Protein AF-G7ELU7-F1 (afdb_monomer_lite)

Radius of gyration: 49.46 Å; chains: 1; bounding box: 75×57×146 Å

Secondary structure (DSSP, 8-state):
-TT---SEEEEESTT----TT--TT--EEEEES------GGGGG-TT--EEEEES---S--GGGGG-TT--EEE-TTS----GGGS--TT--EEE-TT------GGGGG-TT-SEEE-TTS----GGGTTTS--SEEE-TT------GGGGG-TT--EEE-TTS----GGGS---SSEEEEE-TTS-----GGGGG--SSEEEEE-TT---S-THHHHHHHHTT-EEES--GGG--SS-SSS-GGG-SSTT-SSS-HHHHHHHT--TT-TTSTT--SSSSS--HHHHHHHT--TT-SSSS-SSS-GGG-SSTT-TT----SS-SSS-TTT-SSTT-SSS-HHHHHHHT--TT-TTSGGG-PPEEEE---SS-SSS--EEEEEEETTEEEEEEE-TTT--EEEEEEEE--SSSEEEEEE--SSSSSS-EEEEEEEETTTTEEEEEEE-TTT--EEEEEEEES-EEEEEEEEE--SSSSSS-EEEEEEEETTT--EEEEEE-TTT--EEEEEEE-S-EEEEEEEEEP-SSSSSS-EEEEEEEETTTTEEEEEEE-SS-TT-EEEEEE--TTEEEEEEEE---SSSSSS--EEEEEEETTT--EEEEEE-SS--SS-SEEEE--S-EEEEEEEEE--SSSSS-PEEEEEEEETTS-EEEEEEPSSSTT-EEEEEEE-S-EEEEEEEE---SSSSSS--EEEEEEETTTTEEEEEEE-TTT-SEEEEEEE-S-BSS-EEEEE-SSSSSSPEEEEEEEETTTTEEEEEEE-TTT--EEEEEE-

Sequence (778 aa):
MNDLSIGALWVQGGNFTDLSLLSESVRYVYLFDTNVSDFSSLSLLPQLRGFGLWGTDSNDWSFLSSLPQLASLYLNGTNFTDLSLINDANLRRLDLSNSQVTDWLNITEFTLLEDIRLSDTNFSDLTLINNLPLYRLDLSNTLVTNWEPISDFEGLRYAYLRGTSFSDLSLLKLSDSYSGYDIAYTQVSDLSPLFEFAGRSLWVDIDGIPLLDLEQLTTLTELGIQYYGQPASLIDSDGDGIADAIDEDDDNDGMSDEFELLYGFDPLNPNDANSDFDSDGLTNLEEMLLETNPLLDDTDNDGVTDNLDTFPLDATESVDTDNDGIGNNADLDDDNDGISDEDELKLGLDPLDPTDANLAPASVMPFSDTNGDGTADWLKYSLINGNALFSIIDGRDFTELAAYELSDGFDSTSIQLLGDRNNDGVKEIGLFGFNSAVGRYQLAVYNGYTGQGMGTWNWANTLGDVTFEVVGDLTNDSVEEYAITGIHLTNGTKQLFVKNGATKQTYKTFKWPNQWVDAQIVIMSDITNDAVPEVALYGRHERLDKGQLFVYDGANSNNKLDVYNWNKLWNNISLYKMDDIDGDGTIDWGQFGQRKDDGRYQWVVKKGHDKRGVIRTFSWPNDLTDAQPLLLSDRTGDDVKEVALYGKNSSGKLFLRVNDGRLANTRIANYSWPAVWTNEQVMELGDLNNDGTNEVALLGINVNSGKYQLVIKDGRAATEYGRLTLEGDWADLTISSYDVNSDGQADVIVNGVDANTLTRTITVYSGSDLGLLSTSVH

pLDDT: mean 90.66, std 7.24, range [44.81, 98.44]

Structure (mmCIF, N/CA/C/O backbone):
data_AF-G7ELU7-F1
#
_entry.id   AF-G7ELU7-F1
#
loop_
_atom_site.group_PDB
_atom_site.id
_atom_site.type_symbol
_atom_site.label_atom_id
_atom_site.label_alt_id
_atom_site.label_comp_id
_atom_site.label_asym_id
_atom_site.label_entity_id
_atom_site.label_seq_id
_atom_site.pdbx_PDB_ins_code
_atom_site.Cartn_x
_atom_site.Cartn_y
_atom_site.Cartn_z
_atom_site.occupancy
_atom_site.B_iso_or_equiv
_atom_site.auth_seq_id
_atom_site.auth_comp_id
_atom_site.auth_asym_id
_atom_site.auth_atom_id
_atom_site.pdbx_PDB_model_num
ATOM 1 N N . MET A 1 1 ? 12.135 19.455 -95.653 1.00 49.50 1 MET A N 1
ATOM 2 C CA . MET A 1 1 ? 13.088 18.345 -95.875 1.00 49.50 1 MET A CA 1
ATOM 3 C C . MET A 1 1 ? 12.555 17.393 -96.955 1.00 49.50 1 MET A C 1
ATOM 5 O O . MET A 1 1 ? 12.652 16.187 -96.806 1.00 49.50 1 MET A O 1
ATOM 9 N N . ASN A 1 2 ? 12.010 17.902 -98.069 1.00 44.81 2 ASN A N 1
ATOM 10 C CA . ASN A 1 2 ? 11.201 17.064 -98.973 1.00 44.81 2 ASN A CA 1
ATOM 11 C C . ASN A 1 2 ? 12.015 16.310 -100.047 1.00 44.81 2 ASN A C 1
ATOM 13 O O . ASN A 1 2 ? 11.415 15.616 -100.854 1.00 44.81 2 ASN A O 1
ATOM 17 N N . ASP A 1 3 ? 13.352 16.414 -100.031 1.00 51.31 3 ASP A N 1
ATOM 18 C CA . ASP A 1 3 ? 14.257 15.801 -101.026 1.00 51.31 3 ASP A CA 1
ATOM 19 C C . ASP A 1 3 ? 15.359 14.902 -100.410 1.00 51.31 3 ASP A C 1
ATOM 21 O O . ASP A 1 3 ? 16.290 14.495 -101.103 1.00 51.31 3 ASP A O 1
ATOM 25 N N . LEU A 1 4 ? 15.294 14.572 -99.111 1.00 53.66 4 LEU A N 1
ATOM 26 C CA . LEU A 1 4 ? 16.259 13.673 -98.456 1.00 53.66 4 LEU A CA 1
ATOM 27 C C . LEU A 1 4 ? 15.636 12.294 -98.204 1.00 53.66 4 LEU A C 1
ATOM 29 O O . LEU A 1 4 ? 14.727 12.155 -97.388 1.00 53.66 4 LEU A O 1
ATOM 33 N N . SER A 1 5 ? 16.154 11.260 -98.877 1.00 65.06 5 SER A N 1
ATOM 34 C CA . SER A 1 5 ? 15.803 9.864 -98.600 1.00 65.06 5 SER A CA 1
ATOM 35 C C . SER A 1 5 ? 16.524 9.383 -97.335 1.00 65.06 5 SER A C 1
ATOM 37 O O . SER A 1 5 ? 17.613 8.807 -97.403 1.00 65.06 5 SER A O 1
ATOM 39 N N . ILE A 1 6 ? 15.960 9.662 -96.165 1.00 73.19 6 ILE A N 1
ATOM 40 C CA . ILE A 1 6 ? 16.495 9.185 -94.885 1.00 73.19 6 ILE A CA 1
ATOM 41 C C . ILE A 1 6 ? 16.012 7.747 -94.677 1.00 73.19 6 ILE A C 1
ATOM 43 O O . ILE A 1 6 ? 14.815 7.489 -94.772 1.00 73.19 6 ILE A O 1
ATOM 47 N N . GLY A 1 7 ? 16.936 6.813 -94.431 1.00 81.00 7 GLY A N 1
ATOM 48 C CA . GLY A 1 7 ? 16.623 5.404 -94.150 1.00 81.00 7 GLY A CA 1
ATOM 49 C C . GLY A 1 7 ? 16.459 5.089 -92.658 1.00 81.00 7 GLY A C 1
ATOM 50 O O . GLY A 1 7 ? 15.728 4.166 -92.305 1.00 81.00 7 GLY A O 1
ATOM 51 N N . ALA A 1 8 ? 17.099 5.866 -91.782 1.00 88.12 8 ALA A N 1
ATOM 52 C CA . ALA A 1 8 ? 17.012 5.742 -90.331 1.00 88.12 8 ALA A CA 1
ATOM 53 C C . ALA A 1 8 ? 17.084 7.130 -89.681 1.00 88.12 8 ALA A C 1
ATOM 55 O O . ALA A 1 8 ? 17.885 7.960 -90.112 1.00 88.12 8 ALA A O 1
ATOM 56 N N . LEU A 1 9 ? 16.268 7.365 -88.658 1.00 88.44 9 LEU A N 1
ATOM 57 C CA . LEU A 1 9 ? 16.244 8.592 -87.871 1.00 88.44 9 LEU A CA 1
ATOM 58 C C . LEU A 1 9 ? 16.527 8.263 -86.407 1.00 88.44 9 LEU A C 1
ATOM 60 O O . LEU A 1 9 ? 15.750 7.533 -85.798 1.00 88.44 9 LEU A O 1
ATOM 64 N N . TRP A 1 10 ? 17.617 8.805 -85.865 1.00 89.50 10 TRP A N 1
ATOM 65 C CA . TRP A 1 10 ? 17.981 8.704 -84.449 1.00 89.50 10 TRP A CA 1
ATOM 66 C C . TRP A 1 10 ? 17.990 10.110 -83.854 1.00 89.50 10 TRP A C 1
ATOM 68 O O . TRP A 1 10 ? 18.690 10.983 -84.376 1.00 89.50 10 TRP A O 1
ATOM 78 N N . VAL A 1 11 ? 17.204 10.340 -82.804 1.00 87.31 11 VAL A N 1
ATOM 79 C CA . VAL A 1 11 ? 17.092 11.651 -82.150 1.00 87.31 11 VAL A CA 1
ATOM 80 C C . VAL A 1 11 ? 17.184 11.483 -80.644 1.00 87.31 11 VAL A C 1
ATOM 82 O O . VAL A 1 11 ? 16.519 10.620 -80.084 1.00 87.31 11 VAL A O 1
ATOM 85 N N . GLN A 1 12 ? 17.976 12.337 -80.002 1.00 87.06 12 GLN A N 1
ATOM 86 C CA . GLN A 1 12 ? 18.092 12.400 -78.551 1.00 87.06 12 GLN A CA 1
ATOM 87 C C . GLN A 1 12 ? 17.820 13.828 -78.062 1.00 87.06 12 GLN A C 1
ATOM 89 O O . GLN A 1 12 ? 18.360 14.784 -78.630 1.00 87.06 12 GLN A O 1
ATOM 94 N N . GLY A 1 13 ? 17.011 13.967 -77.011 1.00 78.69 13 GLY A N 1
ATOM 95 C CA . GLY A 1 13 ? 16.760 15.222 -76.300 1.00 78.69 13 GLY A CA 1
ATOM 96 C C . GLY A 1 13 ? 15.453 15.950 -76.658 1.00 78.69 13 GLY A C 1
ATOM 97 O O . GLY A 1 13 ? 14.930 15.879 -77.773 1.00 78.69 13 GLY A O 1
ATOM 98 N N . GLY A 1 14 ? 14.950 16.734 -75.699 1.00 73.69 14 GLY A N 1
ATOM 99 C CA . GLY A 1 14 ? 13.585 17.286 -75.677 1.00 73.69 14 GLY A CA 1
ATOM 100 C C . GLY A 1 14 ? 13.223 18.386 -76.690 1.00 73.69 14 GLY A C 1
ATOM 101 O O . GLY A 1 14 ? 12.093 18.864 -76.693 1.00 73.69 14 GLY A O 1
ATOM 102 N N . ASN A 1 15 ? 14.126 18.822 -77.571 1.00 79.50 15 ASN A N 1
ATOM 103 C CA . ASN A 1 15 ? 13.796 19.867 -78.560 1.00 79.50 15 ASN A CA 1
ATOM 104 C C . ASN A 1 15 ? 13.044 19.335 -79.792 1.00 79.50 15 ASN A C 1
ATOM 106 O O . ASN A 1 15 ? 12.584 20.123 -80.620 1.00 79.50 15 ASN A O 1
ATOM 110 N N . PHE A 1 16 ? 12.948 18.016 -79.946 1.00 81.44 16 PHE A N 1
ATOM 111 C CA . PHE A 1 16 ? 12.239 17.376 -81.046 1.00 81.44 16 PHE A CA 1
ATOM 112 C C . PHE A 1 16 ? 10.812 17.013 -80.616 1.00 81.44 16 PHE A C 1
ATOM 114 O O . PHE A 1 16 ? 10.635 16.341 -79.602 1.00 81.44 16 PHE A O 1
ATOM 121 N N . THR A 1 17 ? 9.807 17.486 -81.363 1.00 81.19 17 THR A N 1
ATOM 122 C CA . THR A 1 17 ? 8.388 17.429 -80.954 1.00 81.19 17 THR A CA 1
ATOM 123 C C . THR A 1 17 ? 7.415 16.979 -82.049 1.00 81.19 17 THR A C 1
ATOM 125 O O . THR A 1 17 ? 6.241 16.793 -81.751 1.00 81.19 17 THR A O 1
ATOM 128 N N . ASP A 1 18 ? 7.857 16.806 -83.304 1.00 81.31 18 ASP A N 1
ATOM 129 C CA . ASP A 1 18 ? 6.957 16.532 -84.436 1.00 81.31 18 ASP A CA 1
ATOM 130 C C . ASP A 1 18 ? 7.548 15.531 -85.447 1.00 81.31 18 ASP A C 1
ATOM 132 O O . ASP A 1 18 ? 8.664 15.701 -85.947 1.00 81.31 18 ASP A O 1
ATOM 136 N N . LEU A 1 19 ? 6.759 14.504 -85.775 1.00 83.94 19 LEU A N 1
ATOM 137 C CA . LEU A 1 19 ? 7.066 13.431 -86.727 1.00 83.94 19 LEU A CA 1
ATOM 138 C C . LEU A 1 19 ? 6.340 13.585 -88.080 1.00 83.94 19 LEU A C 1
ATOM 140 O O . LEU A 1 19 ? 6.570 12.794 -88.996 1.00 83.94 19 LEU A O 1
ATOM 144 N N . SER A 1 20 ? 5.509 14.615 -88.259 1.00 80.56 20 SER A N 1
ATOM 145 C CA . SER A 1 20 ? 4.652 14.808 -89.442 1.00 80.56 20 SER A CA 1
ATOM 146 C C . SER A 1 20 ? 5.405 14.944 -90.775 1.00 80.56 20 SER A C 1
ATOM 148 O O . SER A 1 20 ? 4.831 14.743 -91.845 1.00 80.56 20 SER A O 1
ATOM 150 N N . LEU A 1 21 ? 6.699 15.275 -90.727 1.00 80.31 21 LEU A N 1
ATOM 151 C CA . LEU A 1 21 ? 7.556 15.482 -91.898 1.00 80.31 21 LEU A CA 1
ATOM 152 C C . LEU A 1 21 ? 8.321 14.224 -92.344 1.00 80.31 21 LEU A C 1
ATOM 154 O O . LEU A 1 21 ? 9.132 14.310 -93.273 1.00 80.31 21 LEU A O 1
ATOM 158 N N . LEU A 1 22 ? 8.108 13.073 -91.695 1.00 83.06 22 LEU A N 1
ATOM 159 C CA . LEU A 1 22 ? 8.709 11.806 -92.111 1.00 83.06 22 LEU A CA 1
ATOM 160 C C . LEU A 1 22 ? 8.156 11.337 -93.466 1.00 83.06 22 LEU A C 1
ATOM 162 O O . LEU A 1 22 ? 6.980 11.504 -93.776 1.00 83.06 22 LEU A O 1
ATOM 166 N N . SER A 1 23 ? 9.022 10.738 -94.286 1.00 80.38 23 SER A N 1
ATOM 167 C CA . SER A 1 23 ? 8.693 10.273 -95.638 1.00 80.38 23 SER A CA 1
ATOM 168 C C . SER A 1 23 ? 8.734 8.744 -95.756 1.00 80.38 23 SER A C 1
ATOM 170 O O . SER A 1 23 ? 9.327 8.049 -94.928 1.00 80.38 23 SER A O 1
ATOM 172 N N . GLU A 1 24 ? 8.179 8.204 -96.847 1.00 80.69 24 GLU A N 1
ATOM 173 C CA . GLU A 1 24 ? 8.149 6.760 -97.142 1.00 80.69 24 GLU A CA 1
ATOM 174 C C . GLU A 1 24 ? 9.541 6.095 -97.271 1.00 80.69 24 GLU A C 1
ATOM 176 O O . GLU A 1 24 ? 9.644 4.866 -97.355 1.00 80.69 24 GLU A O 1
ATOM 181 N N . SER A 1 25 ? 10.645 6.856 -97.296 1.00 85.94 25 SER A N 1
ATOM 182 C CA . SER A 1 25 ? 12.001 6.287 -97.345 1.00 85.94 25 SER A CA 1
ATOM 183 C C . SER A 1 25 ? 12.495 5.765 -95.994 1.00 85.94 25 SER A C 1
ATOM 185 O O . SER A 1 25 ? 13.408 4.937 -95.967 1.00 85.94 25 SER A O 1
ATOM 187 N N . VAL A 1 26 ? 11.899 6.214 -94.885 1.00 90.44 26 VAL A N 1
ATOM 188 C CA . VAL A 1 26 ? 12.339 5.859 -93.529 1.00 90.44 26 VAL A CA 1
ATOM 189 C C . VAL A 1 26 ? 11.997 4.400 -93.233 1.00 90.44 26 VAL A C 1
ATOM 191 O O . VAL A 1 26 ? 10.931 3.903 -93.606 1.00 90.44 26 VAL A O 1
ATOM 194 N N . ARG A 1 27 ? 12.940 3.682 -92.619 1.00 93.38 27 ARG A N 1
ATOM 195 C CA . ARG A 1 27 ? 12.796 2.285 -92.177 1.00 93.38 27 ARG A CA 1
ATOM 196 C C . ARG A 1 27 ? 13.015 2.117 -90.678 1.00 93.38 27 ARG A C 1
ATOM 198 O O . ARG A 1 27 ? 12.528 1.137 -90.130 1.00 93.38 27 ARG A O 1
ATOM 205 N N . TYR A 1 28 ? 13.722 3.042 -90.037 1.00 94.06 28 TYR A N 1
ATOM 206 C CA . TYR A 1 28 ? 14.021 2.979 -88.612 1.00 94.06 28 TYR A CA 1
ATOM 207 C C . TYR A 1 28 ? 13.815 4.338 -87.957 1.00 94.06 28 TYR A C 1
ATOM 209 O O . TYR A 1 28 ? 14.290 5.342 -88.492 1.00 94.06 28 TYR A O 1
ATOM 217 N N . VAL A 1 29 ? 13.153 4.367 -86.807 1.00 93.38 29 VAL A N 1
ATOM 218 C CA . VAL A 1 29 ? 12.963 5.579 -86.002 1.00 93.38 29 VAL A CA 1
ATOM 219 C C . VAL A 1 29 ? 13.275 5.237 -84.553 1.00 93.38 29 VAL A C 1
ATOM 221 O O . VAL A 1 29 ? 12.642 4.348 -83.999 1.00 93.38 29 VAL A O 1
ATOM 224 N N . TYR A 1 30 ? 14.246 5.921 -83.957 1.00 92.94 30 TYR A N 1
ATOM 225 C CA . TYR A 1 30 ? 14.613 5.748 -82.554 1.00 92.94 30 TYR A CA 1
ATOM 226 C C . TYR A 1 30 ? 14.712 7.112 -81.880 1.00 92.94 30 TYR A C 1
ATOM 228 O O . TYR A 1 30 ? 15.454 7.982 -82.348 1.00 92.94 30 TYR A O 1
ATOM 236 N N . LEU A 1 31 ? 13.942 7.296 -80.814 1.00 91.50 31 LEU A N 1
ATOM 237 C CA . LEU A 1 31 ? 13.831 8.545 -80.074 1.00 91.50 31 LEU A CA 1
ATOM 238 C C . LEU A 1 31 ? 14.190 8.290 -78.609 1.00 91.50 31 LEU A C 1
ATOM 240 O O . LEU A 1 31 ? 13.668 7.366 -77.992 1.00 91.50 31 LEU A O 1
ATOM 244 N N . PHE A 1 32 ? 15.080 9.115 -78.073 1.00 89.50 32 PHE A N 1
ATOM 245 C CA . PHE A 1 32 ? 15.606 8.992 -76.716 1.00 89.50 32 PHE A CA 1
ATOM 246 C C . PHE A 1 32 ? 15.381 10.316 -75.979 1.00 89.50 32 PHE A C 1
ATOM 248 O O . PHE A 1 32 ? 15.848 11.357 -76.450 1.00 89.50 32 PHE A O 1
ATOM 255 N N . ASP A 1 33 ? 14.656 10.298 -74.861 1.00 86.56 33 ASP A N 1
ATOM 256 C CA . ASP A 1 33 ? 14.369 11.479 -74.029 1.00 86.56 33 ASP A CA 1
ATOM 257 C C . ASP A 1 33 ? 13.853 12.689 -74.840 1.00 86.56 33 ASP A C 1
ATOM 259 O O . ASP A 1 33 ? 14.362 13.813 -74.738 1.00 86.56 33 ASP A O 1
ATOM 263 N N . THR A 1 34 ? 12.888 12.453 -75.734 1.00 88.31 34 THR A N 1
ATOM 264 C CA . THR A 1 34 ? 12.293 13.502 -76.582 1.00 88.31 34 THR A CA 1
ATOM 265 C C . THR A 1 34 ? 10.958 13.992 -76.018 1.00 88.31 34 THR A C 1
ATOM 267 O O . THR A 1 34 ? 10.370 13.352 -75.159 1.00 88.31 34 THR A O 1
ATOM 270 N N . ASN A 1 35 ? 10.441 15.114 -76.532 1.00 86.19 35 ASN A N 1
ATOM 271 C CA . ASN A 1 35 ? 9.129 15.654 -76.142 1.00 86.19 35 ASN A CA 1
ATOM 272 C C . ASN A 1 35 ? 8.016 15.277 -77.141 1.00 86.19 35 ASN A C 1
ATOM 274 O O . ASN A 1 35 ? 6.984 15.948 -77.217 1.00 86.19 35 ASN A O 1
ATOM 278 N N . VAL A 1 36 ? 8.235 14.247 -77.963 1.00 88.69 36 VAL A N 1
ATOM 279 C CA . VAL A 1 36 ? 7.213 13.728 -78.878 1.00 88.69 36 VAL A CA 1
ATOM 280 C C . VAL A 1 36 ? 6.242 12.863 -78.081 1.00 88.69 36 VAL A C 1
ATOM 282 O O . VAL A 1 36 ? 6.669 11.899 -77.465 1.00 88.69 36 VAL A O 1
ATOM 285 N N . SER A 1 37 ? 4.947 13.178 -78.131 1.00 85.50 37 SER A N 1
ATOM 286 C CA . SER A 1 37 ? 3.891 12.380 -77.482 1.00 85.50 37 SER A CA 1
ATOM 287 C C . SER A 1 37 ? 2.733 11.994 -78.412 1.00 85.50 37 SER A C 1
ATOM 289 O O . SER A 1 37 ? 1.872 11.200 -78.030 1.00 85.50 37 SER A O 1
ATOM 291 N N . ASP A 1 38 ? 2.709 12.534 -79.639 1.00 88.75 38 ASP A N 1
ATOM 292 C CA . ASP A 1 38 ? 1.774 12.164 -80.707 1.00 88.75 38 ASP A CA 1
ATOM 293 C C . ASP A 1 38 ? 2.516 11.414 -81.820 1.00 88.75 38 ASP A C 1
ATOM 295 O O . ASP A 1 38 ? 3.315 11.979 -82.573 1.00 88.75 38 ASP A O 1
ATOM 299 N N . PHE A 1 39 ? 2.216 10.122 -81.929 1.00 91.81 39 PHE A N 1
ATOM 300 C CA . PHE A 1 39 ? 2.812 9.200 -82.892 1.00 91.81 39 PHE A CA 1
ATOM 301 C C . PHE A 1 39 ? 1.843 8.793 -84.009 1.00 91.81 39 PHE A C 1
ATOM 303 O O . PHE A 1 39 ? 2.169 7.936 -84.831 1.00 91.81 39 PHE A O 1
ATOM 310 N N . SER A 1 40 ? 0.669 9.425 -84.103 1.00 87.56 40 SER A N 1
ATOM 311 C CA . SER A 1 40 ? -0.375 9.078 -85.079 1.00 87.56 40 SER A CA 1
ATOM 312 C C . SER A 1 40 ? 0.114 9.120 -86.533 1.00 87.56 40 SER A C 1
ATOM 314 O O . SER A 1 40 ? -0.289 8.294 -87.355 1.00 87.56 40 SER A O 1
ATOM 316 N N . SER A 1 41 ? 1.050 10.022 -86.851 1.00 88.00 41 SER A N 1
ATOM 317 C CA . SER A 1 41 ? 1.682 10.132 -88.176 1.00 88.00 41 SER A CA 1
ATOM 318 C C . SER A 1 41 ? 2.457 8.878 -88.606 1.00 88.00 41 SER A C 1
ATOM 320 O O . SER A 1 41 ? 2.589 8.632 -89.807 1.00 88.00 41 SER A O 1
ATOM 322 N N . LEU A 1 42 ? 2.906 8.038 -87.664 1.00 90.31 42 LEU A N 1
ATOM 323 C CA . LEU A 1 42 ? 3.599 6.784 -87.971 1.00 90.31 42 LEU A CA 1
ATOM 324 C C . LEU A 1 42 ? 2.688 5.757 -88.651 1.00 90.31 42 LEU A C 1
ATOM 326 O O . LEU A 1 42 ? 3.188 4.914 -89.391 1.00 90.31 42 LEU A O 1
ATOM 330 N N . SER A 1 43 ? 1.365 5.874 -88.501 1.00 88.25 43 SER A N 1
ATOM 331 C CA . SER A 1 43 ? 0.403 5.022 -89.218 1.00 88.25 43 SER A CA 1
ATOM 332 C C . SER A 1 43 ? 0.458 5.169 -90.743 1.00 88.25 43 SER A C 1
ATOM 334 O O . SER A 1 43 ? 0.022 4.285 -91.482 1.00 88.25 43 SER A O 1
ATOM 336 N N . LEU A 1 44 ? 1.051 6.261 -91.237 1.00 89.25 44 LEU A N 1
ATOM 337 C CA . LEU A 1 44 ? 1.298 6.499 -92.658 1.00 89.25 44 LEU A CA 1
ATOM 338 C C . LEU A 1 44 ? 2.607 5.857 -93.153 1.00 89.25 44 LEU A C 1
ATOM 340 O O . LEU A 1 44 ? 2.941 5.992 -94.329 1.00 89.25 44 LEU A O 1
ATOM 344 N N . LEU A 1 45 ? 3.349 5.160 -92.282 1.00 91.75 45 LEU A N 1
ATOM 345 C CA . LEU A 1 45 ? 4.656 4.563 -92.567 1.00 91.75 45 LEU A CA 1
ATOM 346 C C . LEU A 1 45 ? 4.666 3.028 -92.364 1.00 91.75 45 LEU A C 1
ATOM 348 O O . LEU A 1 45 ? 5.506 2.509 -91.622 1.00 91.75 45 LEU A O 1
ATOM 352 N N . PRO A 1 46 ? 3.809 2.252 -93.061 1.00 91.88 46 PRO A N 1
ATOM 353 C CA . PRO A 1 46 ? 3.700 0.796 -92.880 1.00 91.88 46 PRO A CA 1
ATOM 354 C C . PRO A 1 46 ? 4.972 0.007 -93.260 1.00 91.88 46 PRO A C 1
ATOM 356 O O . PRO A 1 46 ? 5.055 -1.200 -93.041 1.00 91.88 46 PRO A O 1
ATOM 359 N N . GLN A 1 47 ? 5.965 0.668 -93.861 1.00 92.06 47 GLN A N 1
ATOM 360 C CA . GLN A 1 47 ? 7.265 0.114 -94.242 1.00 92.06 47 GLN A CA 1
ATOM 361 C C . GLN A 1 47 ? 8.336 0.161 -93.136 1.00 92.06 47 GLN A C 1
ATOM 363 O O . GLN A 1 47 ? 9.481 -0.232 -93.396 1.00 92.06 47 GLN A O 1
ATOM 368 N N . LEU A 1 48 ? 8.021 0.688 -91.945 1.00 94.88 48 LEU A N 1
ATOM 369 C CA . LEU A 1 48 ? 8.952 0.705 -90.814 1.00 94.88 48 LEU A CA 1
ATOM 370 C C . LEU A 1 48 ? 9.346 -0.717 -90.403 1.00 94.88 48 LEU A C 1
ATOM 372 O O . LEU A 1 48 ? 8.516 -1.614 -90.314 1.00 94.88 48 LEU A O 1
ATOM 376 N N . ARG A 1 49 ? 10.645 -0.897 -90.163 1.00 95.31 49 ARG A N 1
ATOM 377 C CA . ARG A 1 49 ? 11.275 -2.155 -89.746 1.00 95.31 49 ARG A CA 1
ATOM 378 C C . ARG A 1 49 ? 11.789 -2.110 -88.321 1.00 95.31 49 ARG A C 1
ATOM 380 O O . ARG A 1 49 ? 11.891 -3.159 -87.698 1.00 95.31 49 ARG A O 1
ATOM 387 N N . GLY A 1 50 ? 12.104 -0.927 -87.806 1.00 95.88 50 GLY A N 1
ATOM 388 C CA . GLY A 1 50 ? 12.406 -0.770 -86.394 1.00 95.88 50 GLY A CA 1
ATOM 389 C C . GLY A 1 50 ? 11.889 0.541 -85.839 1.00 95.88 50 GLY A C 1
ATOM 390 O O . GLY A 1 50 ? 11.914 1.573 -86.514 1.00 95.88 50 GLY A O 1
ATOM 391 N N . PHE A 1 51 ? 11.418 0.472 -84.608 1.00 95.62 51 PHE A N 1
ATOM 392 C CA . PHE A 1 51 ? 10.900 1.600 -83.864 1.00 95.62 51 PHE A CA 1
ATOM 393 C C . PHE A 1 51 ? 11.410 1.501 -82.433 1.00 95.62 51 PHE A C 1
ATOM 395 O O . PHE A 1 51 ? 11.436 0.405 -81.870 1.00 95.62 51 PHE A O 1
ATOM 402 N N . GLY A 1 52 ? 11.822 2.617 -81.846 1.00 94.19 52 GLY A N 1
ATOM 403 C CA . GLY A 1 52 ? 12.107 2.624 -80.427 1.00 94.19 52 GLY A CA 1
ATOM 404 C C . GLY A 1 52 ? 11.934 3.970 -79.753 1.00 94.19 52 GLY A C 1
ATOM 405 O O . GLY A 1 52 ? 12.243 5.013 -80.332 1.00 94.19 52 GLY A O 1
ATOM 406 N N . LEU A 1 53 ? 11.447 3.899 -78.524 1.00 92.69 53 LEU A N 1
ATOM 407 C CA . LEU A 1 53 ? 11.307 4.970 -77.562 1.00 92.69 53 LEU A CA 1
ATOM 408 C C . LEU A 1 53 ? 12.069 4.558 -76.305 1.00 92.69 53 LEU A C 1
ATOM 410 O O . LEU A 1 53 ? 11.879 3.455 -75.801 1.00 92.69 53 LEU A O 1
ATOM 414 N N . TRP A 1 54 ? 12.915 5.455 -75.818 1.00 87.88 54 TRP A N 1
ATOM 415 C CA . TRP A 1 54 ? 13.576 5.337 -74.524 1.00 87.88 54 TRP A CA 1
ATOM 416 C C . TRP A 1 54 ? 13.192 6.564 -73.705 1.00 87.88 54 TRP A C 1
ATOM 418 O O . TRP A 1 54 ? 13.443 7.689 -74.156 1.00 87.88 54 TRP A O 1
ATOM 428 N N . GLY A 1 55 ? 12.559 6.370 -72.544 1.00 78.44 55 GLY A N 1
ATOM 429 C CA . GLY A 1 55 ? 12.200 7.483 -71.650 1.00 78.44 55 GLY A CA 1
ATOM 430 C C . GLY A 1 55 ? 11.255 8.516 -72.281 1.00 78.44 55 GLY A C 1
ATOM 431 O O . GLY A 1 55 ? 11.254 9.679 -71.889 1.00 78.44 55 GLY A O 1
ATOM 432 N N . THR A 1 56 ? 10.511 8.132 -73.326 1.00 86.38 56 THR A N 1
ATOM 433 C CA . THR A 1 56 ? 9.583 8.999 -74.070 1.00 86.38 56 THR A CA 1
ATOM 434 C C . THR A 1 56 ? 8.197 8.361 -74.074 1.00 86.38 56 THR A C 1
ATOM 436 O O . THR A 1 56 ? 8.011 7.302 -74.673 1.00 86.38 56 THR A O 1
ATOM 439 N N . ASP A 1 57 ? 7.226 9.020 -73.446 1.00 88.12 57 ASP A N 1
ATOM 440 C CA . ASP A 1 57 ? 5.854 8.520 -73.330 1.00 88.12 57 ASP A CA 1
ATOM 441 C C . ASP A 1 57 ? 4.997 8.806 -74.568 1.00 88.12 57 ASP A C 1
ATOM 443 O O . ASP A 1 57 ? 5.160 9.820 -75.254 1.00 88.12 57 ASP A O 1
ATOM 447 N N . SER A 1 58 ? 4.015 7.936 -74.817 1.00 90.06 58 SER A N 1
ATOM 448 C CA . SER A 1 58 ? 2.963 8.172 -75.809 1.00 90.06 58 SER A CA 1
ATOM 449 C C . SER A 1 58 ? 1.621 8.437 -75.131 1.00 90.06 58 SER A C 1
ATOM 451 O O . SER A 1 58 ? 1.283 7.823 -74.120 1.00 90.06 58 SER A O 1
ATOM 453 N N . ASN A 1 59 ? 0.810 9.314 -75.727 1.00 89.25 59 ASN A N 1
ATOM 454 C CA . ASN A 1 59 ? -0.598 9.471 -75.343 1.00 89.25 59 ASN A CA 1
ATOM 455 C C . ASN A 1 59 ? -1.512 8.417 -75.995 1.00 89.25 59 ASN A C 1
ATOM 457 O O . ASN A 1 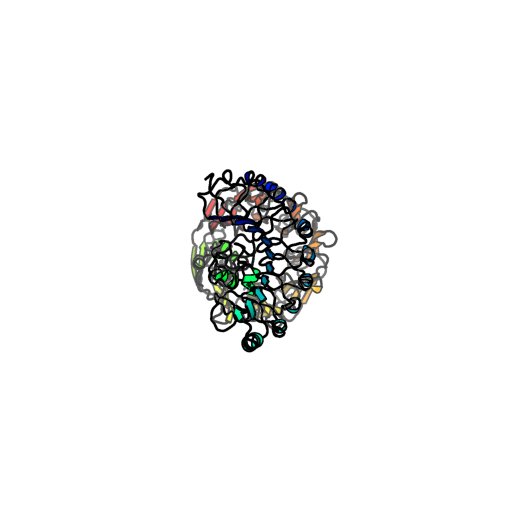59 ? -2.642 8.225 -75.549 1.00 89.25 59 ASN A O 1
ATOM 461 N N . ASP A 1 60 ? -1.055 7.776 -77.075 1.00 92.56 60 ASP A N 1
ATOM 462 C CA . ASP A 1 60 ? -1.822 6.797 -77.847 1.00 92.56 60 ASP A CA 1
ATOM 463 C C . ASP A 1 60 ? -0.883 5.772 -78.499 1.00 92.56 60 ASP A C 1
ATOM 465 O O . ASP A 1 60 ? -0.050 6.105 -79.344 1.00 92.56 60 ASP A O 1
ATOM 469 N N . TRP A 1 61 ? -1.015 4.507 -78.107 1.00 94.69 61 TRP A N 1
ATOM 470 C CA . TRP A 1 61 ? -0.200 3.395 -78.602 1.00 94.69 61 TRP A CA 1
ATOM 471 C C . TRP A 1 61 ? -0.827 2.657 -79.796 1.00 94.69 61 TRP A C 1
ATOM 473 O O . TRP A 1 61 ? -0.196 1.775 -80.381 1.00 94.69 61 TRP A O 1
ATOM 483 N N . SER A 1 62 ? -2.041 3.029 -80.218 1.00 93.75 62 SER A N 1
ATOM 484 C CA . SER A 1 62 ? -2.800 2.320 -81.259 1.00 93.75 62 SER A CA 1
ATOM 485 C C . SER A 1 62 ? -2.113 2.293 -82.629 1.00 93.75 62 SER A C 1
ATOM 487 O O . SER A 1 62 ? -2.360 1.383 -83.427 1.00 93.75 62 SER A O 1
ATOM 489 N N . PHE A 1 63 ? -1.203 3.236 -82.901 1.00 92.81 63 PHE A N 1
ATOM 490 C CA . PHE A 1 63 ? -0.427 3.278 -84.143 1.00 92.81 63 PHE A CA 1
ATOM 491 C C . PHE A 1 63 ? 0.436 2.022 -84.351 1.00 92.81 63 PHE A C 1
ATOM 493 O O . PHE A 1 63 ? 0.688 1.660 -85.502 1.00 92.81 63 PHE A O 1
ATOM 500 N N . LEU A 1 64 ? 0.854 1.328 -83.285 1.00 94.88 64 LEU A N 1
ATOM 501 C CA . LEU A 1 64 ? 1.683 0.118 -83.378 1.00 94.88 64 LEU A CA 1
ATOM 502 C C . LEU A 1 64 ? 0.996 -0.992 -84.192 1.00 94.88 64 LEU A C 1
ATOM 504 O O . LEU A 1 64 ? 1.657 -1.698 -84.957 1.00 94.88 64 LEU A O 1
ATOM 508 N N . SER A 1 65 ? -0.337 -1.062 -84.143 1.00 93.12 65 SER A N 1
ATOM 509 C CA . SER A 1 65 ? -1.130 -2.049 -84.888 1.00 93.12 65 SER A CA 1
ATOM 510 C C . SER A 1 65 ? -1.027 -1.868 -86.410 1.00 93.12 65 SER A C 1
ATOM 512 O O . SER A 1 65 ? -1.200 -2.817 -87.182 1.00 93.12 65 SER A O 1
ATOM 514 N N . SER A 1 66 ? -0.681 -0.654 -86.854 1.00 92.88 66 SER A N 1
ATOM 515 C CA . SER A 1 66 ? -0.582 -0.259 -88.262 1.00 92.88 66 SER A CA 1
ATOM 516 C C . SER A 1 66 ? 0.815 -0.436 -88.880 1.00 92.88 66 SER A C 1
ATOM 518 O O . SER A 1 66 ? 1.026 -0.050 -90.032 1.00 92.88 66 SER A O 1
ATOM 520 N N . LEU A 1 67 ? 1.761 -1.057 -88.159 1.00 94.88 67 LEU A N 1
ATOM 521 C CA . LEU A 1 67 ? 3.155 -1.253 -88.585 1.00 94.88 67 LEU A CA 1
ATOM 522 C C . LEU A 1 67 ? 3.484 -2.736 -88.881 1.00 94.88 67 LEU A C 1
ATOM 524 O O . LEU A 1 67 ? 4.199 -3.381 -88.117 1.00 94.88 67 LEU A O 1
ATOM 528 N N . PRO A 1 68 ? 3.031 -3.307 -90.015 1.00 94.25 68 PRO A N 1
ATOM 529 C CA . PRO A 1 68 ? 3.120 -4.749 -90.278 1.00 94.25 68 PRO A CA 1
ATOM 530 C C . PRO A 1 68 ? 4.530 -5.270 -90.603 1.00 94.25 68 PRO A C 1
ATOM 532 O O . PRO A 1 68 ? 4.731 -6.481 -90.669 1.00 94.25 68 PRO A O 1
ATOM 535 N N . GLN A 1 69 ? 5.503 -4.395 -90.883 1.00 95.19 69 GLN A N 1
ATOM 536 C CA . GLN A 1 69 ? 6.882 -4.782 -91.233 1.00 95.19 69 GLN A CA 1
ATOM 537 C C . GLN A 1 69 ? 7.867 -4.673 -90.063 1.00 95.19 69 GLN A C 1
ATOM 539 O O . GLN A 1 69 ? 9.074 -4.844 -90.270 1.00 95.19 69 GLN A O 1
ATOM 544 N N . LEU A 1 70 ? 7.375 -4.375 -88.859 1.00 96.62 70 LEU A N 1
ATOM 545 C CA . LEU A 1 70 ? 8.217 -4.138 -87.700 1.00 96.62 70 LEU A CA 1
ATOM 546 C C . LEU A 1 70 ? 8.930 -5.430 -87.280 1.00 96.62 70 LEU A C 1
ATOM 548 O O . LEU A 1 70 ? 8.302 -6.453 -87.033 1.00 96.62 70 LEU A O 1
ATOM 552 N N . ALA A 1 71 ? 10.259 -5.374 -87.230 1.00 97.25 71 ALA A N 1
ATOM 553 C CA . ALA A 1 71 ? 11.127 -6.480 -86.837 1.00 97.25 71 ALA A CA 1
ATOM 554 C C . ALA A 1 71 ? 11.802 -6.241 -85.479 1.00 97.25 71 ALA A C 1
ATOM 556 O O . ALA A 1 71 ? 12.196 -7.201 -84.818 1.00 97.25 71 ALA A O 1
ATOM 557 N N . SER A 1 72 ? 11.935 -4.981 -85.059 1.00 97.56 72 SER A N 1
ATOM 558 C CA . SER A 1 72 ? 12.504 -4.609 -83.763 1.00 97.56 72 SER A CA 1
ATOM 559 C C . SER A 1 72 ? 11.731 -3.461 -83.119 1.00 97.56 72 SER A C 1
ATOM 561 O O . SER A 1 72 ? 11.596 -2.398 -83.733 1.00 97.56 72 SER A O 1
ATOM 563 N N . LEU A 1 73 ? 11.277 -3.667 -81.888 1.00 97.31 73 LEU A N 1
ATOM 564 C CA . LEU A 1 73 ? 10.528 -2.699 -81.098 1.00 97.31 73 LEU A CA 1
ATOM 565 C C . LEU A 1 73 ? 11.199 -2.519 -79.733 1.00 97.31 73 LEU A C 1
ATOM 567 O O . LEU A 1 73 ? 11.423 -3.503 -79.037 1.00 97.31 73 LEU A O 1
ATOM 571 N N . TYR A 1 74 ? 11.516 -1.279 -79.366 1.00 96.81 74 TYR A N 1
ATOM 572 C CA . TYR A 1 74 ? 12.126 -0.950 -78.074 1.00 96.81 74 TYR A CA 1
ATOM 573 C C . TYR A 1 74 ? 11.299 0.126 -77.380 1.00 96.81 74 TYR A C 1
ATOM 575 O O . TYR A 1 74 ? 11.200 1.222 -77.908 1.00 96.81 74 TYR A O 1
ATOM 583 N N . LEU A 1 75 ? 10.672 -0.171 -76.250 1.00 95.62 75 LEU A N 1
ATOM 584 C CA . LEU A 1 75 ? 9.778 0.740 -75.525 1.00 95.62 75 LEU A CA 1
ATOM 585 C C . LEU A 1 75 ? 10.205 0.875 -74.058 1.00 95.62 75 LEU A C 1
ATOM 587 O O . LEU A 1 75 ? 9.365 0.977 -73.163 1.00 95.62 75 LEU A O 1
ATOM 591 N N . ASN A 1 76 ? 11.510 0.826 -73.802 1.00 94.06 76 ASN A N 1
ATOM 592 C CA . ASN A 1 76 ? 12.032 0.775 -72.450 1.00 94.06 76 ASN A CA 1
ATOM 593 C C . ASN A 1 76 ? 11.838 2.117 -71.712 1.00 94.06 76 ASN A C 1
ATOM 595 O O . ASN A 1 76 ? 12.076 3.194 -72.270 1.00 94.06 76 ASN A O 1
ATOM 599 N N . GLY A 1 77 ? 11.419 2.065 -70.445 1.00 93.19 77 GLY A N 1
ATOM 600 C CA . GLY A 1 77 ? 11.155 3.262 -69.639 1.00 93.19 77 GLY A CA 1
ATOM 601 C C . GLY A 1 77 ? 9.992 4.111 -70.164 1.00 93.19 77 GLY A C 1
ATOM 602 O O . GLY A 1 77 ? 10.106 5.333 -70.184 1.00 93.19 77 GLY A O 1
ATOM 603 N N . THR A 1 78 ? 8.920 3.487 -70.664 1.00 94.38 78 THR A N 1
ATOM 604 C CA . THR A 1 78 ? 7.740 4.183 -71.216 1.00 94.38 78 THR A CA 1
ATOM 605 C C . THR A 1 78 ? 6.449 3.783 -70.501 1.00 94.38 78 THR A C 1
ATOM 607 O O . THR A 1 78 ? 6.352 2.710 -69.907 1.00 94.38 78 THR A O 1
ATOM 610 N N . ASN A 1 79 ? 5.404 4.600 -70.631 1.00 94.25 79 ASN A N 1
ATOM 611 C CA . ASN A 1 79 ? 4.048 4.322 -70.141 1.00 94.25 79 ASN A CA 1
ATOM 612 C C . ASN A 1 79 ? 3.258 3.254 -70.942 1.00 94.25 79 ASN A C 1
ATOM 614 O O . ASN A 1 79 ? 2.024 3.264 -70.943 1.00 94.25 79 ASN A O 1
ATOM 618 N N . PHE A 1 80 ? 3.928 2.358 -71.675 1.00 96.38 80 PHE A N 1
ATOM 619 C CA . PHE A 1 80 ? 3.269 1.307 -72.456 1.00 96.38 80 PHE A CA 1
ATOM 620 C C . PHE A 1 80 ? 2.662 0.218 -71.555 1.00 96.38 80 PHE A C 1
ATOM 622 O O . PHE A 1 80 ? 3.307 -0.226 -70.609 1.00 96.38 80 PHE A O 1
ATOM 629 N N . THR A 1 81 ? 1.435 -0.226 -71.865 1.00 95.00 81 THR A N 1
ATOM 630 C CA . THR A 1 81 ? 0.653 -1.149 -71.012 1.00 95.00 81 THR A CA 1
ATOM 631 C C . THR A 1 81 ? 0.012 -2.338 -71.740 1.00 95.00 81 THR A C 1
ATOM 633 O O . THR A 1 81 ? -0.208 -3.368 -71.107 1.00 95.00 81 THR A O 1
ATOM 636 N N . ASP A 1 82 ? -0.298 -2.230 -73.039 1.00 95.56 82 ASP A N 1
ATOM 637 C CA . ASP A 1 82 ? -1.173 -3.176 -73.753 1.00 95.56 82 ASP A CA 1
ATOM 638 C C . ASP A 1 82 ? -0.479 -3.827 -74.960 1.00 95.56 82 ASP A C 1
ATOM 640 O O . ASP A 1 82 ? -0.421 -3.265 -76.059 1.00 95.56 82 ASP A O 1
ATOM 644 N N . LEU A 1 83 ? 0.002 -5.058 -74.761 1.00 96.44 83 LEU A N 1
ATOM 645 C CA . LEU A 1 83 ? 0.663 -5.879 -75.782 1.00 96.44 83 LEU A CA 1
ATOM 646 C C . LEU A 1 83 ? -0.208 -6.146 -77.021 1.00 96.44 83 LEU A C 1
ATOM 648 O O . LEU A 1 83 ? 0.341 -6.360 -78.102 1.00 96.44 83 LEU A O 1
ATOM 652 N N . SER A 1 84 ? -1.543 -6.114 -76.904 1.00 95.06 84 SER A N 1
ATOM 653 C CA . SER A 1 84 ? -2.456 -6.404 -78.021 1.00 95.06 84 SER A CA 1
ATOM 654 C C . SER A 1 84 ? -2.408 -5.356 -79.140 1.00 95.06 84 SER A C 1
ATOM 656 O O . SER A 1 84 ? -2.871 -5.603 -80.255 1.00 95.06 84 SER A O 1
ATOM 658 N N . LEU A 1 85 ? -1.816 -4.190 -78.864 1.00 95.19 85 LEU A N 1
ATOM 659 C CA . LEU A 1 85 ? -1.635 -3.112 -79.832 1.00 95.19 85 LEU A CA 1
ATOM 660 C C . LEU A 1 85 ? -0.433 -3.329 -80.756 1.00 95.19 85 LEU A C 1
ATOM 662 O O . LEU A 1 85 ? -0.309 -2.620 -81.755 1.00 95.19 85 LEU A O 1
ATOM 666 N N . ILE A 1 86 ? 0.460 -4.273 -80.451 1.00 95.69 86 ILE A N 1
ATOM 667 C CA . ILE A 1 86 ? 1.664 -4.522 -81.247 1.00 95.69 86 ILE A CA 1
ATOM 668 C C . ILE A 1 86 ? 1.340 -5.485 -82.389 1.00 95.69 86 ILE A C 1
ATOM 670 O O . ILE A 1 86 ? 0.718 -6.523 -82.197 1.00 95.69 86 ILE A O 1
ATOM 674 N N . ASN A 1 87 ? 1.815 -5.163 -83.592 1.00 93.00 87 ASN A N 1
ATOM 675 C CA . ASN A 1 87 ? 1.795 -6.102 -84.707 1.00 93.00 87 ASN A CA 1
ATOM 676 C C . ASN A 1 87 ? 2.957 -7.108 -84.580 1.00 93.00 87 ASN A C 1
ATOM 678 O O . ASN A 1 87 ? 4.121 -6.742 -84.754 1.00 93.00 87 ASN A O 1
ATOM 682 N N . ASP A 1 88 ? 2.648 -8.369 -84.289 1.00 92.75 88 ASP A N 1
ATOM 683 C CA . ASP A 1 88 ? 3.616 -9.444 -84.028 1.00 92.75 88 ASP A CA 1
ATOM 684 C C . ASP A 1 88 ? 4.172 -10.120 -85.300 1.00 92.75 88 ASP A C 1
ATOM 686 O O . ASP A 1 88 ? 5.193 -10.807 -85.240 1.00 92.75 88 ASP A O 1
ATOM 690 N N . ALA A 1 89 ? 3.566 -9.883 -86.471 1.00 93.06 89 ALA A N 1
ATOM 691 C CA . ALA A 1 89 ? 3.725 -10.725 -87.665 1.00 93.06 89 ALA A CA 1
ATOM 692 C C . ALA A 1 89 ? 5.168 -10.885 -88.188 1.00 93.06 89 ALA A C 1
ATOM 694 O O . ALA A 1 89 ? 5.459 -11.823 -88.934 1.00 93.06 89 ALA A O 1
ATOM 695 N N . ASN A 1 90 ? 6.068 -9.953 -87.858 1.00 95.69 90 ASN A N 1
ATOM 696 C CA . ASN A 1 90 ? 7.483 -9.986 -88.243 1.00 95.69 90 ASN A CA 1
ATOM 697 C C . ASN A 1 90 ? 8.441 -9.692 -87.077 1.00 95.69 90 ASN A C 1
ATOM 699 O O . ASN A 1 90 ? 9.650 -9.559 -87.310 1.00 95.69 90 ASN A O 1
ATOM 703 N N . LEU A 1 91 ? 7.927 -9.575 -85.850 1.00 97.56 91 LEU A N 1
ATOM 704 C CA . LEU A 1 91 ? 8.691 -9.059 -84.723 1.00 97.56 91 LEU A CA 1
ATOM 705 C C . LEU A 1 91 ? 9.685 -10.111 -84.217 1.00 97.56 91 LEU A C 1
ATOM 707 O O . LEU A 1 91 ? 9.308 -11.231 -83.890 1.00 97.56 91 LEU A O 1
ATOM 711 N N . ARG A 1 92 ? 10.971 -9.745 -84.165 1.00 97.88 92 ARG A N 1
ATOM 712 C CA . ARG A 1 92 ? 12.062 -10.615 -83.685 1.00 97.88 92 ARG A CA 1
ATOM 713 C C . ARG A 1 92 ? 12.733 -10.097 -82.423 1.00 97.88 92 ARG A C 1
ATOM 715 O O . ARG A 1 92 ? 13.388 -10.868 -81.730 1.00 97.88 92 ARG A O 1
ATOM 722 N N . ARG A 1 93 ? 12.627 -8.794 -82.157 1.00 98.38 93 ARG A N 1
ATOM 723 C CA . ARG A 1 93 ? 13.234 -8.149 -80.991 1.00 98.38 93 ARG A CA 1
ATOM 724 C C . ARG A 1 93 ? 12.222 -7.262 -80.301 1.00 98.38 93 ARG A C 1
ATOM 726 O O . ARG A 1 93 ? 11.627 -6.412 -80.971 1.00 98.38 93 ARG A O 1
ATOM 733 N N . LEU A 1 94 ? 12.076 -7.457 -79.001 1.00 97.88 94 LEU A N 1
ATOM 734 C CA . LEU A 1 94 ? 11.146 -6.716 -78.167 1.00 97.88 94 LEU A CA 1
ATOM 735 C C . LEU A 1 94 ? 11.820 -6.346 -76.847 1.00 97.88 94 LEU A C 1
ATOM 737 O O . LEU A 1 94 ? 12.296 -7.216 -76.124 1.00 97.88 94 LEU A O 1
ATOM 741 N N . ASP A 1 95 ? 11.855 -5.056 -76.550 1.00 97.88 95 ASP A N 1
ATOM 742 C CA . ASP A 1 95 ? 12.352 -4.523 -75.285 1.00 97.88 95 ASP A CA 1
ATOM 743 C C . ASP A 1 95 ? 11.230 -3.722 -74.623 1.00 97.88 95 ASP A C 1
ATOM 745 O O . ASP A 1 95 ? 10.726 -2.756 -75.200 1.00 97.88 95 ASP A O 1
ATOM 749 N N . LEU A 1 96 ? 10.804 -4.186 -73.453 1.00 97.25 96 LEU A N 1
ATOM 750 C CA . LEU A 1 96 ? 9.748 -3.617 -72.618 1.00 97.25 96 LEU A CA 1
ATOM 751 C C . LEU A 1 96 ? 10.265 -3.341 -71.200 1.00 97.25 96 LEU A C 1
ATOM 753 O O . LEU A 1 96 ? 9.463 -3.218 -70.274 1.00 97.25 96 LEU A O 1
ATOM 757 N N . SER A 1 97 ? 11.586 -3.272 -71.018 1.00 97.62 97 SER A N 1
ATOM 758 C CA . SER A 1 97 ? 12.196 -3.031 -69.714 1.00 97.62 97 SER A CA 1
ATOM 759 C C . SER A 1 97 ? 11.673 -1.739 -69.079 1.00 97.62 97 SER A C 1
ATOM 761 O O . SER A 1 97 ? 11.583 -0.711 -69.756 1.00 97.62 97 SER A O 1
ATOM 763 N N . ASN A 1 98 ? 11.333 -1.762 -67.789 1.00 95.94 98 ASN A N 1
ATOM 764 C CA . ASN A 1 98 ? 10.767 -0.621 -67.059 1.00 95.94 98 ASN A CA 1
ATOM 765 C C . ASN A 1 98 ? 9.538 0.002 -67.767 1.00 95.94 98 ASN A C 1
ATOM 767 O O . ASN A 1 98 ? 9.405 1.222 -67.878 1.00 95.94 98 ASN A O 1
ATOM 771 N N . SER A 1 99 ? 8.673 -0.837 -68.345 1.00 95.56 99 SER A N 1
ATOM 772 C CA . SER A 1 99 ? 7.363 -0.424 -68.869 1.00 95.56 99 SER A CA 1
ATOM 773 C C . SER A 1 99 ? 6.249 -0.682 -67.849 1.00 95.56 99 SER A C 1
ATOM 775 O O . SER A 1 99 ? 6.463 -1.316 -66.819 1.00 95.56 99 SER A O 1
ATOM 777 N N . GLN A 1 100 ? 5.034 -0.206 -68.131 1.00 94.69 100 GLN A N 1
ATOM 778 C CA . GLN A 1 100 ? 3.869 -0.343 -67.244 1.00 94.69 100 GLN A CA 1
ATOM 779 C C . GLN A 1 100 ? 2.962 -1.535 -67.609 1.00 94.69 100 GLN A C 1
ATOM 781 O O . GLN A 1 100 ? 1.791 -1.577 -67.222 1.00 94.69 100 GLN A O 1
ATOM 786 N N . VAL A 1 101 ? 3.472 -2.506 -68.373 1.00 96.19 101 VAL A N 1
ATOM 787 C CA . VAL A 1 101 ? 2.731 -3.727 -68.719 1.00 96.19 101 VAL A CA 1
ATOM 788 C C . VAL A 1 101 ? 2.431 -4.513 -67.446 1.00 96.19 101 VAL A C 1
ATOM 790 O O . VAL A 1 101 ? 3.312 -4.728 -66.621 1.00 96.19 101 VAL A O 1
ATOM 793 N N . THR A 1 102 ? 1.174 -4.933 -67.289 1.00 93.25 102 THR A N 1
ATOM 794 C CA . THR A 1 102 ? 0.727 -5.731 -66.133 1.00 93.25 102 THR A CA 1
ATOM 795 C C . THR A 1 102 ? 0.073 -7.057 -66.518 1.00 93.25 102 THR A C 1
ATOM 797 O O . THR A 1 102 ? 0.102 -7.985 -65.712 1.00 93.25 102 THR A O 1
ATOM 800 N N . ASP A 1 103 ? -0.476 -7.164 -67.734 1.00 94.75 103 ASP A N 1
ATOM 801 C CA . ASP A 1 103 ? -1.013 -8.399 -68.312 1.00 94.75 103 ASP A CA 1
ATOM 802 C C . ASP A 1 103 ? -0.077 -8.914 -69.412 1.00 94.75 103 ASP A C 1
ATOM 804 O O . ASP A 1 103 ? 0.134 -8.263 -70.438 1.00 94.75 103 ASP A O 1
ATOM 808 N N . TRP A 1 104 ? 0.483 -10.099 -69.184 1.00 96.75 104 TRP A N 1
ATOM 809 C CA . TRP A 1 104 ? 1.491 -10.710 -70.044 1.00 96.75 104 TRP A CA 1
ATOM 810 C C . TRP A 1 104 ? 0.935 -11.787 -70.972 1.00 96.75 104 TRP A C 1
ATOM 812 O O . TRP A 1 104 ? 1.682 -12.301 -71.800 1.00 96.75 104 TRP A O 1
ATOM 822 N N . LEU A 1 105 ? -0.353 -12.142 -70.889 1.00 95.69 105 LEU A N 1
ATOM 823 C CA . LEU A 1 105 ? -0.902 -13.296 -71.616 1.00 95.69 105 LEU A CA 1
ATOM 824 C C . LEU A 1 105 ? -0.701 -13.189 -73.137 1.00 95.69 105 LEU A C 1
ATOM 826 O O . LEU A 1 105 ? -0.365 -14.169 -73.806 1.00 95.69 105 LEU A O 1
ATOM 830 N N . ASN A 1 106 ? -0.849 -11.979 -73.676 1.00 94.94 106 ASN A N 1
ATOM 831 C CA . ASN A 1 106 ? -0.674 -11.676 -75.095 1.00 94.94 106 ASN A CA 1
ATOM 832 C C . ASN A 1 106 ? 0.752 -11.910 -75.613 1.00 94.94 106 ASN A C 1
ATOM 834 O O . ASN A 1 106 ? 0.933 -11.979 -76.828 1.00 94.94 106 ASN A O 1
ATOM 838 N N . ILE A 1 107 ? 1.757 -12.075 -74.744 1.00 95.94 107 ILE A N 1
ATOM 839 C CA . ILE A 1 107 ? 3.127 -12.357 -75.187 1.00 95.94 107 ILE A CA 1
ATOM 840 C C . ILE A 1 107 ? 3.244 -13.701 -75.927 1.00 95.94 107 ILE A C 1
ATOM 842 O O . ILE A 1 107 ? 4.140 -13.889 -76.749 1.00 95.94 107 ILE A O 1
ATOM 846 N N . THR A 1 108 ? 2.290 -14.607 -75.696 1.00 94.88 108 THR A N 1
ATOM 847 C CA . THR A 1 108 ? 2.206 -15.925 -76.344 1.00 94.88 108 THR A CA 1
ATOM 848 C C . THR A 1 108 ? 1.958 -15.858 -77.857 1.00 94.88 108 THR A C 1
ATOM 850 O O . THR A 1 108 ? 2.291 -16.803 -78.572 1.00 94.88 108 THR A O 1
ATOM 853 N N . GLU A 1 109 ? 1.440 -14.739 -78.376 1.00 94.75 109 GLU A N 1
ATOM 854 C CA . GLU A 1 109 ? 1.208 -14.542 -79.816 1.00 94.75 109 GLU A CA 1
ATOM 855 C C . GLU A 1 109 ? 2.513 -14.233 -80.583 1.00 94.75 109 GLU A C 1
ATOM 857 O O . GLU A 1 109 ? 2.618 -14.471 -81.788 1.00 94.75 109 GLU A O 1
ATOM 862 N N . PHE A 1 110 ? 3.566 -13.774 -79.893 1.00 96.00 110 PHE A N 1
ATOM 863 C CA . PHE A 1 110 ? 4.825 -13.320 -80.496 1.00 96.00 110 PHE A CA 1
ATOM 864 C C . PHE A 1 110 ? 5.794 -14.472 -80.808 1.00 96.00 110 PHE A C 1
ATOM 866 O O . PHE A 1 110 ? 6.933 -14.520 -80.347 1.00 96.00 110 PHE A O 1
ATOM 873 N N . THR A 1 111 ? 5.358 -15.402 -81.652 1.00 95.00 111 THR A N 1
ATOM 874 C CA . THR A 1 111 ? 6.046 -16.682 -81.929 1.00 95.00 111 THR A CA 1
ATOM 875 C C . THR A 1 111 ? 7.407 -16.586 -82.640 1.00 95.00 111 THR A C 1
ATOM 877 O O . THR A 1 111 ? 8.099 -17.595 -82.780 1.00 95.00 111 THR A O 1
ATOM 880 N N . LEU A 1 112 ? 7.806 -15.402 -83.119 1.00 96.19 112 LEU A N 1
ATOM 881 C CA . LEU A 1 112 ? 9.041 -15.179 -83.889 1.00 96.19 112 LEU A CA 1
ATOM 882 C C . LEU A 1 112 ? 10.153 -14.466 -83.104 1.00 96.19 112 LEU A C 1
ATOM 884 O O . LEU A 1 112 ? 11.199 -14.166 -83.690 1.00 96.19 112 LEU A O 1
ATOM 888 N N . LEU A 1 113 ? 9.942 -14.175 -81.817 1.00 97.50 113 LEU A N 1
ATOM 889 C CA . LEU A 1 113 ? 10.921 -13.467 -80.995 1.00 97.50 113 LEU A CA 1
ATOM 890 C C . LEU A 1 113 ? 12.202 -14.283 -80.786 1.00 97.50 113 LEU A C 1
ATOM 892 O O . LEU A 1 113 ? 12.176 -15.483 -80.534 1.00 97.50 113 LEU A O 1
ATOM 896 N N . GLU A 1 114 ? 13.329 -13.582 -80.872 1.00 97.00 114 GLU A N 1
ATOM 897 C CA . GLU A 1 114 ? 14.687 -14.107 -80.702 1.00 97.00 114 GLU A CA 1
ATOM 898 C C . GLU A 1 114 ? 15.470 -13.348 -79.606 1.00 97.00 114 GLU A C 1
ATOM 900 O O . GLU A 1 114 ? 16.443 -13.871 -79.064 1.00 97.00 114 GLU A O 1
ATOM 905 N N . ASP A 1 115 ? 15.070 -12.109 -79.295 1.00 98.06 115 ASP A N 1
ATOM 906 C CA . ASP A 1 115 ? 15.661 -11.222 -78.279 1.00 98.06 115 ASP A CA 1
ATOM 907 C C . ASP A 1 115 ? 14.513 -10.554 -77.519 1.00 98.06 115 ASP A C 1
ATOM 909 O O . ASP A 1 115 ? 13.735 -9.803 -78.121 1.00 98.06 115 ASP A O 1
ATOM 913 N N . ILE A 1 116 ? 14.390 -10.858 -76.231 1.00 97.81 116 ILE A N 1
ATOM 914 C CA . ILE A 1 116 ? 13.357 -10.288 -75.370 1.00 97.81 116 ILE A CA 1
ATOM 915 C C . ILE A 1 116 ? 13.980 -9.708 -74.102 1.00 97.81 116 ILE A C 1
ATOM 917 O O . ILE A 1 116 ? 14.846 -10.337 -73.488 1.00 97.81 116 ILE A O 1
ATOM 921 N N . ARG A 1 117 ? 13.542 -8.504 -73.721 1.00 98.44 117 ARG A N 1
ATOM 922 C CA . ARG A 1 117 ? 13.984 -7.828 -72.497 1.00 98.44 117 ARG A CA 1
ATOM 923 C C . ARG A 1 117 ? 12.810 -7.251 -71.740 1.00 98.44 117 ARG A C 1
ATOM 925 O O . ARG A 1 117 ? 12.044 -6.474 -72.307 1.00 98.44 117 ARG A O 1
ATOM 932 N N . LEU A 1 118 ? 12.675 -7.679 -70.494 1.00 98.06 118 LEU A N 1
ATOM 933 C CA . LEU A 1 118 ? 11.555 -7.389 -69.606 1.00 98.06 118 LEU A CA 1
ATOM 934 C C . LEU A 1 118 ? 12.056 -6.931 -68.227 1.00 98.06 118 LEU A C 1
ATOM 936 O O . LEU A 1 118 ? 11.345 -7.109 -67.241 1.00 98.06 118 LEU A O 1
ATOM 940 N N . SER A 1 119 ? 13.282 -6.404 -68.138 1.00 98.00 119 SER A N 1
ATOM 941 C CA . SER A 1 119 ? 13.873 -6.031 -66.850 1.00 98.00 119 SER A CA 1
ATOM 942 C C . SER A 1 119 ? 13.025 -4.987 -66.123 1.00 98.00 119 SER A C 1
ATOM 944 O O . SER A 1 119 ? 12.397 -4.149 -66.771 1.00 98.00 119 SER A O 1
ATOM 946 N N . ASP A 1 120 ? 13.009 -5.017 -64.793 1.00 97.44 120 ASP A N 1
ATOM 947 C CA . ASP A 1 120 ? 12.283 -4.044 -63.963 1.00 97.44 120 ASP A CA 1
ATOM 948 C C . ASP A 1 120 ? 10.777 -3.992 -64.294 1.00 97.44 120 ASP A C 1
ATOM 950 O O . ASP A 1 120 ? 10.168 -2.927 -64.405 1.00 97.44 120 ASP A O 1
ATOM 954 N N . THR A 1 121 ? 10.169 -5.162 -64.509 1.00 97.19 121 THR A N 1
ATOM 955 C CA . THR A 1 121 ? 8.725 -5.310 -64.738 1.00 97.19 121 THR A CA 1
ATOM 956 C C . THR A 1 121 ? 8.114 -6.342 -63.793 1.00 97.19 121 THR A C 1
ATOM 958 O O . THR A 1 121 ? 8.813 -7.115 -63.141 1.00 97.19 121 THR A O 1
ATOM 961 N N . ASN A 1 122 ? 6.781 -6.412 -63.741 1.00 95.75 122 ASN A N 1
ATOM 962 C CA . ASN A 1 122 ? 6.068 -7.393 -62.919 1.00 95.75 122 ASN A CA 1
ATOM 963 C C . ASN A 1 122 ? 5.934 -8.789 -63.577 1.00 95.75 122 ASN A C 1
ATOM 965 O O . ASN A 1 122 ? 5.089 -9.581 -63.152 1.00 95.75 122 ASN A O 1
ATOM 969 N N . PHE A 1 123 ? 6.711 -9.091 -64.625 1.00 97.62 123 PHE A N 1
ATOM 970 C CA . PHE A 1 123 ? 6.692 -10.397 -65.291 1.00 97.62 123 PHE A CA 1
ATOM 971 C C . PHE A 1 123 ? 7.071 -11.521 -64.312 1.00 97.62 123 PHE A C 1
ATOM 973 O O . PHE A 1 123 ? 8.022 -11.385 -63.546 1.00 97.62 123 PHE A O 1
ATOM 980 N N . SER A 1 124 ? 6.332 -12.634 -64.326 1.00 96.56 124 SER A N 1
ATOM 981 C CA . SER A 1 124 ? 6.516 -13.722 -63.349 1.00 96.56 124 SER A CA 1
ATOM 982 C C . SER A 1 124 ? 6.380 -15.143 -63.905 1.00 96.56 124 SER A C 1
ATOM 984 O O . SER A 1 124 ? 6.819 -16.092 -63.253 1.00 96.56 124 SER A O 1
ATOM 986 N N . ASP A 1 125 ? 5.817 -15.318 -65.106 1.00 96.94 125 ASP A N 1
ATOM 987 C CA . ASP A 1 125 ? 5.490 -16.635 -65.664 1.00 96.94 125 ASP A CA 1
ATOM 988 C C . ASP A 1 125 ? 6.279 -16.939 -66.945 1.00 96.94 125 ASP A C 1
ATOM 990 O O . ASP A 1 125 ? 5.883 -16.592 -68.061 1.00 96.94 125 ASP A O 1
ATOM 994 N N . LEU A 1 126 ? 7.393 -17.658 -66.787 1.00 96.81 126 LEU A N 1
ATOM 995 C CA . LEU A 1 126 ? 8.232 -18.115 -67.897 1.00 96.81 126 LEU A CA 1
ATOM 996 C C . LEU A 1 126 ? 7.514 -19.058 -68.876 1.00 96.81 126 LEU A C 1
ATOM 998 O O . LEU A 1 126 ? 7.938 -19.160 -70.031 1.00 96.81 126 LEU A O 1
ATOM 1002 N N . THR A 1 127 ? 6.431 -19.734 -68.472 1.00 96.62 127 THR A N 1
ATOM 1003 C CA . THR A 1 127 ? 5.710 -20.670 -69.358 1.00 96.62 127 THR A CA 1
ATOM 1004 C C . THR A 1 127 ? 5.037 -19.970 -70.539 1.00 96.62 127 THR A C 1
ATOM 1006 O O . THR A 1 127 ? 4.714 -20.610 -71.539 1.00 96.62 127 THR A O 1
ATOM 1009 N N . LEU A 1 128 ? 4.881 -18.644 -70.472 1.00 96.94 128 LEU A N 1
ATOM 1010 C CA . LEU A 1 128 ? 4.349 -17.831 -71.562 1.00 96.94 128 LEU A CA 1
ATOM 1011 C C . LEU A 1 128 ? 5.337 -17.667 -72.728 1.00 96.94 128 LEU A C 1
ATOM 1013 O O . LEU A 1 128 ? 4.915 -17.384 -73.849 1.00 96.94 128 LEU A O 1
ATOM 1017 N N . ILE A 1 129 ? 6.640 -17.838 -72.478 1.00 95.88 129 ILE A N 1
ATOM 1018 C CA . ILE A 1 129 ? 7.704 -17.569 -73.457 1.00 95.88 129 ILE A CA 1
ATOM 1019 C C . ILE A 1 129 ? 8.658 -18.746 -73.694 1.00 95.88 129 ILE A C 1
ATOM 1021 O O . ILE A 1 129 ? 9.444 -18.683 -74.633 1.00 95.88 129 ILE A O 1
ATOM 1025 N N . ASN A 1 130 ? 8.582 -19.831 -72.918 1.00 93.12 130 ASN A N 1
ATOM 1026 C CA . ASN A 1 130 ? 9.527 -20.962 -72.957 1.00 93.12 130 ASN A CA 1
ATOM 1027 C C . ASN A 1 130 ? 9.660 -21.679 -74.320 1.00 93.12 130 ASN A C 1
ATOM 1029 O O . ASN A 1 130 ? 10.664 -22.332 -74.579 1.00 93.12 130 ASN A O 1
ATOM 1033 N N . ASN A 1 131 ? 8.682 -21.535 -75.219 1.00 90.75 131 ASN A N 1
ATOM 1034 C CA . ASN A 1 131 ? 8.720 -22.122 -76.566 1.00 90.75 131 ASN A CA 1
ATOM 1035 C C . ASN A 1 131 ? 9.377 -21.220 -77.632 1.00 90.75 131 ASN A C 1
ATOM 1037 O O . ASN A 1 131 ? 9.428 -21.593 -78.808 1.00 90.75 131 ASN A O 1
ATOM 1041 N N . LEU A 1 132 ? 9.832 -20.018 -77.265 1.00 94.50 132 LEU A N 1
ATOM 1042 C CA . LEU A 1 132 ? 10.407 -19.058 -78.207 1.00 94.50 132 LEU A CA 1
ATOM 1043 C C . LEU A 1 132 ? 11.867 -19.404 -78.561 1.00 94.50 132 LEU A C 1
ATOM 1045 O O . LEU A 1 132 ? 12.632 -19.840 -77.699 1.00 94.50 132 LEU A O 1
ATOM 1049 N N . PRO A 1 133 ? 12.311 -19.165 -79.811 1.00 93.19 133 PRO A N 1
ATOM 1050 C CA . PRO A 1 133 ? 13.678 -19.443 -80.258 1.00 93.19 133 PRO A CA 1
ATOM 1051 C C . PRO A 1 133 ? 14.681 -18.358 -79.805 1.00 93.19 133 PRO A C 1
ATOM 1053 O O . PRO A 1 133 ? 15.415 -17.792 -80.621 1.00 93.19 133 PRO A O 1
ATOM 1056 N N . LEU A 1 134 ? 14.715 -18.047 -78.507 1.00 95.38 134 LEU A N 1
ATOM 1057 C CA . LEU A 1 134 ? 15.515 -16.954 -77.952 1.00 95.38 134 LEU A CA 1
ATOM 1058 C C . LEU A 1 134 ? 17.021 -17.248 -77.997 1.00 95.38 134 LEU A C 1
ATOM 1060 O O . LEU A 1 134 ? 17.474 -18.312 -77.580 1.00 95.38 134 LEU A O 1
ATOM 1064 N N . TYR A 1 135 ? 17.812 -16.262 -78.436 1.00 94.56 135 TYR A N 1
ATOM 1065 C CA . TYR A 1 135 ? 19.256 -16.205 -78.173 1.00 94.56 135 TYR A CA 1
ATOM 1066 C C . TYR A 1 135 ? 19.606 -15.234 -77.037 1.00 94.56 135 TYR A C 1
ATOM 1068 O O . TYR A 1 135 ? 20.712 -15.323 -76.494 1.00 94.56 135 TYR A O 1
ATOM 1076 N N . ARG A 1 136 ? 18.703 -14.307 -76.686 1.00 96.88 136 ARG A N 1
ATOM 1077 C CA . ARG A 1 136 ? 18.857 -13.354 -75.580 1.00 96.88 136 ARG A CA 1
ATOM 1078 C C . ARG A 1 136 ? 17.551 -13.205 -74.798 1.00 96.88 136 ARG A C 1
ATOM 1080 O O . ARG A 1 136 ? 16.502 -12.989 -75.401 1.00 96.88 136 ARG A O 1
ATOM 1087 N N . LEU A 1 137 ? 17.671 -13.272 -73.477 1.00 97.75 137 LEU A N 1
ATOM 1088 C CA . LEU A 1 137 ? 16.604 -13.096 -72.500 1.00 97.75 137 LEU A CA 1
ATOM 1089 C C . LEU A 1 137 ? 17.113 -12.190 -71.374 1.00 97.75 137 LEU A C 1
ATOM 1091 O O . LEU A 1 137 ? 18.175 -12.454 -70.814 1.00 97.75 137 LEU A O 1
ATOM 1095 N N . ASP A 1 138 ? 16.373 -11.135 -71.059 1.00 98.44 138 ASP A N 1
ATOM 1096 C CA . ASP A 1 138 ? 16.637 -10.275 -69.904 1.00 98.44 138 ASP A CA 1
ATOM 1097 C C . ASP A 1 138 ? 15.390 -10.197 -69.024 1.00 98.44 138 ASP A C 1
ATOM 1099 O O . ASP A 1 138 ? 14.329 -9.757 -69.473 1.00 98.44 138 ASP A O 1
ATOM 1103 N N . LEU A 1 139 ? 15.537 -10.688 -67.798 1.00 98.25 139 LEU A N 1
ATOM 1104 C CA . LEU A 1 139 ? 14.523 -10.796 -66.753 1.00 98.25 139 LEU A CA 1
ATOM 1105 C C . LEU A 1 139 ? 15.018 -10.175 -65.443 1.00 98.25 139 LEU A C 1
ATOM 1107 O O . LEU A 1 139 ? 14.514 -10.515 -64.373 1.00 98.25 139 LEU A O 1
ATOM 1111 N N . SER A 1 140 ? 16.015 -9.295 -65.513 1.00 98.31 140 SER A N 1
ATOM 1112 C CA . SER A 1 140 ? 16.600 -8.666 -64.330 1.00 98.31 140 SER A CA 1
ATOM 1113 C C . SER A 1 140 ? 15.524 -7.927 -63.521 1.00 98.31 140 SER A C 1
ATOM 1115 O O . SER A 1 140 ? 14.685 -7.241 -64.103 1.00 98.31 140 SER A O 1
ATOM 1117 N N . ASN A 1 141 ? 15.516 -8.069 -62.195 1.00 97.06 141 ASN A N 1
ATOM 1118 C CA . ASN A 1 141 ? 14.544 -7.457 -61.277 1.00 97.06 141 ASN A CA 1
ATOM 1119 C C . ASN A 1 141 ? 13.069 -7.752 -61.633 1.00 97.06 141 ASN A C 1
ATOM 1121 O O . ASN A 1 141 ? 12.202 -6.885 -61.516 1.00 97.06 141 ASN A O 1
ATOM 1125 N N . THR A 1 142 ? 12.778 -8.967 -62.108 1.00 97.69 142 THR A N 1
ATOM 1126 C CA . THR A 1 142 ? 11.403 -9.450 -62.334 1.00 97.69 142 THR A CA 1
ATOM 1127 C C . THR A 1 142 ? 10.917 -10.342 -61.189 1.00 97.69 142 THR A C 1
ATOM 1129 O O . THR A 1 142 ? 11.687 -10.766 -60.329 1.00 97.69 142 THR A O 1
ATOM 1132 N N . LEU A 1 143 ? 9.622 -10.671 -61.182 1.00 94.00 143 LEU A N 1
ATOM 1133 C CA . LEU A 1 143 ? 8.956 -11.449 -60.128 1.00 94.00 143 LEU A CA 1
ATOM 1134 C C . LEU A 1 143 ? 8.878 -12.955 -60.445 1.00 94.00 143 LEU A C 1
ATOM 1136 O O . LEU A 1 143 ? 7.995 -13.661 -59.949 1.00 94.00 143 LEU A O 1
ATOM 1140 N N . VAL A 1 144 ? 9.760 -13.462 -61.310 1.00 96.31 144 VAL A N 1
ATOM 1141 C CA . VAL A 1 144 ? 9.802 -14.886 -61.663 1.00 96.31 144 VAL A CA 1
ATOM 1142 C C . VAL A 1 144 ? 10.246 -15.707 -60.453 1.00 96.31 144 VAL A C 1
ATOM 1144 O O . VAL A 1 144 ? 11.238 -15.395 -59.796 1.00 96.31 144 VAL A O 1
ATOM 1147 N N . THR A 1 145 ? 9.501 -16.778 -60.174 1.00 92.56 145 THR A N 1
ATOM 1148 C CA . THR A 1 145 ? 9.772 -17.726 -59.075 1.00 92.56 145 THR A CA 1
ATOM 1149 C C . THR A 1 145 ? 9.901 -19.172 -59.549 1.00 92.56 145 THR A C 1
ATOM 1151 O O . THR A 1 145 ? 10.638 -19.953 -58.954 1.00 92.56 145 THR A O 1
ATOM 1154 N N . ASN A 1 146 ? 9.222 -19.545 -60.640 1.00 96.19 146 ASN A N 1
ATOM 1155 C CA . ASN A 1 146 ? 9.353 -20.861 -61.261 1.00 96.19 146 ASN A CA 1
ATOM 1156 C C . ASN A 1 146 ? 10.323 -20.805 -62.447 1.00 96.19 146 ASN A C 1
ATOM 1158 O O . ASN A 1 146 ? 9.945 -20.380 -63.540 1.00 96.19 146 ASN A O 1
ATOM 1162 N N . TRP A 1 147 ? 11.552 -21.265 -62.225 1.00 97.25 147 TRP A N 1
ATOM 1163 C CA . TRP A 1 147 ? 12.644 -21.174 -63.195 1.00 97.25 147 TRP A CA 1
ATOM 1164 C C . TRP A 1 147 ? 12.794 -22.387 -64.111 1.00 97.25 147 TRP A C 1
ATOM 1166 O O . TRP A 1 147 ? 13.430 -22.259 -65.149 1.00 97.25 147 TRP A O 1
ATOM 1176 N N . GLU A 1 148 ? 12.158 -23.522 -63.806 1.00 96.69 148 GLU A N 1
ATOM 1177 C CA . GLU A 1 148 ? 12.211 -24.756 -64.616 1.00 96.69 148 GLU A CA 1
ATOM 1178 C C . GLU A 1 148 ? 12.056 -24.535 -66.138 1.00 96.69 148 GLU A C 1
ATOM 1180 O O . GLU A 1 148 ? 12.851 -25.093 -66.905 1.00 96.69 148 GLU A O 1
ATOM 1185 N N . PRO A 1 149 ? 11.119 -23.686 -66.627 1.00 97.25 149 PRO A N 1
ATOM 1186 C CA . PRO A 1 149 ? 10.925 -23.498 -68.065 1.00 97.25 149 PRO A CA 1
ATOM 1187 C C . PRO A 1 149 ? 12.103 -22.821 -68.779 1.00 97.25 149 PRO A C 1
ATOM 1189 O O . PRO A 1 149 ? 12.171 -22.866 -70.006 1.00 97.25 149 PRO A O 1
ATOM 1192 N N . ILE A 1 150 ? 13.052 -22.207 -68.058 1.00 95.75 150 ILE A N 1
ATOM 1193 C CA . ILE A 1 150 ? 14.254 -21.625 -68.677 1.00 95.75 150 ILE A CA 1
ATOM 1194 C C . ILE A 1 150 ? 15.103 -22.691 -69.388 1.00 95.75 150 ILE A C 1
ATOM 1196 O O . ILE A 1 150 ? 15.811 -22.392 -70.351 1.00 95.75 150 ILE A O 1
ATOM 1200 N N . SER A 1 151 ? 14.984 -23.952 -68.964 1.00 94.50 151 SER A N 1
ATOM 1201 C CA . SER A 1 151 ? 15.673 -25.088 -69.573 1.00 94.50 151 SER A CA 1
ATOM 1202 C C . SER A 1 151 ? 15.161 -25.441 -70.975 1.00 94.50 151 SER A C 1
ATOM 1204 O O . SER A 1 151 ? 15.862 -26.118 -71.736 1.00 94.50 151 SER A O 1
ATOM 1206 N N . ASP A 1 152 ? 13.987 -24.951 -71.382 1.00 94.62 152 ASP A N 1
ATOM 1207 C CA . ASP A 1 152 ? 13.419 -25.207 -72.710 1.00 94.62 152 ASP A CA 1
ATOM 1208 C C . ASP A 1 152 ? 14.106 -24.384 -73.819 1.00 94.62 152 ASP A C 1
ATOM 1210 O O . ASP A 1 152 ? 14.084 -24.776 -74.989 1.00 94.62 152 ASP A O 1
ATOM 1214 N N . PHE A 1 153 ? 14.805 -23.295 -73.475 1.00 92.69 153 PHE A N 1
ATOM 1215 C CA . PHE A 1 153 ? 15.472 -22.424 -74.445 1.00 92.69 153 PHE A CA 1
ATOM 1216 C C . PHE A 1 153 ? 16.761 -23.042 -75.021 1.00 92.69 153 PHE A C 1
ATOM 1218 O O . PHE A 1 153 ? 17.870 -22.788 -74.555 1.00 92.69 153 PHE A O 1
ATOM 1225 N N . GLU A 1 154 ? 16.650 -23.820 -76.103 1.00 85.19 154 GLU A N 1
ATOM 1226 C CA . GLU A 1 154 ? 17.795 -24.510 -76.735 1.00 85.19 154 GLU A CA 1
ATOM 1227 C C . GLU A 1 154 ? 18.847 -23.578 -77.373 1.00 85.19 154 GLU A C 1
ATOM 1229 O O . GLU A 1 154 ? 19.970 -24.001 -77.649 1.00 85.19 154 GLU A O 1
ATOM 1234 N N . GLY A 1 155 ? 18.486 -22.322 -77.656 1.00 85.69 155 GLY A N 1
ATOM 1235 C CA . GLY A 1 155 ? 19.325 -21.355 -78.372 1.00 85.69 155 GLY A CA 1
ATOM 1236 C C . GLY A 1 155 ? 19.932 -20.248 -77.510 1.00 85.69 155 GLY A C 1
ATOM 1237 O O . GLY A 1 155 ? 20.627 -19.388 -78.066 1.00 85.69 155 GLY A O 1
ATOM 1238 N N . LEU A 1 156 ? 19.669 -20.245 -76.198 1.00 92.50 156 LEU A N 1
ATOM 1239 C CA . LEU A 1 156 ? 19.960 -19.114 -75.321 1.00 92.50 156 LEU A CA 1
ATOM 1240 C C . LEU A 1 156 ? 21.471 -18.915 -75.150 1.00 92.50 156 LEU A C 1
ATOM 1242 O O . LEU A 1 156 ? 22.209 -19.825 -74.784 1.00 92.50 156 LEU A O 1
ATOM 1246 N N . ARG A 1 157 ? 21.948 -17.704 -75.444 1.00 92.88 157 ARG A N 1
ATOM 1247 C CA . ARG A 1 157 ? 23.366 -17.320 -75.312 1.00 92.88 157 ARG A CA 1
ATOM 1248 C C . ARG A 1 157 ? 23.576 -16.262 -74.248 1.00 92.88 157 ARG A C 1
ATOM 1250 O O . ARG A 1 157 ? 24.649 -16.206 -73.662 1.00 92.88 157 ARG A O 1
ATOM 1257 N N . TYR A 1 158 ? 22.577 -15.409 -74.052 1.00 95.62 158 TYR A N 1
ATOM 1258 C CA . TYR A 1 158 ? 22.612 -14.338 -73.072 1.00 95.62 158 TYR A CA 1
ATOM 1259 C C . TYR A 1 158 ? 21.394 -14.450 -72.166 1.00 95.62 158 TYR A C 1
ATOM 1261 O O . TYR A 1 158 ? 20.275 -14.337 -72.670 1.00 95.62 158 TYR A O 1
ATOM 1269 N N . ALA A 1 159 ? 21.623 -14.660 -70.873 1.00 96.81 159 ALA A N 1
ATOM 1270 C CA . ALA A 1 159 ? 20.583 -14.584 -69.853 1.00 96.81 159 ALA A CA 1
ATOM 1271 C C . ALA A 1 159 ? 20.986 -13.528 -68.823 1.00 96.81 159 ALA A C 1
ATOM 1273 O O . ALA A 1 159 ? 22.060 -13.629 -68.233 1.00 96.81 159 ALA A O 1
ATOM 1274 N N . TYR A 1 160 ? 20.145 -12.517 -68.644 1.00 98.25 160 TYR A N 1
ATOM 1275 C CA . TYR A 1 160 ? 20.313 -11.501 -67.611 1.00 98.25 160 TYR A CA 1
ATOM 1276 C C . TYR A 1 160 ? 19.228 -11.726 -66.563 1.00 98.25 160 TYR A C 1
ATOM 1278 O O . TYR A 1 160 ? 18.043 -11.590 -66.864 1.00 98.25 160 TYR A O 1
ATOM 1286 N N . LEU A 1 161 ? 19.636 -12.185 -65.383 1.00 98.00 161 LEU A N 1
ATOM 1287 C CA . LEU A 1 161 ? 18.777 -12.694 -64.312 1.00 98.00 161 LEU A CA 1
ATOM 1288 C C . LEU A 1 161 ? 19.008 -11.939 -62.996 1.00 98.00 161 LEU A C 1
ATOM 1290 O O . LEU A 1 161 ? 18.592 -12.411 -61.940 1.00 98.00 161 LEU A O 1
ATOM 1294 N N . ARG A 1 162 ? 19.685 -10.789 -63.054 1.00 97.50 162 ARG A N 1
ATOM 1295 C CA . ARG A 1 162 ? 20.111 -10.018 -61.887 1.00 97.50 162 ARG A CA 1
ATOM 1296 C C . ARG A 1 162 ? 18.944 -9.693 -60.955 1.00 97.50 162 ARG A C 1
ATOM 1298 O O . ARG A 1 162 ? 17.884 -9.310 -61.440 1.00 97.50 162 ARG A O 1
ATOM 1305 N N . GLY A 1 163 ? 19.146 -9.788 -59.641 1.00 95.06 163 GLY A N 1
ATOM 1306 C CA . GLY A 1 163 ? 18.147 -9.369 -58.647 1.00 95.06 163 GLY A CA 1
ATOM 1307 C C . GLY A 1 163 ? 16.862 -10.201 -58.680 1.00 95.06 163 GLY A C 1
ATOM 1308 O O . GLY A 1 163 ? 15.778 -9.688 -58.414 1.00 95.06 163 GLY A O 1
ATOM 1309 N N . THR A 1 164 ? 16.962 -11.475 -59.068 1.00 97.25 164 THR A N 1
ATOM 1310 C CA . THR A 1 164 ? 15.825 -12.403 -59.118 1.00 97.25 164 THR A CA 1
ATOM 1311 C C . THR A 1 164 ? 16.011 -13.593 -58.176 1.00 97.25 164 THR A C 1
ATOM 1313 O O . THR A 1 164 ? 17.089 -13.826 -57.636 1.00 97.25 164 THR A O 1
ATOM 1316 N N . SER A 1 165 ? 14.963 -14.406 -58.012 1.00 95.06 165 SER A N 1
ATOM 1317 C CA . SER A 1 165 ? 14.996 -15.618 -57.176 1.00 95.06 165 SER A CA 1
ATOM 1318 C C . SER A 1 165 ? 15.714 -16.827 -57.808 1.00 95.06 165 SER A C 1
ATOM 1320 O O . SER A 1 165 ? 15.623 -17.936 -57.282 1.00 95.06 165 SER A O 1
ATOM 1322 N N . PHE A 1 166 ? 16.383 -16.654 -58.953 1.00 96.88 166 PHE A N 1
ATOM 1323 C CA . PHE A 1 166 ? 17.060 -17.744 -59.659 1.00 96.88 166 PHE A CA 1
ATOM 1324 C C . PHE A 1 166 ? 18.158 -18.380 -58.790 1.00 96.88 166 PHE A C 1
ATOM 1326 O O . PHE A 1 166 ? 18.932 -17.670 -58.159 1.00 96.88 166 PHE A O 1
ATOM 1333 N N . SER A 1 167 ? 18.235 -19.712 -58.749 1.00 95.06 167 SER A N 1
ATOM 1334 C CA . SER A 1 167 ? 19.168 -20.433 -57.865 1.00 95.06 167 SER A CA 1
ATOM 1335 C C . SER A 1 167 ? 19.895 -21.604 -58.524 1.00 95.06 167 SER A C 1
ATOM 1337 O O . SER A 1 167 ? 21.007 -21.937 -58.122 1.00 95.06 167 SER A O 1
ATOM 1339 N N . ASP A 1 168 ? 19.300 -22.223 -59.545 1.00 95.56 168 ASP A N 1
ATOM 1340 C CA . ASP A 1 168 ? 19.821 -23.449 -60.147 1.00 95.56 168 ASP A CA 1
ATOM 1341 C C . ASP A 1 168 ? 20.403 -23.196 -61.543 1.00 95.56 168 ASP A C 1
ATOM 1343 O O . ASP A 1 168 ? 19.705 -23.213 -62.562 1.00 95.56 168 ASP A O 1
ATOM 1347 N N . LEU A 1 169 ? 21.724 -23.004 -61.594 1.00 94.25 169 LEU A N 1
ATOM 1348 C CA . LEU A 1 169 ? 22.467 -22.839 -62.843 1.00 94.25 169 LEU A CA 1
ATOM 1349 C C . LEU A 1 169 ? 22.385 -24.055 -63.776 1.00 94.25 169 LEU A C 1
ATOM 1351 O O . LEU A 1 169 ? 22.588 -23.889 -64.980 1.00 94.25 169 LEU A O 1
ATOM 1355 N N . SER A 1 170 ? 22.069 -25.255 -63.275 1.00 93.81 170 SER A N 1
ATOM 1356 C CA . SER A 1 170 ? 21.981 -26.460 -64.109 1.00 93.81 170 SER A CA 1
ATOM 1357 C C . SER A 1 170 ? 20.825 -26.410 -65.117 1.00 93.81 170 SER A C 1
ATOM 1359 O O . SER A 1 170 ? 20.851 -27.116 -66.128 1.00 93.81 170 SER A O 1
ATOM 1361 N N . LEU A 1 171 ? 19.847 -25.523 -64.900 1.00 94.56 171 LEU A N 1
ATOM 1362 C CA . LEU A 1 171 ? 18.745 -25.279 -65.829 1.00 94.56 171 LEU A CA 1
ATOM 1363 C C . LEU A 1 171 ? 19.195 -24.553 -67.107 1.00 94.56 171 LEU A C 1
ATOM 1365 O O . LEU A 1 171 ? 18.526 -24.649 -68.138 1.00 94.56 171 LEU A O 1
ATOM 1369 N N . LEU A 1 172 ? 20.318 -23.829 -67.077 1.00 91.31 172 LEU A N 1
ATOM 1370 C CA . LEU A 1 172 ? 20.826 -23.109 -68.243 1.00 91.31 172 LEU A CA 1
ATOM 1371 C C . LEU A 1 172 ? 21.593 -24.050 -69.176 1.00 91.31 172 LEU A C 1
ATOM 1373 O O . LEU A 1 172 ? 22.668 -24.557 -68.863 1.00 91.31 172 LEU A O 1
ATOM 1377 N N . LYS A 1 173 ? 21.078 -24.220 -70.397 1.00 87.06 173 LYS A N 1
ATOM 1378 C CA . LYS A 1 173 ? 21.780 -24.951 -71.458 1.00 87.06 173 LYS A CA 1
ATOM 1379 C C . LYS A 1 173 ? 22.949 -24.121 -71.988 1.00 87.06 173 LYS A C 1
ATOM 1381 O O . LYS A 1 173 ? 22.764 -23.173 -72.752 1.00 87.06 173 LYS A O 1
ATOM 1386 N N . LEU A 1 174 ? 24.164 -24.502 -71.604 1.00 83.75 174 LEU A N 1
ATOM 1387 C CA . LEU A 1 174 ? 25.388 -23.841 -72.048 1.00 83.75 174 LEU A CA 1
ATOM 1388 C C . LEU A 1 174 ? 25.593 -24.018 -73.562 1.00 83.75 174 LEU A C 1
ATOM 1390 O O . LEU A 1 174 ? 25.637 -25.129 -74.086 1.00 83.75 174 LEU A O 1
ATOM 1394 N N . SER A 1 175 ? 25.733 -22.902 -74.277 1.00 78.38 175 SER A N 1
ATOM 1395 C CA . SER A 1 175 ? 25.956 -22.878 -75.728 1.00 78.38 175 SER A CA 1
ATOM 1396 C C . SER A 1 175 ? 27.449 -22.900 -76.073 1.00 78.38 175 SER A C 1
ATOM 1398 O O . SER A 1 175 ? 28.225 -22.142 -75.498 1.00 78.38 175 SER A O 1
ATOM 1400 N N . ASP A 1 176 ? 27.847 -23.656 -77.107 1.00 78.56 176 ASP A N 1
ATOM 1401 C CA . ASP A 1 176 ? 29.234 -23.715 -77.622 1.00 78.56 176 ASP A CA 1
ATOM 1402 C C . ASP A 1 176 ? 29.746 -22.384 -78.234 1.00 78.56 176 ASP A C 1
ATOM 1404 O O . ASP A 1 176 ? 30.895 -22.261 -78.682 1.00 78.56 176 ASP A O 1
ATOM 1408 N N . SER A 1 177 ? 28.879 -21.373 -78.327 1.00 81.31 177 SER A N 1
ATOM 1409 C CA . SER A 1 177 ? 29.190 -20.050 -78.878 1.00 81.31 177 SER A CA 1
ATOM 1410 C C . SER A 1 177 ? 29.706 -19.081 -77.802 1.00 81.31 177 SER A C 1
ATOM 1412 O O . SER A 1 177 ? 30.051 -19.479 -76.698 1.00 81.31 177 SER A O 1
ATOM 1414 N N . TYR A 1 178 ? 29.827 -17.795 -78.147 1.00 84.94 178 TYR A N 1
ATOM 1415 C CA . TYR A 1 178 ? 30.003 -16.747 -77.141 1.00 84.94 178 TYR A CA 1
ATOM 1416 C C . TYR A 1 178 ? 28.726 -16.647 -76.304 1.00 84.94 178 TYR A C 1
ATOM 1418 O O . TYR A 1 178 ? 27.662 -16.395 -76.884 1.00 84.94 178 TYR A O 1
ATOM 1426 N N . SER A 1 179 ? 28.860 -16.825 -74.992 1.00 90.44 179 SER A N 1
ATOM 1427 C CA . SER A 1 179 ? 27.750 -16.848 -74.035 1.00 90.44 179 SER A CA 1
ATOM 1428 C C . SER A 1 179 ? 28.045 -15.927 -72.847 1.00 90.44 179 SER A C 1
ATOM 1430 O O . SER A 1 179 ? 29.208 -15.615 -72.576 1.00 90.44 179 SER A O 1
ATOM 1432 N N . GLY A 1 180 ? 27.001 -15.442 -72.184 1.00 93.75 180 GLY A N 1
ATOM 1433 C CA . GLY A 1 180 ? 27.108 -14.497 -71.079 1.00 93.75 180 GLY A CA 1
ATOM 1434 C C . GLY A 1 180 ? 25.926 -14.586 -70.129 1.00 93.75 180 GLY A C 1
ATOM 1435 O O . GLY A 1 180 ? 24.786 -14.543 -70.596 1.00 93.75 180 GLY A O 1
ATOM 1436 N N . TYR A 1 181 ? 26.195 -14.694 -68.832 1.00 95.56 181 TYR A N 1
ATOM 1437 C CA . TYR A 1 181 ? 25.160 -14.816 -67.807 1.00 95.56 181 TYR A CA 1
ATOM 1438 C C . TYR A 1 181 ? 25.356 -13.756 -66.727 1.00 95.56 181 TYR A C 1
ATOM 1440 O O . TYR A 1 181 ? 26.389 -13.727 -66.069 1.00 95.56 181 TYR A O 1
ATOM 1448 N N . ASP A 1 182 ? 24.377 -12.880 -66.549 1.00 97.56 182 ASP A N 1
ATOM 1449 C CA . ASP A 1 182 ? 24.342 -11.971 -65.404 1.00 97.56 182 ASP A CA 1
ATOM 1450 C C . ASP A 1 182 ? 23.450 -12.606 -64.337 1.00 97.56 182 ASP A C 1
ATOM 1452 O O . ASP A 1 182 ? 22.237 -12.708 -64.528 1.00 97.56 182 ASP A O 1
ATOM 1456 N N . ILE A 1 183 ? 24.072 -13.116 -63.274 1.00 97.00 183 ILE A N 1
ATOM 1457 C CA . ILE A 1 183 ? 23.400 -13.765 -62.143 1.00 97.00 183 ILE A CA 1
ATOM 1458 C C . ILE A 1 183 ? 23.641 -12.989 -60.846 1.00 97.00 183 ILE A C 1
ATOM 1460 O O . ILE A 1 183 ? 23.482 -13.545 -59.760 1.00 97.00 183 ILE A O 1
ATOM 1464 N N . ALA A 1 184 ? 24.023 -11.716 -60.941 1.00 96.06 184 ALA A N 1
ATOM 1465 C CA . ALA A 1 184 ? 24.301 -10.906 -59.769 1.00 96.06 184 ALA A CA 1
ATOM 1466 C C . ALA A 1 184 ? 23.049 -10.759 -58.883 1.00 96.06 184 ALA A C 1
ATOM 1468 O O . ALA A 1 184 ? 21.935 -10.605 -59.388 1.00 96.06 184 ALA A O 1
ATOM 1469 N N . TYR A 1 185 ? 23.207 -10.785 -57.561 1.00 93.62 185 TYR A N 1
ATOM 1470 C CA . TYR A 1 185 ? 22.118 -10.679 -56.580 1.00 93.62 185 TYR A CA 1
ATOM 1471 C C . TYR A 1 185 ? 21.011 -11.725 -56.797 1.00 93.62 185 TYR A C 1
ATOM 1473 O O . TYR A 1 185 ? 19.824 -11.448 -56.628 1.00 93.62 185 TYR A O 1
ATOM 1481 N N . THR A 1 186 ? 21.399 -12.924 -57.235 1.00 95.88 186 THR A N 1
ATOM 1482 C CA . THR A 1 186 ? 20.522 -14.099 -57.300 1.00 95.88 186 THR A CA 1
ATOM 1483 C C . THR A 1 186 ? 20.813 -15.056 -56.145 1.00 95.88 186 THR A C 1
ATOM 1485 O O . THR A 1 186 ? 21.731 -14.845 -55.358 1.00 95.88 186 THR A O 1
ATOM 1488 N N . GLN A 1 187 ? 20.048 -16.141 -56.045 1.00 93.25 187 GLN A N 1
ATOM 1489 C CA . GLN A 1 187 ? 20.189 -17.169 -55.008 1.00 93.25 187 GLN A CA 1
ATOM 1490 C C . GLN A 1 187 ? 21.112 -18.324 -55.439 1.00 93.25 187 GLN A C 1
ATOM 1492 O O . GLN A 1 187 ? 21.034 -19.431 -54.903 1.00 93.25 187 GLN A O 1
ATOM 1497 N N . VAL A 1 188 ? 21.959 -18.104 -56.449 1.00 94.44 188 VAL A N 1
ATOM 1498 C CA . VAL A 1 188 ? 22.902 -19.110 -56.946 1.00 94.44 188 VAL A CA 1
ATOM 1499 C C . VAL A 1 188 ? 24.033 -19.304 -55.939 1.00 94.44 188 VAL A C 1
ATOM 1501 O O . VAL A 1 188 ? 24.830 -18.405 -55.706 1.00 94.44 188 VAL A O 1
ATOM 1504 N N . SER A 1 189 ? 24.143 -20.506 -55.382 1.00 91.88 189 SER A N 1
ATOM 1505 C CA . SER A 1 189 ? 25.190 -20.866 -54.414 1.00 91.88 189 SER A CA 1
ATOM 1506 C C . SER A 1 189 ? 26.196 -21.895 -54.937 1.00 91.88 189 SER A C 1
ATOM 1508 O O . SER A 1 189 ? 27.182 -22.186 -54.259 1.00 91.88 189 SER A O 1
ATOM 1510 N N . ASP A 1 190 ? 25.967 -22.429 -56.141 1.00 92.88 190 ASP A N 1
ATOM 1511 C CA . ASP A 1 190 ? 26.827 -23.412 -56.799 1.00 92.88 190 ASP A CA 1
ATOM 1512 C C . ASP A 1 190 ? 27.076 -23.037 -58.268 1.00 92.88 190 ASP A C 1
ATOM 1514 O O . ASP A 1 190 ? 26.169 -23.038 -59.100 1.00 92.88 190 ASP A O 1
ATOM 1518 N N . LEU A 1 191 ? 28.332 -22.732 -58.588 1.00 94.81 191 LEU A N 1
ATOM 1519 C CA . LEU A 1 191 ? 28.837 -22.401 -59.921 1.00 94.81 191 LEU A CA 1
ATOM 1520 C C . LEU A 1 191 ? 29.342 -23.636 -60.677 1.00 94.81 191 LEU A C 1
ATOM 1522 O O . LEU A 1 191 ? 29.723 -23.513 -61.847 1.00 94.81 191 LEU A O 1
ATOM 1526 N N . SER A 1 192 ? 29.323 -24.824 -60.060 1.00 93.88 192 SER A N 1
ATOM 1527 C CA . SER A 1 192 ? 29.807 -26.059 -60.678 1.00 93.88 192 SER A CA 1
ATOM 1528 C C . SER A 1 192 ? 29.201 -26.393 -62.050 1.00 93.88 192 SER A C 1
ATOM 1530 O O . SER A 1 192 ? 29.952 -26.881 -62.903 1.00 93.88 192 SER A O 1
ATOM 1532 N N . PRO A 1 193 ? 27.929 -26.055 -62.367 1.00 93.81 193 PRO A N 1
ATOM 1533 C CA . PRO A 1 193 ? 27.389 -26.271 -63.710 1.00 9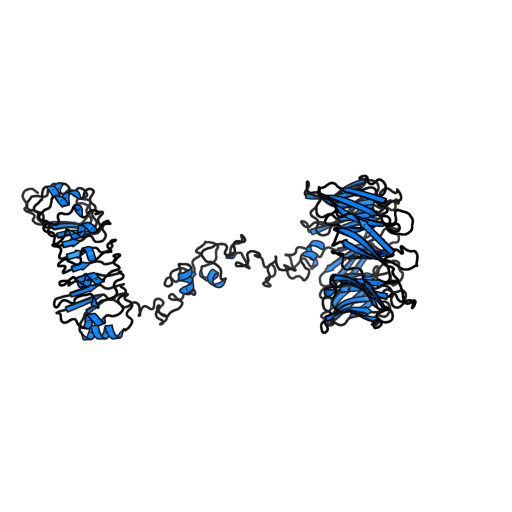3.81 193 PRO A CA 1
ATOM 1534 C C . PRO A 1 193 ? 28.155 -25.526 -64.813 1.00 93.81 193 PRO A C 1
ATOM 1536 O O . PRO A 1 193 ? 28.237 -26.007 -65.943 1.00 93.81 193 PRO A O 1
ATOM 1539 N N . LEU A 1 194 ? 28.780 -24.381 -64.508 1.00 92.81 194 LEU A N 1
ATOM 1540 C CA . LEU A 1 194 ? 29.570 -23.617 -65.483 1.00 92.81 194 LEU A CA 1
ATOM 1541 C C . LEU A 1 194 ? 30.868 -24.334 -65.875 1.00 92.81 194 LEU A C 1
ATOM 1543 O O . LEU A 1 194 ? 31.433 -24.044 -66.932 1.00 92.81 194 LEU A O 1
ATOM 1547 N N . PHE A 1 195 ? 31.343 -25.281 -65.061 1.00 92.00 195 PHE A N 1
ATOM 1548 C CA . PHE A 1 195 ? 32.592 -26.004 -65.314 1.00 92.00 195 PHE A CA 1
ATOM 1549 C C . PHE A 1 195 ? 32.492 -26.943 -66.521 1.00 92.00 195 PHE A C 1
ATOM 1551 O O . PHE A 1 195 ? 33.511 -27.332 -67.093 1.00 92.00 195 PHE A O 1
ATOM 1558 N N . GLU A 1 196 ? 31.272 -27.280 -66.947 1.00 85.25 196 GLU A N 1
ATOM 1559 C CA . GLU A 1 196 ? 31.012 -28.091 -68.137 1.00 85.25 196 GLU A CA 1
ATOM 1560 C C . GLU A 1 196 ? 31.088 -27.286 -69.451 1.00 85.25 196 GLU A C 1
ATOM 1562 O O . GLU A 1 196 ? 30.935 -27.851 -70.538 1.00 85.25 196 GLU A O 1
ATOM 1567 N N . PHE A 1 197 ? 31.351 -25.973 -69.394 1.00 85.81 197 PHE A N 1
ATOM 1568 C CA . PHE A 1 197 ? 31.409 -25.119 -70.579 1.00 85.81 197 PHE A CA 1
ATOM 1569 C C . PHE A 1 197 ? 32.537 -25.525 -71.545 1.00 85.81 197 PHE A C 1
ATOM 1571 O O . PHE A 1 197 ? 33.724 -25.362 -71.266 1.00 85.81 197 PHE A O 1
ATOM 1578 N N . ALA A 1 198 ? 32.159 -25.982 -72.743 1.00 81.81 198 ALA A N 1
ATOM 1579 C CA . ALA A 1 198 ? 33.081 -26.355 -73.824 1.00 81.81 198 ALA A CA 1
ATOM 1580 C C . ALA A 1 198 ? 33.132 -25.332 -74.983 1.00 81.81 198 ALA A C 1
ATOM 1582 O O . ALA A 1 198 ? 33.740 -25.594 -76.027 1.00 81.81 198 ALA A O 1
ATOM 1583 N N . GLY A 1 199 ? 32.474 -24.179 -74.824 1.00 78.69 199 GLY A N 1
ATOM 1584 C CA . GLY A 1 199 ? 32.337 -23.158 -75.861 1.00 78.69 199 GLY A CA 1
ATOM 1585 C C . GLY A 1 199 ? 33.554 -22.241 -76.024 1.00 78.69 199 GLY A C 1
ATOM 1586 O O . GLY A 1 199 ? 34.618 -22.431 -75.439 1.00 78.69 199 GLY A O 1
ATOM 1587 N N . ARG A 1 200 ? 33.418 -21.214 -76.874 1.00 82.31 200 ARG A N 1
ATOM 1588 C CA . ARG A 1 200 ? 34.546 -20.322 -77.224 1.00 82.31 200 ARG A CA 1
ATOM 1589 C C . ARG A 1 200 ? 34.940 -19.333 -76.130 1.00 82.31 200 ARG A C 1
ATOM 1591 O O . ARG A 1 200 ? 36.115 -18.994 -76.037 1.00 82.31 200 ARG A O 1
ATOM 1598 N N . SER A 1 201 ? 33.964 -18.781 -75.415 1.00 89.38 201 SER A N 1
ATOM 1599 C CA . SER A 1 201 ? 34.169 -17.792 -74.353 1.00 89.38 201 SER A CA 1
ATOM 1600 C C . SER A 1 201 ? 32.868 -17.607 -73.581 1.00 89.38 201 SER A C 1
ATOM 1602 O O . SER A 1 201 ? 31.804 -17.471 -74.193 1.00 89.38 201 SER A O 1
ATOM 1604 N N . LEU A 1 202 ? 32.995 -17.595 -72.258 1.00 92.62 202 LEU A N 1
ATOM 1605 C CA . LEU A 1 202 ? 31.917 -17.390 -71.306 1.00 92.62 202 LEU A CA 1
ATOM 1606 C C . LEU A 1 202 ? 32.306 -16.260 -70.353 1.00 92.62 202 LEU A C 1
ATOM 1608 O O . LEU A 1 202 ? 33.440 -16.241 -69.863 1.00 92.62 202 LEU A O 1
ATOM 1612 N N . TRP A 1 203 ? 31.370 -15.344 -70.112 1.00 94.31 203 TRP A N 1
ATOM 1613 C CA . TRP A 1 203 ? 31.444 -14.419 -68.988 1.00 94.31 203 TRP A CA 1
ATOM 1614 C C . TRP A 1 203 ? 30.268 -14.630 -68.030 1.00 94.31 203 TRP A C 1
ATOM 1616 O O . TRP A 1 203 ? 29.169 -14.968 -68.479 1.00 94.31 203 TRP A O 1
ATOM 1626 N N . VAL A 1 204 ? 30.504 -14.440 -66.734 1.00 96.06 204 VAL A N 1
ATOM 1627 C CA . VAL A 1 204 ? 29.477 -14.512 -65.689 1.00 96.06 204 VAL A CA 1
ATOM 1628 C C . VAL A 1 204 ? 29.619 -13.348 -64.706 1.00 96.06 204 VAL A C 1
ATOM 1630 O O . VAL A 1 204 ? 30.726 -13.034 -64.285 1.00 96.06 204 VAL A O 1
ATOM 1633 N N . ASP A 1 205 ? 28.529 -12.675 -64.365 1.00 96.75 205 ASP A N 1
ATOM 1634 C CA . ASP A 1 205 ? 28.513 -11.700 -63.266 1.00 96.75 205 ASP A CA 1
ATOM 1635 C C . ASP A 1 205 ? 27.983 -12.389 -62.005 1.00 96.75 205 ASP A C 1
ATOM 1637 O O . ASP A 1 205 ? 26.859 -12.888 -62.022 1.00 96.75 205 ASP A O 1
ATOM 1641 N N . ILE A 1 206 ? 28.820 -12.493 -60.971 1.00 94.81 206 ILE A N 1
ATOM 1642 C CA . ILE A 1 206 ? 28.570 -13.231 -59.722 1.00 94.81 206 ILE A CA 1
ATOM 1643 C C . ILE A 1 206 ? 28.413 -12.300 -58.514 1.00 94.81 206 ILE A C 1
ATOM 1645 O O . ILE A 1 206 ? 28.488 -12.758 -57.376 1.00 94.81 206 ILE A O 1
ATOM 1649 N N . ASP A 1 207 ? 28.259 -10.997 -58.740 1.00 93.38 207 ASP A N 1
ATOM 1650 C CA . ASP A 1 207 ? 28.178 -10.020 -57.656 1.00 93.38 207 ASP A CA 1
ATOM 1651 C C . ASP A 1 207 ? 27.018 -10.330 -56.698 1.00 93.38 207 ASP A C 1
ATOM 1653 O O . ASP A 1 207 ? 25.903 -10.588 -57.143 1.00 93.38 207 ASP A O 1
ATOM 1657 N N . GLY A 1 208 ? 27.259 -10.343 -55.389 1.00 88.25 208 GLY A N 1
ATOM 1658 C CA . GLY A 1 208 ? 26.226 -10.529 -54.365 1.00 88.25 208 GLY A CA 1
ATOM 1659 C C . GLY A 1 208 ? 25.563 -11.912 -54.313 1.00 88.25 208 GLY A C 1
ATOM 1660 O O . GLY A 1 208 ? 24.522 -12.046 -53.675 1.00 88.25 208 GLY A O 1
ATOM 1661 N N . ILE A 1 209 ? 26.108 -12.946 -54.967 1.00 92.00 209 ILE A N 1
ATOM 1662 C CA . ILE A 1 209 ? 25.556 -14.310 -54.851 1.00 92.00 209 ILE A CA 1
ATOM 1663 C C . ILE A 1 209 ? 25.998 -14.990 -53.537 1.00 92.00 209 ILE A C 1
ATOM 1665 O O . ILE A 1 209 ? 27.131 -14.768 -53.093 1.00 92.00 209 ILE A O 1
ATOM 1669 N N . PRO A 1 210 ? 25.180 -15.868 -52.929 1.00 88.62 210 PRO A N 1
ATOM 1670 C CA . PRO A 1 210 ? 25.523 -16.584 -51.697 1.00 88.62 210 PRO A CA 1
ATOM 1671 C C . PRO A 1 210 ? 26.412 -17.816 -51.972 1.00 88.62 210 PRO A C 1
ATOM 1673 O O . PRO A 1 210 ? 25.995 -18.963 -51.790 1.00 88.62 210 PRO A O 1
ATOM 1676 N N . LEU A 1 211 ? 27.642 -17.605 -52.456 1.00 86.88 211 LEU A N 1
ATOM 1677 C CA . LEU A 1 211 ? 28.567 -18.694 -52.799 1.00 86.88 211 LEU A CA 1
ATOM 1678 C C . LEU A 1 211 ? 29.099 -19.399 -51.541 1.00 86.88 211 LEU A C 1
ATOM 1680 O O . LEU A 1 211 ? 29.832 -18.812 -50.755 1.00 86.88 211 LEU A O 1
ATOM 1684 N N . LEU A 1 212 ? 28.789 -20.686 -51.378 1.00 77.00 212 LEU A N 1
ATOM 1685 C CA . LEU A 1 212 ? 29.188 -21.448 -50.183 1.00 77.00 212 LEU A CA 1
ATOM 1686 C C . LEU A 1 212 ? 30.625 -21.989 -50.245 1.00 77.00 212 LEU A C 1
ATOM 1688 O O . LEU A 1 212 ? 31.244 -22.230 -49.211 1.00 77.00 212 LEU A O 1
ATOM 1692 N N . ASP A 1 213 ? 31.150 -22.212 -51.452 1.00 85.06 213 ASP A N 1
ATOM 1693 C CA . ASP A 1 213 ? 32.481 -22.774 -51.683 1.00 85.06 213 ASP A CA 1
ATOM 1694 C C . ASP A 1 213 ? 33.314 -21.844 -52.573 1.00 85.06 213 ASP A C 1
ATOM 1696 O O . ASP A 1 213 ? 33.164 -21.792 -53.796 1.00 85.06 213 ASP A O 1
ATOM 1700 N N . LEU A 1 214 ? 34.229 -21.109 -51.944 1.00 83.56 214 LEU A N 1
ATOM 1701 C CA . LEU A 1 214 ? 35.094 -20.150 -52.626 1.00 83.56 214 LEU A CA 1
ATOM 1702 C C . LEU A 1 214 ? 36.164 -20.816 -53.515 1.00 83.56 214 LEU A C 1
ATOM 1704 O O . LEU A 1 214 ? 36.730 -20.141 -54.383 1.00 83.56 214 LEU A O 1
ATOM 1708 N N . GLU A 1 215 ? 36.431 -22.126 -53.388 1.00 87.94 215 GLU A N 1
ATOM 1709 C CA . GLU A 1 215 ? 37.337 -22.838 -54.310 1.00 87.94 215 GLU A CA 1
ATOM 1710 C C . GLU A 1 215 ? 36.786 -22.853 -55.748 1.00 87.94 215 GLU A C 1
ATOM 1712 O O . GLU A 1 215 ? 37.544 -22.927 -56.726 1.00 87.94 215 GLU A O 1
ATOM 1717 N N . GLN A 1 216 ? 35.473 -22.674 -55.909 1.00 91.44 216 GLN A N 1
ATOM 1718 C CA . GLN A 1 216 ? 34.822 -22.574 -57.211 1.00 91.44 216 GLN A CA 1
ATOM 1719 C C . GLN A 1 216 ? 35.309 -21.368 -58.031 1.00 91.44 216 GLN A C 1
ATOM 1721 O O . GLN A 1 216 ? 35.457 -21.481 -59.250 1.00 91.44 216 GLN A O 1
ATOM 1726 N N . LEU A 1 217 ? 35.667 -20.248 -57.389 1.00 90.06 217 LEU A N 1
ATOM 1727 C CA . LEU A 1 217 ? 36.235 -19.072 -58.070 1.00 90.06 217 LEU A CA 1
ATOM 1728 C C . LEU A 1 217 ? 37.620 -19.363 -58.667 1.00 90.06 217 LEU A C 1
ATOM 1730 O O . LEU A 1 217 ? 37.965 -18.907 -59.765 1.00 90.06 217 LEU A O 1
ATOM 1734 N N . THR A 1 218 ? 38.406 -20.179 -57.961 1.00 89.75 218 THR A N 1
ATOM 1735 C CA . THR A 1 218 ? 39.699 -20.664 -58.461 1.00 89.75 218 THR A CA 1
ATOM 1736 C C . THR A 1 218 ? 39.481 -21.541 -59.691 1.00 89.75 218 THR A C 1
ATOM 1738 O O . THR A 1 218 ? 40.130 -21.338 -60.717 1.00 89.75 218 THR A O 1
ATOM 1741 N N . THR A 1 219 ? 38.498 -22.443 -59.631 1.00 92.81 219 THR A N 1
ATOM 1742 C CA . THR A 1 219 ? 38.142 -23.337 -60.742 1.00 92.81 219 THR A CA 1
ATOM 1743 C C . THR A 1 219 ? 37.695 -22.564 -61.989 1.00 92.81 219 THR A C 1
ATOM 1745 O O . THR A 1 219 ? 38.157 -22.860 -63.093 1.00 92.81 219 THR A O 1
ATOM 1748 N N . LEU A 1 220 ? 36.874 -21.515 -61.844 1.00 91.62 220 LEU A N 1
ATOM 1749 C CA . LEU A 1 220 ? 36.493 -20.642 -62.967 1.00 91.62 220 LEU A CA 1
ATOM 1750 C C . LEU A 1 220 ? 37.713 -20.002 -63.643 1.00 91.62 220 LEU A C 1
ATOM 1752 O O . LEU A 1 220 ? 37.814 -19.993 -64.875 1.00 91.62 220 LEU A O 1
ATOM 1756 N N . THR A 1 221 ? 38.665 -19.519 -62.839 1.00 89.56 221 THR A N 1
ATOM 1757 C CA . THR A 1 221 ? 39.912 -18.914 -63.329 1.00 89.56 221 THR A CA 1
ATOM 1758 C C . THR A 1 221 ? 40.762 -19.926 -64.100 1.00 89.56 221 THR A C 1
ATOM 1760 O O . THR A 1 221 ? 41.275 -19.610 -65.177 1.00 89.56 221 THR A O 1
ATOM 1763 N N . GLU A 1 222 ? 40.893 -21.155 -63.591 1.00 92.06 222 GLU A N 1
ATOM 1764 C CA . GLU A 1 222 ? 41.641 -22.240 -64.242 1.00 92.06 222 GLU A CA 1
ATOM 1765 C C . GLU A 1 222 ? 41.033 -22.655 -65.589 1.00 92.06 222 GLU A C 1
ATOM 1767 O O . GLU A 1 222 ? 41.767 -22.952 -66.537 1.00 92.06 222 GLU A O 1
ATOM 1772 N N . LEU A 1 223 ? 39.703 -22.623 -65.699 1.00 89.81 223 LEU A N 1
ATOM 1773 C CA . LEU A 1 223 ? 38.970 -22.908 -66.935 1.00 89.81 223 LEU A CA 1
ATOM 1774 C C . LEU A 1 223 ? 38.952 -21.727 -67.922 1.00 89.81 223 LEU A C 1
ATOM 1776 O O . LEU A 1 223 ? 38.500 -21.878 -69.057 1.00 89.81 223 LEU A O 1
ATOM 1780 N N . GLY A 1 224 ? 39.472 -20.558 -67.531 1.00 89.19 224 GLY A N 1
ATOM 1781 C CA . GLY A 1 224 ? 39.492 -19.355 -68.366 1.00 89.19 224 GLY A CA 1
ATOM 1782 C C . GLY A 1 224 ? 38.115 -18.712 -68.565 1.00 89.19 224 GLY A C 1
ATOM 1783 O O . GLY A 1 224 ? 37.931 -17.965 -69.532 1.00 89.19 224 GLY A O 1
ATOM 1784 N N . ILE A 1 225 ? 37.159 -18.998 -67.677 1.00 93.19 225 ILE A N 1
ATOM 1785 C CA . ILE A 1 225 ? 35.850 -18.339 -67.630 1.00 93.19 225 ILE A CA 1
ATOM 1786 C C . ILE A 1 225 ? 36.045 -16.969 -66.974 1.00 93.19 225 ILE A C 1
ATOM 1788 O O . ILE A 1 225 ? 36.644 -16.861 -65.905 1.00 93.19 225 ILE A O 1
ATOM 1792 N N . GLN A 1 226 ? 35.577 -15.904 -67.628 1.00 92.62 226 GLN A N 1
ATOM 1793 C CA . GLN A 1 226 ? 35.678 -14.552 -67.073 1.00 92.62 226 GLN A CA 1
ATOM 1794 C C . GLN A 1 226 ? 34.533 -14.339 -66.088 1.00 92.62 226 GLN A C 1
ATOM 1796 O O . GLN A 1 226 ? 33.381 -14.487 -66.480 1.00 92.62 226 GLN A O 1
ATOM 1801 N N . TYR A 1 227 ? 34.829 -13.983 -64.840 1.00 93.06 227 TYR A N 1
ATOM 1802 C CA . TYR A 1 227 ? 33.798 -13.582 -63.887 1.00 93.06 227 TYR A CA 1
ATOM 1803 C C . TYR A 1 227 ? 33.998 -12.141 -63.404 1.00 93.06 227 TYR A C 1
ATOM 1805 O O . TYR A 1 227 ? 35.123 -11.631 -63.406 1.00 93.06 227 TYR A O 1
ATOM 1813 N N . TYR A 1 228 ? 32.899 -11.489 -63.031 1.00 91.12 228 TYR A N 1
ATOM 1814 C CA . TYR A 1 228 ? 32.838 -10.133 -62.475 1.00 91.12 228 TYR A CA 1
ATOM 1815 C C . TYR A 1 228 ? 32.073 -10.157 -61.142 1.00 91.12 228 TYR A C 1
ATOM 1817 O O . TYR A 1 228 ? 31.285 -11.071 -60.933 1.00 91.12 228 TYR A O 1
ATOM 1825 N N . GLY A 1 229 ? 32.313 -9.185 -60.257 1.00 85.62 229 GLY A N 1
ATOM 1826 C CA . GLY A 1 229 ? 31.646 -9.106 -58.947 1.00 85.62 229 GLY A CA 1
ATOM 1827 C C . GLY A 1 229 ? 32.282 -9.962 -57.842 1.00 85.62 229 GLY A C 1
ATOM 1828 O O . GLY A 1 229 ? 33.219 -10.730 -58.096 1.00 85.62 229 GLY A O 1
ATOM 1829 N N . GLN A 1 230 ? 31.795 -9.800 -56.608 1.00 86.00 230 GLN A N 1
ATOM 1830 C CA . GLN A 1 230 ? 32.199 -10.583 -55.430 1.00 86.00 230 GLN A CA 1
ATOM 1831 C C . GLN A 1 230 ? 30.987 -11.277 -54.780 1.00 86.00 230 GLN A C 1
ATOM 1833 O O . GLN A 1 230 ? 29.932 -10.657 -54.681 1.00 86.00 230 GLN A O 1
ATOM 1838 N N . PRO A 1 231 ? 31.105 -12.539 -54.323 1.00 84.56 231 PRO A N 1
ATOM 1839 C CA . PRO A 1 231 ? 30.040 -13.196 -53.564 1.00 84.56 231 PRO A CA 1
ATOM 1840 C C . PRO A 1 231 ? 29.720 -12.473 -52.251 1.00 84.56 231 PRO A C 1
ATOM 1842 O O . PRO A 1 231 ? 30.623 -11.923 -51.625 1.00 84.56 231 PRO A O 1
ATOM 1845 N N . ALA A 1 232 ? 28.469 -12.568 -51.796 1.00 71.56 232 ALA A N 1
ATOM 1846 C CA . ALA A 1 232 ? 28.015 -11.988 -50.528 1.00 71.56 232 ALA A CA 1
ATOM 1847 C C . ALA A 1 232 ? 28.744 -12.573 -49.302 1.00 71.56 232 ALA A C 1
ATOM 1849 O O . ALA A 1 232 ? 28.958 -11.890 -48.315 1.00 71.56 232 ALA A O 1
ATOM 1850 N N . SER A 1 233 ? 29.218 -13.818 -49.392 1.00 66.62 233 SER A N 1
ATOM 1851 C CA . SER A 1 233 ? 29.940 -14.535 -48.327 1.00 66.62 233 SER A CA 1
ATOM 1852 C C . SER A 1 233 ? 31.348 -13.993 -48.006 1.00 66.62 233 SER A C 1
ATOM 1854 O O . SER A 1 233 ? 32.143 -14.685 -47.371 1.00 66.62 233 SER A O 1
ATOM 1856 N N . LEU A 1 234 ? 31.718 -12.844 -48.566 1.00 67.50 234 LEU A N 1
ATOM 1857 C CA . LEU A 1 234 ? 33.006 -12.169 -48.397 1.00 67.50 234 LEU A CA 1
ATOM 1858 C C . LEU A 1 234 ? 32.830 -10.683 -48.049 1.00 67.50 234 LEU A C 1
ATOM 1860 O O . LEU A 1 234 ? 33.813 -9.943 -48.105 1.00 67.50 234 LEU A O 1
ATOM 1864 N N . ILE A 1 235 ? 31.595 -10.256 -47.776 1.00 68.25 235 ILE A N 1
ATOM 1865 C CA . ILE A 1 235 ? 31.297 -8.907 -47.307 1.00 68.25 235 ILE A CA 1
ATOM 1866 C C . ILE A 1 235 ? 31.610 -8.870 -45.803 1.00 68.25 235 ILE A C 1
ATOM 1868 O O . ILE A 1 235 ? 31.363 -9.845 -45.097 1.00 68.25 235 ILE A O 1
ATOM 1872 N N . ASP A 1 236 ? 32.302 -7.806 -45.423 1.00 72.31 236 ASP A N 1
ATOM 1873 C CA . ASP A 1 236 ? 32.807 -7.441 -44.097 1.00 72.31 236 ASP A CA 1
ATOM 1874 C C . ASP A 1 236 ? 32.582 -5.923 -44.072 1.00 72.31 236 ASP A C 1
ATOM 1876 O O . ASP A 1 236 ? 33.370 -5.154 -44.648 1.00 72.31 236 ASP A O 1
ATOM 1880 N N . SER A 1 237 ? 31.368 -5.542 -43.677 1.00 76.44 237 SER A N 1
ATOM 1881 C CA . SER A 1 237 ? 30.786 -4.217 -43.894 1.00 76.44 237 SER A CA 1
ATOM 1882 C C . SER A 1 237 ? 31.422 -3.152 -43.005 1.00 76.44 237 SER A C 1
ATOM 1884 O O . SER A 1 237 ? 31.637 -2.020 -43.460 1.00 76.44 237 SER A O 1
ATOM 1886 N N . ASP A 1 238 ? 31.840 -3.528 -41.804 1.00 73.19 238 ASP A N 1
ATOM 1887 C CA . ASP A 1 238 ? 32.489 -2.665 -40.822 1.00 73.19 238 ASP A CA 1
ATOM 1888 C C . ASP A 1 238 ? 34.035 -2.757 -40.839 1.00 73.19 238 ASP A C 1
ATOM 1890 O O . ASP A 1 238 ? 34.739 -1.851 -40.367 1.00 73.19 238 ASP A O 1
ATOM 1894 N N . GLY A 1 239 ? 34.595 -3.782 -41.487 1.00 76.69 239 GLY A N 1
ATOM 1895 C CA . GLY A 1 239 ? 36.029 -3.989 -41.646 1.00 76.69 239 GLY A CA 1
ATOM 1896 C C . GLY A 1 239 ? 36.726 -4.529 -40.397 1.00 76.69 239 GLY A C 1
ATOM 1897 O O . GLY A 1 239 ? 37.949 -4.327 -40.270 1.00 76.69 239 GLY A O 1
ATOM 1898 N N . ASP A 1 240 ? 36.004 -5.152 -39.465 1.00 76.75 240 ASP A N 1
ATOM 1899 C CA . ASP A 1 240 ? 36.556 -5.685 -38.216 1.00 76.75 240 ASP A CA 1
ATOM 1900 C C . ASP A 1 240 ? 37.301 -7.031 -38.417 1.00 76.75 240 ASP A C 1
ATOM 1902 O O . ASP A 1 240 ? 38.176 -7.420 -37.623 1.00 76.75 240 ASP A O 1
ATOM 1906 N N . GLY A 1 241 ? 37.074 -7.667 -39.572 1.00 74.50 241 GLY A N 1
ATOM 1907 C CA . GLY A 1 241 ? 37.689 -8.918 -40.001 1.00 74.50 241 GLY A CA 1
ATOM 1908 C C . GLY A 1 241 ? 36.855 -10.173 -39.729 1.00 74.50 241 GLY A C 1
ATOM 1909 O O . GLY A 1 241 ? 37.349 -11.283 -39.995 1.00 74.50 241 GLY A O 1
ATOM 1910 N N . ILE A 1 242 ? 35.643 -10.018 -39.210 1.00 72.12 242 ILE A N 1
ATOM 1911 C CA . ILE A 1 242 ? 34.527 -10.959 -39.250 1.00 72.12 242 ILE A CA 1
ATOM 1912 C C . ILE A 1 242 ? 33.707 -10.614 -40.508 1.00 72.12 242 ILE A C 1
ATOM 1914 O O . ILE A 1 242 ? 33.828 -9.543 -41.078 1.00 72.12 242 ILE A O 1
ATOM 1918 N N . ALA A 1 243 ? 33.034 -11.600 -41.091 1.00 73.56 243 ALA A N 1
ATOM 1919 C CA . ALA A 1 243 ? 32.214 -11.360 -42.277 1.00 73.56 243 ALA A CA 1
ATOM 1920 C C . ALA A 1 243 ? 30.761 -11.294 -41.829 1.00 73.56 243 ALA A C 1
ATOM 1922 O O . ALA A 1 243 ? 30.385 -12.166 -41.045 1.00 73.56 243 ALA A O 1
ATOM 1923 N N . ASP A 1 244 ? 29.964 -10.404 -42.418 1.00 73.69 244 ASP A N 1
ATOM 1924 C CA . ASP A 1 244 ? 28.580 -10.106 -42.016 1.00 73.69 244 ASP A CA 1
ATOM 1925 C C . ASP A 1 244 ? 27.742 -11.378 -41.775 1.00 73.69 244 ASP A C 1
ATOM 1927 O O . ASP A 1 244 ? 27.002 -11.561 -40.822 1.00 73.69 244 ASP A O 1
ATOM 1931 N N . ALA A 1 245 ? 27.948 -12.399 -42.614 1.00 68.44 245 ALA A N 1
ATOM 1932 C CA . ALA A 1 245 ? 27.246 -13.680 -42.502 1.00 68.44 245 ALA A CA 1
ATOM 1933 C C . ALA A 1 245 ? 27.461 -14.449 -41.172 1.00 68.44 245 ALA A C 1
ATOM 1935 O O . ALA A 1 245 ? 26.833 -15.499 -40.977 1.00 68.44 245 ALA A O 1
ATOM 1936 N N . ILE A 1 246 ? 28.407 -14.026 -40.333 1.00 74.81 246 ILE A N 1
ATOM 1937 C CA . ILE A 1 246 ? 28.735 -14.603 -39.027 1.00 74.81 246 ILE A CA 1
ATOM 1938 C C . ILE A 1 246 ? 29.033 -13.537 -37.954 1.00 74.81 246 ILE A C 1
ATOM 1940 O O . ILE A 1 246 ? 29.526 -13.934 -36.892 1.00 74.81 246 ILE A O 1
ATOM 1944 N N . ASP A 1 247 ? 28.800 -12.254 -38.233 1.00 78.75 247 ASP A N 1
ATOM 1945 C CA . ASP A 1 247 ? 28.850 -11.191 -37.225 1.00 78.75 247 ASP A CA 1
ATOM 1946 C C . ASP A 1 247 ? 27.511 -11.111 -36.467 1.00 78.75 247 ASP A C 1
ATOM 1948 O O . ASP A 1 247 ? 26.519 -11.694 -36.902 1.00 78.75 247 ASP A O 1
ATOM 1952 N N . GLU A 1 248 ? 27.508 -10.520 -35.272 1.00 87.00 248 GLU A N 1
ATOM 1953 C CA . GLU A 1 248 ? 26.286 -10.264 -34.484 1.00 87.00 248 GLU A CA 1
ATOM 1954 C C . GLU A 1 248 ? 25.933 -8.761 -34.416 1.00 87.00 248 GLU A C 1
ATOM 1956 O O . GLU A 1 248 ? 24.882 -8.427 -33.862 1.00 87.00 248 GLU A O 1
ATOM 1961 N N . ASP A 1 249 ? 26.812 -7.895 -34.934 1.00 89.56 249 ASP A N 1
ATOM 1962 C CA . ASP A 1 249 ? 26.712 -6.428 -34.996 1.00 89.56 249 ASP A CA 1
ATOM 1963 C C . ASP A 1 249 ? 27.450 -5.958 -36.271 1.00 89.56 249 ASP A C 1
ATOM 1965 O O . ASP A 1 249 ? 28.631 -5.603 -36.233 1.00 89.56 249 ASP A O 1
ATOM 1969 N N . ASP A 1 250 ? 26.773 -6.066 -37.418 1.00 88.00 250 ASP A N 1
ATOM 1970 C CA . ASP A 1 250 ? 27.337 -5.925 -38.774 1.00 88.00 250 ASP A CA 1
ATOM 1971 C C . ASP A 1 250 ? 27.907 -4.515 -39.090 1.00 88.00 250 ASP A C 1
ATOM 1973 O O . ASP A 1 250 ? 28.655 -4.340 -40.067 1.00 88.00 250 ASP A O 1
ATOM 1977 N N . ASP A 1 251 ? 27.574 -3.492 -38.294 1.00 89.31 251 ASP A N 1
ATOM 1978 C CA . ASP A 1 251 ? 28.070 -2.119 -38.444 1.00 89.31 251 ASP A CA 1
ATOM 1979 C C . ASP A 1 251 ? 28.798 -1.536 -37.218 1.00 89.31 251 ASP A C 1
ATOM 1981 O O . ASP A 1 251 ? 29.367 -0.430 -37.295 1.00 89.31 251 ASP A O 1
ATOM 1985 N N . ASN A 1 252 ? 28.890 -2.322 -36.142 1.00 90.56 252 ASN A N 1
ATOM 1986 C CA . ASN A 1 252 ? 29.626 -2.048 -34.913 1.00 90.56 252 ASN A CA 1
ATOM 1987 C C . ASN A 1 252 ? 29.159 -0.768 -34.189 1.00 90.56 252 ASN A C 1
ATOM 1989 O O . ASN A 1 252 ? 29.966 -0.048 -33.569 1.00 90.56 252 ASN A O 1
ATOM 1993 N N . ASP A 1 253 ? 27.868 -0.443 -34.282 1.00 91.62 253 ASP A N 1
ATOM 1994 C CA . ASP A 1 253 ? 27.257 0.699 -33.599 1.00 91.62 253 ASP A CA 1
ATOM 1995 C C . ASP A 1 253 ? 26.769 0.389 -32.174 1.00 91.62 253 ASP A C 1
ATOM 1997 O O . ASP A 1 253 ? 26.525 1.309 -31.377 1.00 91.62 253 ASP A O 1
ATOM 2001 N N . GLY A 1 254 ? 26.784 -0.894 -31.806 1.00 92.25 254 GLY A N 1
ATOM 2002 C CA . GLY A 1 254 ? 26.465 -1.402 -30.482 1.00 92.25 254 GLY A CA 1
ATOM 2003 C C . GLY A 1 254 ? 25.036 -1.911 -30.331 1.00 92.25 254 GLY A C 1
ATOM 2004 O O . GLY A 1 254 ? 24.726 -2.415 -29.245 1.00 92.25 254 GLY A O 1
ATOM 2005 N N . MET A 1 255 ? 24.186 -1.797 -31.354 1.00 93.56 255 MET A N 1
ATOM 2006 C CA . MET A 1 255 ? 22.980 -2.614 -31.486 1.00 93.56 255 MET A CA 1
ATOM 2007 C C . MET A 1 255 ? 23.331 -3.969 -32.114 1.00 93.56 255 MET A C 1
ATOM 2009 O O . MET A 1 255 ? 24.358 -4.131 -32.747 1.00 93.56 255 MET A O 1
ATOM 2013 N N . SER A 1 256 ? 22.511 -4.988 -31.863 1.00 92.94 256 SER A N 1
ATOM 2014 C CA . SER A 1 256 ? 22.704 -6.298 -32.503 1.00 92.94 256 SER A CA 1
ATOM 2015 C C . SER A 1 256 ? 21.789 -6.445 -33.709 1.00 92.94 256 SER A C 1
ATOM 2017 O O . SER A 1 256 ? 20.612 -6.075 -33.593 1.00 92.94 256 SER A O 1
ATOM 2019 N N . ASP A 1 257 ? 22.225 -7.182 -34.730 1.00 87.50 257 ASP A N 1
ATOM 2020 C CA . ASP A 1 257 ? 21.421 -7.455 -35.926 1.00 87.50 257 ASP A CA 1
ATOM 2021 C C . ASP A 1 257 ? 20.033 -8.030 -35.586 1.00 87.50 257 ASP A C 1
ATOM 2023 O O . ASP A 1 257 ? 19.037 -7.754 -36.256 1.00 87.50 257 ASP A O 1
ATOM 2027 N N . GLU A 1 258 ? 19.930 -8.862 -34.537 1.00 91.56 258 GLU A N 1
ATOM 2028 C CA . GLU A 1 258 ? 18.651 -9.440 -34.097 1.00 91.56 258 GLU A CA 1
ATOM 2029 C C . GLU A 1 258 ? 17.681 -8.364 -33.588 1.00 91.56 258 GLU A C 1
ATOM 2031 O O . GLU A 1 258 ? 16.492 -8.409 -33.915 1.00 91.56 258 GLU A O 1
ATOM 2036 N N . PHE A 1 259 ? 18.178 -7.402 -32.809 1.00 93.06 259 PHE A N 1
ATOM 2037 C CA . PHE A 1 259 ? 17.395 -6.276 -32.297 1.00 93.06 259 PHE A CA 1
ATOM 2038 C C . PHE A 1 259 ? 16.969 -5.349 -33.438 1.00 93.06 259 PHE A C 1
ATOM 2040 O O . PHE A 1 259 ? 15.794 -4.994 -33.555 1.00 93.06 259 PHE A O 1
ATOM 2047 N N . GLU A 1 260 ? 17.892 -5.030 -34.336 1.00 94.38 260 GLU A N 1
ATOM 2048 C CA . GLU A 1 260 ? 17.627 -4.161 -35.477 1.00 94.38 260 GLU A CA 1
ATOM 2049 C C . GLU A 1 260 ? 16.608 -4.771 -36.432 1.00 94.38 260 GLU A C 1
ATOM 2051 O O . GLU A 1 260 ? 15.620 -4.128 -36.790 1.00 94.38 260 GLU A O 1
ATOM 2056 N N . LEU A 1 261 ? 16.750 -6.057 -36.762 1.00 92.94 261 LEU A N 1
ATOM 2057 C CA . LEU A 1 261 ? 15.773 -6.781 -37.575 1.00 92.94 261 LEU A CA 1
ATOM 2058 C C . LEU A 1 261 ? 14.409 -6.905 -36.886 1.00 92.94 261 LEU A C 1
ATOM 2060 O O . LEU A 1 261 ? 13.382 -6.940 -37.574 1.00 92.94 261 LEU A O 1
ATOM 2064 N N . LEU A 1 262 ? 14.376 -6.994 -35.552 1.00 93.88 262 LEU A N 1
ATOM 2065 C CA . LEU A 1 262 ? 13.135 -7.063 -34.782 1.00 93.88 262 LEU A CA 1
ATOM 2066 C C . LEU A 1 262 ? 12.334 -5.759 -34.885 1.00 93.88 262 LEU A C 1
ATOM 2068 O O . LEU A 1 262 ? 11.114 -5.820 -35.077 1.00 93.88 262 LEU A O 1
ATOM 2072 N N . TYR A 1 263 ? 13.007 -4.609 -34.800 1.00 93.06 263 TYR A N 1
ATOM 2073 C CA . TYR A 1 263 ? 12.381 -3.281 -34.809 1.00 93.06 263 TYR A CA 1
ATOM 2074 C C . TYR A 1 263 ? 12.394 -2.584 -36.181 1.00 93.06 263 TYR A C 1
ATOM 2076 O O . TYR A 1 263 ? 11.709 -1.580 -36.375 1.00 93.06 263 TYR A O 1
ATOM 2084 N N . GLY A 1 264 ? 13.043 -3.182 -37.185 1.00 90.69 264 GLY A N 1
ATOM 2085 C CA . GLY A 1 264 ? 13.062 -2.707 -38.571 1.00 90.69 264 GLY A CA 1
ATOM 2086 C C . GLY A 1 264 ? 14.139 -1.659 -38.873 1.00 90.69 264 GLY A C 1
ATOM 2087 O O . GLY A 1 264 ? 13.962 -0.894 -39.827 1.00 90.69 264 GLY A O 1
ATOM 2088 N N . PHE A 1 265 ? 15.208 -1.630 -38.078 1.00 94.25 265 PHE A N 1
ATOM 2089 C CA . PHE A 1 265 ? 16.445 -0.886 -38.333 1.00 94.25 265 PHE A CA 1
ATOM 2090 C C . PHE A 1 265 ? 17.343 -1.641 -39.330 1.00 94.25 265 PHE A C 1
ATOM 2092 O O . PHE A 1 265 ? 16.984 -2.736 -39.782 1.00 94.25 265 PHE A O 1
ATOM 2099 N N . ASP A 1 266 ? 18.423 -1.007 -39.786 1.00 90.56 266 ASP A N 1
ATOM 2100 C CA . ASP A 1 266 ? 19.289 -1.525 -40.848 1.00 90.56 266 ASP A CA 1
ATOM 2101 C C . ASP A 1 266 ? 20.646 -1.938 -40.258 1.00 90.56 266 ASP A C 1
ATOM 2103 O O . ASP A 1 266 ? 21.448 -1.034 -40.059 1.00 90.56 266 ASP A O 1
ATOM 2107 N N . PRO A 1 267 ? 20.942 -3.253 -40.116 1.00 90.88 267 PRO A N 1
ATOM 2108 C CA . PRO A 1 267 ? 22.194 -3.773 -39.528 1.00 90.88 267 PRO A CA 1
ATOM 2109 C C . PRO A 1 267 ? 23.502 -3.287 -40.173 1.00 90.88 267 PRO A C 1
ATOM 2111 O O . PRO A 1 267 ? 24.595 -3.638 -39.756 1.00 90.88 267 PRO A O 1
ATOM 2114 N N . LEU A 1 268 ? 23.412 -2.546 -41.280 1.00 89.88 268 LEU A N 1
ATOM 2115 C CA . LEU A 1 268 ? 24.546 -2.003 -42.026 1.00 89.88 268 LEU A CA 1
ATOM 2116 C C . LEU A 1 268 ? 24.657 -0.472 -41.909 1.00 89.88 268 LEU A C 1
ATOM 2118 O O . LEU A 1 268 ? 25.451 0.154 -42.632 1.00 89.88 268 LEU A O 1
ATOM 2122 N N . ASN A 1 269 ? 23.810 0.168 -41.106 1.00 91.25 269 ASN A N 1
ATOM 2123 C CA . ASN A 1 269 ? 23.712 1.611 -40.970 1.00 91.25 269 ASN A CA 1
ATOM 2124 C C . ASN A 1 269 ? 24.002 2.081 -39.530 1.00 91.25 269 ASN A C 1
ATOM 2126 O O . ASN A 1 269 ? 23.071 2.383 -38.787 1.00 91.25 269 ASN A O 1
ATOM 2130 N N . PRO A 1 270 ? 25.252 2.479 -39.231 1.00 92.12 270 PRO A N 1
ATOM 2131 C CA . PRO A 1 270 ? 25.683 2.740 -37.851 1.00 92.12 270 PRO A CA 1
ATOM 2132 C C . PRO A 1 270 ? 25.148 4.058 -37.253 1.00 92.12 270 PRO A C 1
ATOM 2134 O O . PRO A 1 270 ? 25.671 4.613 -36.282 1.00 92.12 270 PRO A O 1
ATOM 2137 N N . ASN A 1 271 ? 24.200 4.705 -37.937 1.00 93.25 271 ASN A N 1
ATOM 2138 C CA . ASN A 1 271 ? 23.595 5.962 -37.512 1.00 93.25 271 ASN A CA 1
ATOM 2139 C C . ASN A 1 271 ? 22.197 5.770 -36.925 1.00 93.25 271 ASN A C 1
ATOM 2141 O O . ASN A 1 271 ? 21.685 6.727 -36.332 1.00 93.25 271 ASN A O 1
ATOM 2145 N N . ASP A 1 272 ? 21.545 4.625 -37.129 1.00 93.12 272 ASP A N 1
ATOM 2146 C CA . ASP A 1 272 ? 20.229 4.400 -36.537 1.00 93.12 272 ASP A CA 1
ATOM 2147 C C . ASP A 1 272 ? 20.311 4.061 -35.044 1.00 93.12 272 ASP A C 1
ATOM 2149 O O . ASP A 1 272 ? 19.416 4.523 -34.342 1.00 93.12 272 ASP A O 1
ATOM 2153 N N . ALA A 1 273 ? 21.407 3.506 -34.505 1.00 95.12 273 ALA A N 1
ATOM 2154 C CA . ALA A 1 273 ? 21.607 3.433 -33.044 1.00 95.12 273 ALA A CA 1
ATOM 2155 C C . ALA A 1 273 ? 21.460 4.781 -32.347 1.00 95.12 273 ALA A C 1
ATOM 2157 O O . ALA A 1 273 ? 20.927 4.862 -31.247 1.00 95.12 273 ALA A O 1
ATOM 2158 N N . ASN A 1 274 ? 21.942 5.851 -32.987 1.00 95.62 274 ASN A N 1
ATOM 2159 C CA . ASN A 1 274 ? 21.911 7.215 -32.451 1.00 95.62 274 ASN A CA 1
ATOM 2160 C C . ASN A 1 274 ? 20.651 7.997 -32.867 1.00 95.62 274 ASN A C 1
ATOM 2162 O O . ASN A 1 274 ? 20.576 9.210 -32.639 1.00 95.62 274 ASN A O 1
ATOM 2166 N N . SER A 1 275 ? 19.711 7.349 -33.554 1.00 95.38 275 SER A N 1
ATOM 2167 C CA . SER A 1 275 ? 18.432 7.946 -33.927 1.00 95.38 275 SER A CA 1
ATOM 2168 C C . SER A 1 275 ? 17.405 7.732 -32.820 1.00 95.38 275 SER A C 1
ATOM 2170 O O . SER A 1 275 ? 17.490 6.771 -32.073 1.00 95.38 275 SER A O 1
ATOM 2172 N N . ASP A 1 276 ? 16.457 8.655 -32.733 1.00 95.38 276 ASP A N 1
ATOM 2173 C CA . ASP A 1 276 ? 15.336 8.662 -31.789 1.00 95.38 276 ASP A CA 1
ATOM 2174 C C . ASP A 1 276 ? 14.067 8.483 -32.636 1.00 95.38 276 ASP A C 1
ATOM 2176 O O . ASP A 1 276 ? 13.659 9.404 -33.365 1.00 95.38 276 ASP A O 1
ATOM 2180 N N . PHE A 1 277 ? 13.573 7.245 -32.721 1.00 94.88 277 PHE A N 1
ATOM 2181 C CA . PHE A 1 277 ? 12.602 6.857 -33.744 1.00 94.88 277 PHE A CA 1
ATOM 2182 C C . PHE A 1 277 ? 11.172 7.284 -33.394 1.00 94.88 277 PHE A C 1
ATOM 2184 O O . PHE A 1 277 ? 10.438 7.743 -34.281 1.00 94.88 277 PHE A O 1
ATOM 2191 N N . ASP A 1 278 ? 10.776 7.184 -32.131 1.00 94.56 278 ASP A N 1
ATOM 2192 C CA . ASP A 1 278 ? 9.466 7.613 -31.631 1.00 94.56 278 ASP A CA 1
ATOM 2193 C C . ASP A 1 278 ? 9.445 9.054 -31.095 1.00 94.56 278 ASP A C 1
ATOM 2195 O O . ASP A 1 278 ? 8.363 9.633 -30.949 1.00 94.56 278 ASP A O 1
ATOM 2199 N N . SER A 1 279 ? 10.608 9.705 -30.997 1.00 96.12 279 SER A N 1
ATOM 2200 C CA . SER A 1 279 ? 10.771 11.102 -30.581 1.00 96.12 279 SER A CA 1
ATOM 2201 C C . SER A 1 279 ? 10.471 11.359 -29.104 1.00 96.12 279 SER A C 1
ATOM 2203 O O . SER A 1 279 ? 10.035 12.473 -28.768 1.00 96.12 279 SER A O 1
ATOM 2205 N N . ASP A 1 280 ? 10.692 10.371 -28.240 1.00 94.94 280 ASP A N 1
ATOM 2206 C CA . ASP A 1 280 ? 10.559 10.508 -26.789 1.00 94.94 280 ASP A CA 1
ATOM 2207 C C . ASP A 1 280 ? 11.798 11.185 -26.162 1.00 94.94 280 ASP A C 1
ATOM 2209 O O . ASP A 1 280 ? 11.681 11.956 -25.204 1.00 94.94 280 ASP A O 1
ATOM 2213 N N . GLY A 1 281 ? 12.965 11.049 -26.797 1.00 95.00 281 GLY A N 1
ATOM 2214 C CA . GLY A 1 281 ? 14.239 11.632 -26.394 1.00 95.00 281 GLY A CA 1
ATOM 2215 C C . GLY A 1 281 ? 15.322 10.626 -25.994 1.00 95.00 281 GLY A C 1
ATOM 2216 O O . GLY A 1 281 ? 16.416 11.088 -25.647 1.00 95.00 281 GLY A O 1
ATOM 2217 N N . LEU A 1 282 ? 15.053 9.321 -26.039 1.00 96.19 282 LEU A N 1
ATOM 2218 C CA . LEU A 1 282 ? 16.049 8.253 -26.028 1.00 96.19 282 LEU A CA 1
ATOM 2219 C C . LEU A 1 282 ? 16.471 7.907 -27.458 1.00 96.19 282 LEU A C 1
ATOM 2221 O O . LEU A 1 282 ? 15.757 8.110 -28.435 1.00 96.19 282 LEU A O 1
ATOM 2225 N N . THR A 1 283 ? 17.700 7.433 -27.599 1.00 97.12 283 THR A N 1
ATOM 2226 C CA . THR A 1 283 ? 18.154 6.815 -28.846 1.00 97.12 283 THR A CA 1
ATOM 2227 C C . THR A 1 283 ? 17.784 5.334 -28.872 1.00 97.12 283 THR A C 1
ATOM 2229 O O . THR A 1 283 ? 17.749 4.698 -27.822 1.00 97.12 283 THR A O 1
ATOM 2232 N N . ASN A 1 284 ? 17.626 4.750 -30.061 1.00 95.12 284 ASN A N 1
ATOM 2233 C CA . ASN A 1 284 ? 17.310 3.325 -30.228 1.00 95.12 284 ASN A CA 1
ATOM 2234 C C . ASN A 1 284 ? 18.268 2.407 -29.432 1.00 95.12 284 ASN A C 1
ATOM 2236 O O . ASN A 1 284 ? 17.861 1.379 -28.890 1.00 95.12 284 ASN A O 1
ATOM 2240 N N . LEU A 1 285 ? 19.547 2.793 -29.331 1.00 95.94 285 LEU A N 1
ATOM 2241 C CA . LEU A 1 285 ? 20.538 2.089 -28.517 1.00 95.94 285 LEU A CA 1
ATOM 2242 C C . LEU A 1 285 ? 20.288 2.238 -27.007 1.00 95.94 285 LEU A C 1
ATOM 2244 O O . LEU A 1 285 ? 20.464 1.278 -26.259 1.00 95.94 285 LEU A O 1
ATOM 2248 N N . GLU A 1 286 ? 19.917 3.428 -26.535 1.00 96.62 286 GLU A N 1
ATOM 2249 C CA . GLU A 1 286 ? 19.568 3.647 -25.124 1.00 96.62 286 GLU A CA 1
ATOM 2250 C C . GLU A 1 286 ? 18.331 2.836 -24.735 1.00 96.62 286 GLU A C 1
ATOM 2252 O O . GLU A 1 286 ? 18.327 2.210 -23.677 1.00 96.62 286 GLU A O 1
ATOM 2257 N N . GLU A 1 287 ? 17.347 2.751 -25.620 1.00 96.38 287 GLU A N 1
ATOM 2258 C CA . GLU A 1 287 ? 16.151 1.936 -25.418 1.00 96.38 287 GLU A CA 1
ATOM 2259 C C . GLU A 1 287 ? 16.462 0.442 -25.370 1.00 96.38 287 GLU A C 1
ATOM 2261 O O . GLU A 1 287 ? 16.010 -0.264 -24.468 1.00 96.38 287 GLU A O 1
ATOM 2266 N N . MET A 1 288 ? 17.342 -0.047 -26.253 1.00 95.31 288 MET A N 1
ATOM 2267 C CA . MET A 1 288 ? 17.840 -1.424 -26.173 1.00 95.31 288 MET A CA 1
ATOM 2268 C C . MET A 1 288 ? 18.467 -1.726 -24.803 1.00 95.31 288 MET A C 1
ATOM 2270 O O . MET A 1 288 ? 18.288 -2.820 -24.263 1.00 95.31 288 MET A O 1
ATOM 2274 N N . LEU A 1 289 ? 19.207 -0.771 -24.231 1.00 95.12 289 LEU A N 1
ATOM 2275 C CA . LEU A 1 289 ? 19.861 -0.924 -22.928 1.00 95.12 289 LEU A CA 1
ATOM 2276 C C . LEU A 1 289 ? 18.881 -0.855 -21.749 1.00 95.12 289 LEU A C 1
ATOM 2278 O O . LEU A 1 289 ? 19.160 -1.465 -20.714 1.00 95.12 289 LEU A O 1
ATOM 2282 N N . LEU A 1 290 ? 17.774 -0.126 -21.895 1.00 94.00 290 LEU A N 1
ATOM 2283 C CA . LEU A 1 290 ? 16.677 -0.062 -20.924 1.00 94.00 290 LEU A CA 1
ATOM 2284 C C . LEU A 1 290 ? 15.640 -1.182 -21.119 1.00 94.00 290 LEU A C 1
ATOM 2286 O O . LEU A 1 290 ? 14.733 -1.319 -20.305 1.00 94.00 290 LEU A O 1
ATOM 2290 N N . GLU A 1 291 ? 15.809 -2.010 -22.155 1.00 95.31 291 GLU A N 1
ATOM 2291 C CA . GLU A 1 291 ? 14.864 -3.048 -22.588 1.00 95.31 291 GLU A CA 1
ATOM 2292 C C . GLU A 1 291 ? 13.476 -2.490 -22.975 1.00 95.31 291 GLU A C 1
ATOM 2294 O O . GLU A 1 291 ? 12.484 -3.228 -22.975 1.00 95.31 291 GLU A O 1
ATOM 2299 N N . THR A 1 292 ? 13.417 -1.206 -23.341 1.00 95.81 292 THR A N 1
ATOM 2300 C CA . THR A 1 292 ? 12.212 -0.515 -23.814 1.00 95.81 292 THR A CA 1
ATOM 2301 C C . THR A 1 292 ? 11.998 -0.719 -25.317 1.00 95.81 292 THR A C 1
ATOM 2303 O O . THR A 1 292 ? 12.784 -1.389 -26.001 1.00 95.81 292 THR A O 1
ATOM 2306 N N . ASN A 1 293 ? 10.860 -0.260 -25.838 1.00 95.19 293 ASN A N 1
ATOM 2307 C CA . ASN A 1 293 ? 10.464 -0.472 -27.223 1.00 95.19 293 ASN A CA 1
ATOM 2308 C C . ASN A 1 293 ? 10.705 0.788 -28.073 1.00 95.19 293 ASN A C 1
ATOM 2310 O O . ASN A 1 293 ? 9.850 1.665 -28.026 1.00 95.19 293 ASN A O 1
ATOM 2314 N N . PRO A 1 294 ? 11.684 0.777 -29.004 1.00 96.00 294 PRO A N 1
ATOM 2315 C CA . PRO A 1 294 ? 12.089 1.941 -29.807 1.00 96.00 294 PRO A CA 1
ATOM 2316 C C . PRO A 1 294 ? 11.095 2.432 -30.852 1.00 96.00 294 PRO A C 1
ATOM 2318 O O . PRO A 1 294 ? 11.421 3.163 -31.784 1.00 96.00 294 PRO A O 1
ATOM 2321 N N . LEU A 1 295 ? 9.856 1.967 -30.768 1.00 95.81 295 LEU A N 1
ATOM 2322 C CA . LEU A 1 295 ? 8.753 2.390 -31.613 1.00 95.81 295 LEU A CA 1
ATOM 2323 C C . LEU A 1 295 ? 7.630 3.044 -30.794 1.00 95.81 295 LEU A C 1
ATOM 2325 O O . LEU A 1 295 ? 6.589 3.361 -31.388 1.00 95.81 295 LEU A O 1
ATOM 2329 N N . LEU A 1 296 ? 7.778 3.161 -29.471 1.00 96.44 296 LEU A N 1
ATOM 2330 C CA . LEU A 1 296 ? 6.768 3.619 -28.525 1.00 96.44 296 LEU A CA 1
ATOM 2331 C C . LEU A 1 296 ? 7.386 4.606 -27.536 1.00 96.44 296 LEU A C 1
ATOM 2333 O O . LEU A 1 296 ? 8.204 4.221 -26.721 1.00 96.44 296 LEU A O 1
ATOM 2337 N N . ASP A 1 297 ? 6.840 5.821 -27.506 1.00 96.44 297 ASP A N 1
ATOM 2338 C CA . ASP A 1 297 ? 7.276 6.870 -26.582 1.00 96.44 297 ASP A CA 1
ATOM 2339 C C . ASP A 1 297 ? 7.029 6.552 -25.096 1.00 96.44 297 ASP A C 1
ATOM 2341 O O . ASP A 1 297 ? 7.519 7.267 -24.228 1.00 96.44 297 ASP A O 1
ATOM 2345 N N . ASP A 1 298 ? 6.229 5.525 -24.821 1.00 96.62 298 ASP A N 1
ATOM 2346 C CA . ASP A 1 298 ? 5.832 5.026 -23.505 1.00 96.62 298 ASP A CA 1
ATOM 2347 C C . ASP A 1 298 ? 5.611 3.505 -23.635 1.00 96.62 298 ASP A C 1
ATOM 2349 O O . ASP A 1 298 ? 4.612 3.024 -24.208 1.00 96.62 298 ASP A O 1
ATOM 2353 N N . THR A 1 299 ? 6.594 2.728 -23.181 1.00 96.94 299 THR A N 1
ATOM 2354 C CA . THR A 1 299 ? 6.655 1.281 -23.399 1.00 96.94 299 THR A CA 1
ATOM 2355 C C . THR A 1 299 ? 5.583 0.530 -22.613 1.00 96.94 299 THR A C 1
ATOM 2357 O O . THR A 1 299 ? 4.972 -0.416 -23.138 1.00 96.94 299 THR A O 1
ATOM 2360 N N . ASP A 1 300 ? 5.296 0.933 -21.379 1.00 96.06 300 ASP A N 1
ATOM 2361 C CA . ASP A 1 300 ? 4.374 0.226 -20.486 1.00 96.06 300 ASP A CA 1
ATOM 2362 C C . ASP A 1 300 ? 2.959 0.838 -20.418 1.00 96.06 300 ASP A C 1
ATOM 2364 O O . ASP A 1 300 ? 2.006 0.164 -20.001 1.00 96.06 300 ASP A O 1
ATOM 2368 N N . ASN A 1 301 ? 2.777 2.006 -21.036 1.00 96.19 301 ASN A N 1
ATOM 2369 C CA . ASN A 1 301 ? 1.535 2.751 -21.227 1.00 96.19 301 ASN A CA 1
ATOM 2370 C C . ASN A 1 301 ? 0.930 3.325 -19.934 1.00 96.19 301 ASN A C 1
ATOM 2372 O O . ASN A 1 301 ? -0.307 3.342 -19.790 1.00 96.19 301 ASN A O 1
ATOM 2376 N N . ASP A 1 302 ? 1.758 3.787 -19.000 1.00 94.62 302 ASP A N 1
ATOM 2377 C CA . ASP A 1 302 ? 1.324 4.444 -17.762 1.00 94.62 302 ASP A CA 1
ATOM 2378 C C . ASP A 1 302 ? 1.083 5.964 -17.915 1.00 94.62 302 ASP A C 1
ATOM 2380 O O . ASP A 1 302 ? 0.325 6.570 -17.140 1.00 94.62 302 ASP A O 1
ATOM 2384 N N . GLY A 1 303 ? 1.590 6.557 -19.001 1.00 94.94 303 GLY A N 1
ATOM 2385 C CA . GLY A 1 303 ? 1.474 7.970 -19.341 1.00 94.94 303 GLY A CA 1
ATOM 2386 C C . GLY A 1 303 ? 2.721 8.818 -19.071 1.00 94.94 303 GLY A C 1
ATOM 2387 O O . GLY A 1 303 ? 2.641 10.039 -19.288 1.00 94.94 303 GLY A O 1
ATOM 2388 N N . VAL A 1 304 ? 3.825 8.227 -18.618 1.00 95.69 304 VAL A N 1
ATOM 2389 C CA . VAL A 1 304 ? 5.168 8.814 -18.543 1.00 95.69 304 VAL A CA 1
ATOM 2390 C C . VAL A 1 304 ? 6.005 8.255 -19.697 1.00 95.69 304 VAL A C 1
ATOM 2392 O O . VAL A 1 304 ? 5.866 7.105 -20.080 1.00 95.69 304 VAL A O 1
ATOM 2395 N N . THR A 1 305 ? 6.802 9.105 -20.346 1.00 96.69 305 THR A N 1
ATOM 2396 C CA . THR A 1 305 ? 7.637 8.664 -21.472 1.00 96.69 305 THR A CA 1
ATOM 2397 C C . THR A 1 305 ? 8.893 7.970 -20.967 1.00 96.69 305 THR A C 1
ATOM 2399 O O . THR A 1 305 ? 9.425 8.395 -19.940 1.00 96.69 305 THR A O 1
ATOM 2402 N N . ASP A 1 306 ? 9.410 6.986 -21.704 1.00 95.88 306 ASP A N 1
ATOM 2403 C CA . ASP A 1 306 ? 10.518 6.127 -21.254 1.00 95.88 306 ASP A CA 1
ATOM 2404 C C . ASP A 1 306 ? 11.748 6.941 -20.810 1.00 95.88 306 ASP A C 1
ATOM 2406 O O . ASP A 1 306 ? 12.401 6.632 -19.814 1.00 95.88 306 ASP A O 1
ATOM 2410 N N . ASN A 1 307 ? 12.036 8.060 -21.480 1.00 95.38 307 ASN A N 1
ATOM 2411 C CA . ASN A 1 307 ? 13.132 8.962 -21.109 1.00 95.38 307 ASN A CA 1
ATOM 2412 C C . ASN A 1 307 ? 12.973 9.725 -19.774 1.00 95.38 307 ASN A C 1
ATOM 2414 O O . ASN A 1 307 ? 13.940 10.322 -19.283 1.00 95.38 307 ASN A O 1
ATOM 2418 N N . LEU A 1 308 ? 11.754 9.810 -19.244 1.00 95.50 308 LEU A N 1
ATOM 2419 C CA . LEU A 1 308 ? 11.398 10.483 -17.992 1.00 95.50 308 LEU A CA 1
ATOM 2420 C C . LEU A 1 308 ? 10.969 9.495 -16.905 1.00 95.50 308 LEU A C 1
ATOM 2422 O O . LEU A 1 308 ? 10.735 9.934 -15.778 1.00 95.50 308 LEU A O 1
ATOM 2426 N N . ASP A 1 309 ? 10.877 8.216 -17.248 1.00 94.50 309 ASP A N 1
ATOM 2427 C CA . ASP A 1 309 ? 10.430 7.148 -16.377 1.00 94.50 309 ASP A CA 1
ATOM 2428 C C . ASP A 1 309 ? 11.631 6.411 -15.767 1.00 94.50 309 ASP A C 1
ATOM 2430 O O . ASP A 1 309 ? 12.528 5.941 -16.472 1.00 94.50 309 ASP A O 1
ATOM 2434 N N . THR A 1 310 ? 11.683 6.318 -14.437 1.00 94.62 310 THR A N 1
ATOM 2435 C CA . THR A 1 310 ? 12.723 5.523 -13.763 1.00 94.62 310 THR A CA 1
ATOM 2436 C C . THR A 1 310 ? 12.468 4.011 -13.892 1.00 94.62 310 THR A C 1
ATOM 2438 O O . THR A 1 310 ? 13.408 3.215 -13.801 1.00 94.62 310 THR A O 1
ATOM 2441 N N . PHE A 1 311 ? 11.221 3.609 -14.143 1.00 94.81 311 PHE A N 1
ATOM 2442 C CA . PHE A 1 311 ? 10.734 2.238 -14.281 1.00 94.81 311 PHE A CA 1
ATOM 2443 C C . PHE A 1 311 ? 9.909 2.039 -15.571 1.00 94.81 311 PHE A C 1
ATOM 2445 O O . PHE A 1 311 ? 8.786 1.551 -15.494 1.00 94.81 311 PHE A O 1
ATOM 2452 N N . PRO A 1 312 ? 10.490 2.241 -16.770 1.00 95.38 312 PRO A N 1
ATOM 2453 C CA . PRO A 1 312 ? 9.768 2.287 -18.059 1.00 95.38 312 PRO A CA 1
ATOM 2454 C C . PRO A 1 312 ? 9.119 0.957 -18.518 1.00 95.38 312 PRO A C 1
ATOM 2456 O O . PRO A 1 312 ? 8.656 0.813 -19.650 1.00 95.38 312 PRO A O 1
ATOM 2459 N N . LEU A 1 313 ? 9.153 -0.076 -17.673 1.00 95.06 313 LEU A N 1
ATOM 2460 C CA . LEU A 1 313 ? 8.585 -1.404 -17.920 1.00 95.06 313 LEU A CA 1
ATOM 2461 C C . LEU A 1 313 ? 7.537 -1.805 -16.865 1.00 95.06 313 LEU A C 1
ATOM 2463 O O . LEU A 1 313 ? 7.016 -2.930 -16.924 1.00 95.06 313 LEU A O 1
ATOM 2467 N N . ASP A 1 314 ? 7.257 -0.951 -15.880 1.00 95.06 314 ASP A N 1
ATOM 2468 C CA . ASP A 1 314 ? 6.284 -1.177 -14.817 1.00 95.06 314 ASP A CA 1
ATOM 2469 C C . ASP A 1 314 ? 5.245 -0.057 -14.767 1.00 95.06 314 ASP A C 1
ATOM 2471 O O . ASP A 1 314 ? 5.371 0.892 -14.010 1.00 95.06 314 ASP A O 1
ATOM 2475 N N . ALA A 1 315 ? 4.111 -0.279 -15.438 1.00 95.69 315 ALA A N 1
ATOM 2476 C CA . ALA A 1 315 ? 3.039 0.713 -15.525 1.00 95.69 315 ALA A CA 1
ATOM 2477 C C . ALA A 1 315 ? 2.334 1.071 -14.196 1.00 95.69 315 ALA A C 1
ATOM 2479 O O . ALA A 1 315 ? 1.244 1.659 -14.185 1.00 95.69 315 ALA A O 1
ATOM 2480 N N . THR A 1 316 ? 2.844 0.587 -13.064 1.00 95.00 316 THR A N 1
ATOM 2481 C CA . THR A 1 316 ? 2.414 0.989 -11.727 1.00 95.00 316 THR A CA 1
ATOM 2482 C C . THR A 1 316 ? 3.406 1.904 -11.028 1.00 95.00 316 THR A C 1
ATOM 2484 O O . THR A 1 316 ? 3.125 2.293 -9.896 1.00 95.00 316 THR A O 1
ATOM 2487 N N . GLU A 1 317 ? 4.505 2.276 -11.677 1.00 95.44 317 GLU A N 1
ATOM 2488 C CA . GLU A 1 317 ? 5.584 3.041 -11.082 1.00 95.44 317 GLU A CA 1
ATOM 2489 C C . GLU A 1 317 ? 6.303 3.919 -12.105 1.00 95.44 317 GLU A C 1
ATOM 2491 O O . GLU A 1 317 ? 6.541 3.478 -13.213 1.00 95.44 317 GLU A O 1
ATOM 2496 N N . SER A 1 318 ? 6.690 5.132 -11.708 1.00 94.25 318 SER A N 1
ATOM 2497 C CA . SER A 1 318 ? 7.454 6.029 -12.590 1.00 94.25 318 SER A CA 1
ATOM 2498 C C . SER A 1 318 ? 8.479 6.915 -11.888 1.00 94.25 318 SER A C 1
ATOM 2500 O O . SER A 1 318 ? 9.315 7.546 -12.543 1.00 94.25 318 SER A O 1
ATOM 2502 N N . VAL A 1 319 ? 8.454 6.988 -10.554 1.00 94.62 319 VAL A N 1
ATOM 2503 C CA . VAL A 1 319 ? 9.315 7.882 -9.772 1.00 94.62 319 VAL A CA 1
ATOM 2504 C C . VAL A 1 319 ? 10.064 7.072 -8.720 1.00 94.62 319 VAL A C 1
ATOM 2506 O O . VAL A 1 319 ? 9.511 6.174 -8.104 1.00 94.62 319 VAL A O 1
ATOM 2509 N N . ASP A 1 320 ? 11.341 7.402 -8.539 1.00 93.38 320 ASP A N 1
ATOM 2510 C CA . ASP A 1 320 ? 12.207 6.867 -7.484 1.00 93.38 320 ASP A CA 1
ATOM 2511 C C . ASP A 1 320 ? 12.869 8.068 -6.795 1.00 93.38 320 ASP A C 1
ATOM 2513 O O . ASP A 1 320 ? 13.879 8.608 -7.272 1.00 93.38 320 ASP A O 1
ATOM 2517 N N . THR A 1 321 ? 12.215 8.603 -5.764 1.00 94.25 321 THR A N 1
ATOM 2518 C CA . THR A 1 321 ? 12.637 9.861 -5.131 1.00 94.25 321 THR A CA 1
ATOM 2519 C C . THR A 1 321 ? 14.023 9.734 -4.491 1.00 94.25 321 THR A C 1
ATOM 2521 O O . THR A 1 321 ? 14.848 10.652 -4.617 1.00 94.25 321 THR A O 1
ATOM 2524 N N . ASP A 1 322 ? 14.334 8.600 -3.871 1.00 91.06 322 ASP A N 1
ATOM 2525 C CA . ASP A 1 322 ? 15.589 8.369 -3.154 1.00 91.06 322 ASP A CA 1
ATOM 2526 C C . ASP A 1 322 ? 16.647 7.576 -3.947 1.00 91.06 322 ASP A C 1
ATOM 2528 O O . ASP A 1 322 ? 17.835 7.591 -3.592 1.00 91.06 322 ASP A O 1
ATOM 2532 N N . ASN A 1 323 ? 16.267 7.024 -5.102 1.00 92.56 323 ASN A N 1
ATOM 2533 C CA . ASN A 1 323 ? 17.088 6.219 -6.005 1.00 92.56 323 ASN A CA 1
ATOM 2534 C C . ASN A 1 323 ? 17.564 4.893 -5.389 1.00 92.56 323 ASN A C 1
ATOM 2536 O O . ASN A 1 323 ? 18.702 4.462 -5.651 1.00 92.56 323 ASN A O 1
ATOM 2540 N N . ASP A 1 324 ? 16.750 4.256 -4.548 1.00 90.94 324 ASP A N 1
ATOM 2541 C CA . ASP A 1 324 ? 17.054 2.954 -3.953 1.00 90.94 324 ASP A CA 1
ATOM 2542 C C . ASP A 1 324 ? 16.682 1.757 -4.861 1.00 90.94 324 ASP A C 1
ATOM 2544 O O . ASP A 1 324 ? 17.181 0.635 -4.660 1.00 90.94 324 ASP A O 1
ATOM 2548 N N . GLY A 1 325 ? 15.927 2.021 -5.935 1.00 89.81 325 GLY A N 1
ATOM 2549 C CA . GLY A 1 325 ? 15.463 1.053 -6.925 1.00 89.81 325 GLY A CA 1
ATOM 2550 C C . GLY A 1 325 ? 14.085 0.452 -6.633 1.00 89.81 325 GLY A C 1
ATOM 2551 O O . GLY A 1 325 ? 13.681 -0.478 -7.342 1.00 89.81 325 GLY A O 1
ATOM 2552 N N . ILE A 1 326 ? 13.386 0.925 -5.605 1.00 91.75 326 ILE A N 1
ATOM 2553 C CA . ILE A 1 326 ? 11.963 0.712 -5.344 1.00 91.75 326 ILE A CA 1
ATOM 2554 C C . ILE A 1 326 ? 11.275 2.043 -5.643 1.00 91.75 326 ILE A C 1
ATOM 2556 O O . ILE A 1 326 ? 11.674 3.071 -5.126 1.00 91.75 326 ILE A O 1
ATOM 2560 N N . GLY A 1 327 ? 10.274 2.053 -6.520 1.00 92.88 327 GLY A N 1
ATOM 2561 C CA . GLY A 1 327 ? 9.602 3.313 -6.810 1.00 92.88 327 GLY A CA 1
ATOM 2562 C C . GLY A 1 327 ? 8.514 3.656 -5.801 1.00 92.88 327 GLY A C 1
ATOM 2563 O O . GLY A 1 327 ? 8.028 2.794 -5.060 1.00 92.88 327 GLY A O 1
ATOM 2564 N N . ASN A 1 328 ? 8.122 4.923 -5.811 1.00 93.50 328 ASN A N 1
ATOM 2565 C CA . ASN A 1 328 ? 7.342 5.561 -4.758 1.00 93.50 328 ASN A CA 1
ATOM 2566 C C . ASN A 1 328 ? 5.978 4.903 -4.458 1.00 93.50 328 ASN A C 1
ATOM 2568 O O . ASN A 1 328 ? 5.491 4.897 -3.333 1.00 93.50 328 ASN A O 1
ATOM 2572 N N . ASN A 1 329 ? 5.295 4.309 -5.441 1.00 91.38 329 ASN A N 1
ATOM 2573 C CA . ASN A 1 329 ? 4.022 3.623 -5.177 1.00 91.38 329 ASN A CA 1
ATOM 2574 C C . ASN A 1 329 ? 4.212 2.301 -4.412 1.00 91.38 329 ASN A C 1
ATOM 2576 O O . ASN A 1 329 ? 3.249 1.784 -3.825 1.00 91.38 329 ASN A O 1
ATOM 2580 N N . ALA A 1 330 ? 5.406 1.709 -4.486 1.00 92.44 330 ALA A N 1
ATOM 2581 C CA . ALA A 1 330 ? 5.773 0.472 -3.807 1.00 92.44 330 ALA A CA 1
ATOM 2582 C C . ALA A 1 330 ? 6.617 0.703 -2.545 1.00 92.44 330 ALA A C 1
ATOM 2584 O O . ALA A 1 330 ? 6.593 -0.167 -1.659 1.00 92.44 330 ALA A O 1
ATOM 2585 N N . ASP A 1 331 ? 7.338 1.820 -2.473 1.00 91.62 331 ASP A N 1
ATOM 2586 C CA . ASP A 1 331 ? 8.055 2.246 -1.281 1.00 91.62 331 ASP A CA 1
ATOM 2587 C C . ASP A 1 331 ? 7.078 2.694 -0.179 1.00 91.62 331 ASP A C 1
ATOM 2589 O O . ASP A 1 331 ? 5.897 2.947 -0.408 1.00 91.62 331 ASP A O 1
ATOM 2593 N N . LEU A 1 332 ? 7.531 2.619 1.067 1.00 89.62 332 LEU A N 1
ATOM 2594 C CA . LEU A 1 332 ? 6.818 3.111 2.240 1.00 89.62 332 LEU A CA 1
ATOM 2595 C C . LEU A 1 332 ? 7.532 4.308 2.882 1.00 89.62 332 LEU A C 1
ATOM 2597 O O . LEU A 1 332 ? 7.040 4.769 3.912 1.00 89.62 332 LEU A O 1
ATOM 2601 N N . ASP A 1 333 ? 8.706 4.692 2.381 1.00 87.44 333 ASP A N 1
ATOM 2602 C CA . ASP A 1 333 ? 9.583 5.773 2.851 1.00 87.44 333 ASP A CA 1
ATOM 2603 C C . ASP A 1 333 ? 10.265 6.381 1.611 1.00 87.44 333 ASP A C 1
ATOM 2605 O O . ASP A 1 333 ? 11.435 6.118 1.344 1.00 87.44 333 ASP A O 1
ATOM 2609 N N . ASP A 1 334 ? 9.482 7.117 0.815 1.00 93.25 334 ASP A N 1
ATOM 2610 C CA . ASP A 1 334 ? 9.808 7.598 -0.538 1.00 93.25 334 ASP A CA 1
ATOM 2611 C C . ASP A 1 334 ? 11.132 8.381 -0.618 1.00 93.25 334 ASP A C 1
ATOM 2613 O O . ASP A 1 334 ? 11.776 8.434 -1.670 1.00 93.25 334 ASP A O 1
ATOM 2617 N N . ASP A 1 335 ? 11.542 9.039 0.466 1.00 91.38 335 ASP A N 1
ATOM 2618 C CA . ASP A 1 335 ? 12.775 9.821 0.526 1.00 91.38 335 ASP A CA 1
ATOM 2619 C C . ASP A 1 335 ? 13.886 9.212 1.407 1.00 91.38 335 ASP A C 1
ATOM 2621 O O . ASP A 1 335 ? 15.002 9.758 1.489 1.00 91.38 335 ASP A O 1
ATOM 2625 N N . ASN A 1 336 ? 13.611 8.043 1.996 1.00 88.06 336 ASN A N 1
ATOM 2626 C CA . ASN A 1 336 ? 14.486 7.253 2.859 1.00 88.06 336 ASN A CA 1
ATOM 2627 C C . ASN A 1 336 ? 15.100 8.054 4.025 1.00 88.06 336 ASN A C 1
ATOM 2629 O O . ASN A 1 336 ? 16.245 7.804 4.454 1.00 88.06 336 ASN A O 1
ATOM 2633 N N . ASP A 1 337 ? 14.373 9.030 4.572 1.00 80.75 337 ASP A N 1
ATOM 2634 C CA . ASP A 1 337 ? 14.806 9.788 5.746 1.00 80.75 337 ASP A CA 1
ATOM 2635 C C . ASP A 1 337 ? 14.609 9.030 7.075 1.00 80.75 337 ASP A C 1
ATOM 2637 O O . ASP A 1 337 ? 15.199 9.388 8.113 1.00 80.75 337 ASP A O 1
ATOM 2641 N N . GLY A 1 338 ? 13.894 7.901 7.017 1.00 75.06 338 GLY A N 1
ATOM 2642 C CA . GLY A 1 338 ? 13.642 6.983 8.119 1.00 75.06 338 GLY A CA 1
ATOM 2643 C C . GLY A 1 338 ? 12.280 7.167 8.789 1.00 75.06 338 GLY A C 1
ATOM 2644 O O . GLY A 1 338 ? 12.046 6.548 9.844 1.00 75.06 338 GLY A O 1
ATOM 2645 N N . ILE A 1 339 ? 11.402 8.006 8.237 1.00 72.31 339 ILE A N 1
ATOM 2646 C CA . ILE A 1 339 ? 9.997 8.149 8.615 1.00 72.31 339 ILE A CA 1
ATOM 2647 C C . ILE A 1 339 ? 9.147 7.715 7.418 1.00 72.31 339 ILE A C 1
ATOM 2649 O O . ILE A 1 339 ? 9.225 8.304 6.365 1.00 72.31 339 ILE A O 1
ATOM 2653 N N . SER A 1 340 ? 8.278 6.715 7.588 1.00 81.06 340 SER A N 1
ATOM 2654 C CA . SER A 1 340 ? 7.412 6.281 6.480 1.00 81.06 340 SER A CA 1
ATOM 2655 C C . SER A 1 340 ? 6.433 7.373 6.034 1.00 81.06 340 SER A C 1
ATOM 2657 O O . SER A 1 340 ? 5.866 8.024 6.922 1.00 81.06 340 SER A O 1
ATOM 2659 N N . ASP A 1 341 ? 6.052 7.416 4.755 1.00 82.62 341 ASP A N 1
ATOM 2660 C CA . ASP A 1 341 ? 5.145 8.427 4.175 1.00 82.62 341 ASP A CA 1
ATOM 2661 C C . ASP A 1 341 ? 3.827 8.562 4.955 1.00 82.62 341 ASP A C 1
ATOM 2663 O O . ASP A 1 341 ? 3.267 9.646 5.151 1.00 82.62 341 ASP A O 1
ATOM 2667 N N . GLU A 1 342 ? 3.288 7.432 5.438 1.00 81.12 342 GLU A N 1
ATOM 2668 C CA . GLU A 1 342 ? 2.051 7.422 6.228 1.00 81.12 342 GLU A CA 1
ATOM 2669 C C . GLU A 1 342 ? 2.220 8.194 7.546 1.00 81.12 342 GLU A C 1
ATOM 2671 O O . GLU A 1 342 ? 1.301 8.882 8.006 1.00 81.12 342 GLU A O 1
ATOM 2676 N N . ASP A 1 343 ? 3.376 8.052 8.185 1.00 75.12 343 ASP A N 1
ATOM 2677 C CA . ASP A 1 343 ? 3.698 8.733 9.432 1.00 75.12 343 ASP A CA 1
ATOM 2678 C C . ASP A 1 343 ? 4.119 10.182 9.178 1.00 75.12 343 ASP A C 1
ATOM 2680 O O . ASP A 1 343 ? 3.710 11.058 9.944 1.00 75.12 343 ASP A O 1
ATOM 2684 N N . GLU A 1 344 ? 4.799 10.476 8.077 1.00 79.81 344 GLU A N 1
ATOM 2685 C CA . GLU A 1 344 ? 5.090 11.839 7.640 1.00 79.81 344 GLU A CA 1
ATOM 2686 C C . GLU A 1 344 ? 3.829 12.660 7.406 1.00 79.81 344 GLU A C 1
ATOM 2688 O O . GLU A 1 344 ? 3.679 13.730 7.995 1.00 79.81 344 GLU A O 1
ATOM 2693 N N . LEU A 1 345 ? 2.838 12.132 6.684 1.00 80.94 345 LEU A N 1
ATOM 2694 C CA . LEU A 1 345 ? 1.555 12.813 6.483 1.00 80.94 345 LEU A CA 1
ATOM 2695 C C . LEU A 1 345 ? 0.810 13.069 7.805 1.00 80.94 345 LEU A C 1
ATOM 2697 O O . LEU A 1 345 ? 0.164 14.110 7.975 1.00 80.94 345 LEU A O 1
ATOM 2701 N N . LYS A 1 346 ? 0.885 12.140 8.770 1.00 73.88 346 LYS A N 1
ATOM 2702 C CA . LYS A 1 346 ? 0.300 12.328 10.115 1.00 73.88 346 LYS A CA 1
ATOM 2703 C C . LYS A 1 346 ? 1.054 13.365 10.927 1.00 73.88 346 LYS A C 1
ATOM 2705 O O . LYS A 1 346 ? 0.453 14.036 11.778 1.00 73.88 346 LYS A O 1
ATOM 2710 N N . LEU A 1 347 ? 2.359 13.460 10.719 1.00 73.12 347 LEU A N 1
ATOM 2711 C CA . LEU A 1 347 ? 3.190 14.462 11.352 1.00 73.12 347 LEU A CA 1
ATOM 2712 C C . LEU A 1 347 ? 2.907 15.817 10.702 1.00 73.12 347 LEU A C 1
ATOM 2714 O O . LEU A 1 347 ? 2.584 16.743 11.432 1.00 73.12 347 LEU A O 1
ATOM 2718 N N . GLY A 1 348 ? 2.811 15.910 9.381 1.00 75.50 348 GLY A N 1
ATOM 2719 C CA . GLY A 1 348 ? 2.834 17.156 8.616 1.00 75.50 348 GLY A CA 1
ATOM 2720 C C . GLY A 1 348 ? 4.209 17.388 7.986 1.00 75.50 348 GLY A C 1
ATOM 2721 O O . GLY A 1 348 ? 4.707 18.511 8.030 1.00 75.50 348 GLY A O 1
ATOM 2722 N N . LEU A 1 349 ? 4.810 16.314 7.483 1.00 81.81 349 LEU A N 1
ATOM 2723 C CA . LEU A 1 349 ? 6.038 16.273 6.696 1.00 81.81 349 LEU A CA 1
ATOM 2724 C C . LEU A 1 349 ? 5.713 15.952 5.234 1.00 81.81 349 LEU A C 1
ATOM 2726 O O . LEU A 1 349 ? 4.591 15.517 4.941 1.00 81.81 349 LEU A O 1
ATOM 2730 N N . ASP A 1 350 ? 6.631 16.293 4.341 1.00 86.19 350 ASP A N 1
ATOM 2731 C CA . ASP A 1 350 ? 6.554 16.066 2.902 1.00 86.19 350 ASP A CA 1
ATOM 2732 C C . ASP A 1 350 ? 7.297 14.770 2.560 1.00 86.19 350 ASP A C 1
ATOM 2734 O O . ASP A 1 350 ? 8.522 14.812 2.564 1.00 86.19 350 ASP A O 1
ATOM 2738 N N . PRO A 1 351 ? 6.592 13.687 2.166 1.00 90.44 351 PRO A N 1
ATOM 2739 C CA . PRO A 1 351 ? 7.222 12.389 1.900 1.00 90.44 351 PRO A CA 1
ATOM 2740 C C . PRO A 1 351 ? 8.272 12.348 0.793 1.00 90.44 351 PRO A C 1
ATOM 2742 O O . PRO A 1 351 ? 8.822 11.307 0.469 1.00 90.44 351 PRO A O 1
ATOM 2745 N N . LEU A 1 352 ? 8.498 13.476 0.125 1.00 93.12 352 LEU A N 1
ATOM 2746 C CA . LEU A 1 352 ? 9.455 13.612 -0.960 1.00 93.12 352 LEU A CA 1
ATOM 2747 C C . LEU A 1 352 ? 10.628 14.543 -0.595 1.00 93.12 352 LEU A C 1
ATOM 2749 O O . LEU A 1 352 ? 11.436 14.868 -1.477 1.00 93.12 352 LEU A O 1
ATOM 2753 N N . ASP A 1 353 ? 10.704 15.054 0.641 1.00 89.75 353 ASP A N 1
ATOM 2754 C CA . ASP A 1 353 ? 11.749 15.972 1.110 1.00 89.75 353 ASP A CA 1
ATOM 2755 C C . ASP A 1 353 ? 12.511 15.412 2.326 1.00 89.75 353 ASP A C 1
ATOM 2757 O O . ASP A 1 353 ? 12.232 15.797 3.467 1.00 89.75 353 ASP A O 1
ATOM 2761 N N . PRO A 1 354 ? 13.655 14.731 2.101 1.00 86.81 354 PRO A N 1
ATOM 2762 C CA . PRO A 1 354 ? 14.385 14.043 3.172 1.00 86.81 354 PRO A CA 1
ATOM 2763 C C . PRO A 1 354 ? 15.077 15.009 4.143 1.00 86.81 354 PRO A C 1
ATOM 2765 O O . PRO A 1 354 ? 15.870 14.640 5.021 1.00 86.81 354 PRO A O 1
ATOM 2768 N N . THR A 1 355 ? 14.909 16.316 3.927 1.00 83.88 355 THR A N 1
ATOM 2769 C CA . THR A 1 355 ? 15.431 17.360 4.800 1.00 83.88 355 THR A CA 1
ATOM 2770 C C . THR A 1 355 ? 14.437 17.784 5.872 1.00 83.88 355 THR A C 1
ATOM 2772 O O . THR A 1 355 ? 14.849 18.452 6.839 1.00 83.88 355 THR A O 1
ATOM 2775 N N . ASP A 1 356 ? 13.173 17.389 5.744 1.00 78.94 356 ASP A N 1
ATOM 2776 C CA . ASP A 1 356 ? 12.088 17.819 6.604 1.00 78.94 356 ASP A CA 1
ATOM 2777 C C . ASP A 1 356 ? 11.749 16.831 7.739 1.00 78.94 356 ASP A C 1
ATOM 2779 O O . ASP A 1 356 ? 11.165 17.286 8.725 1.00 78.94 356 ASP A O 1
ATOM 2783 N N . ALA A 1 357 ? 12.323 15.615 7.774 1.00 71.81 357 ALA A N 1
ATOM 2784 C CA . ALA A 1 357 ? 12.401 14.771 8.986 1.00 71.81 357 ALA A CA 1
ATOM 2785 C C . ALA A 1 357 ? 12.756 15.576 10.242 1.00 71.81 357 ALA A C 1
ATOM 2787 O O . ALA A 1 357 ? 12.249 15.384 11.348 1.00 71.81 357 ALA A O 1
ATOM 2788 N N . ASN A 1 358 ? 13.670 16.535 10.081 1.00 66.19 358 ASN A N 1
ATOM 2789 C CA . ASN A 1 358 ? 14.154 17.386 11.164 1.00 66.19 358 ASN A CA 1
ATOM 2790 C C . ASN A 1 358 ? 13.249 18.575 11.488 1.00 66.19 358 ASN A C 1
ATOM 2792 O O . ASN A 1 358 ? 13.519 19.323 12.432 1.00 66.19 358 ASN A O 1
ATOM 2796 N N . LEU A 1 359 ? 12.223 18.781 10.680 1.00 65.31 359 LEU A N 1
ATOM 2797 C CA . LEU A 1 359 ? 11.153 19.744 10.843 1.00 65.31 359 LEU A CA 1
ATOM 2798 C C . LEU A 1 359 ? 9.886 19.099 11.407 1.00 65.31 359 LEU A C 1
ATOM 2800 O O . LEU A 1 359 ? 8.963 19.873 11.665 1.00 65.31 359 LEU A O 1
ATOM 2804 N N . ALA A 1 360 ? 9.883 17.774 11.674 1.00 59.62 360 ALA A N 1
ATOM 2805 C CA . ALA A 1 360 ? 8.763 16.991 12.213 1.00 59.62 360 ALA A CA 1
ATOM 2806 C C . ALA A 1 360 ? 7.913 17.850 13.145 1.00 59.62 360 ALA A C 1
ATOM 2808 O O . ALA A 1 360 ? 8.309 18.115 14.298 1.00 59.62 360 ALA A O 1
ATOM 2809 N N . PRO A 1 361 ? 6.778 18.378 12.655 1.00 58.28 361 PRO A N 1
ATOM 2810 C CA . PRO A 1 361 ? 6.004 19.294 13.451 1.00 58.28 361 PRO A CA 1
ATOM 2811 C C . PRO A 1 361 ? 5.428 18.479 14.595 1.00 58.28 361 PRO A C 1
ATOM 2813 O O . PRO A 1 361 ? 5.202 17.269 14.519 1.00 58.28 361 PRO A O 1
ATOM 2816 N N . ALA A 1 362 ? 5.313 19.135 15.737 1.00 64.50 362 ALA A N 1
ATOM 2817 C CA . ALA A 1 362 ? 5.153 18.362 16.939 1.00 64.50 362 ALA A CA 1
ATOM 2818 C C . ALA A 1 362 ? 3.792 17.654 16.959 1.00 64.50 362 ALA A C 1
ATOM 2820 O O . ALA A 1 362 ? 2.736 18.288 16.874 1.00 64.50 362 ALA A O 1
ATOM 2821 N N . SER A 1 363 ? 3.830 16.342 17.151 1.00 76.19 363 SER A N 1
ATOM 2822 C CA . SER A 1 363 ? 2.677 15.552 17.543 1.00 76.19 363 SER A CA 1
ATOM 2823 C C . SER A 1 363 ? 2.112 16.086 18.850 1.00 76.19 363 SER A C 1
ATOM 2825 O O . SER A 1 363 ? 2.846 16.519 19.738 1.00 76.19 363 SER A O 1
ATOM 2827 N N . VAL A 1 364 ? 0.790 16.050 18.985 1.00 79.75 364 VAL A N 1
ATOM 2828 C CA . VAL A 1 364 ? 0.114 16.500 20.202 1.00 79.75 364 VAL A CA 1
ATOM 2829 C C . VAL A 1 364 ? -0.825 15.413 20.686 1.00 79.75 364 VAL A C 1
ATOM 2831 O O . VAL A 1 364 ? -1.610 14.880 19.904 1.00 79.75 364 VAL A O 1
ATOM 2834 N N . MET A 1 365 ? -0.768 15.106 21.980 1.00 84.69 365 MET A N 1
ATOM 2835 C CA . MET A 1 365 ? -1.685 14.164 22.617 1.00 84.69 365 MET A CA 1
ATOM 2836 C C . MET A 1 365 ? -2.157 14.651 23.992 1.00 84.69 365 MET A C 1
ATOM 2838 O O . MET A 1 365 ? -1.429 15.399 24.652 1.00 84.69 365 MET A O 1
ATOM 2842 N N . PRO A 1 366 ? -3.361 14.243 24.442 1.00 85.88 366 PRO A N 1
ATOM 2843 C CA . PRO A 1 366 ? -3.852 14.581 25.774 1.00 85.88 366 PRO A CA 1
ATOM 2844 C C . PRO A 1 366 ? -2.895 14.104 26.870 1.00 85.88 366 PRO A C 1
ATOM 2846 O O . PRO A 1 366 ? -2.382 12.982 26.827 1.00 85.88 366 PRO A O 1
ATOM 2849 N N . PHE A 1 367 ? -2.696 14.941 27.879 1.00 91.25 367 PHE A N 1
ATOM 2850 C CA . PHE A 1 367 ? -1.739 14.741 28.958 1.00 91.25 367 PHE A CA 1
ATOM 2851 C C . PHE A 1 367 ? -2.368 14.999 30.337 1.00 91.25 367 PHE A C 1
ATOM 2853 O O . PHE A 1 367 ? -3.577 15.198 30.462 1.00 91.25 367 PHE A O 1
ATOM 2860 N N . SER A 1 368 ? -1.569 14.884 31.401 1.00 93.12 368 SER A N 1
ATOM 2861 C CA . SER A 1 368 ? -2.011 15.202 32.764 1.00 93.12 368 SER A CA 1
ATOM 2862 C C . SER A 1 368 ? -2.335 16.688 32.915 1.00 93.12 368 SER A C 1
ATOM 2864 O O . SER A 1 368 ? -1.651 17.516 32.327 1.00 93.12 368 SER A O 1
ATOM 2866 N N . ASP A 1 369 ? -3.306 17.012 33.773 1.00 90.69 369 ASP A N 1
ATOM 2867 C CA . ASP A 1 369 ? -3.479 18.360 34.337 1.00 90.69 369 ASP A CA 1
ATOM 2868 C C . ASP A 1 369 ? -2.268 18.683 35.226 1.00 90.69 369 ASP A C 1
ATOM 2870 O O . ASP A 1 369 ? -2.164 18.264 36.382 1.00 90.69 369 ASP A O 1
ATOM 2874 N N . THR A 1 370 ? -1.289 19.344 34.630 1.00 92.19 370 THR A N 1
ATOM 2875 C CA . THR A 1 370 ? 0.055 19.530 35.168 1.00 92.19 370 THR A CA 1
ATOM 2876 C C . THR A 1 370 ? 0.118 20.746 36.085 1.00 92.19 370 THR A C 1
ATOM 2878 O O . THR A 1 370 ? 0.915 20.788 37.028 1.00 92.19 370 THR A O 1
ATOM 2881 N N . ASN A 1 371 ? -0.721 21.749 35.832 1.00 91.00 371 ASN A N 1
ATOM 2882 C CA . ASN A 1 371 ? -0.807 22.960 36.642 1.00 91.00 371 ASN A CA 1
ATOM 2883 C C . ASN A 1 371 ? -1.916 22.891 37.720 1.00 91.00 371 ASN A C 1
ATOM 2885 O O . ASN A 1 371 ? -1.943 23.744 38.616 1.00 91.00 371 ASN A O 1
ATOM 2889 N N . GLY A 1 372 ? -2.764 21.858 37.690 1.00 89.81 372 GLY A N 1
ATOM 2890 C CA . GLY A 1 372 ? -3.828 21.592 38.654 1.00 89.81 372 GLY A CA 1
ATOM 2891 C C . GLY A 1 372 ? -5.043 22.504 38.490 1.00 89.81 372 GLY A C 1
ATOM 2892 O O . GLY A 1 372 ? -5.697 22.820 39.495 1.00 89.81 372 GLY A O 1
ATOM 2893 N N . ASP A 1 373 ? -5.309 22.999 37.282 1.00 86.19 373 ASP A N 1
ATOM 2894 C CA . ASP A 1 373 ? -6.392 23.945 37.015 1.00 86.19 373 ASP A CA 1
ATOM 2895 C C . ASP A 1 373 ? -7.751 23.284 36.715 1.00 86.19 373 ASP A C 1
ATOM 2897 O O . ASP A 1 373 ? -8.773 23.979 36.637 1.00 86.19 373 ASP A O 1
ATOM 2901 N N . GLY A 1 374 ? -7.772 21.950 36.656 1.00 84.62 374 GLY A N 1
ATOM 2902 C CA . GLY A 1 374 ? -8.938 21.121 36.378 1.00 84.62 374 GLY A CA 1
ATOM 2903 C C . GLY A 1 374 ? -9.093 20.727 34.909 1.00 84.62 374 GLY A C 1
ATOM 2904 O O . GLY A 1 374 ? -10.001 19.948 34.610 1.00 84.62 374 GLY A O 1
ATOM 2905 N N . THR A 1 375 ? -8.235 21.223 34.017 1.00 82.25 375 THR A N 1
ATOM 2906 C CA . THR A 1 375 ? -8.244 20.940 32.577 1.00 82.25 375 THR A CA 1
ATOM 2907 C C . THR A 1 375 ? -7.076 20.025 32.228 1.00 82.25 375 THR A C 1
ATOM 2909 O O . THR A 1 375 ? -5.961 20.222 32.692 1.00 82.25 375 THR A O 1
ATOM 2912 N N . ALA A 1 376 ? -7.311 18.998 31.411 1.00 87.56 376 ALA A N 1
ATOM 2913 C CA . ALA A 1 376 ? -6.215 18.164 30.926 1.00 87.56 376 ALA A CA 1
ATOM 2914 C C . ALA A 1 376 ? -5.326 18.968 29.964 1.00 87.56 376 ALA A C 1
ATOM 2916 O O . ALA A 1 376 ? -5.841 19.558 29.012 1.00 87.56 376 ALA A O 1
ATOM 2917 N N . ASP A 1 377 ? -4.012 18.952 30.194 1.00 90.19 377 ASP A N 1
ATOM 2918 C CA . ASP A 1 377 ? -3.043 19.608 29.318 1.00 90.19 377 ASP A CA 1
ATOM 2919 C C . ASP A 1 377 ? -2.726 18.754 28.091 1.00 90.19 377 ASP A C 1
ATOM 2921 O O . ASP A 1 377 ? -3.213 17.636 27.911 1.00 90.19 377 ASP A O 1
ATOM 2925 N N . TRP A 1 378 ? -1.856 19.280 27.243 1.00 87.81 378 TRP A N 1
ATOM 2926 C CA . TRP A 1 378 ? -1.374 18.624 26.045 1.00 87.81 378 TRP A CA 1
ATOM 2927 C C . TRP A 1 378 ? 0.123 18.386 26.125 1.00 87.81 378 TRP A C 1
ATOM 2929 O O . TRP A 1 378 ? 0.887 19.286 26.471 1.00 87.81 378 TRP A O 1
ATOM 2939 N N . LEU A 1 379 ? 0.559 17.196 25.726 1.00 89.81 379 LEU A N 1
ATOM 2940 C CA . LEU A 1 379 ? 1.962 16.943 25.448 1.00 89.81 379 LEU A CA 1
ATOM 2941 C C . LEU A 1 379 ? 2.198 17.147 23.955 1.00 89.81 379 LEU A C 1
ATOM 2943 O O . LEU A 1 379 ? 1.725 16.355 23.140 1.00 89.81 379 LEU A O 1
ATOM 2947 N N . LYS A 1 380 ? 2.930 18.206 23.623 1.00 87.38 380 LYS A N 1
ATOM 2948 C CA . LYS A 1 380 ? 3.482 18.487 22.300 1.00 87.38 380 LYS A CA 1
ATOM 2949 C C . LYS A 1 380 ? 4.868 17.838 22.216 1.00 87.38 380 LYS A C 1
ATOM 2951 O O . LYS A 1 380 ? 5.674 18.045 23.122 1.00 87.38 380 LYS A O 1
ATOM 2956 N N . TYR A 1 381 ? 5.162 17.066 21.172 1.00 85.44 381 TYR A N 1
ATOM 2957 C CA . TYR A 1 381 ? 6.482 16.466 20.977 1.00 85.44 381 TYR A CA 1
ATOM 2958 C C . TYR A 1 381 ? 6.921 16.365 19.514 1.00 85.44 381 TYR A C 1
ATOM 2960 O O . TYR A 1 381 ? 6.109 16.045 18.658 1.00 85.44 381 TYR A O 1
ATOM 2968 N N . SER A 1 382 ? 8.209 16.571 19.245 1.00 79.12 382 SER A N 1
ATOM 2969 C CA . SER A 1 382 ? 8.843 16.384 17.928 1.00 79.12 382 SER A CA 1
ATOM 2970 C C . SER A 1 382 ? 10.045 15.457 18.055 1.00 79.12 382 SER A C 1
ATOM 2972 O O . SER A 1 382 ? 10.773 15.544 19.044 1.00 79.12 382 SER A O 1
ATOM 2974 N N . LEU A 1 383 ? 10.283 14.612 17.055 1.00 76.88 383 LEU A N 1
ATOM 2975 C CA . LEU A 1 383 ? 11.496 13.803 16.933 1.00 76.88 383 LEU A CA 1
ATOM 2976 C C . LEU A 1 383 ? 12.379 14.450 15.861 1.00 76.88 383 LEU A C 1
ATOM 2978 O O . LEU A 1 383 ? 11.966 14.544 14.719 1.00 76.88 383 LEU A O 1
ATOM 2982 N N . ILE A 1 384 ? 13.546 14.972 16.236 1.00 70.50 384 ILE A N 1
ATOM 2983 C CA . ILE A 1 384 ? 14.439 15.727 15.345 1.00 70.50 384 ILE A CA 1
ATOM 2984 C C . ILE A 1 384 ? 15.875 15.262 15.582 1.00 70.50 384 ILE A C 1
ATOM 2986 O O . ILE A 1 384 ? 16.386 15.396 16.697 1.00 70.50 384 ILE A O 1
ATOM 2990 N N . ASN A 1 385 ? 16.568 14.784 14.543 1.00 68.38 385 ASN A N 1
ATOM 2991 C CA . ASN A 1 385 ? 17.985 14.391 14.599 1.00 68.38 385 ASN A CA 1
ATOM 2992 C C . ASN A 1 385 ? 18.347 13.448 15.782 1.00 68.38 385 ASN A C 1
ATOM 2994 O O . ASN A 1 385 ? 19.384 13.634 16.427 1.00 68.38 385 ASN A O 1
ATOM 2998 N N . GLY A 1 386 ? 17.498 12.470 16.125 1.00 69.00 386 GLY A N 1
ATOM 2999 C CA . GLY A 1 386 ? 17.728 11.561 17.269 1.00 69.00 386 GLY A CA 1
ATOM 3000 C C . GLY A 1 386 ? 17.540 12.205 18.656 1.00 69.00 386 GLY A C 1
ATOM 3001 O O . GLY A 1 386 ? 18.093 11.754 19.671 1.00 69.00 386 GLY A O 1
ATOM 3002 N N . ASN A 1 387 ? 16.792 13.308 18.706 1.00 79.88 387 ASN A N 1
ATOM 3003 C CA . ASN A 1 387 ? 16.329 13.947 19.927 1.00 79.88 387 ASN A CA 1
ATOM 3004 C C . ASN A 1 387 ? 14.805 14.090 19.900 1.00 79.88 387 ASN A C 1
ATOM 3006 O O . ASN A 1 387 ? 14.224 14.521 18.912 1.00 79.88 387 ASN A O 1
ATOM 3010 N N . ALA A 1 388 ? 14.165 13.824 21.030 1.00 85.56 388 ALA A N 1
ATOM 3011 C CA . ALA A 1 388 ? 12.764 14.098 21.273 1.00 85.56 388 ALA A CA 1
ATOM 3012 C C . ALA A 1 388 ? 12.617 15.425 22.037 1.00 85.56 388 ALA A C 1
ATOM 3014 O O . ALA A 1 388 ? 13.036 15.545 23.194 1.00 85.56 388 ALA A O 1
ATOM 3015 N N . LEU A 1 389 ? 12.034 16.435 21.396 1.00 87.44 389 LEU A N 1
ATOM 3016 C CA . LEU A 1 389 ? 11.672 17.702 22.025 1.00 87.44 389 LEU A CA 1
ATOM 3017 C C . LEU A 1 389 ? 10.257 17.598 22.568 1.00 87.44 389 LEU A C 1
ATOM 3019 O O . LEU A 1 389 ? 9.369 17.155 21.852 1.00 87.44 389 LEU A O 1
ATOM 3023 N N . PHE A 1 390 ? 10.042 18.046 23.798 1.00 90.38 390 PHE A N 1
ATOM 3024 C CA . PHE A 1 390 ? 8.738 18.064 24.447 1.00 90.38 390 PHE A CA 1
ATOM 3025 C C . PHE A 1 390 ? 8.389 19.469 24.913 1.00 90.38 390 PHE A C 1
ATOM 3027 O O . PHE A 1 390 ? 9.236 20.163 25.481 1.00 90.38 390 PHE A O 1
ATOM 3034 N N . SER A 1 391 ? 7.118 19.823 24.760 1.00 91.25 391 SER A N 1
ATOM 3035 C CA . SER A 1 391 ? 6.481 20.981 25.375 1.00 91.25 391 SER A CA 1
ATOM 3036 C C . SER A 1 391 ? 5.148 20.556 25.985 1.00 91.25 391 SER A C 1
ATOM 3038 O O . SER A 1 391 ? 4.348 19.878 25.347 1.00 91.25 391 SER A O 1
ATOM 3040 N N . ILE A 1 392 ? 4.883 20.961 27.222 1.00 92.75 392 ILE A N 1
ATOM 3041 C CA . ILE A 1 392 ? 3.580 20.786 27.866 1.00 92.75 392 ILE A CA 1
ATOM 3042 C C . ILE A 1 392 ? 2.798 22.068 27.638 1.00 92.75 392 ILE A C 1
ATOM 3044 O O . ILE A 1 392 ? 3.246 23.141 28.047 1.00 92.75 392 ILE A O 1
ATOM 3048 N N . ILE A 1 393 ? 1.657 21.957 26.973 1.00 90.00 393 ILE A N 1
ATOM 3049 C CA . ILE A 1 393 ? 0.807 23.082 26.605 1.00 90.00 393 ILE A CA 1
ATOM 3050 C C . ILE A 1 393 ? -0.460 23.023 27.448 1.00 90.00 393 ILE A C 1
ATOM 3052 O O . ILE A 1 393 ? -1.167 22.019 27.434 1.00 90.00 393 ILE A O 1
ATOM 3056 N N . ASP A 1 394 ? -0.731 24.111 28.153 1.00 88.44 394 ASP A N 1
ATOM 3057 C CA . ASP A 1 394 ? -1.905 24.289 28.994 1.00 88.44 394 ASP A CA 1
ATOM 3058 C C . ASP A 1 394 ? -3.193 23.996 28.212 1.00 88.44 394 ASP A C 1
ATOM 3060 O O . ASP A 1 394 ? -3.417 24.534 27.120 1.00 88.44 394 ASP A O 1
ATOM 3064 N N . GLY A 1 395 ? -4.038 23.124 28.757 1.00 83.81 395 GLY A N 1
ATOM 3065 C CA . GLY A 1 395 ? -5.273 22.691 28.107 1.00 83.81 395 GLY A CA 1
ATOM 3066 C C . GLY A 1 395 ? -6.309 23.798 27.934 1.00 83.81 395 GLY A C 1
ATOM 3067 O O . GLY A 1 395 ? -7.143 23.712 27.030 1.00 83.81 395 GLY A O 1
ATOM 3068 N N . ARG A 1 396 ? -6.257 24.829 28.781 1.00 83.00 396 ARG A N 1
ATOM 3069 C CA . ARG A 1 396 ? -7.247 25.900 28.909 1.00 83.00 396 ARG A CA 1
ATOM 3070 C C . ARG A 1 396 ? -6.877 27.152 28.134 1.00 83.00 396 ARG A C 1
ATOM 3072 O O . ARG A 1 396 ? -7.736 27.731 27.466 1.00 83.00 396 ARG A O 1
ATOM 3079 N N . ASP A 1 397 ? -5.637 27.612 28.257 1.00 82.56 397 ASP A N 1
ATOM 3080 C CA . ASP A 1 397 ? -5.176 28.871 27.663 1.00 82.56 397 ASP A CA 1
ATOM 3081 C C . ASP A 1 397 ? -4.050 28.717 26.634 1.00 82.56 397 ASP A C 1
ATOM 3083 O O . ASP A 1 397 ? -3.662 29.708 26.006 1.00 82.56 397 ASP A O 1
ATOM 3087 N N . PHE A 1 398 ? -3.601 27.481 26.391 1.00 83.94 398 PHE A N 1
ATOM 3088 C CA . PHE A 1 398 ? -2.571 27.122 25.415 1.00 83.94 398 PHE A CA 1
ATOM 3089 C C . PHE A 1 398 ? -1.190 27.730 25.693 1.00 83.94 398 PHE A C 1
ATOM 3091 O O . PHE A 1 398 ? -0.357 27.828 24.788 1.00 83.94 398 PHE A O 1
ATOM 3098 N N . THR A 1 399 ? -0.915 28.150 26.929 1.00 88.00 399 THR A N 1
ATOM 3099 C CA . THR A 1 399 ? 0.427 28.585 27.328 1.00 88.00 399 THR A CA 1
ATOM 3100 C C . THR A 1 399 ? 1.371 27.399 27.529 1.00 88.00 399 THR A C 1
ATOM 3102 O O . THR A 1 399 ? 0.974 26.323 27.959 1.00 88.00 399 THR A O 1
ATOM 3105 N N . GLU A 1 400 ? 2.655 27.569 27.205 1.00 91.31 400 GLU A N 1
ATOM 3106 C CA . GLU A 1 400 ? 3.658 26.530 27.463 1.00 91.31 400 GLU A CA 1
ATOM 3107 C C . GLU A 1 400 ? 4.020 26.502 28.958 1.00 91.31 400 GLU A C 1
ATOM 3109 O O . GLU A 1 400 ? 4.553 27.476 29.501 1.00 91.31 400 GLU A O 1
ATOM 3114 N N . LEU A 1 401 ? 3.728 25.382 29.623 1.00 93.38 401 LEU A N 1
ATOM 3115 C CA . LEU A 1 401 ? 3.986 25.150 31.046 1.00 93.38 401 LEU A CA 1
ATOM 3116 C C . LEU A 1 401 ? 5.423 24.678 31.299 1.00 93.38 401 LEU A C 1
ATOM 3118 O O . LEU A 1 401 ? 6.059 25.088 32.274 1.00 93.38 401 LEU A O 1
ATOM 3122 N N . ALA A 1 402 ? 5.944 23.822 30.420 1.00 93.75 402 ALA A N 1
ATOM 3123 C CA . ALA A 1 402 ? 7.307 2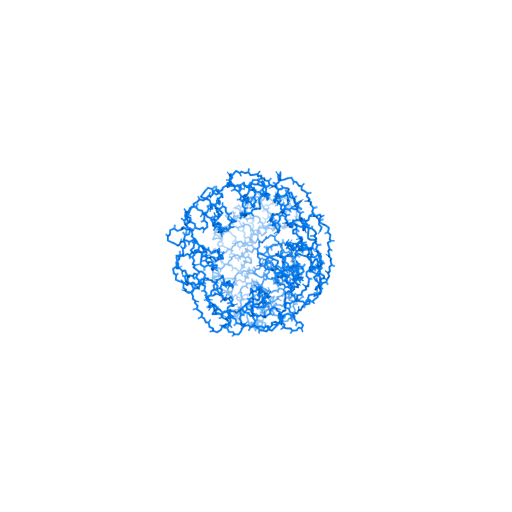3.304 30.476 1.00 93.75 402 ALA A CA 1
ATOM 3124 C C . ALA A 1 402 ? 7.790 22.903 29.080 1.00 93.75 402 ALA A C 1
ATOM 3126 O O . ALA A 1 402 ? 6.982 22.501 28.250 1.00 93.75 402 ALA A O 1
ATOM 3127 N N . ALA A 1 403 ? 9.104 22.955 28.854 1.00 92.69 403 ALA A N 1
ATOM 3128 C CA . ALA A 1 403 ? 9.737 22.416 27.656 1.00 92.69 403 ALA A CA 1
ATOM 3129 C C . ALA A 1 403 ? 11.107 21.814 27.985 1.00 92.69 403 ALA A C 1
ATOM 3131 O O . ALA A 1 403 ? 11.848 22.347 28.822 1.00 92.69 403 ALA A O 1
ATOM 3132 N N . TYR A 1 404 ? 11.442 20.698 27.346 1.00 92.62 404 TYR A N 1
ATOM 3133 C CA . TYR A 1 404 ? 12.712 19.998 27.525 1.00 92.62 404 TYR A CA 1
ATOM 3134 C C . TYR A 1 404 ? 13.038 19.110 26.318 1.00 92.62 404 TYR A C 1
ATOM 3136 O O . TYR A 1 404 ? 12.170 18.744 25.536 1.00 92.62 404 TYR A O 1
ATOM 3144 N N . GLU A 1 405 ? 14.313 18.760 26.177 1.00 90.31 405 GLU A N 1
ATOM 3145 C CA . GLU A 1 405 ? 14.839 17.935 25.087 1.00 90.31 405 GLU A CA 1
ATOM 3146 C C . GLU A 1 405 ? 15.466 16.668 25.669 1.00 90.31 405 GLU A C 1
ATOM 3148 O O . GLU A 1 405 ? 16.229 16.728 26.642 1.00 90.31 405 GLU A O 1
ATOM 3153 N N . LEU A 1 406 ? 15.146 15.524 25.074 1.00 88.81 406 LEU A N 1
ATOM 3154 C CA . LEU A 1 406 ? 15.640 14.210 25.458 1.00 88.81 406 LEU A CA 1
ATOM 3155 C C . LEU A 1 406 ? 16.356 13.582 24.264 1.00 88.81 406 LEU A C 1
ATOM 3157 O O . LEU A 1 406 ? 15.773 13.461 23.200 1.00 88.81 406 LEU A O 1
ATOM 3161 N N . SER A 1 407 ? 17.592 13.123 24.437 1.00 81.81 407 SER A N 1
ATOM 3162 C CA . SER A 1 407 ? 18.231 12.290 23.410 1.00 81.81 407 SER A CA 1
ATOM 3163 C C . SER A 1 407 ? 17.612 10.893 23.430 1.00 81.81 407 SER A C 1
ATOM 3165 O O . SER A 1 407 ? 17.482 10.308 24.515 1.00 81.81 407 SER A O 1
ATOM 3167 N N . ASP A 1 408 ? 17.228 10.377 22.262 1.00 73.06 408 ASP A N 1
ATOM 3168 C CA . ASP A 1 408 ? 16.563 9.078 22.148 1.00 73.06 408 ASP A CA 1
ATOM 3169 C C . ASP A 1 408 ? 17.553 7.944 21.826 1.00 73.06 408 ASP A C 1
ATOM 3171 O O . ASP A 1 408 ? 17.495 6.884 22.448 1.00 73.06 408 ASP A O 1
ATOM 3175 N N . GLY A 1 409 ? 18.556 8.196 20.977 1.00 79.06 409 GLY A N 1
ATOM 3176 C CA . GLY A 1 409 ? 19.605 7.243 20.615 1.00 79.06 409 GLY A CA 1
ATOM 3177 C C . GLY A 1 409 ? 19.075 5.927 20.036 1.00 79.06 409 GLY A C 1
ATOM 3178 O O . GLY A 1 409 ? 19.761 4.905 20.165 1.00 79.06 409 GLY A O 1
ATOM 3179 N N . PHE A 1 410 ? 17.864 5.935 19.478 1.00 84.88 410 PHE A N 1
ATOM 3180 C CA . PHE A 1 410 ? 17.215 4.779 18.866 1.00 84.88 410 PHE A CA 1
ATOM 3181 C C . PHE A 1 410 ? 17.205 4.920 17.349 1.00 84.88 410 PHE A C 1
ATOM 3183 O O . PHE A 1 410 ? 17.234 6.027 16.830 1.00 84.88 410 PHE A O 1
ATOM 3190 N N . ASP A 1 411 ? 17.174 3.783 16.659 1.00 81.44 411 ASP A N 1
ATOM 3191 C CA . ASP A 1 411 ? 17.086 3.753 15.197 1.00 81.44 411 ASP A CA 1
ATOM 3192 C C . ASP A 1 411 ? 15.704 4.265 14.741 1.00 81.44 411 ASP A C 1
ATOM 3194 O O . ASP A 1 411 ? 15.609 5.001 13.773 1.00 81.44 411 ASP A O 1
ATOM 3198 N N . SER A 1 412 ? 14.658 3.951 15.518 1.00 80.00 412 SER A N 1
ATOM 3199 C CA . SER A 1 412 ? 13.338 4.590 15.457 1.00 80.00 412 SER A CA 1
ATOM 3200 C C . SER A 1 412 ? 12.762 4.687 16.872 1.00 80.00 412 SER A C 1
ATOM 3202 O O . SER A 1 412 ? 12.919 3.756 17.680 1.00 80.00 412 SER A O 1
ATOM 3204 N N . THR A 1 413 ? 12.083 5.793 17.180 1.00 85.00 413 THR A N 1
ATOM 3205 C CA . THR A 1 413 ? 11.566 6.096 18.523 1.00 85.00 413 THR A CA 1
ATOM 3206 C C . THR A 1 413 ? 10.045 6.145 18.535 1.00 85.00 413 THR A C 1
ATOM 3208 O O . THR A 1 413 ? 9.428 6.905 17.803 1.00 85.00 413 THR A O 1
ATOM 3211 N N . SER A 1 414 ? 9.432 5.409 19.460 1.00 86.94 414 SER A N 1
ATOM 3212 C CA . SER A 1 414 ? 8.017 5.559 19.812 1.00 86.94 414 SER A CA 1
ATOM 3213 C C . SER A 1 414 ? 7.868 6.212 21.187 1.00 86.94 414 SER A C 1
ATOM 3215 O O . SER A 1 414 ? 8.598 5.881 22.130 1.00 86.94 414 SER A O 1
ATOM 3217 N N . ILE A 1 415 ? 6.905 7.127 21.310 1.00 89.94 415 ILE A N 1
ATOM 3218 C CA . ILE A 1 415 ? 6.573 7.799 22.570 1.00 89.94 415 ILE A CA 1
ATOM 3219 C C . ILE A 1 415 ? 5.476 7.025 23.299 1.00 89.94 415 ILE A C 1
ATOM 3221 O O . ILE A 1 415 ? 4.469 6.643 22.713 1.00 89.94 415 ILE A O 1
ATOM 3225 N N . GLN A 1 416 ? 5.664 6.808 24.599 1.00 91.88 416 GLN A N 1
ATOM 3226 C CA . GLN A 1 416 ? 4.746 6.070 25.462 1.00 91.88 416 GLN A CA 1
ATOM 3227 C C . GLN A 1 416 ? 4.358 6.937 26.659 1.00 91.88 416 GLN A C 1
ATOM 3229 O O . GLN A 1 416 ? 5.230 7.391 27.401 1.00 91.88 416 GLN A O 1
ATOM 3234 N N . LEU A 1 417 ? 3.059 7.146 26.878 1.00 92.75 417 LEU A N 1
ATOM 3235 C CA . LEU A 1 417 ? 2.564 7.739 28.121 1.00 92.75 417 LEU A CA 1
ATOM 3236 C C . LEU A 1 417 ? 2.427 6.655 29.184 1.00 92.75 417 LEU A C 1
ATOM 3238 O O . LEU A 1 417 ? 1.670 5.700 29.014 1.00 92.75 417 LEU A O 1
ATOM 3242 N N . LEU A 1 418 ? 3.150 6.825 30.283 1.00 93.44 418 LEU A N 1
ATOM 3243 C CA . LEU A 1 418 ? 3.228 5.873 31.384 1.00 93.44 418 LEU A CA 1
ATOM 3244 C C . LEU A 1 418 ? 2.466 6.414 32.604 1.00 93.44 418 LEU A C 1
ATOM 3246 O O . LEU A 1 418 ? 2.175 7.608 32.700 1.00 93.44 418 LEU A O 1
ATOM 3250 N N . GLY A 1 419 ? 2.084 5.533 33.522 1.00 89.50 419 GLY A N 1
ATOM 3251 C CA . GLY A 1 419 ? 1.405 5.915 34.758 1.00 89.50 419 GLY A CA 1
ATOM 3252 C C . GLY A 1 419 ? 2.332 6.644 35.731 1.00 89.50 419 GLY A C 1
ATOM 3253 O O . GLY A 1 419 ? 3.479 6.230 35.876 1.00 89.50 419 GLY A O 1
ATOM 3254 N N . ASP A 1 420 ? 1.780 7.651 36.429 1.00 90.00 420 ASP A N 1
ATOM 3255 C CA . ASP A 1 420 ? 2.464 8.490 37.430 1.00 90.00 420 ASP A CA 1
ATOM 3256 C C . ASP A 1 420 ? 3.200 7.649 38.484 1.00 90.00 420 ASP A C 1
ATOM 3258 O O . ASP A 1 420 ? 2.614 7.004 39.361 1.00 90.00 420 ASP A O 1
ATOM 3262 N N . ARG A 1 421 ? 4.522 7.659 38.391 1.00 86.12 421 ARG A N 1
ATOM 3263 C CA . ARG A 1 421 ? 5.417 6.747 39.092 1.00 86.12 421 ARG A CA 1
ATOM 3264 C C . ARG A 1 421 ? 6.071 7.378 40.300 1.00 86.12 421 ARG A C 1
ATOM 3266 O O . ARG A 1 421 ? 6.526 6.666 41.204 1.00 86.12 421 ARG A O 1
ATOM 3273 N N . ASN A 1 422 ? 6.187 8.698 40.316 1.00 87.38 422 ASN A N 1
ATOM 3274 C CA . ASN A 1 422 ? 6.702 9.449 41.454 1.00 87.38 422 ASN A CA 1
ATOM 3275 C C . ASN A 1 422 ? 5.581 10.072 42.310 1.00 87.38 422 ASN A C 1
ATOM 3277 O O . ASN A 1 422 ? 5.890 10.621 43.372 1.00 87.38 422 ASN A O 1
ATOM 3281 N N . ASN A 1 423 ? 4.316 9.868 41.929 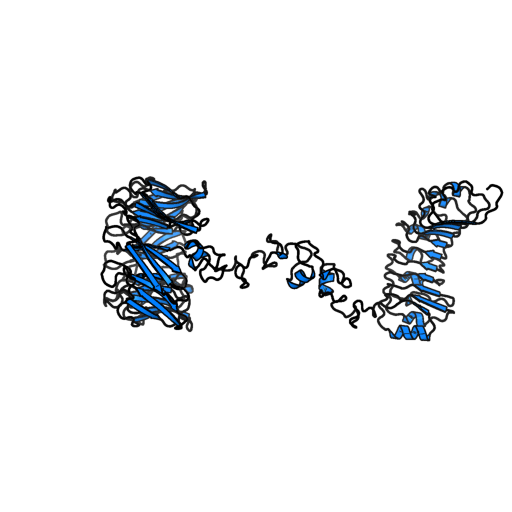1.00 88.06 423 ASN A N 1
ATOM 3282 C CA . ASN A 1 423 ? 3.108 10.404 42.555 1.00 88.06 423 ASN A CA 1
ATOM 3283 C C . ASN A 1 423 ? 3.089 11.942 42.580 1.00 88.06 423 ASN A C 1
ATOM 3285 O O . ASN A 1 423 ? 2.703 12.532 43.598 1.00 88.06 423 ASN A O 1
ATOM 3289 N N . ASP A 1 424 ? 3.570 12.591 41.518 1.00 89.38 424 ASP A N 1
ATOM 3290 C CA . ASP A 1 424 ? 3.534 14.053 41.378 1.00 89.38 424 ASP A CA 1
ATOM 3291 C C . ASP A 1 424 ? 2.283 14.578 40.650 1.00 89.38 424 ASP A C 1
ATOM 3293 O O . ASP A 1 424 ? 2.085 15.791 40.587 1.00 89.38 424 ASP A O 1
ATOM 3297 N N . GLY A 1 425 ? 1.396 13.683 40.206 1.00 89.88 425 GLY A N 1
ATOM 3298 C CA . GLY A 1 425 ? 0.178 13.978 39.450 1.00 89.88 425 GLY A CA 1
ATOM 3299 C C . GLY A 1 425 ? 0.380 13.969 37.932 1.00 89.88 425 GLY A C 1
ATOM 3300 O O . GLY A 1 425 ? -0.600 14.050 37.185 1.00 89.88 425 GLY A O 1
ATOM 3301 N N . VAL A 1 426 ? 1.620 13.839 37.457 1.00 93.06 426 VAL A N 1
ATOM 3302 C CA . VAL A 1 426 ? 1.983 13.936 36.044 1.00 93.06 426 VAL A CA 1
ATOM 3303 C C . VAL A 1 426 ? 2.406 12.567 35.520 1.00 93.06 426 VAL A C 1
ATOM 3305 O O . VAL A 1 426 ? 3.270 11.902 36.080 1.00 93.06 426 VAL A O 1
ATOM 3308 N N . LYS A 1 427 ? 1.800 12.137 34.410 1.00 94.38 427 LYS A N 1
ATOM 3309 C CA . LYS A 1 427 ? 2.205 10.912 33.709 1.00 94.38 427 LYS A CA 1
ATOM 3310 C C . LYS A 1 427 ? 3.664 10.990 33.259 1.00 94.38 427 LYS A C 1
ATOM 3312 O O . LYS A 1 427 ? 4.103 12.022 32.758 1.00 94.38 427 LYS A O 1
ATOM 3317 N N . GLU A 1 428 ? 4.411 9.899 33.365 1.00 94.56 428 GLU A N 1
ATOM 3318 C CA . GLU A 1 428 ? 5.758 9.803 32.805 1.00 94.56 428 GLU A CA 1
ATOM 3319 C C . GLU A 1 428 ? 5.759 9.609 31.288 1.00 94.56 428 GLU A C 1
ATOM 3321 O O . GLU A 1 428 ? 4.788 9.161 30.677 1.00 94.56 428 GLU A O 1
ATOM 3326 N N . ILE A 1 429 ? 6.913 9.906 30.691 1.00 94.88 429 ILE A N 1
ATOM 3327 C CA . ILE A 1 429 ? 7.170 9.717 29.266 1.00 94.88 429 ILE A CA 1
ATOM 3328 C C . ILE A 1 429 ? 8.209 8.617 29.090 1.00 94.88 429 ILE A C 1
ATOM 3330 O O . ILE A 1 429 ? 9.292 8.655 29.681 1.00 94.88 429 ILE A O 1
ATOM 3334 N N . GLY A 1 430 ? 7.877 7.634 28.265 1.00 94.19 430 GLY A N 1
ATOM 3335 C CA . GLY A 1 430 ? 8.768 6.582 27.808 1.00 94.19 430 GLY A CA 1
ATOM 3336 C C . GLY A 1 430 ? 9.177 6.796 26.354 1.00 94.19 430 GLY A C 1
ATOM 3337 O O . GLY A 1 430 ? 8.318 6.941 25.495 1.00 94.19 430 GLY A O 1
ATOM 3338 N N . LEU A 1 431 ? 10.477 6.759 26.076 1.00 93.94 431 LEU A N 1
ATOM 3339 C CA . LEU A 1 431 ? 11.023 6.624 24.726 1.00 93.94 431 LEU A CA 1
ATOM 3340 C C . LEU A 1 431 ? 11.357 5.150 24.505 1.00 93.94 431 LEU A C 1
ATOM 3342 O O . LEU A 1 431 ? 12.191 4.602 25.237 1.00 93.94 431 LEU A O 1
ATOM 3346 N N . PHE A 1 432 ? 10.697 4.496 23.554 1.00 94.88 432 PHE A N 1
ATOM 3347 C CA . PHE A 1 432 ? 10.919 3.087 23.238 1.00 94.88 432 PHE A CA 1
ATOM 3348 C C . PHE A 1 432 ? 11.423 2.903 21.811 1.00 94.88 432 PHE A C 1
ATOM 3350 O O . PHE A 1 432 ? 10.795 3.390 20.875 1.00 94.88 432 PHE A O 1
ATOM 3357 N N . GLY A 1 433 ? 12.494 2.129 21.649 1.00 92.62 433 GLY A N 1
ATOM 3358 C CA . GLY A 1 433 ? 13.069 1.836 20.340 1.00 92.62 433 GLY A CA 1
ATOM 3359 C C . GLY A 1 433 ? 14.158 0.768 20.378 1.00 92.62 433 GLY A C 1
ATOM 3360 O O . GLY A 1 433 ? 14.543 0.257 21.443 1.00 92.62 433 GLY A O 1
ATOM 3361 N N . PHE A 1 434 ? 14.652 0.401 19.195 1.00 93.00 434 PHE A N 1
ATOM 3362 C CA . PHE A 1 434 ? 15.852 -0.422 19.059 1.00 93.00 434 PHE A CA 1
ATOM 3363 C C . PHE A 1 434 ? 17.091 0.474 19.056 1.00 93.00 434 PHE A C 1
ATOM 3365 O O . PHE A 1 434 ? 17.144 1.469 18.350 1.00 93.00 434 PHE A O 1
ATOM 3372 N N . ASN A 1 435 ? 18.089 0.135 19.871 1.00 92.38 435 ASN A N 1
ATOM 3373 C CA . ASN A 1 435 ? 19.364 0.841 19.909 1.00 92.38 435 ASN A CA 1
ATOM 3374 C C . ASN A 1 435 ? 20.436 -0.024 19.234 1.00 92.38 435 ASN A C 1
ATOM 3376 O O . ASN A 1 435 ? 20.950 -0.971 19.855 1.00 92.38 435 ASN A O 1
ATOM 3380 N N . SER A 1 436 ? 20.788 0.297 17.986 1.00 90.38 436 SER A N 1
ATOM 3381 C CA . SER A 1 436 ? 21.829 -0.396 17.213 1.00 90.38 436 SER A CA 1
ATOM 3382 C C . SER A 1 436 ? 23.198 -0.378 17.897 1.00 90.38 436 SER A C 1
ATOM 3384 O O . SER A 1 436 ? 23.906 -1.390 17.892 1.00 90.38 436 SER A O 1
ATOM 3386 N N . ALA A 1 437 ? 23.556 0.716 18.578 1.00 90.25 437 ALA A N 1
ATOM 3387 C CA . ALA A 1 437 ? 24.852 0.861 19.243 1.00 90.25 437 ALA A CA 1
ATOM 3388 C C . ALA A 1 437 ? 25.072 -0.159 20.377 1.00 90.25 437 ALA A C 1
ATOM 3390 O O . ALA A 1 437 ? 26.214 -0.541 20.656 1.00 90.25 437 ALA A O 1
ATOM 3391 N N . VAL A 1 438 ? 24.002 -0.633 21.030 1.00 92.12 438 VAL A N 1
ATOM 3392 C CA . VAL A 1 438 ? 24.076 -1.688 22.062 1.00 92.12 438 VAL A CA 1
ATOM 3393 C C . VAL A 1 438 ? 23.404 -3.009 21.670 1.00 92.12 438 VAL A C 1
ATOM 3395 O O . VAL A 1 438 ? 23.509 -3.985 22.424 1.00 92.12 438 VAL A O 1
ATOM 3398 N N . GLY A 1 439 ? 22.731 -3.064 20.518 1.00 93.69 439 GLY A N 1
ATOM 3399 C CA . GLY A 1 439 ? 22.046 -4.243 19.983 1.00 93.69 439 GLY A CA 1
ATOM 3400 C C . GLY A 1 439 ? 20.869 -4.715 20.842 1.00 93.69 439 GLY A C 1
ATOM 3401 O O . GLY A 1 439 ? 20.732 -5.918 21.102 1.00 93.69 439 GLY A O 1
ATOM 3402 N N . ARG A 1 440 ? 20.066 -3.784 21.376 1.00 94.62 440 ARG A N 1
ATOM 3403 C CA . ARG A 1 440 ? 18.968 -4.077 22.317 1.00 94.62 440 ARG A CA 1
ATOM 3404 C C . ARG A 1 440 ? 17.767 -3.172 22.095 1.00 94.62 440 ARG A C 1
ATOM 3406 O O . ARG A 1 440 ? 17.936 -1.994 21.820 1.00 94.62 440 ARG A O 1
ATOM 3413 N N . TYR A 1 441 ? 16.579 -3.707 22.366 1.00 96.00 441 TYR A N 1
ATOM 3414 C CA . TYR A 1 441 ? 15.388 -2.887 22.575 1.00 96.00 441 TYR A CA 1
ATOM 3415 C C . TYR A 1 441 ? 15.450 -2.240 23.955 1.00 96.00 441 TYR A C 1
ATOM 3417 O O . TYR A 1 441 ? 15.801 -2.908 24.944 1.00 96.00 441 TYR A O 1
ATOM 3425 N N . GLN A 1 442 ? 15.114 -0.958 24.037 1.00 96.00 442 GLN A N 1
ATOM 3426 C CA . GLN A 1 442 ? 15.148 -0.203 25.281 1.00 96.00 442 GLN A CA 1
ATOM 3427 C C . GLN A 1 442 ? 13.904 0.668 25.446 1.00 96.00 442 GLN A C 1
ATOM 3429 O O . GLN A 1 442 ? 13.343 1.147 24.474 1.00 96.00 442 GLN A O 1
ATOM 3434 N N . LEU A 1 443 ? 13.508 0.874 26.702 1.00 96.25 443 LEU A N 1
ATOM 3435 C CA . LEU A 1 443 ? 12.557 1.905 27.116 1.00 96.25 443 LEU A CA 1
ATOM 3436 C C . LEU A 1 443 ? 13.307 2.838 28.061 1.00 96.25 443 LEU A C 1
ATOM 3438 O O . LEU A 1 443 ? 13.692 2.400 29.150 1.00 96.25 443 LEU A O 1
ATOM 3442 N N . ALA A 1 444 ? 13.526 4.086 27.673 1.00 94.69 444 ALA A N 1
ATOM 3443 C CA . ALA A 1 444 ? 14.041 5.130 28.547 1.00 94.69 444 ALA A CA 1
ATOM 3444 C C . ALA A 1 444 ? 12.865 5.935 29.117 1.00 94.69 444 ALA A C 1
ATOM 3446 O O . ALA A 1 444 ? 12.075 6.483 28.364 1.00 94.69 444 ALA A O 1
ATOM 3447 N N . VAL A 1 445 ? 12.727 5.972 30.443 1.00 95.12 445 VAL A N 1
ATOM 3448 C CA . VAL A 1 445 ? 11.618 6.650 31.133 1.00 95.12 445 VAL A CA 1
ATOM 3449 C C . VAL A 1 445 ? 12.111 7.935 31.769 1.00 95.12 445 VAL A C 1
ATOM 3451 O O . VAL A 1 445 ? 13.155 7.941 32.436 1.00 95.12 445 VAL A O 1
ATOM 3454 N N . TYR A 1 446 ? 11.322 8.987 31.614 1.00 95.12 446 TYR A N 1
ATOM 3455 C CA . TYR A 1 446 ? 11.588 10.339 32.071 1.00 95.12 446 TYR A CA 1
ATOM 3456 C C . TYR A 1 446 ? 10.373 10.873 32.825 1.00 95.12 446 TYR A C 1
ATOM 3458 O O . TYR A 1 446 ? 9.230 10.536 32.515 1.00 95.12 446 TYR A O 1
ATOM 3466 N N . ASN A 1 447 ? 10.625 11.720 33.820 1.00 95.38 447 ASN A N 1
ATOM 3467 C CA . ASN A 1 447 ? 9.559 12.452 34.485 1.00 95.38 447 ASN A CA 1
ATOM 3468 C C . ASN A 1 447 ? 8.873 13.372 33.469 1.00 95.38 447 ASN A C 1
ATOM 3470 O O . ASN A 1 447 ? 9.549 14.184 32.835 1.00 95.38 447 ASN A O 1
ATOM 3474 N N . GLY A 1 448 ? 7.551 13.256 33.343 1.00 93.56 448 GLY A N 1
ATOM 3475 C CA . GLY A 1 448 ? 6.797 13.939 32.295 1.00 93.56 448 GLY A CA 1
ATOM 3476 C C . GLY A 1 448 ? 6.715 15.455 32.446 1.00 93.56 448 GLY A C 1
ATOM 3477 O O . GLY A 1 448 ? 6.434 16.131 31.466 1.00 93.56 448 GLY A O 1
ATOM 3478 N N . TYR A 1 449 ? 7.010 16.017 33.624 1.00 94.19 449 TYR A N 1
ATOM 3479 C CA . TYR A 1 449 ? 7.064 17.471 33.809 1.00 94.19 449 TYR A CA 1
ATOM 3480 C C . TYR A 1 449 ? 8.455 18.069 33.568 1.00 94.19 449 TYR A C 1
ATOM 3482 O O . TYR A 1 449 ? 8.605 19.134 32.977 1.00 94.19 449 TYR A O 1
ATOM 3490 N N . THR A 1 450 ? 9.495 17.401 34.066 1.00 93.69 450 THR A N 1
ATOM 3491 C CA . THR A 1 450 ? 10.858 17.957 34.143 1.00 93.69 450 THR A CA 1
ATOM 3492 C C . THR A 1 450 ? 11.818 17.406 33.094 1.00 93.69 450 THR A C 1
ATOM 3494 O O . THR A 1 450 ? 12.933 17.915 32.976 1.00 93.69 450 THR A O 1
ATOM 3497 N N . GLY A 1 451 ? 11.456 16.318 32.408 1.00 93.12 451 GLY A N 1
ATOM 3498 C CA . GLY A 1 451 ? 12.359 15.575 31.529 1.00 93.12 451 GLY A CA 1
ATOM 3499 C C . GLY A 1 451 ? 13.487 14.847 32.273 1.00 93.12 451 GLY A C 1
ATOM 3500 O O . GLY A 1 451 ? 14.427 14.345 31.659 1.00 93.12 451 GLY A O 1
ATOM 3501 N N . GLN A 1 452 ? 13.453 14.775 33.610 1.00 94.94 452 GLN A N 1
ATOM 3502 C CA . GLN A 1 452 ? 14.505 14.101 34.367 1.00 94.94 452 GLN A CA 1
ATOM 3503 C C . GLN A 1 452 ? 14.440 12.582 34.150 1.00 94.94 452 GLN A C 1
ATOM 3505 O O . GLN A 1 452 ? 13.425 11.950 34.432 1.00 94.94 452 GLN A O 1
ATOM 3510 N N . GLY A 1 453 ? 15.554 11.970 33.739 1.00 93.75 453 GLY A N 1
ATOM 3511 C CA . GLY A 1 453 ? 15.643 10.519 33.552 1.00 93.75 453 GLY A CA 1
ATOM 3512 C C . GLY A 1 453 ? 15.371 9.715 34.833 1.00 93.75 453 GLY A C 1
ATOM 3513 O O . GLY A 1 453 ? 15.992 9.936 35.877 1.00 93.75 453 GLY A O 1
ATOM 3514 N N . MET A 1 454 ? 14.477 8.731 34.729 1.00 92.69 454 MET A N 1
ATOM 3515 C CA . MET A 1 454 ? 14.030 7.836 35.809 1.00 92.69 454 MET A CA 1
ATOM 3516 C C . MET A 1 454 ? 14.545 6.399 35.627 1.00 92.69 454 MET A C 1
ATOM 3518 O O . MET A 1 454 ? 14.699 5.635 36.591 1.00 92.69 454 MET A O 1
ATOM 3522 N N . GLY A 1 455 ? 14.923 6.016 34.407 1.00 92.44 455 GLY A N 1
ATOM 3523 C CA . GLY A 1 455 ? 15.627 4.762 34.166 1.00 92.44 455 GLY A CA 1
ATOM 3524 C C . GLY A 1 455 ? 15.534 4.239 32.746 1.00 92.44 455 GLY A C 1
ATOM 3525 O O . GLY A 1 455 ? 14.808 4.782 31.931 1.00 92.44 455 GLY A O 1
ATOM 3526 N N . THR A 1 456 ? 16.239 3.135 32.488 1.00 94.62 456 THR A N 1
ATOM 3527 C CA . THR A 1 456 ? 16.189 2.442 31.196 1.00 94.62 456 THR A CA 1
ATOM 3528 C C . THR A 1 456 ? 15.939 0.951 31.399 1.00 94.62 456 THR A C 1
ATOM 3530 O O . THR A 1 456 ? 16.693 0.275 32.113 1.00 94.62 456 THR A O 1
ATOM 3533 N N . TRP A 1 457 ? 14.902 0.422 30.756 1.00 96.25 457 TRP A N 1
ATOM 3534 C CA . TRP A 1 457 ? 14.583 -1.002 30.687 1.00 96.25 457 TRP A CA 1
ATOM 3535 C C . TRP A 1 457 ? 15.180 -1.568 29.409 1.00 96.25 457 TRP A C 1
ATOM 3537 O O . TRP A 1 457 ? 15.214 -0.901 28.387 1.00 96.25 457 TRP A O 1
ATOM 3547 N N . ASN A 1 458 ? 15.745 -2.770 29.500 1.00 95.62 458 ASN A N 1
ATOM 3548 C CA . ASN A 1 458 ? 16.540 -3.359 28.427 1.00 95.62 458 ASN A CA 1
ATOM 3549 C C . ASN A 1 458 ? 16.057 -4.775 28.127 1.00 95.62 458 ASN A C 1
ATOM 3551 O O . ASN A 1 458 ? 16.056 -5.632 29.027 1.00 95.62 458 ASN A O 1
ATOM 3555 N N . TRP A 1 459 ? 15.771 -5.046 26.859 1.00 97.19 459 TRP A N 1
ATOM 3556 C CA . TRP A 1 459 ? 15.431 -6.367 26.346 1.00 97.19 459 TRP A CA 1
ATOM 3557 C C . TRP A 1 459 ? 16.451 -6.827 25.307 1.00 97.19 459 TRP A C 1
ATOM 3559 O O . TRP A 1 459 ? 17.061 -6.037 24.592 1.00 97.19 459 TRP A O 1
ATOM 3569 N N . ALA A 1 460 ? 16.688 -8.136 25.268 1.00 93.56 460 ALA A N 1
ATOM 3570 C CA . ALA A 1 460 ? 17.586 -8.721 24.282 1.00 93.56 460 ALA A CA 1
ATOM 3571 C C . ALA A 1 460 ? 16.912 -8.752 22.904 1.00 93.56 460 ALA A C 1
ATOM 3573 O O . ALA A 1 460 ? 15.716 -9.036 22.824 1.00 93.56 460 ALA A O 1
ATOM 3574 N N . ASN A 1 461 ? 17.694 -8.551 21.840 1.00 95.12 461 ASN A N 1
ATOM 3575 C CA . ASN A 1 461 ? 17.234 -8.712 20.462 1.00 95.12 461 ASN A CA 1
ATOM 3576 C C . ASN A 1 461 ? 16.992 -10.199 20.140 1.00 95.12 461 ASN A C 1
ATOM 3578 O O . ASN A 1 461 ? 17.883 -10.915 19.687 1.00 95.12 461 ASN A O 1
ATOM 3582 N N . THR A 1 462 ? 15.819 -10.700 20.518 1.00 95.00 462 THR A N 1
ATOM 3583 C CA . THR A 1 462 ? 15.440 -12.121 20.393 1.00 95.00 462 THR A CA 1
ATOM 3584 C C . THR A 1 462 ? 14.058 -12.318 19.778 1.00 95.00 462 THR A C 1
ATOM 3586 O O . THR A 1 462 ? 13.668 -13.457 19.511 1.00 95.00 462 THR A O 1
ATOM 3589 N N . LEU A 1 463 ? 13.327 -11.225 19.561 1.00 95.50 463 LEU A N 1
ATOM 3590 C CA . LEU A 1 463 ? 11.987 -11.185 18.994 1.00 95.50 463 LEU A CA 1
ATOM 3591 C C . LEU A 1 463 ? 12.044 -10.381 17.686 1.00 95.50 463 LEU A C 1
ATOM 3593 O O . LEU A 1 463 ? 12.790 -9.411 17.626 1.00 95.50 463 LEU A O 1
ATOM 3597 N N . GLY A 1 464 ? 11.289 -10.803 16.675 1.00 92.88 464 GLY A N 1
ATOM 3598 C CA . GLY A 1 464 ? 10.873 -9.969 15.545 1.00 92.88 464 GLY A CA 1
ATOM 3599 C C . GLY A 1 464 ? 9.472 -9.403 15.794 1.00 92.88 464 GLY A C 1
ATOM 3600 O O . GLY A 1 464 ? 8.786 -9.869 16.714 1.00 92.88 464 GLY A O 1
ATOM 3601 N N . ASP A 1 465 ? 9.070 -8.420 14.987 1.00 88.69 465 ASP A N 1
ATOM 3602 C CA . ASP A 1 465 ? 7.790 -7.696 15.080 1.00 88.69 465 ASP A CA 1
ATOM 3603 C C . ASP A 1 465 ? 7.530 -7.180 16.501 1.00 88.69 465 ASP A C 1
ATOM 3605 O O . ASP A 1 465 ? 6.552 -7.544 17.163 1.00 88.69 465 ASP A O 1
ATOM 3609 N N . VAL A 1 466 ? 8.503 -6.433 17.026 1.00 94.44 466 VAL A N 1
ATOM 3610 C CA . VAL A 1 466 ? 8.529 -6.049 18.435 1.00 94.44 466 VAL A CA 1
ATOM 3611 C C . VAL A 1 466 ? 7.614 -4.865 18.683 1.00 94.44 466 VAL A C 1
ATOM 3613 O O . VAL A 1 466 ? 7.853 -3.784 18.159 1.00 94.44 466 VAL A O 1
ATOM 3616 N N . THR A 1 467 ? 6.637 -5.043 19.568 1.00 93.44 467 THR A N 1
ATOM 3617 C CA . THR A 1 467 ? 5.811 -3.944 20.076 1.00 93.44 467 THR A CA 1
ATOM 3618 C C . THR A 1 467 ? 5.999 -3.780 21.578 1.00 93.44 467 THR A C 1
ATOM 3620 O O . THR A 1 467 ? 6.247 -4.748 22.310 1.00 93.44 467 THR A O 1
ATOM 3623 N N . PHE A 1 468 ? 5.926 -2.535 22.037 1.00 94.69 468 PHE A N 1
ATOM 3624 C CA . PHE A 1 468 ? 5.950 -2.197 23.453 1.00 94.69 468 PHE A CA 1
ATOM 3625 C C . PHE A 1 468 ? 4.559 -2.335 24.069 1.00 94.69 468 PHE A C 1
ATOM 3627 O O . PHE A 1 468 ? 3.561 -2.021 23.431 1.00 94.69 468 PHE A O 1
ATOM 3634 N N . GLU A 1 469 ? 4.505 -2.791 25.317 1.00 92.88 469 GLU A N 1
ATOM 3635 C CA . GLU A 1 469 ? 3.266 -2.966 26.070 1.00 92.88 469 GLU A CA 1
ATOM 3636 C C . GLU A 1 469 ? 3.465 -2.480 27.509 1.00 92.88 469 GLU A C 1
ATOM 3638 O O . GLU A 1 469 ? 4.390 -2.919 28.207 1.00 92.88 469 GLU A O 1
ATOM 3643 N N . VAL A 1 470 ? 2.556 -1.627 27.981 1.00 91.25 470 VAL A N 1
ATOM 3644 C CA . VAL A 1 470 ? 2.403 -1.348 29.412 1.00 91.25 470 VAL A CA 1
ATOM 3645 C C . VAL A 1 470 ? 1.489 -2.410 30.007 1.00 91.25 470 VAL A C 1
ATOM 3647 O O . VAL A 1 470 ? 0.379 -2.649 29.533 1.00 91.25 470 VAL A O 1
ATOM 3650 N N . VAL A 1 471 ? 1.966 -3.079 31.048 1.00 89.00 471 VAL A N 1
ATOM 3651 C CA . VAL A 1 471 ? 1.276 -4.184 31.705 1.00 89.00 471 VAL A CA 1
ATOM 3652 C C . VAL A 1 471 ? 0.912 -3.744 33.119 1.00 89.00 471 VAL A C 1
ATOM 3654 O O . VAL A 1 471 ? 1.739 -3.173 33.817 1.00 89.00 471 VAL A O 1
ATOM 3657 N N . GLY A 1 472 ? -0.329 -3.989 33.550 1.00 82.44 472 GLY A N 1
ATOM 3658 C CA . GLY A 1 472 ? -0.739 -3.664 34.923 1.00 82.44 472 GLY A CA 1
ATOM 3659 C C . GLY A 1 472 ? 0.107 -4.399 35.969 1.00 82.44 472 GLY A C 1
ATOM 3660 O O . GLY A 1 472 ? 0.661 -5.443 35.652 1.00 82.44 472 GLY A O 1
ATOM 3661 N N . ASP A 1 473 ? 0.151 -3.876 37.198 1.00 87.12 473 ASP A N 1
ATOM 3662 C CA . ASP A 1 473 ? 1.032 -4.340 38.286 1.00 87.12 473 ASP A CA 1
ATOM 3663 C C . ASP A 1 473 ? 0.924 -5.855 38.582 1.00 87.12 473 ASP A C 1
ATOM 3665 O O . ASP A 1 473 ? 0.010 -6.333 39.257 1.00 87.12 473 ASP A O 1
ATOM 3669 N N . LEU A 1 474 ? 1.889 -6.615 38.069 1.00 89.06 474 LEU A N 1
ATOM 3670 C CA . LEU A 1 474 ? 2.081 -8.049 38.237 1.00 89.06 474 LEU A CA 1
ATOM 3671 C C . LEU A 1 474 ? 2.992 -8.390 39.419 1.00 89.06 474 LEU A C 1
ATOM 3673 O O . LEU A 1 474 ? 3.175 -9.573 39.726 1.00 89.06 474 LEU A O 1
ATOM 3677 N N . THR A 1 475 ? 3.634 -7.405 40.041 1.00 88.12 475 THR A N 1
ATOM 3678 C CA . THR A 1 475 ? 4.574 -7.619 41.151 1.00 88.12 475 THR A CA 1
ATOM 3679 C C . THR A 1 475 ? 4.045 -7.118 42.489 1.00 88.12 475 THR A C 1
ATOM 3681 O O . THR A 1 475 ? 4.658 -7.399 43.525 1.00 88.12 475 THR A O 1
ATOM 3684 N N . ASN A 1 476 ? 2.868 -6.492 42.474 1.00 85.06 476 ASN A N 1
ATOM 3685 C CA . ASN A 1 476 ? 2.166 -5.912 43.608 1.00 85.06 476 ASN A CA 1
ATOM 3686 C C . ASN A 1 476 ? 3.032 -4.879 44.350 1.00 85.06 476 ASN A C 1
ATOM 3688 O O . ASN A 1 476 ? 3.051 -4.828 45.586 1.00 85.06 476 ASN A O 1
ATOM 3692 N N . ASP A 1 477 ? 3.814 -4.101 43.595 1.00 87.12 477 ASP A N 1
ATOM 3693 C CA . ASP A 1 477 ? 4.646 -3.005 44.105 1.00 87.12 477 ASP A CA 1
ATOM 3694 C C . ASP A 1 477 ? 4.052 -1.612 43.820 1.00 87.12 477 ASP A C 1
ATOM 3696 O O . ASP A 1 477 ? 4.670 -0.595 44.144 1.00 87.12 477 ASP A O 1
ATOM 3700 N N . SER A 1 478 ? 2.806 -1.582 43.330 1.00 85.94 478 SER A N 1
ATOM 3701 C CA . SER A 1 478 ? 2.039 -0.402 42.916 1.00 85.94 478 SER A CA 1
ATOM 3702 C C . SER A 1 478 ? 2.640 0.347 41.727 1.00 85.94 478 SER A C 1
ATOM 3704 O O . SER A 1 478 ? 2.269 1.494 41.486 1.00 85.94 478 SER A O 1
ATOM 3706 N N . VAL A 1 479 ? 3.550 -0.286 40.982 1.00 86.62 479 VAL A N 1
ATOM 3707 C CA . VAL A 1 479 ? 4.115 0.238 39.739 1.00 86.62 479 VAL A CA 1
ATOM 3708 C C . VAL A 1 479 ? 3.760 -0.720 38.608 1.00 86.62 479 VAL A C 1
ATOM 3710 O O . VAL A 1 479 ? 4.000 -1.918 38.693 1.00 86.62 479 VAL A O 1
ATOM 3713 N N . GLU A 1 480 ? 3.205 -0.187 37.525 1.00 90.69 480 GLU A N 1
ATOM 3714 C CA . GLU A 1 480 ? 2.971 -0.958 36.300 1.00 90.69 480 GLU A CA 1
ATOM 3715 C C . GLU A 1 480 ? 4.275 -1.541 35.727 1.00 90.69 480 GLU A C 1
ATOM 3717 O O . GLU A 1 480 ? 5.362 -0.967 35.856 1.00 90.69 480 GLU A O 1
ATOM 3722 N N . GLU A 1 481 ? 4.188 -2.692 35.071 1.00 93.25 481 GLU A N 1
ATOM 3723 C CA . GLU A 1 481 ? 5.307 -3.301 34.374 1.00 93.25 481 GLU A CA 1
ATOM 3724 C C . GLU A 1 481 ? 5.405 -2.879 32.921 1.00 93.25 481 GLU A C 1
ATOM 3726 O O . GLU A 1 481 ? 4.449 -2.486 32.259 1.00 93.25 481 GLU A O 1
ATOM 3731 N N . TYR A 1 482 ? 6.612 -3.049 32.399 1.00 95.56 482 TYR A N 1
ATOM 3732 C CA . TYR A 1 482 ? 6.912 -2.785 31.008 1.00 95.56 482 TYR A CA 1
ATOM 3733 C C . TYR A 1 482 ? 7.258 -4.091 30.326 1.00 95.56 482 TYR A C 1
ATOM 3735 O O . TYR A 1 482 ? 8.047 -4.897 30.840 1.00 95.56 482 TYR A O 1
ATOM 3743 N N . ALA A 1 483 ? 6.696 -4.307 29.152 1.00 96.31 483 ALA A N 1
ATOM 3744 C CA . ALA A 1 483 ? 6.927 -5.506 28.385 1.00 96.31 483 ALA A CA 1
ATOM 3745 C C . ALA A 1 483 ? 7.163 -5.184 26.917 1.00 96.31 483 ALA A C 1
ATOM 3747 O O . ALA A 1 483 ? 6.811 -4.123 26.416 1.00 96.31 483 ALA A O 1
ATOM 3748 N N . ILE A 1 484 ? 7.772 -6.148 26.240 1.00 96.75 484 ILE A N 1
ATOM 3749 C CA . ILE A 1 484 ? 7.738 -6.209 24.786 1.00 96.75 484 ILE A CA 1
ATOM 3750 C C . ILE A 1 484 ? 7.036 -7.492 24.370 1.00 96.75 484 ILE A C 1
ATOM 3752 O O . ILE A 1 484 ? 7.187 -8.527 25.036 1.00 96.75 484 ILE A O 1
ATOM 3756 N N . THR A 1 485 ? 6.293 -7.443 23.277 1.00 95.56 485 THR A N 1
ATOM 3757 C CA . THR A 1 485 ? 5.708 -8.618 22.633 1.00 95.56 485 THR A CA 1
ATOM 3758 C C . THR A 1 485 ? 6.246 -8.765 21.218 1.00 95.56 485 THR A C 1
ATOM 3760 O O . THR A 1 485 ? 6.736 -7.809 20.633 1.00 95.56 485 THR A O 1
ATOM 3763 N N . GLY A 1 486 ? 6.247 -9.991 20.702 1.00 94.50 486 GLY A N 1
ATOM 3764 C CA . GLY A 1 486 ? 6.793 -10.296 19.381 1.00 94.50 486 GLY A CA 1
ATOM 3765 C C . GLY A 1 486 ? 6.927 -11.794 19.136 1.00 94.50 486 GLY A C 1
ATOM 3766 O O . GLY A 1 486 ? 6.572 -12.625 19.987 1.00 94.50 486 GLY A O 1
ATOM 3767 N N . ILE A 1 487 ? 7.439 -12.153 17.962 1.00 95.00 487 ILE A N 1
ATOM 3768 C CA . ILE A 1 487 ? 7.678 -13.544 17.562 1.00 95.00 487 ILE A CA 1
ATOM 3769 C C . ILE A 1 487 ? 9.145 -13.879 17.798 1.00 95.00 487 ILE A C 1
ATOM 3771 O O . ILE A 1 487 ? 10.048 -13.240 17.274 1.00 95.00 487 ILE A O 1
ATOM 3775 N N . HIS A 1 488 ? 9.416 -14.913 18.585 1.00 95.94 488 HIS A N 1
ATOM 3776 C CA . HIS A 1 488 ? 10.792 -15.274 18.902 1.00 95.94 488 HIS A CA 1
ATOM 3777 C C . HIS A 1 488 ? 11.533 -15.847 17.686 1.00 95.94 488 HIS A C 1
ATOM 3779 O O . HIS A 1 488 ? 11.157 -16.903 17.167 1.00 95.94 488 HIS A O 1
ATOM 3785 N N . LEU A 1 489 ? 12.648 -15.211 17.314 1.00 95.19 489 LEU A N 1
ATOM 3786 C CA . LEU A 1 489 ? 13.350 -15.402 16.036 1.00 95.19 489 LEU A CA 1
ATOM 3787 C C . LEU A 1 489 ? 13.776 -16.853 15.753 1.00 95.19 489 LEU A C 1
ATOM 3789 O O . LEU A 1 489 ? 13.863 -17.262 14.602 1.00 95.19 489 LEU A O 1
ATOM 3793 N N . THR A 1 490 ? 14.038 -17.663 16.786 1.00 94.12 490 THR A N 1
ATOM 3794 C CA . THR A 1 490 ? 14.542 -19.040 16.592 1.00 94.12 490 THR A CA 1
ATOM 3795 C C . THR A 1 490 ? 13.513 -20.154 16.752 1.00 94.12 490 THR A C 1
ATOM 3797 O O . THR A 1 490 ? 13.748 -21.264 16.283 1.00 94.12 490 THR A O 1
ATOM 3800 N N . ASN A 1 491 ? 12.405 -19.920 17.458 1.00 93.69 491 ASN A N 1
ATOM 3801 C CA . ASN A 1 491 ? 11.437 -20.982 17.769 1.00 93.69 491 ASN A CA 1
ATOM 3802 C C . ASN A 1 491 ? 9.998 -20.629 17.373 1.00 93.69 491 ASN A C 1
ATOM 3804 O O . ASN A 1 491 ? 9.109 -21.459 17.557 1.00 93.69 491 ASN A O 1
ATOM 3808 N N . GLY A 1 492 ? 9.776 -19.420 16.847 1.00 93.88 492 GLY A N 1
ATOM 3809 C CA . GLY A 1 492 ? 8.508 -18.980 16.283 1.00 93.88 492 GLY A CA 1
ATOM 3810 C C . GLY A 1 492 ? 7.368 -18.832 17.287 1.00 93.88 492 GLY A C 1
ATOM 3811 O O . GLY A 1 492 ? 6.225 -18.723 16.866 1.00 93.88 492 GLY A O 1
ATOM 3812 N N . THR A 1 493 ? 7.610 -18.866 18.603 1.00 94.50 493 THR A N 1
ATOM 3813 C CA . THR A 1 493 ? 6.545 -18.641 19.601 1.00 94.50 493 THR A CA 1
ATOM 3814 C C . THR A 1 493 ? 6.255 -17.150 19.753 1.00 94.50 493 THR A C 1
ATOM 3816 O O . THR A 1 493 ? 7.211 -16.378 19.853 1.00 94.50 493 THR A O 1
ATOM 3819 N N . LYS A 1 494 ? 4.980 -16.765 19.888 1.00 94.44 494 LYS A N 1
ATOM 3820 C CA . LYS A 1 494 ? 4.593 -15.423 20.354 1.00 94.44 494 LYS A CA 1
ATOM 3821 C C . LYS A 1 494 ? 4.958 -15.309 21.839 1.00 94.44 494 LYS A C 1
ATOM 3823 O O . LYS A 1 494 ? 4.641 -16.218 22.617 1.00 94.44 494 LYS A O 1
ATOM 3828 N N . GLN A 1 495 ? 5.651 -14.247 22.241 1.00 95.00 495 GLN A N 1
ATOM 3829 C CA . GLN A 1 495 ? 6.093 -14.057 23.627 1.00 95.00 495 GLN A CA 1
ATOM 3830 C C . GLN A 1 495 ? 5.746 -12.668 24.146 1.00 95.00 495 GLN A C 1
ATOM 3832 O O . GLN A 1 495 ? 5.814 -11.716 23.387 1.00 95.00 495 GLN A O 1
ATOM 3837 N N . LEU A 1 496 ? 5.457 -12.570 25.446 1.00 96.06 496 LEU A N 1
ATOM 3838 C CA . LEU A 1 496 ? 5.408 -11.317 26.202 1.00 96.06 496 LEU A CA 1
ATOM 3839 C C . LEU A 1 496 ? 6.556 -11.334 27.213 1.00 96.06 496 LEU A C 1
ATOM 3841 O O . LEU A 1 496 ? 6.575 -12.167 28.128 1.00 96.06 496 LEU A O 1
ATOM 3845 N N . PHE A 1 497 ? 7.532 -10.447 27.041 1.00 95.88 497 PHE A N 1
ATOM 3846 C CA . PHE A 1 497 ? 8.730 -10.381 27.867 1.00 95.88 497 PHE A CA 1
ATOM 3847 C C . PHE A 1 497 ? 8.644 -9.223 28.865 1.00 95.88 497 PHE A C 1
ATOM 3849 O O . PHE A 1 497 ? 8.986 -8.085 28.555 1.00 95.88 497 PHE A O 1
ATOM 3856 N N . VAL A 1 498 ? 8.229 -9.537 30.091 1.00 96.12 498 VAL A N 1
ATOM 3857 C CA . VAL A 1 498 ? 7.914 -8.561 31.137 1.00 96.12 498 VAL A CA 1
ATOM 3858 C C . VAL A 1 498 ? 9.136 -8.231 31.996 1.00 96.12 498 VAL A C 1
ATOM 3860 O O . VAL A 1 498 ? 9.857 -9.114 32.488 1.00 96.12 498 VAL A O 1
ATOM 3863 N N . LYS A 1 499 ? 9.345 -6.940 32.229 1.00 95.75 499 LYS A N 1
ATOM 3864 C CA . LYS A 1 499 ? 10.293 -6.380 33.189 1.00 95.75 499 LYS A CA 1
ATOM 3865 C C . LYS A 1 499 ? 9.524 -5.695 34.307 1.00 95.75 499 LYS A C 1
ATOM 3867 O O . LYS A 1 499 ? 8.575 -4.971 34.045 1.00 95.75 499 LYS A O 1
ATOM 3872 N N . ASN A 1 500 ? 9.987 -5.871 35.540 1.00 93.81 500 ASN A N 1
ATOM 3873 C CA . ASN A 1 500 ? 9.408 -5.158 36.669 1.00 93.81 500 ASN A CA 1
ATOM 3874 C C . ASN A 1 500 ? 9.633 -3.640 36.497 1.00 93.81 500 ASN A C 1
ATOM 3876 O O . ASN A 1 500 ? 10.766 -3.186 36.254 1.00 93.81 500 ASN A O 1
ATOM 3880 N N . GLY A 1 501 ? 8.542 -2.883 36.623 1.00 91.81 501 GLY A N 1
ATOM 3881 C CA . GLY A 1 501 ? 8.514 -1.435 36.492 1.00 91.81 501 GLY A CA 1
ATOM 3882 C C . GLY A 1 501 ? 9.436 -0.771 37.497 1.00 91.81 501 GLY A C 1
ATOM 3883 O O . GLY A 1 501 ? 10.329 -0.036 37.101 1.00 91.81 501 GLY A O 1
ATOM 3884 N N . ALA A 1 502 ? 9.348 -1.076 38.789 1.00 90.25 502 ALA A N 1
ATOM 3885 C CA . ALA A 1 502 ? 10.155 -0.416 39.819 1.00 90.25 502 ALA A CA 1
ATOM 3886 C C . ALA A 1 502 ? 11.680 -0.677 39.717 1.00 90.25 502 ALA A C 1
ATOM 3888 O O . ALA A 1 502 ? 12.496 0.236 39.858 1.00 90.25 502 ALA A O 1
ATOM 3889 N N . THR A 1 503 ? 12.085 -1.920 39.456 1.00 91.44 503 THR A N 1
ATOM 3890 C CA . THR A 1 503 ? 13.445 -2.451 39.677 1.00 91.44 503 THR A CA 1
ATOM 3891 C C . THR A 1 503 ? 14.243 -2.717 38.403 1.00 91.44 503 THR A C 1
ATOM 3893 O O . THR A 1 503 ? 15.446 -2.980 38.496 1.00 91.44 503 THR A O 1
ATOM 3896 N N . LYS A 1 504 ? 13.608 -2.675 37.221 1.00 93.88 504 LYS A N 1
ATOM 3897 C CA . LYS A 1 504 ? 14.205 -2.995 35.902 1.00 93.88 504 LYS A CA 1
ATOM 3898 C C . LYS A 1 504 ? 14.591 -4.466 35.720 1.00 93.88 504 LYS A C 1
ATOM 3900 O O . LYS A 1 504 ? 15.112 -4.852 34.667 1.00 93.88 504 LYS A O 1
ATOM 3905 N N . GLN A 1 505 ? 14.367 -5.306 36.729 1.00 93.75 505 GLN A N 1
ATOM 3906 C CA . GLN A 1 505 ? 14.695 -6.723 36.657 1.00 93.75 505 GLN A CA 1
ATOM 3907 C C . GLN A 1 505 ? 13.739 -7.449 35.714 1.00 93.75 505 GLN A C 1
ATOM 3909 O O . GLN A 1 505 ? 12.575 -7.086 35.568 1.00 93.75 505 GLN A O 1
ATOM 3914 N N . THR A 1 506 ? 14.236 -8.502 35.066 1.00 93.25 506 THR A N 1
ATOM 3915 C CA . THR A 1 506 ? 13.361 -9.431 34.347 1.00 93.25 506 THR A CA 1
ATOM 3916 C C . THR A 1 506 ? 12.372 -10.039 35.329 1.00 93.25 506 THR A C 1
ATOM 3918 O O . THR A 1 506 ? 12.796 -10.695 36.280 1.00 93.25 506 THR A O 1
ATOM 3921 N N . TYR A 1 507 ? 11.078 -9.847 35.071 1.00 92.00 507 TYR A N 1
ATOM 3922 C CA . TYR A 1 507 ? 10.032 -10.469 35.863 1.00 92.00 507 TYR A CA 1
ATOM 3923 C C . TYR A 1 507 ? 9.728 -11.865 35.316 1.00 92.00 507 TYR A C 1
ATOM 3925 O O . TYR A 1 507 ? 10.108 -12.868 35.931 1.00 92.00 507 TYR A O 1
ATOM 3933 N N . LYS A 1 508 ? 9.108 -11.945 34.130 1.00 93.19 508 LYS A N 1
ATOM 3934 C CA . LYS A 1 508 ? 8.672 -13.199 33.495 1.00 93.19 508 LYS A CA 1
ATOM 3935 C C . LYS A 1 508 ? 8.665 -13.097 31.971 1.00 93.19 508 LYS A C 1
ATOM 3937 O O . LYS A 1 508 ? 8.646 -12.012 31.402 1.00 93.19 508 LYS A O 1
ATOM 3942 N N . THR A 1 509 ? 8.638 -14.256 31.320 1.00 94.81 509 THR A N 1
ATOM 3943 C CA . THR A 1 509 ? 8.368 -14.368 29.884 1.00 94.81 509 THR A CA 1
ATOM 3944 C C . THR A 1 509 ? 7.204 -15.322 29.689 1.00 94.81 509 THR A C 1
ATOM 3946 O O . THR A 1 509 ? 7.340 -16.515 29.969 1.00 94.81 509 THR A O 1
ATOM 3949 N N . PHE A 1 510 ? 6.082 -14.812 29.201 1.00 95.50 510 PHE A N 1
ATOM 3950 C CA . PHE A 1 510 ? 4.934 -15.626 28.818 1.00 95.50 510 PHE A CA 1
ATOM 3951 C C . PHE A 1 510 ? 5.096 -16.061 27.368 1.00 95.50 510 PHE A C 1
ATOM 3953 O O . PHE A 1 510 ? 5.610 -15.303 26.546 1.00 95.50 510 PHE A O 1
ATOM 3960 N N . LYS A 1 511 ? 4.734 -17.308 27.067 1.00 94.75 511 LYS A N 1
ATOM 3961 C CA . LYS A 1 511 ? 4.985 -17.920 25.759 1.00 94.75 511 LYS A CA 1
ATOM 3962 C C . LYS A 1 511 ? 3.748 -18.654 25.287 1.00 94.75 511 LYS A C 1
ATOM 3964 O O . LYS A 1 511 ? 3.255 -19.543 25.982 1.00 94.75 511 LYS A O 1
ATOM 3969 N N . TRP A 1 512 ? 3.322 -18.346 24.072 1.00 94.81 512 TRP A N 1
ATOM 3970 C CA . TRP A 1 512 ? 2.216 -19.016 23.409 1.00 94.81 512 TRP A CA 1
ATOM 3971 C C . TRP A 1 512 ? 2.686 -19.626 22.085 1.00 94.81 512 TRP A C 1
ATOM 3973 O O . TRP A 1 512 ? 3.586 -19.093 21.428 1.00 94.81 512 TRP A O 1
ATOM 3983 N N . PRO A 1 513 ? 2.090 -20.753 21.659 1.00 91.62 513 PRO A N 1
ATOM 3984 C CA . PRO A 1 513 ? 2.186 -21.176 20.267 1.00 91.62 513 PRO A CA 1
ATOM 3985 C C . PRO A 1 513 ? 1.792 -20.024 19.333 1.00 91.62 513 PRO A C 1
ATOM 3987 O O . PRO A 1 513 ? 0.877 -19.270 19.644 1.00 91.62 513 PRO A O 1
ATOM 3990 N N . ASN A 1 514 ? 2.436 -19.890 18.180 1.00 91.00 514 ASN A N 1
ATOM 3991 C CA . ASN A 1 514 ? 1.998 -18.920 17.179 1.00 91.00 514 ASN A CA 1
ATOM 3992 C C . ASN A 1 514 ? 0.933 -19.568 16.280 1.00 91.00 514 ASN A C 1
ATOM 3994 O O . ASN A 1 514 ? 1.262 -20.182 15.272 1.00 91.00 514 ASN A O 1
ATOM 3998 N N . GLN A 1 515 ? -0.318 -19.582 16.753 1.00 93.62 515 GLN A N 1
ATOM 3999 C CA . GLN A 1 515 ? -1.475 -20.225 16.093 1.00 93.62 515 GLN A CA 1
ATOM 4000 C C . GLN A 1 515 ? -2.729 -19.336 16.083 1.00 93.62 515 GLN A C 1
ATOM 4002 O O . GLN A 1 515 ? -3.843 -19.820 15.836 1.00 93.62 515 GLN A O 1
ATOM 4007 N N . TRP A 1 516 ? -2.568 -18.064 16.451 1.00 92.88 516 TRP A N 1
ATOM 4008 C CA . TRP A 1 516 ? -3.641 -17.088 16.568 1.00 92.88 516 TRP A CA 1
ATOM 4009 C C . TRP A 1 516 ? -3.353 -15.917 15.644 1.00 92.88 516 TRP A C 1
ATOM 4011 O O . TRP A 1 516 ? -2.271 -15.343 15.710 1.00 92.88 516 TRP A O 1
ATOM 4021 N N . VAL A 1 517 ? -4.345 -15.564 14.837 1.00 91.25 517 VAL A N 1
ATOM 4022 C CA . VAL A 1 517 ? -4.369 -14.299 14.100 1.00 91.25 517 VAL A CA 1
ATOM 4023 C C . VAL A 1 517 ? -5.091 -13.244 14.933 1.00 91.25 517 VAL A C 1
ATOM 4025 O O . VAL A 1 517 ? -5.873 -13.596 15.831 1.00 91.25 517 VAL A O 1
ATOM 4028 N N . ASP A 1 518 ? -4.798 -11.974 14.655 1.00 87.69 518 ASP A N 1
ATOM 4029 C CA . ASP A 1 518 ? -5.333 -10.810 15.376 1.00 87.69 518 ASP A CA 1
ATOM 4030 C C . ASP A 1 518 ? -5.094 -10.925 16.890 1.00 87.69 518 ASP A C 1
ATOM 4032 O O . ASP A 1 518 ? -5.984 -10.729 17.726 1.00 87.69 518 ASP A O 1
ATOM 4036 N N . ALA A 1 519 ? -3.890 -11.388 17.237 1.00 91.19 519 ALA A N 1
ATOM 4037 C CA . ALA A 1 519 ? -3.564 -11.782 18.591 1.00 91.19 519 ALA A CA 1
ATOM 4038 C C . ALA A 1 519 ? -3.250 -10.557 19.460 1.00 91.19 519 ALA A C 1
ATOM 4040 O O . ALA A 1 519 ? -2.338 -9.796 19.147 1.00 91.19 519 ALA A O 1
ATOM 4041 N N . GLN A 1 520 ? -3.951 -10.421 20.583 1.00 91.56 520 GLN A N 1
ATOM 4042 C CA . GLN A 1 520 ? -3.791 -9.336 21.552 1.00 91.56 520 GLN A CA 1
ATOM 4043 C C . GLN A 1 520 ? -3.439 -9.896 22.934 1.00 91.56 520 GLN A C 1
ATOM 4045 O O . GLN A 1 520 ? -3.942 -10.951 23.343 1.00 91.56 520 GLN A O 1
ATOM 4050 N N . ILE A 1 521 ? -2.573 -9.189 23.656 1.00 91.00 521 ILE A N 1
ATOM 4051 C CA . ILE A 1 521 ? -2.245 -9.502 25.046 1.00 91.00 521 ILE A CA 1
ATOM 4052 C C . ILE A 1 521 ? -3.310 -8.891 25.949 1.00 91.00 521 ILE A C 1
ATOM 4054 O O . ILE A 1 521 ? -3.776 -7.779 25.734 1.00 91.00 521 ILE A O 1
ATOM 4058 N N . VAL A 1 522 ? -3.722 -9.655 26.953 1.00 90.69 522 VAL A N 1
ATOM 4059 C CA . VAL A 1 522 ? -4.829 -9.307 27.833 1.00 90.69 522 VAL A CA 1
ATOM 4060 C C . VAL A 1 522 ? -4.415 -9.540 29.275 1.00 90.69 522 VAL A C 1
ATOM 4062 O O . VAL A 1 522 ? -3.955 -10.630 29.615 1.00 90.69 522 VAL A O 1
ATOM 4065 N N . ILE A 1 523 ? -4.630 -8.539 30.125 1.00 89.38 523 ILE A N 1
ATOM 4066 C CA . ILE A 1 523 ? -4.443 -8.648 31.573 1.00 89.38 523 ILE A CA 1
ATOM 4067 C C . ILE A 1 523 ? -5.807 -8.832 32.229 1.00 89.38 523 ILE A C 1
ATOM 4069 O O . ILE A 1 523 ? -6.712 -8.011 32.062 1.00 89.38 523 ILE A O 1
ATOM 4073 N N . MET A 1 524 ? -5.970 -9.954 32.921 1.00 89.94 524 MET A N 1
ATOM 4074 C CA . MET A 1 524 ? -7.216 -10.376 33.556 1.00 89.94 524 MET A CA 1
ATOM 4075 C C . MET A 1 524 ? -7.200 -10.059 35.057 1.00 89.94 524 MET A C 1
ATOM 4077 O O . MET A 1 524 ? -6.139 -9.869 35.639 1.00 89.94 524 MET A O 1
ATOM 4081 N N . SER A 1 525 ? -8.375 -9.997 35.694 1.00 89.44 525 SER A N 1
ATOM 4082 C CA . SER A 1 525 ? -8.469 -9.976 37.165 1.00 89.44 525 SER A CA 1
ATOM 4083 C C . SER A 1 525 ? -7.803 -11.206 37.772 1.00 89.44 525 SER A C 1
ATOM 4085 O O . SER A 1 525 ? -7.988 -12.266 37.194 1.00 89.44 525 SER A O 1
ATOM 4087 N N . ASP A 1 526 ? -7.184 -11.065 38.951 1.00 89.25 526 ASP A N 1
ATOM 4088 C CA . ASP A 1 526 ? -6.610 -12.166 39.747 1.00 89.25 526 ASP A CA 1
ATOM 4089 C C . ASP A 1 526 ? -7.636 -13.291 40.014 1.00 89.25 526 ASP A C 1
ATOM 4091 O O . ASP A 1 526 ? -8.501 -13.186 40.890 1.00 89.25 526 ASP A O 1
ATOM 4095 N N . ILE A 1 527 ? -7.554 -14.377 39.242 1.00 88.56 527 ILE A N 1
ATOM 4096 C CA . ILE A 1 527 ? -8.413 -15.564 39.363 1.00 88.56 527 ILE A CA 1
ATOM 4097 C C . ILE A 1 527 ? -7.825 -16.601 40.326 1.00 88.56 527 ILE A C 1
ATOM 4099 O O . ILE A 1 527 ? -8.555 -17.462 40.836 1.00 88.56 527 ILE A O 1
ATOM 4103 N N . THR A 1 528 ? -6.517 -16.557 40.581 1.00 90.56 528 THR A N 1
ATOM 4104 C CA . THR A 1 528 ? -5.822 -17.490 41.481 1.00 90.56 528 THR A CA 1
ATOM 4105 C C . THR A 1 528 ? -5.813 -17.043 42.943 1.00 90.56 528 THR A C 1
ATOM 4107 O O . THR A 1 528 ? -5.616 -17.884 43.827 1.00 90.56 528 THR A O 1
ATOM 4110 N N . ASN A 1 529 ? -6.175 -15.788 43.210 1.00 89.81 529 ASN A N 1
ATOM 4111 C CA . ASN A 1 529 ? -6.148 -15.116 44.510 1.00 89.81 529 ASN A CA 1
ATOM 4112 C C . ASN A 1 529 ? -4.741 -15.070 45.128 1.00 89.81 529 ASN A C 1
ATOM 4114 O O . ASN A 1 529 ? -4.590 -15.259 46.343 1.00 89.81 529 ASN A O 1
ATOM 4118 N N . ASP A 1 530 ? -3.710 -14.872 44.309 1.00 90.62 530 ASP A N 1
ATOM 4119 C CA . ASP A 1 530 ? -2.324 -14.702 44.761 1.00 90.62 530 ASP A CA 1
ATOM 4120 C C . ASP A 1 530 ? -1.843 -13.238 44.752 1.00 90.62 530 ASP A C 1
ATOM 4122 O O . ASP A 1 530 ? -0.689 -12.963 45.093 1.00 90.62 530 ASP A O 1
ATOM 4126 N N . ALA A 1 531 ? -2.771 -12.312 44.492 1.00 88.75 531 ALA A N 1
ATOM 4127 C CA . ALA A 1 531 ? -2.594 -10.874 44.344 1.00 88.75 531 ALA A CA 1
ATOM 4128 C C . ALA A 1 531 ? -1.818 -10.448 43.088 1.00 88.75 531 ALA A C 1
ATOM 4130 O O . ALA A 1 531 ? -1.354 -9.309 43.035 1.00 88.75 531 ALA A O 1
ATOM 4131 N N . VAL A 1 532 ? -1.690 -11.328 42.090 1.00 89.44 532 VAL A N 1
ATOM 4132 C CA . VAL A 1 532 ? -1.095 -11.022 40.787 1.00 89.44 532 VAL A CA 1
ATOM 4133 C C . VAL A 1 532 ? -2.140 -11.228 39.677 1.00 89.44 532 VAL A C 1
ATOM 4135 O O . VAL A 1 532 ? -2.649 -12.334 39.516 1.00 89.44 532 VAL A O 1
ATOM 4138 N N . PRO A 1 533 ? -2.455 -10.197 38.868 1.00 90.50 533 PRO A N 1
ATOM 4139 C CA . PRO A 1 533 ? -3.324 -10.334 37.697 1.00 90.50 533 PRO A CA 1
ATOM 4140 C C . PRO A 1 533 ? -2.825 -11.395 36.702 1.00 90.50 533 PRO A C 1
ATOM 4142 O O . PRO A 1 533 ? -1.624 -11.526 36.462 1.00 90.50 533 PRO A O 1
ATOM 4145 N N . GLU A 1 534 ? -3.725 -12.135 36.058 1.00 92.31 534 GLU A N 1
ATOM 4146 C CA . GLU A 1 534 ? -3.348 -13.131 35.053 1.00 92.31 534 GLU A CA 1
ATOM 4147 C C . GLU A 1 534 ? -3.064 -12.521 33.685 1.00 92.31 534 GLU A C 1
ATOM 4149 O O . GLU A 1 534 ? -3.599 -11.483 33.296 1.00 92.31 534 GLU A O 1
ATOM 4154 N N . VAL A 1 535 ? -2.254 -13.237 32.906 1.00 94.31 535 VAL A N 1
ATOM 4155 C CA . VAL A 1 535 ? -1.846 -12.822 31.564 1.00 94.31 535 VAL A CA 1
ATOM 4156 C C . VAL A 1 535 ? -2.396 -13.804 30.544 1.00 94.31 535 VAL A C 1
ATOM 4158 O O . VAL A 1 535 ? -2.171 -15.016 30.625 1.00 94.31 535 VAL A O 1
ATOM 4161 N N . ALA A 1 536 ? -3.091 -13.292 29.540 1.00 94.19 536 ALA A N 1
ATOM 4162 C CA . ALA A 1 536 ? -3.695 -14.090 28.494 1.00 94.19 536 ALA A CA 1
ATOM 4163 C C . ALA A 1 536 ? -3.356 -13.576 27.095 1.00 94.19 536 ALA A C 1
ATOM 4165 O O . ALA A 1 536 ? -3.077 -12.400 26.887 1.00 94.19 536 ALA A O 1
ATOM 4166 N N . LEU A 1 537 ? -3.418 -14.487 26.127 1.00 94.88 537 LEU A N 1
ATOM 4167 C CA . LEU A 1 537 ? -3.418 -14.159 24.705 1.00 94.88 537 LEU A CA 1
ATOM 4168 C C . LEU A 1 537 ? -4.828 -14.390 24.171 1.00 94.88 537 LEU A C 1
ATOM 4170 O O . LEU A 1 537 ? -5.318 -15.526 24.217 1.00 94.88 537 LEU A O 1
ATOM 4174 N N . TYR A 1 538 ? -5.477 -13.341 23.680 1.00 95.00 538 TYR A N 1
ATOM 4175 C CA . TYR A 1 538 ? -6.680 -13.486 22.872 1.00 95.00 538 TYR A CA 1
ATOM 4176 C C . TYR A 1 538 ? -6.324 -13.510 21.394 1.00 95.00 538 TYR A C 1
ATOM 4178 O O . TYR A 1 538 ? -5.432 -12.795 20.966 1.00 95.00 538 TYR A O 1
ATOM 4186 N N . GLY A 1 539 ? -7.051 -14.292 20.608 1.00 94.06 539 GLY A N 1
ATOM 4187 C CA . GLY A 1 539 ? -7.032 -14.185 19.154 1.00 94.06 539 GLY A CA 1
ATOM 4188 C C . GLY A 1 539 ? -7.948 -15.211 18.506 1.00 94.06 539 GLY A C 1
ATOM 4189 O O . GLY A 1 539 ? -8.545 -16.069 19.181 1.00 94.06 539 GLY A O 1
ATOM 4190 N N . ARG A 1 540 ? -8.033 -15.183 17.176 1.00 94.12 540 ARG A N 1
ATOM 4191 C CA . ARG A 1 540 ? -8.720 -16.229 16.412 1.00 94.12 540 ARG A CA 1
ATOM 4192 C C . ARG A 1 540 ? -7.756 -17.379 16.164 1.00 94.12 540 ARG A C 1
ATOM 4194 O O . ARG A 1 540 ? -6.779 -17.241 15.442 1.00 94.12 540 ARG A O 1
ATOM 4201 N N . HIS A 1 541 ? -8.043 -18.545 16.737 1.00 94.62 541 HIS A N 1
ATOM 4202 C CA . HIS A 1 541 ? -7.210 -19.721 16.504 1.00 94.62 541 HIS A CA 1
ATOM 4203 C C . HIS A 1 541 ? -7.381 -20.195 15.053 1.00 94.62 541 HIS A C 1
ATOM 4205 O O . HIS A 1 541 ? -8.471 -20.635 14.685 1.00 94.62 541 HIS A O 1
ATOM 4211 N N . GLU A 1 542 ? -6.297 -20.239 14.277 1.00 91.25 542 GLU A N 1
ATOM 4212 C CA . GLU A 1 542 ? -6.312 -20.512 12.827 1.00 91.25 542 GLU A CA 1
ATOM 4213 C C . GLU A 1 542 ? -7.009 -21.835 12.480 1.00 91.25 542 GLU A C 1
ATOM 4215 O O . GLU A 1 542 ? -8.002 -21.879 11.761 1.00 91.25 542 GLU A O 1
ATOM 4220 N N . ARG A 1 543 ? -6.545 -22.943 13.073 1.00 92.12 543 ARG A N 1
ATOM 4221 C CA . ARG A 1 543 ? -7.093 -24.284 12.799 1.00 92.12 543 ARG A CA 1
ATOM 4222 C C . ARG A 1 543 ? -8.501 -24.521 13.359 1.00 92.12 543 ARG A C 1
ATOM 4224 O O . ARG A 1 543 ? -9.247 -25.336 12.819 1.00 92.12 543 ARG A O 1
ATOM 4231 N N . LEU A 1 544 ? -8.831 -23.930 14.509 1.00 91.44 544 LEU A N 1
ATOM 4232 C CA . LEU A 1 544 ? -10.118 -24.167 15.181 1.00 91.44 544 LEU A CA 1
ATOM 4233 C C . LEU A 1 544 ? -11.206 -23.188 14.739 1.00 91.44 544 LEU A C 1
ATOM 4235 O O . LEU A 1 544 ? -12.379 -23.458 15.008 1.00 91.44 544 LEU A O 1
ATOM 4239 N N . ASP A 1 545 ? -10.808 -22.096 14.087 1.00 91.38 545 ASP A N 1
ATOM 4240 C CA . ASP A 1 545 ? -11.668 -21.048 13.556 1.00 91.38 545 ASP A CA 1
ATOM 4241 C C . ASP A 1 545 ? -12.643 -20.497 14.610 1.00 91.38 545 ASP A C 1
ATOM 4243 O O . ASP A 1 545 ? -13.866 -20.473 14.449 1.00 91.38 545 ASP A O 1
ATOM 4247 N N . LYS A 1 546 ? -12.090 -20.137 15.769 1.00 92.56 546 LYS A N 1
ATOM 4248 C CA . LYS A 1 546 ? -12.846 -19.586 16.894 1.00 92.56 546 LYS A CA 1
ATOM 4249 C C . LYS A 1 546 ? -11.965 -18.681 17.742 1.00 92.56 546 LYS A C 1
ATOM 4251 O O . LYS A 1 546 ? -10.761 -18.923 17.845 1.00 92.56 546 LYS A O 1
ATOM 4256 N N . GLY A 1 547 ? -12.584 -17.703 18.393 1.00 93.56 547 GLY A N 1
ATOM 4257 C CA . GLY A 1 547 ? -11.900 -16.886 19.385 1.00 93.56 547 GLY A CA 1
ATOM 4258 C C . GLY A 1 547 ? -11.552 -17.698 20.625 1.00 93.56 547 GLY A C 1
ATOM 4259 O O . GLY A 1 547 ? -12.329 -18.552 21.087 1.00 93.56 547 GLY A O 1
ATOM 4260 N N . GLN A 1 548 ? -10.356 -17.457 21.144 1.00 94.31 548 GLN A N 1
ATOM 4261 C CA . GLN A 1 548 ? -9.875 -18.055 22.377 1.00 94.31 548 GLN A CA 1
ATOM 4262 C C . GLN A 1 548 ? -9.114 -17.035 23.203 1.00 94.31 548 GLN A C 1
ATOM 4264 O O . GLN A 1 548 ? -8.344 -16.272 22.644 1.00 94.31 548 GLN A O 1
ATOM 4269 N N . LEU A 1 549 ? -9.286 -17.105 24.522 1.00 93.94 549 LEU A N 1
ATOM 4270 C CA . LEU A 1 549 ? -8.445 -16.423 25.504 1.00 93.94 549 LEU A CA 1
ATOM 4271 C C . LEU A 1 549 ? -7.608 -17.498 26.201 1.00 93.94 549 LEU A C 1
ATOM 4273 O O . LEU A 1 549 ? -8.164 -18.354 26.895 1.00 93.94 549 LEU A O 1
ATOM 4277 N N . PHE A 1 550 ? -6.303 -17.525 25.951 1.00 94.44 550 PHE A N 1
ATOM 4278 C CA . PHE A 1 550 ? -5.383 -18.542 26.460 1.00 94.44 550 PHE A CA 1
ATOM 4279 C C . PHE A 1 550 ? -4.608 -18.000 27.662 1.00 94.44 550 PHE A C 1
ATOM 4281 O O . PHE A 1 550 ? -3.671 -17.219 27.494 1.00 94.44 550 PHE A O 1
ATOM 4288 N N . VAL A 1 551 ? -4.992 -18.439 28.861 1.00 94.81 551 VAL A N 1
ATOM 4289 C CA . VAL A 1 551 ? -4.650 -17.796 30.136 1.00 94.81 551 VAL A CA 1
ATOM 4290 C C . VAL A 1 551 ? -3.509 -18.515 30.850 1.00 94.81 551 VAL A C 1
ATOM 4292 O O . VAL A 1 551 ? -3.548 -19.736 31.056 1.00 94.81 551 VAL A O 1
ATOM 4295 N N . TYR A 1 552 ? -2.521 -17.736 31.269 1.00 95.44 552 TYR A N 1
ATOM 4296 C CA . TYR A 1 552 ? -1.448 -18.124 32.171 1.00 95.44 552 TYR A CA 1
ATOM 4297 C C . TYR A 1 552 ? -1.576 -17.393 33.503 1.00 95.44 552 TYR A C 1
ATOM 4299 O O . TYR A 1 552 ? -2.033 -16.258 33.576 1.00 95.44 552 TYR A O 1
ATOM 4307 N N . ASP A 1 553 ? -1.121 -18.073 34.543 1.00 93.38 553 ASP A N 1
ATOM 4308 C CA . ASP A 1 553 ? -0.897 -17.517 35.871 1.00 93.38 553 ASP A CA 1
ATOM 4309 C C . ASP A 1 553 ? 0.146 -16.392 35.798 1.00 93.38 553 ASP A C 1
ATOM 4311 O O . ASP A 1 553 ? 1.264 -16.614 35.315 1.00 93.38 553 ASP A O 1
ATOM 4315 N N . GLY A 1 554 ? -0.224 -15.190 36.246 1.00 91.88 554 GLY A N 1
ATOM 4316 C CA . GLY A 1 554 ? 0.643 -14.014 36.196 1.00 91.88 554 GLY A CA 1
ATOM 4317 C C . GLY A 1 554 ? 1.888 -14.147 37.077 1.00 91.88 554 GLY A C 1
ATOM 4318 O O . GLY A 1 554 ? 2.987 -13.759 36.665 1.00 91.88 554 GLY A O 1
ATOM 4319 N N . ALA A 1 555 ? 1.767 -14.790 38.241 1.00 91.00 555 ALA A N 1
ATOM 4320 C CA . ALA A 1 555 ? 2.893 -15.071 39.127 1.00 91.00 555 ALA A CA 1
ATOM 4321 C C . ALA A 1 555 ? 3.778 -16.215 38.595 1.00 91.00 555 ALA A C 1
ATOM 4323 O O . ALA A 1 555 ? 4.992 -16.272 38.860 1.00 91.00 555 ALA A O 1
ATOM 4324 N N . ASN A 1 556 ? 3.210 -17.130 37.802 1.00 91.62 556 ASN A N 1
ATOM 4325 C CA . ASN A 1 556 ? 3.909 -18.274 37.226 1.00 91.62 556 ASN A CA 1
ATOM 4326 C C . ASN A 1 556 ? 3.615 -18.495 35.733 1.00 91.62 556 ASN A C 1
ATOM 4328 O O . ASN A 1 556 ? 2.831 -19.360 35.353 1.00 91.62 556 ASN A O 1
ATOM 4332 N N . SER A 1 557 ? 4.411 -17.854 34.875 1.00 91.69 557 SER A N 1
ATOM 4333 C CA . SER A 1 557 ? 4.383 -18.023 33.405 1.00 91.69 557 SER A CA 1
ATOM 4334 C C . SER A 1 557 ? 4.516 -19.460 32.856 1.00 91.69 557 SER A C 1
ATOM 4336 O O . SER A 1 557 ? 4.297 -19.670 31.665 1.00 91.69 557 SER A O 1
ATOM 4338 N N . ASN A 1 558 ? 4.852 -20.473 33.669 1.00 93.31 558 ASN A N 1
ATOM 4339 C CA . ASN A 1 558 ? 4.822 -21.885 33.245 1.00 93.31 558 ASN A CA 1
ATOM 4340 C C . ASN A 1 558 ? 3.493 -22.590 33.566 1.00 93.31 558 ASN A C 1
ATOM 4342 O O . ASN A 1 558 ? 3.255 -23.705 33.095 1.00 93.31 558 ASN A O 1
ATOM 4346 N N . ASN A 1 559 ? 2.644 -21.981 34.390 1.00 94.38 559 ASN A N 1
ATOM 4347 C CA . ASN A 1 559 ? 1.372 -22.526 34.825 1.00 94.38 559 ASN A CA 1
ATOM 4348 C C . ASN A 1 559 ? 0.243 -21.993 33.937 1.00 94.38 559 ASN A C 1
ATOM 4350 O O . ASN A 1 559 ? -0.251 -20.881 34.100 1.00 94.38 559 ASN A O 1
ATOM 4354 N N . LYS A 1 560 ? -0.171 -22.813 32.972 1.00 94.38 560 LYS A N 1
ATOM 4355 C CA . LYS A 1 560 ? -1.368 -22.541 32.179 1.00 94.38 560 LYS A CA 1
ATOM 4356 C C . LYS A 1 560 ? -2.608 -22.809 33.033 1.00 94.38 560 LYS A C 1
ATOM 4358 O O . LYS A 1 560 ? -2.851 -23.962 33.395 1.00 94.38 560 LYS A O 1
ATOM 4363 N N . LEU A 1 561 ? -3.423 -21.784 33.257 1.00 92.88 561 LEU A N 1
ATOM 4364 C CA . LEU A 1 561 ? -4.632 -21.883 34.073 1.00 92.88 561 LEU A CA 1
ATOM 4365 C C . LEU A 1 561 ? -5.829 -22.347 33.249 1.00 92.88 561 LEU A C 1
ATOM 4367 O O . LEU A 1 561 ? -6.427 -23.389 33.536 1.00 92.88 561 LEU A O 1
ATOM 4371 N N . ASP A 1 562 ? -6.167 -21.600 32.196 1.00 90.88 562 ASP A N 1
ATOM 4372 C CA . ASP A 1 562 ? -7.406 -21.834 31.467 1.00 90.88 562 ASP A CA 1
ATOM 4373 C C . ASP A 1 562 ? -7.364 -21.454 29.979 1.00 90.88 562 ASP A C 1
ATOM 4375 O O . ASP A 1 562 ? -6.421 -20.850 29.476 1.00 90.88 562 ASP A O 1
ATOM 4379 N N . VAL A 1 563 ? -8.392 -21.874 29.240 1.00 92.88 563 VAL A N 1
ATOM 4380 C CA . VAL A 1 563 ? -8.680 -21.436 27.877 1.00 92.88 563 VAL A CA 1
ATOM 4381 C C . VAL A 1 563 ? -10.168 -21.126 27.761 1.00 92.88 563 VAL A C 1
ATOM 4383 O O . VAL A 1 563 ? -11.009 -22.036 27.720 1.00 92.88 563 VAL A O 1
ATOM 4386 N N . TYR A 1 564 ? -10.501 -19.847 27.625 1.00 93.75 564 TYR A N 1
ATOM 4387 C CA . TYR A 1 564 ? -11.857 -19.429 27.302 1.00 93.75 564 TYR A CA 1
ATOM 4388 C C . TYR A 1 564 ? -12.071 -19.699 25.824 1.00 93.75 564 TYR A C 1
ATOM 4390 O O . TYR A 1 564 ? -11.230 -19.397 24.983 1.00 93.75 564 TYR A O 1
ATOM 4398 N N . ASN A 1 565 ? -13.185 -20.348 25.511 1.00 92.50 565 ASN A N 1
ATOM 4399 C CA . ASN A 1 565 ? -13.526 -20.706 24.147 1.00 92.50 565 ASN A CA 1
ATOM 4400 C C . ASN A 1 565 ? -14.869 -20.081 23.806 1.00 92.50 565 ASN A C 1
ATOM 4402 O O . ASN A 1 565 ? -15.882 -20.431 24.424 1.00 92.50 565 ASN A O 1
ATOM 4406 N N . TRP A 1 566 ? -14.886 -19.236 22.786 1.00 92.88 566 TRP A N 1
ATOM 4407 C CA . TRP A 1 566 ? -16.112 -18.913 22.077 1.00 92.88 566 TRP A CA 1
ATOM 4408 C C . TRP A 1 566 ? -16.344 -19.966 20.994 1.00 92.88 566 TRP A C 1
ATOM 4410 O O . TRP A 1 566 ? -15.438 -20.702 20.591 1.00 92.88 566 TRP A O 1
ATOM 4420 N N . ASN A 1 567 ? -17.600 -20.145 20.595 1.00 86.88 567 ASN A N 1
ATOM 4421 C CA . ASN A 1 567 ? -17.917 -21.109 19.547 1.00 86.88 567 ASN A CA 1
ATOM 4422 C C . ASN A 1 567 ? -17.435 -20.585 18.171 1.00 86.88 567 ASN A C 1
ATOM 4424 O O . ASN A 1 567 ? -17.123 -19.410 18.008 1.00 86.88 567 ASN A O 1
ATOM 4428 N N . LYS A 1 568 ? -17.366 -21.471 17.174 1.00 91.75 568 LYS A N 1
ATOM 4429 C CA . LYS A 1 568 ? -16.849 -21.158 15.829 1.00 91.75 568 LYS A CA 1
ATOM 4430 C C . LYS A 1 568 ? -17.845 -20.450 14.898 1.00 91.75 568 LYS A C 1
ATOM 4432 O O . LYS A 1 568 ? -17.617 -20.394 13.693 1.00 91.75 568 LYS A O 1
ATOM 4437 N N . LEU A 1 569 ? -18.992 -20.003 15.409 1.00 91.69 569 LEU A N 1
ATOM 4438 C CA . LEU A 1 569 ? -20.094 -19.478 14.600 1.00 91.69 569 LEU A CA 1
ATOM 4439 C C . LEU A 1 569 ? -19.945 -17.993 14.264 1.00 91.69 569 LEU A C 1
ATOM 4441 O O . LEU A 1 569 ? -20.877 -17.464 13.681 1.00 91.69 569 LEU A O 1
ATOM 4445 N N . TRP A 1 570 ? -18.835 -17.327 14.596 1.00 92.69 570 TRP A N 1
ATOM 4446 C CA . TRP A 1 570 ? -18.646 -15.901 14.305 1.00 92.69 570 TRP A CA 1
ATOM 4447 C C . TRP A 1 570 ? -17.504 -15.636 13.321 1.00 92.69 570 TRP A C 1
ATOM 4449 O O . TRP A 1 570 ? -16.498 -16.347 13.322 1.00 92.69 570 TRP A O 1
ATOM 4459 N N . ASN A 1 571 ? -17.702 -14.620 12.487 1.00 90.56 571 ASN A N 1
ATOM 4460 C CA . ASN A 1 571 ? -16.698 -13.932 11.679 1.00 90.56 571 ASN A CA 1
ATOM 4461 C C . ASN A 1 571 ? -16.380 -12.572 12.315 1.00 90.56 571 ASN A C 1
ATOM 4463 O O . ASN A 1 571 ? -17.175 -12.089 13.127 1.00 90.56 571 ASN A O 1
ATOM 4467 N N . ASN A 1 572 ? -15.262 -11.967 11.901 1.00 89.31 572 ASN A N 1
ATOM 4468 C CA . ASN A 1 572 ? -14.836 -10.612 12.278 1.00 89.31 572 ASN A CA 1
ATOM 4469 C C . ASN A 1 572 ? -14.902 -10.418 13.795 1.00 89.31 572 ASN A C 1
ATOM 4471 O O . ASN A 1 572 ? -15.711 -9.646 14.306 1.00 89.31 572 ASN A O 1
ATOM 4475 N N . ILE A 1 573 ? -14.147 -11.257 14.507 1.00 92.81 573 ILE A N 1
ATOM 4476 C CA . ILE A 1 573 ? -14.232 -11.339 15.960 1.00 92.81 573 ILE A CA 1
ATOM 4477 C C . ILE A 1 573 ? -13.236 -10.396 16.619 1.00 92.81 573 ILE A C 1
ATOM 4479 O O . ILE A 1 573 ? -12.072 -10.362 16.241 1.00 92.81 573 ILE A O 1
ATOM 4483 N N . SER A 1 574 ? -13.672 -9.716 17.668 1.00 93.12 574 SER A N 1
ATOM 4484 C CA . SER A 1 574 ? -12.828 -8.848 18.490 1.00 93.12 574 SER A CA 1
ATOM 4485 C C . SER A 1 574 ? -13.193 -9.010 19.962 1.00 93.12 574 SER A C 1
ATOM 4487 O O . SER A 1 574 ? -14.328 -9.359 20.301 1.00 93.12 574 SER A O 1
ATOM 4489 N N . LEU A 1 575 ? -12.206 -8.838 20.840 1.00 94.81 575 LEU A N 1
ATOM 4490 C CA . LEU A 1 575 ? -12.395 -8.921 22.283 1.00 94.81 575 LEU A CA 1
ATOM 4491 C C . LEU A 1 575 ? -12.463 -7.525 22.882 1.00 94.81 575 LEU A C 1
ATOM 4493 O O . LEU A 1 575 ? -11.687 -6.652 22.511 1.00 94.81 575 LEU A O 1
ATOM 4497 N N . TYR A 1 576 ? -13.353 -7.363 23.853 1.00 93.25 576 TYR A N 1
ATOM 4498 C CA . TYR A 1 576 ? -13.461 -6.157 24.651 1.00 93.25 576 TYR A CA 1
ATOM 4499 C C . TYR A 1 576 ? -13.526 -6.503 26.130 1.00 93.25 576 TYR A C 1
ATOM 4501 O O . TYR A 1 576 ? -14.205 -7.457 26.535 1.00 93.25 576 TYR A O 1
ATOM 4509 N N . LYS A 1 577 ? -12.836 -5.682 26.919 1.00 92.94 577 LYS A N 1
ATOM 4510 C CA . LYS A 1 577 ? -12.974 -5.637 28.369 1.00 92.94 577 LYS A CA 1
ATOM 4511 C C . LYS A 1 577 ? -14.336 -5.043 28.715 1.00 92.94 577 LYS A C 1
ATOM 4513 O O . LYS A 1 577 ? -14.686 -3.978 28.213 1.00 92.94 577 LYS A O 1
ATOM 4518 N N . MET A 1 578 ? -15.081 -5.745 29.555 1.00 92.12 578 MET A N 1
ATOM 4519 C CA . MET A 1 578 ? -16.377 -5.320 30.069 1.00 92.12 578 MET A CA 1
ATOM 4520 C C . MET A 1 578 ? -16.267 -4.943 31.540 1.00 92.12 578 MET A C 1
ATOM 4522 O O . MET A 1 578 ? -15.326 -5.351 32.227 1.00 92.12 578 MET A O 1
ATOM 4526 N N . ASP A 1 579 ? -17.260 -4.201 32.019 1.00 93.19 579 ASP A N 1
ATOM 4527 C CA . ASP A 1 579 ? -17.479 -4.054 33.454 1.00 93.19 579 ASP A CA 1
ATOM 4528 C C . ASP A 1 579 ? -17.964 -5.383 34.056 1.00 93.19 579 ASP A C 1
ATOM 4530 O O . ASP A 1 579 ? -18.274 -6.339 33.339 1.00 93.19 579 ASP A O 1
ATOM 4534 N N . ASP A 1 580 ? -18.008 -5.450 35.383 1.00 91.50 580 ASP A N 1
ATOM 4535 C CA . ASP A 1 580 ? -18.527 -6.597 36.128 1.00 91.50 580 ASP A CA 1
ATOM 4536 C C . ASP A 1 580 ? -20.058 -6.682 35.972 1.00 91.50 580 ASP A C 1
ATOM 4538 O O . ASP A 1 580 ? -20.833 -6.063 36.710 1.00 91.50 580 ASP A O 1
ATOM 4542 N N . ILE A 1 581 ? -20.510 -7.418 34.955 1.00 91.12 581 ILE A N 1
ATOM 4543 C CA . ILE A 1 581 ? -21.921 -7.468 34.553 1.00 91.12 581 ILE A CA 1
ATOM 4544 C C . ILE A 1 581 ? -22.740 -8.346 35.505 1.00 91.12 581 ILE A C 1
ATOM 4546 O O . ILE A 1 581 ? -23.960 -8.162 35.617 1.00 91.12 581 ILE A O 1
ATOM 4550 N N . ASP A 1 582 ? -22.121 -9.324 36.170 1.00 89.50 582 ASP A N 1
ATOM 4551 C CA . ASP A 1 582 ? -22.815 -10.202 37.116 1.00 89.50 582 ASP A CA 1
ATOM 4552 C C . ASP A 1 582 ? -22.544 -9.929 38.602 1.00 89.50 582 ASP A C 1
ATOM 4554 O O . ASP A 1 582 ? -23.208 -10.539 39.452 1.00 89.50 582 ASP A O 1
ATOM 4558 N N . GLY A 1 583 ? -21.716 -8.929 38.906 1.00 88.69 583 GLY A N 1
ATOM 4559 C CA . GLY A 1 583 ? -21.482 -8.403 40.247 1.00 88.69 583 GLY A CA 1
ATOM 4560 C C . GLY A 1 583 ? -20.597 -9.308 41.102 1.00 88.69 583 GLY A C 1
ATOM 4561 O O . GLY A 1 583 ? -20.766 -9.335 42.327 1.00 88.69 583 GLY A O 1
ATOM 4562 N N . ASP A 1 584 ? -19.736 -10.119 40.483 1.00 87.94 584 ASP A N 1
ATOM 4563 C CA . ASP A 1 584 ? -18.868 -11.074 41.174 1.00 87.94 584 ASP A CA 1
ATOM 4564 C C . ASP A 1 584 ? -17.515 -10.494 41.621 1.00 87.94 584 ASP A C 1
ATOM 4566 O O . ASP A 1 584 ? -16.769 -11.157 42.349 1.00 87.94 584 ASP A O 1
ATOM 4570 N N . GLY A 1 585 ? -17.246 -9.235 41.278 1.00 87.00 585 GLY A N 1
ATOM 4571 C CA . GLY A 1 585 ? -16.041 -8.487 41.612 1.00 87.00 585 GLY A CA 1
ATOM 4572 C C . GLY A 1 585 ? -14.912 -8.631 40.593 1.00 87.00 585 GLY A C 1
ATOM 4573 O O . GLY A 1 585 ? -13.825 -8.104 40.839 1.00 87.00 585 GLY A O 1
ATOM 4574 N N . THR A 1 586 ? -15.128 -9.332 39.475 1.00 88.75 586 THR A N 1
ATOM 4575 C CA . THR A 1 586 ? -14.135 -9.490 38.403 1.00 88.75 586 THR A CA 1
ATOM 4576 C C . THR A 1 586 ? -14.604 -8.861 37.098 1.00 88.75 586 THR A C 1
ATOM 4578 O O . THR A 1 586 ? -15.790 -8.836 36.795 1.00 88.75 586 THR A O 1
ATOM 4581 N N . ILE A 1 587 ? -13.666 -8.319 36.316 1.00 90.56 587 ILE A N 1
ATOM 4582 C CA . ILE A 1 587 ? -13.997 -7.750 35.002 1.00 90.56 587 ILE A CA 1
ATOM 4583 C C . ILE A 1 587 ? -14.396 -8.858 34.027 1.00 90.56 587 ILE A C 1
ATOM 4585 O O . ILE A 1 587 ? -13.732 -9.895 33.949 1.00 90.56 587 ILE A O 1
ATOM 4589 N N . ASP A 1 588 ? -15.437 -8.624 33.237 1.00 93.00 588 ASP A N 1
ATOM 4590 C CA . ASP A 1 588 ? -15.914 -9.597 32.261 1.00 93.00 588 ASP A CA 1
ATOM 4591 C C . ASP A 1 588 ? -15.282 -9.404 30.877 1.00 93.00 588 ASP A C 1
ATOM 4593 O O . ASP A 1 588 ? -14.678 -8.379 30.556 1.00 93.00 588 ASP A O 1
ATOM 4597 N N . TRP A 1 589 ? -15.441 -10.412 30.017 1.00 93.31 589 TRP A N 1
ATOM 4598 C CA . TRP A 1 589 ? -14.858 -10.420 28.675 1.00 93.31 589 TRP A CA 1
ATOM 4599 C C . TRP A 1 589 ? -15.907 -10.684 27.604 1.00 93.31 589 TRP A C 1
ATOM 4601 O O . TRP A 1 589 ? -16.518 -11.759 27.547 1.00 93.31 589 TRP A O 1
ATOM 4611 N N . GLY A 1 590 ? -16.100 -9.708 26.719 1.00 93.62 590 GLY A N 1
ATOM 4612 C CA . GLY A 1 590 ? -17.065 -9.768 25.630 1.00 93.62 590 GLY A CA 1
ATOM 4613 C C . GLY A 1 590 ? -16.400 -9.976 24.277 1.00 93.62 590 GLY A C 1
ATOM 4614 O O . GLY A 1 590 ? -15.723 -9.080 23.784 1.00 93.62 590 GLY A O 1
ATOM 4615 N N . GLN A 1 591 ? -16.677 -11.106 23.620 1.00 95.00 591 GLN A N 1
ATOM 4616 C CA . GLN A 1 591 ? -16.325 -11.275 22.207 1.00 95.00 591 GLN A CA 1
ATOM 4617 C C . GLN A 1 591 ? -17.443 -10.735 21.317 1.00 95.00 591 GLN A C 1
ATOM 4619 O O . GLN A 1 591 ? -18.562 -11.263 21.345 1.00 95.00 591 GLN A O 1
ATOM 4624 N N . PHE A 1 592 ? -17.137 -9.716 20.525 1.00 95.06 592 PHE A N 1
ATOM 4625 C CA . PHE A 1 592 ? -18.003 -9.224 19.464 1.00 95.06 592 PHE A CA 1
ATOM 4626 C C . PHE A 1 592 ? -17.768 -10.018 18.171 1.00 95.06 592 PHE A C 1
ATOM 4628 O O . PHE A 1 592 ? -16.684 -10.555 17.952 1.00 95.06 592 PHE A O 1
ATOM 4635 N N . GLY A 1 593 ? -18.790 -10.131 17.323 1.00 94.56 593 GLY A N 1
ATOM 4636 C CA . GLY A 1 593 ? -18.642 -10.648 15.965 1.00 94.56 593 GLY A CA 1
ATOM 4637 C C . GLY A 1 593 ? -19.969 -10.875 15.248 1.00 94.56 593 GLY A C 1
ATOM 4638 O O . GLY A 1 593 ? -21.055 -10.806 15.837 1.00 94.56 593 GLY A O 1
ATOM 4639 N N . GLN A 1 594 ? -19.887 -11.213 13.962 1.00 95.12 594 GLN A N 1
ATOM 4640 C CA . GLN A 1 594 ? -21.052 -11.504 13.126 1.00 95.12 594 GLN A CA 1
ATOM 4641 C C . GLN A 1 594 ? -21.293 -13.008 13.011 1.00 95.12 594 GLN A C 1
ATOM 4643 O O . GLN A 1 594 ? -20.394 -13.767 12.652 1.00 95.12 594 GLN A O 1
ATOM 4648 N N . ARG A 1 595 ? -22.516 -13.462 13.284 1.00 94.88 595 ARG A N 1
ATOM 4649 C CA . ARG A 1 595 ? -22.883 -14.875 13.165 1.00 94.88 595 ARG A CA 1
ATOM 4650 C C . ARG A 1 595 ? -22.845 -15.368 11.715 1.00 94.88 595 ARG A C 1
ATOM 4652 O O . ARG A 1 595 ? -23.453 -14.772 10.836 1.00 94.88 595 ARG A O 1
ATOM 4659 N N . LYS A 1 596 ? -22.228 -16.529 11.493 1.00 94.31 596 LYS A N 1
ATOM 4660 C CA . LYS A 1 596 ? -22.099 -17.224 10.200 1.00 94.31 596 LYS A CA 1
ATOM 4661 C C . LYS A 1 596 ? -23.418 -17.797 9.672 1.00 94.31 596 LYS A C 1
ATOM 4663 O O . LYS A 1 596 ? -23.552 -17.993 8.473 1.00 94.31 596 LYS A O 1
ATOM 4668 N N . ASP A 1 597 ? -24.359 -18.136 10.552 1.00 94.19 597 ASP A N 1
ATOM 4669 C CA . ASP A 1 597 ? -25.582 -18.861 10.188 1.00 94.19 597 ASP A CA 1
ATOM 4670 C C . ASP A 1 597 ? -26.781 -17.952 9.903 1.00 94.19 597 ASP A C 1
ATOM 4672 O O . ASP A 1 597 ? -27.533 -18.222 8.971 1.00 94.19 597 ASP A O 1
ATOM 4676 N N . ASP A 1 598 ? -26.967 -16.888 10.687 1.00 93.94 598 ASP A N 1
ATOM 4677 C CA . ASP A 1 598 ? -28.084 -15.948 10.520 1.00 93.94 598 ASP A CA 1
ATOM 4678 C C . ASP A 1 598 ? -27.647 -14.491 10.284 1.00 93.94 598 ASP A C 1
ATOM 4680 O O . ASP A 1 598 ? -28.496 -13.611 10.135 1.00 93.94 598 ASP A O 1
ATOM 4684 N N . GLY A 1 599 ? -26.340 -14.217 10.224 1.00 94.44 599 GLY A N 1
ATOM 4685 C CA . GLY A 1 599 ? -25.786 -12.889 9.950 1.00 94.44 599 GLY A CA 1
ATOM 4686 C C . GLY A 1 599 ? -25.920 -11.885 11.096 1.00 94.44 599 GLY A C 1
ATOM 4687 O O . GLY A 1 599 ? -25.498 -10.741 10.938 1.00 94.44 599 GLY A O 1
ATOM 4688 N N . ARG A 1 600 ? -26.525 -12.254 12.236 1.00 95.06 600 ARG A N 1
ATOM 4689 C CA . ARG A 1 600 ? -26.731 -11.319 13.353 1.00 95.06 600 ARG A CA 1
ATOM 4690 C C . ARG A 1 600 ? -25.414 -10.951 14.013 1.00 95.06 600 ARG A C 1
ATOM 4692 O O . ARG A 1 600 ? -24.592 -11.820 14.299 1.00 95.06 600 ARG A O 1
ATOM 4699 N N . TYR A 1 601 ? -25.272 -9.681 14.359 1.00 95.00 601 TYR A N 1
ATOM 4700 C CA . TYR A 1 601 ? -24.175 -9.223 15.201 1.00 95.00 601 TYR A CA 1
ATOM 4701 C C . TYR A 1 601 ? -24.456 -9.573 16.654 1.00 95.00 601 TYR A C 1
ATOM 4703 O O . TYR A 1 601 ? -25.588 -9.421 17.137 1.00 95.00 601 TYR A O 1
ATOM 4711 N N . GLN A 1 602 ? -23.438 -10.074 17.346 1.00 94.88 602 GLN A N 1
ATOM 4712 C CA . GLN A 1 602 ? -23.555 -10.440 18.744 1.00 94.88 602 GLN A CA 1
ATOM 4713 C C . GLN A 1 602 ? -22.329 -10.072 19.547 1.00 94.88 602 GLN A C 1
ATOM 4715 O O . GLN A 1 602 ? -21.206 -10.134 19.061 1.00 94.88 602 GLN A O 1
ATOM 4720 N N . TRP A 1 603 ? -22.586 -9.800 20.819 1.00 93.88 603 TR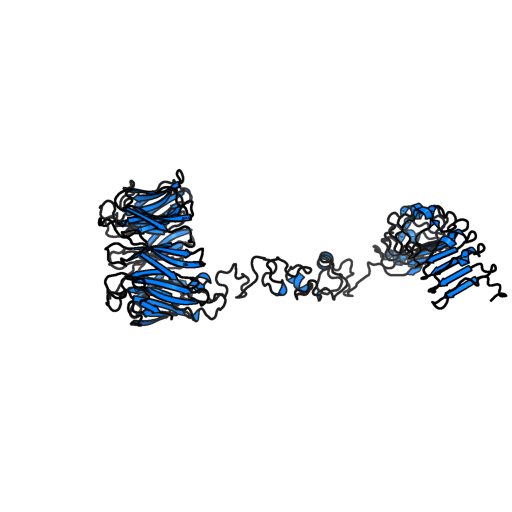P A N 1
ATOM 4721 C CA . TRP A 1 603 ? -21.568 -9.720 21.843 1.00 93.88 603 TRP A CA 1
ATOM 4722 C C . TRP A 1 603 ? -21.807 -10.823 22.859 1.00 93.88 603 TRP A C 1
ATOM 4724 O O . TRP A 1 603 ? -22.866 -10.874 23.488 1.00 93.88 603 TRP A O 1
ATOM 4734 N N . VAL A 1 604 ? -20.858 -11.744 22.977 1.00 94.31 604 VAL A N 1
ATOM 4735 C CA . VAL A 1 604 ? -20.966 -12.925 23.835 1.00 94.31 604 VAL A CA 1
ATOM 4736 C C . VAL A 1 604 ? -20.027 -12.758 25.017 1.00 94.31 604 VAL A C 1
ATOM 4738 O O . VAL A 1 604 ? -18.811 -12.907 24.878 1.00 94.31 604 VAL A O 1
ATOM 4741 N N . VAL A 1 605 ? -20.611 -12.471 26.177 1.00 94.12 605 VAL A N 1
ATOM 4742 C CA . VAL A 1 605 ? -19.882 -12.133 27.399 1.00 94.12 605 VAL A CA 1
ATOM 4743 C C . VAL A 1 605 ? -19.663 -13.365 28.265 1.00 94.12 605 VAL A C 1
ATOM 4745 O O . VAL A 1 605 ? -20.590 -14.138 28.536 1.00 94.12 605 VAL A O 1
ATOM 4748 N N . LYS A 1 606 ? -18.422 -13.547 28.703 1.00 93.19 606 LYS A N 1
ATOM 4749 C CA . LYS A 1 606 ? -17.987 -14.571 29.650 1.00 93.19 606 LYS A CA 1
ATOM 4750 C C . LYS A 1 606 ? -17.451 -13.917 30.920 1.00 93.19 606 LYS A C 1
ATOM 4752 O O . LYS A 1 606 ? -16.956 -12.799 30.855 1.00 93.19 606 LYS A O 1
ATOM 4757 N N . LYS A 1 607 ? -17.513 -14.682 32.012 1.00 91.31 607 LYS A N 1
ATOM 4758 C CA . LYS A 1 607 ? -16.964 -14.317 33.321 1.00 91.31 607 LYS A CA 1
ATOM 4759 C C . LYS A 1 607 ? -15.486 -13.994 33.234 1.00 91.31 607 LYS A C 1
ATOM 4761 O O . LYS A 1 607 ? -14.773 -14.690 32.513 1.00 91.31 607 LYS A O 1
ATOM 4766 N N . GLY A 1 608 ? -15.015 -13.037 34.021 1.00 88.81 608 GLY A N 1
ATOM 4767 C CA . GLY A 1 608 ? -13.584 -12.836 34.244 1.00 88.81 608 GLY A CA 1
ATOM 4768 C C . GLY A 1 608 ? -12.914 -14.075 34.824 1.00 88.81 608 GLY A C 1
ATOM 4769 O O . GLY A 1 608 ? -11.930 -14.570 34.280 1.00 88.81 608 GLY A O 1
ATOM 4770 N N . HIS A 1 609 ? -13.511 -14.646 35.870 1.00 85.69 609 HIS A N 1
ATOM 4771 C CA . HIS A 1 609 ? -12.865 -15.663 36.704 1.00 85.69 609 HIS A CA 1
ATOM 4772 C C . HIS A 1 609 ? -13.223 -17.132 36.400 1.00 85.69 609 HIS A C 1
ATOM 4774 O O . HIS A 1 609 ? -12.622 -18.045 36.968 1.00 85.69 609 HIS A O 1
ATOM 4780 N N . ASP A 1 610 ? -14.206 -17.398 35.529 1.00 83.75 610 ASP A N 1
ATOM 4781 C CA . ASP A 1 610 ? -14.620 -18.764 35.166 1.00 83.75 610 ASP A CA 1
ATOM 4782 C C . ASP A 1 610 ? -14.824 -18.919 33.652 1.00 83.75 610 ASP A C 1
ATOM 4784 O O . ASP A 1 610 ? -15.703 -18.312 33.037 1.00 83.75 610 ASP A O 1
ATOM 4788 N N . LYS A 1 611 ? -14.080 -19.843 33.030 1.00 83.69 611 LYS A N 1
ATOM 4789 C CA . LYS A 1 611 ? -14.253 -20.200 31.609 1.00 83.69 611 LYS A CA 1
ATOM 4790 C C . LYS A 1 611 ? -15.666 -20.676 31.245 1.00 83.69 611 LYS A C 1
ATOM 4792 O O . LYS A 1 611 ? -16.021 -20.718 30.052 1.00 83.69 611 LYS A O 1
ATOM 4797 N N . ARG A 1 612 ? -16.439 -21.161 32.224 1.00 84.12 612 ARG A N 1
ATOM 4798 C CA . ARG A 1 612 ? -17.713 -21.856 32.019 1.00 84.12 612 ARG A CA 1
ATOM 4799 C C . ARG A 1 612 ? -18.843 -20.869 31.782 1.00 84.12 612 ARG A C 1
ATOM 4801 O O . ARG A 1 612 ? -19.041 -19.901 32.498 1.00 84.12 612 ARG A O 1
ATOM 4808 N N . GLY A 1 613 ? -19.673 -21.222 30.806 1.00 77.00 613 GLY A N 1
ATOM 4809 C CA . GLY A 1 613 ? -20.896 -20.489 30.521 1.00 77.00 613 GLY A CA 1
ATOM 4810 C C . GLY A 1 613 ? -20.665 -19.191 29.756 1.00 77.00 613 GLY A C 1
ATOM 4811 O O . GLY A 1 613 ? -19.567 -18.889 29.285 1.00 77.00 613 GLY A O 1
ATOM 4812 N N . VAL A 1 614 ? -21.778 -18.504 29.555 1.00 89.50 614 VAL A N 1
ATOM 4813 C CA . VAL A 1 614 ? -21.926 -17.188 28.940 1.00 89.50 614 VAL A CA 1
ATOM 4814 C C . VAL A 1 614 ? -22.853 -16.449 29.894 1.00 89.50 614 VAL A C 1
ATOM 4816 O O . VAL A 1 614 ? -23.922 -16.978 30.208 1.00 89.50 614 VAL A O 1
ATOM 4819 N N . ILE A 1 615 ? -22.443 -15.285 30.390 1.00 90.06 615 ILE A N 1
ATOM 4820 C CA . ILE A 1 615 ? -23.259 -14.492 31.321 1.00 90.06 615 ILE A CA 1
ATOM 4821 C C . ILE A 1 615 ? -24.376 -13.802 30.544 1.00 90.06 615 ILE A C 1
ATOM 4823 O O . ILE A 1 615 ? -25.544 -13.791 30.955 1.00 90.06 615 ILE A O 1
ATOM 4827 N N . ARG A 1 616 ? -24.006 -13.224 29.396 1.00 91.38 616 ARG A N 1
ATOM 4828 C CA . ARG A 1 616 ? -24.885 -12.424 28.551 1.00 91.38 616 ARG A CA 1
ATOM 4829 C C . ARG A 1 616 ? -24.564 -12.605 27.079 1.00 91.38 616 ARG A C 1
ATOM 4831 O O . ARG A 1 616 ? -23.430 -12.851 26.673 1.00 91.38 616 ARG A O 1
ATOM 4838 N N . THR A 1 617 ? -25.603 -12.477 26.266 1.00 93.69 617 THR A N 1
ATOM 4839 C CA . THR A 1 617 ? -25.462 -12.323 24.822 1.00 93.69 617 THR A CA 1
ATOM 4840 C C . THR A 1 617 ? -26.320 -11.156 24.381 1.00 93.69 617 THR A C 1
ATOM 4842 O O . THR A 1 617 ? -27.548 -11.213 24.482 1.00 93.69 617 THR A O 1
ATOM 4845 N N . PHE A 1 618 ? -25.665 -10.116 23.886 1.00 94.38 618 PHE A N 1
ATOM 4846 C CA . PHE A 1 618 ? -26.315 -8.987 23.238 1.00 94.38 618 PHE A CA 1
ATOM 4847 C C . PHE A 1 618 ? -26.436 -9.311 21.758 1.00 94.38 618 PHE A C 1
ATOM 4849 O O . PHE A 1 618 ? -25.471 -9.775 21.154 1.00 94.38 618 PHE A O 1
ATOM 4856 N N . SER A 1 619 ? -27.622 -9.140 21.178 1.00 94.06 619 SER A N 1
ATOM 4857 C CA . SER A 1 619 ? -27.860 -9.450 19.770 1.00 94.06 619 SER A CA 1
ATOM 4858 C C . SER A 1 619 ? -28.486 -8.260 19.059 1.00 94.06 619 SER A C 1
ATOM 4860 O O . SER A 1 619 ? -29.461 -7.674 19.531 1.00 94.06 619 SER A O 1
ATOM 4862 N N . TRP A 1 620 ? -27.961 -7.955 17.878 1.00 94.88 620 TRP A N 1
ATOM 4863 C CA . TRP A 1 620 ? -28.543 -7.002 16.943 1.00 94.88 620 TRP A CA 1
ATOM 4864 C C . TRP A 1 620 ? -29.016 -7.738 15.681 1.00 94.88 620 TRP A C 1
ATOM 4866 O O . TRP A 1 620 ? -28.517 -8.829 15.380 1.00 94.88 620 TRP A O 1
ATOM 4876 N N . PRO A 1 621 ? -30.009 -7.194 14.954 1.00 93.06 621 PRO A N 1
ATOM 4877 C CA . PRO A 1 621 ? -30.393 -7.729 13.653 1.00 93.06 621 PRO A CA 1
ATOM 4878 C C . PRO A 1 621 ? -29.244 -7.634 12.634 1.00 93.06 621 PRO A C 1
ATOM 4880 O O . PRO A 1 621 ? -28.260 -6.931 12.847 1.00 93.06 621 PRO A O 1
ATOM 4883 N N . ASN A 1 622 ? -29.380 -8.364 11.531 1.00 94.44 622 ASN A N 1
ATOM 4884 C CA . ASN A 1 622 ? -28.404 -8.452 10.439 1.00 94.44 622 ASN A CA 1
ATOM 4885 C C . ASN A 1 622 ? -28.664 -7.424 9.320 1.00 94.44 622 ASN A C 1
ATOM 4887 O O . ASN A 1 622 ? -28.324 -7.654 8.165 1.00 94.44 622 ASN A O 1
ATOM 4891 N N . ASP A 1 623 ? -29.341 -6.326 9.648 1.00 94.56 623 ASP A N 1
ATOM 4892 C CA . ASP A 1 623 ? -29.793 -5.303 8.703 1.00 94.56 623 ASP A CA 1
ATOM 4893 C C . ASP A 1 623 ? -28.826 -4.116 8.590 1.00 94.56 623 ASP A C 1
ATOM 4895 O O . ASP A 1 623 ? -29.158 -3.140 7.915 1.00 94.56 623 ASP A O 1
ATOM 4899 N N . LEU A 1 624 ? -27.667 -4.200 9.254 1.00 95.12 624 LEU A N 1
ATOM 4900 C CA . LEU A 1 624 ? -26.561 -3.256 9.135 1.00 95.12 624 LEU A CA 1
ATOM 4901 C C . LEU A 1 624 ? -25.372 -3.902 8.403 1.00 95.12 624 LEU A C 1
ATOM 4903 O O . LEU A 1 624 ? -25.121 -5.093 8.577 1.00 95.12 624 LEU A O 1
ATOM 4907 N N . THR A 1 625 ? -24.643 -3.114 7.621 1.00 92.94 625 THR A N 1
ATOM 4908 C CA . THR A 1 625 ? -23.336 -3.422 7.028 1.00 92.94 625 THR A CA 1
ATOM 4909 C C . THR A 1 625 ? -22.254 -2.595 7.716 1.00 92.94 625 THR A C 1
ATOM 4911 O O . THR A 1 625 ? -22.568 -1.598 8.375 1.00 92.94 625 THR A O 1
ATOM 4914 N N . ASP A 1 626 ? -21.000 -3.039 7.587 1.00 89.81 626 ASP A N 1
ATOM 4915 C CA . ASP A 1 626 ? -19.812 -2.388 8.167 1.00 89.81 626 ASP A CA 1
ATOM 4916 C C . ASP A 1 626 ? -19.978 -2.107 9.661 1.00 89.81 626 ASP A C 1
ATOM 4918 O O . ASP A 1 626 ? -19.649 -1.039 10.169 1.00 89.81 626 ASP A O 1
ATOM 4922 N N . ALA A 1 627 ? -20.606 -3.059 10.357 1.00 94.25 627 ALA A N 1
ATOM 4923 C CA . ALA A 1 627 ? -21.077 -2.812 11.700 1.00 94.25 627 ALA A CA 1
ATOM 4924 C C . ALA A 1 627 ? -19.932 -2.916 12.717 1.00 94.25 627 ALA A C 1
ATOM 4926 O O . ALA A 1 627 ? -19.293 -3.964 12.830 1.00 94.25 627 ALA A O 1
ATOM 4927 N N . GLN A 1 628 ? -19.734 -1.846 13.481 1.00 94.94 628 GLN A N 1
ATOM 4928 C CA . GLN A 1 628 ? -18.659 -1.688 14.455 1.00 94.94 628 GLN A CA 1
ATOM 4929 C C . GLN A 1 628 ? -19.228 -1.557 15.878 1.00 94.94 628 GLN A C 1
ATOM 4931 O O . GLN A 1 628 ? -20.234 -0.861 16.086 1.00 94.94 628 GLN A O 1
ATOM 4936 N N . PRO A 1 629 ? -18.642 -2.243 16.872 1.00 95.50 629 PRO A N 1
ATOM 4937 C CA . PRO A 1 629 ? -19.079 -2.148 18.258 1.00 95.50 629 PRO A CA 1
ATOM 4938 C C . PRO A 1 629 ? -18.594 -0.841 18.899 1.00 95.50 629 PRO A C 1
ATOM 4940 O O . PRO A 1 629 ? -17.566 -0.288 18.518 1.00 95.50 629 PRO A O 1
ATOM 4943 N N . LEU A 1 630 ? -19.325 -0.368 19.904 1.00 95.44 630 LEU A N 1
ATOM 4944 C CA . LEU A 1 630 ? -18.960 0.804 20.697 1.00 95.44 630 LEU A CA 1
ATOM 4945 C C . LEU A 1 630 ? -19.415 0.595 22.148 1.00 95.44 630 LEU A C 1
ATOM 4947 O O . LEU A 1 630 ? -20.534 0.131 22.374 1.00 95.44 630 LEU A O 1
ATOM 4951 N N . LEU A 1 631 ? -18.555 0.914 23.117 1.00 95.06 631 LEU A N 1
ATOM 4952 C CA . LEU A 1 631 ? -18.943 1.036 24.525 1.00 95.06 631 LEU A CA 1
ATOM 4953 C C . LEU A 1 631 ? -19.258 2.499 24.815 1.00 95.06 631 LEU A C 1
ATOM 4955 O O . LEU A 1 631 ? -18.507 3.379 24.404 1.00 95.06 631 LEU A O 1
ATOM 4959 N N . LEU A 1 632 ? -20.357 2.737 25.516 1.00 95.44 632 LEU A N 1
ATOM 4960 C CA . LEU A 1 632 ? -20.788 4.066 25.939 1.00 95.44 632 LEU A CA 1
ATOM 4961 C C . LEU A 1 632 ? -20.775 4.139 27.465 1.00 95.44 632 LEU A C 1
ATOM 4963 O O . LEU A 1 632 ? -20.905 3.111 28.134 1.00 95.44 632 LEU A O 1
ATOM 4967 N N . SER A 1 633 ? -20.631 5.341 28.014 1.00 94.62 633 SER A N 1
ATOM 4968 C CA . SER A 1 633 ? -20.763 5.579 29.455 1.00 94.62 633 SER A CA 1
ATOM 4969 C C . SER A 1 633 ? -22.115 5.083 29.968 1.00 94.62 633 SER A C 1
ATOM 4971 O O . SER A 1 633 ? -23.073 5.029 29.201 1.00 94.62 633 SER A O 1
ATOM 4973 N N . ASP A 1 634 ? -22.193 4.701 31.245 1.00 93.81 634 ASP A N 1
ATOM 4974 C CA . ASP A 1 634 ? -23.434 4.221 31.867 1.00 93.81 634 ASP A CA 1
ATOM 4975 C C . ASP A 1 634 ? -24.540 5.289 31.783 1.00 93.81 634 ASP A C 1
ATOM 4977 O O . ASP A 1 634 ? -24.414 6.394 32.314 1.00 93.81 634 ASP A O 1
ATOM 4981 N N . ARG A 1 635 ? -25.636 4.950 31.099 1.00 92.44 635 ARG A N 1
ATOM 4982 C CA . ARG A 1 635 ? -26.812 5.814 30.895 1.00 92.44 635 ARG A CA 1
ATOM 4983 C C . ARG A 1 635 ? -27.992 5.370 31.744 1.00 92.44 635 ARG A C 1
ATOM 4985 O O . ARG A 1 635 ? -28.996 6.083 31.828 1.00 92.44 635 ARG A O 1
ATOM 4992 N N . THR A 1 636 ? -27.920 4.179 32.324 1.00 91.81 636 THR A N 1
ATOM 4993 C CA . THR A 1 636 ? -28.982 3.592 33.139 1.00 91.81 636 THR A CA 1
ATOM 4994 C C . THR A 1 636 ? -28.758 3.805 34.636 1.00 91.81 636 THR A C 1
ATOM 4996 O O . THR A 1 636 ? -29.718 3.706 35.408 1.00 91.81 636 THR A O 1
ATOM 4999 N N . GLY A 1 637 ? -27.546 4.198 35.032 1.00 91.50 637 GLY A N 1
ATOM 5000 C CA . GLY A 1 637 ? -27.141 4.447 36.412 1.00 91.50 637 GLY A CA 1
ATOM 5001 C C . GLY A 1 637 ? -27.008 3.158 37.218 1.00 91.50 637 GLY A C 1
ATOM 5002 O O . GLY A 1 637 ? -27.363 3.146 38.401 1.00 91.50 637 GLY A O 1
ATOM 5003 N N . ASP A 1 638 ? -26.610 2.062 36.572 1.00 92.38 638 ASP A N 1
ATOM 5004 C CA . ASP A 1 638 ? -26.440 0.746 37.190 1.00 92.38 638 ASP A CA 1
ATOM 5005 C C . ASP A 1 638 ? -24.975 0.295 37.339 1.00 92.38 638 ASP A C 1
ATOM 5007 O O . ASP A 1 638 ? -24.722 -0.848 37.747 1.00 92.38 638 ASP A O 1
ATOM 5011 N N . ASP A 1 639 ? -24.040 1.216 37.096 1.00 91.69 639 ASP A N 1
ATOM 5012 C CA . ASP A 1 639 ? -22.586 1.063 37.141 1.00 91.69 639 ASP A CA 1
ATOM 5013 C C . ASP A 1 639 ? -22.026 0.121 36.054 1.00 91.69 639 ASP A C 1
ATOM 5015 O O . ASP A 1 639 ? -20.943 -0.445 36.221 1.00 91.69 639 ASP A O 1
ATOM 5019 N N . VAL A 1 640 ? -22.751 -0.076 34.945 1.00 93.62 640 VAL A N 1
ATOM 5020 C CA . VAL A 1 640 ? -22.298 -0.853 33.778 1.00 93.62 640 VAL A CA 1
ATOM 5021 C C . VAL A 1 640 ? -22.376 -0.000 32.515 1.00 93.62 640 VAL A C 1
ATOM 5023 O O . VAL A 1 640 ? -23.414 0.561 32.182 1.00 93.62 640 VAL A O 1
ATOM 5026 N N . LYS A 1 641 ? -21.275 0.065 31.764 1.00 95.31 641 LYS A N 1
ATOM 5027 C CA . LYS A 1 641 ? -21.228 0.711 30.448 1.00 95.31 641 LYS A CA 1
ATOM 5028 C C . LYS A 1 641 ? -22.190 0.078 29.460 1.00 95.31 641 LYS A C 1
ATOM 5030 O O . LYS A 1 641 ? -22.342 -1.143 29.390 1.00 95.31 641 LYS A O 1
ATOM 5035 N N . GLU A 1 642 ? -22.737 0.911 28.588 1.00 95.44 642 GLU A N 1
ATOM 5036 C CA . GLU A 1 642 ? -23.715 0.471 27.607 1.00 95.44 642 GLU A CA 1
ATOM 5037 C C . GLU A 1 642 ? -23.053 -0.113 26.371 1.00 95.44 642 GLU A C 1
ATOM 5039 O O . GLU A 1 642 ? -22.014 0.347 25.894 1.00 95.44 642 GLU A O 1
ATOM 5044 N N . VAL A 1 643 ? -23.701 -1.130 25.809 1.00 95.50 643 VAL A N 1
ATOM 5045 C CA . VAL A 1 643 ? -23.200 -1.840 24.637 1.00 95.50 643 VAL A CA 1
ATOM 5046 C C . VAL A 1 643 ? -23.905 -1.357 23.380 1.00 95.50 643 VAL A C 1
ATOM 5048 O O . VAL A 1 643 ? -25.129 -1.452 23.242 1.00 95.50 643 VAL A O 1
ATOM 5051 N N . ALA A 1 644 ? -23.144 -0.880 22.406 1.00 95.81 644 ALA A N 1
ATOM 5052 C CA . ALA A 1 644 ? -23.687 -0.339 21.175 1.00 95.81 644 ALA A CA 1
ATOM 5053 C C . ALA A 1 644 ? -23.079 -0.971 19.920 1.00 95.81 644 ALA A C 1
ATOM 5055 O O . ALA A 1 644 ? -22.021 -1.595 19.933 1.00 95.81 644 ALA A O 1
ATOM 5056 N N . LEU A 1 645 ? -23.819 -0.823 18.824 1.00 95.88 645 LEU A N 1
ATOM 5057 C CA . LEU A 1 645 ? -23.415 -1.206 17.477 1.00 95.88 645 LEU A CA 1
ATOM 5058 C C . LEU A 1 645 ? -23.790 -0.065 16.543 1.00 95.88 645 LEU A C 1
ATOM 5060 O O . LEU A 1 645 ? -24.966 0.328 16.531 1.00 95.88 645 LEU A O 1
ATOM 5064 N N . TYR A 1 646 ? -22.842 0.424 15.751 1.00 97.06 646 TYR A N 1
ATOM 5065 C CA . TYR A 1 646 ? -23.140 1.323 14.644 1.00 97.06 646 TYR A CA 1
ATOM 5066 C C . TYR A 1 646 ? -22.845 0.682 13.293 1.00 97.06 646 TYR A C 1
ATOM 5068 O O . TYR A 1 646 ? -22.081 -0.267 13.220 1.00 97.06 646 TYR A O 1
ATOM 5076 N N . GLY A 1 647 ? -23.517 1.142 12.239 1.00 96.62 647 GLY A N 1
ATOM 5077 C CA . GLY A 1 647 ? -23.369 0.616 10.879 1.00 96.62 647 GLY A CA 1
ATOM 5078 C C . GLY A 1 647 ? -24.444 1.150 9.932 1.00 96.62 647 GLY A C 1
ATOM 5079 O O . GLY A 1 647 ? -25.378 1.842 10.358 1.00 96.62 647 GLY A O 1
ATOM 5080 N N . LYS A 1 648 ? -24.326 0.844 8.638 1.00 96.38 648 LYS A N 1
ATOM 5081 C CA . LYS A 1 648 ? -25.231 1.351 7.590 1.00 96.38 648 LYS A CA 1
ATOM 5082 C C . LYS A 1 648 ? -26.337 0.359 7.295 1.00 96.38 648 LYS A C 1
ATOM 5084 O O . LYS A 1 648 ? -26.086 -0.827 7.180 1.00 96.38 648 LYS A O 1
ATOM 5089 N N . ASN A 1 649 ? -27.571 0.816 7.125 1.00 95.94 649 ASN A N 1
ATOM 5090 C CA . ASN A 1 649 ? -28.626 -0.061 6.621 1.00 95.94 649 ASN A CA 1
ATOM 5091 C C . ASN A 1 649 ? -28.569 -0.202 5.083 1.00 95.94 649 ASN A C 1
ATOM 5093 O O . ASN A 1 649 ? -27.808 0.479 4.402 1.00 95.94 649 ASN A O 1
ATOM 5097 N N . SER A 1 650 ? -29.475 -1.005 4.516 1.00 95.50 650 SER A N 1
ATOM 5098 C CA . SER A 1 650 ? -29.626 -1.173 3.054 1.00 95.50 650 SER A CA 1
ATOM 5099 C C . SER A 1 650 ? -29.889 0.110 2.247 1.00 95.50 650 SER A C 1
ATOM 5101 O O . SER A 1 650 ? -29.727 0.098 1.032 1.00 95.50 650 SER A O 1
ATOM 5103 N N . SER A 1 651 ? -30.297 1.213 2.886 1.00 95.12 651 SER A N 1
ATOM 5104 C CA . SER A 1 651 ? -30.457 2.518 2.233 1.00 95.12 651 SER A CA 1
ATOM 5105 C C . SER A 1 651 ? -29.239 3.433 2.411 1.00 95.12 651 SER A C 1
ATOM 5107 O O . SER A 1 651 ? -29.358 4.625 2.150 1.00 95.12 651 SER A O 1
ATOM 5109 N N . GLY A 1 652 ? -28.120 2.925 2.939 1.00 94.38 652 GLY A N 1
ATOM 5110 C CA . GLY A 1 652 ? -26.909 3.692 3.258 1.00 94.38 652 GLY A CA 1
ATOM 5111 C C . GLY A 1 652 ? -27.028 4.584 4.499 1.00 94.38 652 GLY A C 1
ATOM 5112 O O . GLY A 1 652 ? -26.126 5.357 4.798 1.00 94.38 652 GLY A O 1
ATOM 5113 N N . LYS A 1 653 ? -28.146 4.518 5.231 1.00 96.06 653 LYS A N 1
ATOM 5114 C CA . LYS A 1 653 ? -28.398 5.353 6.408 1.00 96.06 653 LYS A CA 1
ATOM 5115 C C . LYS A 1 653 ? -27.633 4.773 7.596 1.00 96.06 653 LYS A C 1
ATOM 5117 O O . LYS A 1 653 ? -27.817 3.596 7.908 1.00 96.06 653 LYS A O 1
ATOM 5122 N N . LEU A 1 654 ? -26.830 5.590 8.271 1.00 96.81 654 LEU A N 1
ATOM 5123 C CA . LEU A 1 654 ? -26.060 5.159 9.435 1.00 96.81 654 LEU A CA 1
ATOM 5124 C C . LEU A 1 654 ? -26.952 5.105 10.679 1.00 96.81 654 LEU A C 1
ATOM 5126 O O . LEU A 1 654 ? -27.756 6.012 10.920 1.00 96.81 654 LEU A O 1
ATOM 5130 N N . PHE A 1 655 ? -26.806 4.056 11.479 1.00 97.31 655 PHE A N 1
ATOM 5131 C CA . PHE A 1 655 ? -27.481 3.885 12.762 1.00 97.31 655 PHE A CA 1
ATOM 5132 C C . PHE A 1 655 ? -26.464 3.637 13.862 1.00 97.31 655 PHE A C 1
ATOM 5134 O O . PHE A 1 655 ? -25.493 2.940 13.618 1.00 97.31 655 PHE A O 1
ATOM 5141 N N . LEU A 1 656 ? -26.750 4.121 15.070 1.00 97.38 656 LEU A N 1
ATOM 5142 C CA . LEU A 1 656 ? -26.115 3.693 16.318 1.00 97.38 656 LEU A CA 1
ATOM 5143 C C . LEU A 1 656 ? -27.210 3.132 17.226 1.00 97.38 656 LEU A C 1
ATOM 5145 O O . LEU A 1 656 ? -28.188 3.812 17.542 1.00 97.38 656 LEU A O 1
ATOM 5149 N N . ARG A 1 657 ? -27.064 1.871 17.623 1.00 96.06 657 ARG A N 1
ATOM 5150 C CA . ARG A 1 657 ? -28.060 1.108 18.378 1.00 96.06 657 ARG A CA 1
ATOM 5151 C C . ARG A 1 657 ? -27.498 0.722 19.734 1.00 96.06 657 ARG A C 1
ATOM 5153 O O . ARG A 1 657 ? -26.712 -0.223 19.812 1.00 96.06 657 ARG A O 1
ATOM 5160 N N . VAL A 1 658 ? -27.988 1.371 20.787 1.00 95.94 658 VAL A N 1
ATOM 5161 C CA . VAL A 1 658 ? -27.479 1.235 22.160 1.00 95.94 658 VAL A CA 1
ATOM 5162 C C . VAL A 1 658 ? -28.374 0.319 22.981 1.00 95.94 658 VAL A C 1
ATOM 5164 O O . VAL A 1 658 ? -29.574 0.561 23.111 1.00 95.94 658 VAL A O 1
ATOM 5167 N N . ASN A 1 659 ? -27.827 -0.789 23.456 1.00 95.44 659 ASN A N 1
ATOM 5168 C CA . ASN A 1 659 ? -28.471 -1.659 24.429 1.00 95.44 659 ASN A CA 1
ATOM 5169 C C . ASN A 1 659 ? -27.914 -1.350 25.818 1.00 95.44 659 ASN A C 1
ATOM 5171 O O . ASN A 1 659 ? -26.749 -0.998 25.943 1.00 95.44 659 ASN A O 1
ATOM 5175 N N . ASP A 1 660 ? -28.754 -1.560 26.820 1.00 95.12 660 ASP A N 1
ATOM 5176 C CA . ASP A 1 660 ? -28.354 -1.649 28.222 1.00 95.12 660 ASP A CA 1
ATOM 5177 C C . ASP A 1 660 ? -27.246 -2.710 28.388 1.00 95.12 660 ASP A C 1
ATOM 5179 O O . ASP A 1 660 ? -27.371 -3.832 27.872 1.00 95.12 660 ASP A O 1
ATOM 5183 N N . GLY A 1 661 ? -26.156 -2.338 29.055 1.00 93.62 661 GLY A N 1
ATOM 5184 C CA . GLY A 1 661 ? -24.971 -3.157 29.290 1.00 93.62 661 GLY A CA 1
ATOM 5185 C C . GLY A 1 661 ? -25.179 -4.291 30.289 1.00 93.62 661 GLY A C 1
ATOM 5186 O O . GLY A 1 661 ? -24.481 -5.305 30.233 1.00 93.62 661 GLY A O 1
ATOM 5187 N N . ARG A 1 662 ? -26.182 -4.196 31.166 1.00 92.19 662 ARG A N 1
ATOM 5188 C CA . ARG A 1 662 ? -26.509 -5.219 32.169 1.00 92.19 662 ARG A CA 1
ATOM 5189 C C . ARG A 1 662 ? -27.672 -6.108 31.733 1.00 92.19 662 ARG A C 1
ATOM 5191 O O . ARG A 1 662 ? -27.673 -7.337 31.954 1.00 92.19 662 ARG A O 1
ATOM 5198 N N . LEU A 1 663 ? -28.688 -5.520 31.104 1.00 90.62 663 LEU A N 1
ATOM 5199 C CA . LEU A 1 663 ? -29.929 -6.177 30.699 1.00 90.62 663 LEU A CA 1
ATOM 5200 C C . LEU A 1 663 ? -29.884 -6.638 29.237 1.00 90.62 663 LEU A C 1
ATOM 5202 O O . LEU A 1 663 ? -29.952 -5.866 28.283 1.00 90.62 663 LEU A O 1
ATOM 5206 N N . ALA A 1 664 ? -29.872 -7.961 29.048 1.00 79.19 664 ALA A N 1
ATOM 5207 C CA . ALA A 1 664 ? -29.811 -8.559 27.717 1.00 79.19 664 ALA A CA 1
ATOM 5208 C C . ALA A 1 664 ? -30.974 -8.110 26.814 1.00 79.19 664 ALA A C 1
ATOM 5210 O O . ALA A 1 664 ? -32.139 -8.400 27.093 1.00 79.19 664 ALA A O 1
ATOM 5211 N N . ASN A 1 665 ? -30.629 -7.551 25.652 1.00 77.50 665 ASN A N 1
ATOM 5212 C CA . ASN A 1 665 ? -31.561 -7.175 24.581 1.00 77.50 665 ASN A CA 1
ATOM 5213 C C . ASN A 1 665 ? -32.574 -6.075 24.962 1.00 77.50 665 ASN A C 1
ATOM 5215 O O . ASN A 1 665 ? -33.619 -5.963 24.316 1.00 77.50 665 ASN A O 1
ATOM 5219 N N . THR A 1 666 ? -32.263 -5.246 25.962 1.00 93.38 666 THR A N 1
ATOM 5220 C CA . THR A 1 666 ? -33.018 -4.022 26.255 1.00 93.38 666 THR A CA 1
ATOM 5221 C C . THR A 1 666 ? -32.413 -2.857 25.473 1.00 93.38 666 THR A C 1
ATOM 5223 O O . THR A 1 666 ? -31.349 -2.355 25.814 1.00 93.38 666 THR A O 1
ATOM 5226 N N . ARG A 1 667 ? -33.083 -2.424 24.399 1.00 93.38 667 ARG A N 1
ATOM 5227 C CA . ARG A 1 667 ? -32.686 -1.244 23.612 1.00 93.38 667 ARG A CA 1
ATOM 5228 C C . ARG A 1 667 ? -33.031 0.024 24.393 1.00 93.38 667 ARG A C 1
ATOM 5230 O O . ARG A 1 667 ? -34.214 0.252 24.640 1.00 93.38 667 ARG A O 1
ATOM 5237 N N . ILE A 1 668 ? -32.036 0.849 24.714 1.00 94.44 668 ILE A N 1
ATOM 5238 C CA . ILE A 1 668 ? -32.235 2.100 25.467 1.00 94.44 668 ILE A CA 1
ATOM 5239 C C . ILE A 1 668 ? -32.188 3.341 24.574 1.00 94.44 668 ILE A C 1
ATOM 5241 O O . ILE A 1 668 ? -32.916 4.295 24.826 1.00 94.44 668 ILE A O 1
ATOM 5245 N N . ALA A 1 669 ? -31.426 3.301 23.476 1.00 94.56 669 ALA A N 1
ATOM 5246 C CA . ALA A 1 669 ? -31.373 4.398 22.515 1.00 94.56 669 ALA A CA 1
ATOM 5247 C C . ALA A 1 669 ? -31.115 3.920 21.079 1.00 94.56 669 ALA A C 1
ATOM 5249 O O . ALA A 1 669 ? -30.563 2.841 20.831 1.00 94.56 669 ALA A O 1
ATOM 5250 N N . ASN A 1 670 ? -31.544 4.733 20.112 1.00 95.00 670 ASN A N 1
ATOM 5251 C CA . ASN A 1 670 ? -31.296 4.509 18.692 1.00 95.00 670 ASN A CA 1
ATOM 5252 C C . ASN A 1 670 ? -31.111 5.846 17.969 1.00 95.00 670 ASN A C 1
ATOM 5254 O O . ASN A 1 670 ? -32.075 6.586 17.765 1.00 95.00 670 ASN A O 1
ATOM 5258 N N . TYR A 1 671 ? -29.893 6.098 17.510 1.00 96.56 671 TYR A N 1
ATOM 5259 C CA . TYR A 1 671 ? -29.527 7.283 16.744 1.00 96.56 671 TYR A CA 1
ATOM 5260 C C . TYR A 1 671 ? -29.403 6.928 15.275 1.00 96.56 671 TYR A C 1
ATOM 5262 O O . TYR A 1 671 ? -29.195 5.769 14.905 1.00 96.56 671 TYR A O 1
ATOM 5270 N N . SER A 1 672 ? -29.568 7.930 14.415 1.00 96.12 672 SER A N 1
ATOM 5271 C CA . SER A 1 672 ? -29.374 7.713 12.991 1.00 96.12 672 SER A CA 1
ATOM 5272 C C . SER A 1 672 ? -29.033 8.983 12.229 1.00 96.12 672 SER A C 1
ATOM 5274 O O . SER A 1 672 ? -29.619 10.036 12.495 1.00 96.12 672 SER A O 1
ATOM 5276 N N . TRP A 1 673 ? -28.163 8.853 11.236 1.00 97.06 673 TRP A N 1
ATOM 5277 C CA . TRP A 1 673 ? -27.716 9.930 10.358 1.00 97.06 673 TRP A CA 1
ATOM 5278 C C . TRP A 1 673 ? -28.071 9.598 8.903 1.00 97.06 673 TRP A C 1
ATOM 5280 O O . TRP A 1 673 ? -28.124 8.419 8.554 1.00 97.06 673 TRP A O 1
ATOM 5290 N N . PRO A 1 674 ? -28.402 10.599 8.063 1.00 95.81 674 PRO A N 1
ATOM 5291 C CA . PRO A 1 674 ? -28.818 10.383 6.672 1.00 95.81 674 PRO A CA 1
ATOM 5292 C C . PRO A 1 674 ? -27.735 9.692 5.827 1.00 95.81 674 PRO A C 1
ATOM 5294 O O . PRO A 1 674 ? -26.570 9.719 6.186 1.00 95.81 674 PRO A O 1
ATOM 5297 N N . ALA A 1 675 ? -28.119 9.090 4.699 1.00 95.38 675 ALA A N 1
ATOM 5298 C CA . ALA A 1 675 ? -27.217 8.368 3.794 1.00 95.38 675 ALA A CA 1
ATOM 5299 C C . ALA A 1 675 ? -26.403 9.320 2.895 1.00 95.38 675 ALA A C 1
ATOM 5301 O O . ALA A 1 675 ? -26.603 9.364 1.684 1.00 95.38 675 ALA A O 1
ATOM 5302 N N . VAL A 1 676 ? -25.567 10.156 3.510 1.00 95.81 676 VAL A N 1
ATOM 5303 C CA . VAL A 1 676 ? -24.780 11.203 2.832 1.00 95.81 676 VAL A CA 1
ATOM 5304 C C . VAL A 1 676 ? -23.344 11.276 3.354 1.00 95.81 676 VAL A C 1
ATOM 5306 O O . VAL A 1 676 ? -22.724 12.331 3.268 1.00 95.81 676 VAL A O 1
ATOM 5309 N N . TRP A 1 677 ? -22.837 10.180 3.917 1.00 94.12 677 TRP A N 1
ATOM 5310 C CA . TRP A 1 677 ? -21.531 10.125 4.568 1.00 94.12 677 TRP A CA 1
ATOM 5311 C C . TRP A 1 677 ? -20.650 9.039 3.950 1.00 94.12 677 TRP A C 1
ATOM 5313 O O . TRP A 1 677 ? -21.160 8.070 3.376 1.00 94.12 677 TRP A O 1
ATOM 5323 N N . THR A 1 678 ? -19.343 9.240 4.073 1.00 94.25 678 THR A N 1
ATOM 5324 C CA . THR A 1 678 ? -18.263 8.271 3.855 1.00 94.25 678 THR A CA 1
ATOM 5325 C C . THR A 1 678 ? -17.185 8.488 4.922 1.00 94.25 678 THR A C 1
ATOM 5327 O O . THR A 1 678 ? -17.185 9.531 5.578 1.00 94.25 678 THR A O 1
ATOM 5330 N N . ASN A 1 679 ? -16.281 7.520 5.107 1.00 92.12 679 ASN A N 1
ATOM 5331 C CA . ASN A 1 679 ? -15.259 7.539 6.164 1.00 92.12 679 ASN A CA 1
ATOM 5332 C C . ASN A 1 679 ? -15.859 7.792 7.565 1.00 92.12 679 ASN A C 1
ATOM 5334 O O . ASN A 1 679 ? -15.493 8.730 8.268 1.00 92.12 679 ASN A O 1
ATOM 5338 N N . GLU A 1 680 ? -16.893 7.024 7.920 1.00 94.69 680 GLU A N 1
ATOM 5339 C CA . GLU A 1 680 ? -17.683 7.277 9.122 1.00 94.69 680 GLU A CA 1
ATOM 5340 C C . GLU A 1 680 ? -17.054 6.733 10.397 1.00 94.69 680 GLU A C 1
ATOM 5342 O O . GLU A 1 680 ? -16.818 5.533 10.530 1.00 94.69 680 GLU A O 1
ATOM 5347 N N . GLN A 1 681 ? -16.956 7.600 11.398 1.00 95.56 681 GLN A N 1
ATOM 5348 C CA . GLN A 1 681 ? -16.627 7.239 12.766 1.00 95.56 681 GLN A CA 1
ATOM 5349 C C . GLN A 1 681 ? -17.735 7.714 13.700 1.00 95.56 681 GLN A C 1
ATOM 5351 O O . GLN A 1 681 ? -18.168 8.867 13.653 1.00 95.56 681 GLN A O 1
ATOM 5356 N N . VAL A 1 682 ? -18.213 6.816 14.560 1.00 97.31 682 VAL A N 1
ATOM 5357 C CA . VAL A 1 682 ? -19.194 7.150 15.596 1.00 97.31 682 VAL A CA 1
ATOM 5358 C C . VAL A 1 682 ? -18.524 7.082 16.955 1.00 97.31 682 VAL A C 1
ATOM 5360 O O . VAL A 1 682 ? -17.862 6.096 17.272 1.00 97.31 682 VAL A O 1
ATOM 5363 N N . MET A 1 683 ? -18.742 8.114 17.761 1.00 96.94 683 MET A N 1
ATOM 5364 C CA . MET A 1 683 ? -18.097 8.289 19.059 1.00 96.94 683 MET A CA 1
ATOM 5365 C C . MET A 1 683 ? -19.067 8.843 20.102 1.00 96.94 683 MET A C 1
ATOM 5367 O O . MET A 1 683 ? -20.114 9.406 19.765 1.00 96.94 683 MET A O 1
ATOM 5371 N N . GLU A 1 684 ? -18.704 8.671 21.369 1.00 97.00 684 GLU A N 1
ATOM 5372 C CA . GLU A 1 684 ? -19.311 9.380 22.493 1.00 97.00 684 GLU A CA 1
ATOM 5373 C C . GLU A 1 684 ? -18.515 10.658 22.765 1.00 97.00 684 GLU A C 1
ATOM 5375 O O . GLU A 1 684 ? -17.286 10.627 22.757 1.00 97.00 684 GLU A O 1
ATOM 5380 N N . LEU A 1 685 ? -19.221 11.761 22.990 1.00 96.56 685 LEU A N 1
ATOM 5381 C CA . LEU A 1 685 ? -18.662 13.014 23.489 1.00 96.56 685 LEU A CA 1
ATOM 5382 C C . LEU A 1 685 ? -19.147 13.219 24.929 1.00 96.56 685 LEU A C 1
ATOM 5384 O O . LEU A 1 685 ? -20.113 12.589 25.351 1.00 96.56 685 LEU A O 1
ATOM 5388 N N . GLY A 1 686 ? -18.488 14.089 25.687 1.00 94.19 686 GLY A N 1
ATOM 5389 C CA . GLY A 1 686 ? -18.922 14.474 27.027 1.00 94.19 686 GLY A CA 1
ATOM 5390 C C . GLY A 1 686 ? -20.304 15.133 27.026 1.00 94.19 686 GLY A C 1
ATOM 5391 O O . GLY A 1 686 ? -20.915 15.330 25.979 1.00 94.19 686 GLY A O 1
ATOM 5392 N N . ASP A 1 687 ? -20.792 15.465 28.217 1.00 94.81 687 ASP A N 1
ATOM 5393 C CA . ASP A 1 687 ? -22.064 16.167 28.409 1.00 94.81 687 ASP A CA 1
ATOM 5394 C C . ASP A 1 687 ? -21.931 17.642 27.975 1.00 94.81 687 ASP A C 1
ATOM 5396 O O . ASP A 1 687 ? -21.496 18.506 28.743 1.00 94.81 687 ASP A O 1
ATOM 5400 N N . LEU A 1 688 ? -22.239 17.915 26.706 1.00 95.94 688 LEU A N 1
ATOM 5401 C CA . LEU A 1 688 ? -22.104 19.224 26.060 1.00 95.94 688 LEU A CA 1
ATOM 5402 C C . LEU A 1 688 ? -23.228 20.181 26.471 1.00 95.94 688 LEU A C 1
ATOM 5404 O O . LEU A 1 688 ? -23.058 21.397 26.405 1.00 95.94 688 LEU A O 1
ATOM 5408 N N . ASN A 1 689 ? -24.390 19.642 26.853 1.00 92.81 689 ASN A N 1
ATOM 5409 C CA . ASN A 1 689 ? -25.594 20.416 27.165 1.00 92.81 689 ASN A CA 1
ATOM 5410 C C . ASN A 1 689 ? -25.982 20.391 28.660 1.00 92.81 689 ASN A C 1
ATOM 5412 O O . ASN A 1 689 ? -26.989 21.000 29.043 1.00 92.81 689 ASN A O 1
ATOM 5416 N N . ASN A 1 690 ? -25.169 19.732 29.492 1.00 92.94 690 ASN A N 1
ATOM 5417 C CA . ASN A 1 690 ? -25.307 19.577 30.942 1.00 92.94 690 ASN A CA 1
ATOM 5418 C C . ASN A 1 690 ? -26.640 18.938 31.370 1.00 92.94 690 ASN A C 1
ATOM 5420 O O . ASN A 1 690 ? -27.273 19.367 32.346 1.00 92.94 690 ASN A O 1
ATOM 5424 N N . ASP A 1 691 ? -27.122 17.950 30.612 1.00 92.19 691 ASP A N 1
ATOM 5425 C CA . ASP A 1 691 ? -28.362 17.229 30.918 1.00 92.19 691 ASP A CA 1
ATOM 5426 C C . ASP A 1 691 ? -28.159 15.934 31.724 1.00 92.19 691 ASP A C 1
ATOM 5428 O O . ASP A 1 691 ? -29.144 15.294 32.134 1.00 92.19 691 ASP A O 1
ATOM 5432 N N . GLY A 1 692 ? -26.895 15.605 32.005 1.00 90.56 692 GLY A N 1
ATOM 5433 C CA . GLY A 1 692 ? -26.428 14.413 32.699 1.00 90.56 692 GLY A CA 1
ATOM 5434 C C . GLY A 1 692 ? -26.153 13.222 31.781 1.00 90.56 692 GLY A C 1
ATOM 5435 O O . GLY A 1 692 ? -25.911 12.131 32.300 1.00 90.56 692 GLY A O 1
ATOM 5436 N N . THR A 1 693 ? -26.231 13.384 30.456 1.00 92.56 693 THR A N 1
ATOM 5437 C CA . THR A 1 693 ? -26.015 12.314 29.474 1.00 92.56 693 THR A CA 1
ATOM 5438 C C . THR A 1 693 ? -25.005 12.741 28.421 1.00 92.56 693 THR A C 1
ATOM 5440 O O . THR A 1 693 ? -25.223 13.697 27.698 1.00 92.56 693 THR A O 1
ATOM 5443 N N . ASN A 1 694 ? -23.960 11.941 28.243 1.00 95.88 694 ASN A N 1
ATOM 5444 C CA . ASN A 1 694 ? -22.984 12.132 27.176 1.00 95.88 694 ASN A CA 1
ATOM 5445 C C . ASN A 1 694 ? -23.611 12.114 25.762 1.00 95.88 694 ASN A C 1
ATOM 5447 O O . ASN A 1 694 ? -24.366 11.190 25.398 1.00 95.88 694 ASN A O 1
ATOM 5451 N N . GLU A 1 695 ? -23.238 13.093 24.936 1.00 97.06 695 GLU A N 1
ATOM 5452 C CA . GLU A 1 695 ? -23.619 13.197 23.526 1.00 97.06 695 GLU A CA 1
ATOM 5453 C C . GLU A 1 695 ? -23.031 12.066 22.673 1.00 97.06 695 GLU A C 1
ATOM 5455 O O . GLU A 1 695 ? -22.068 11.391 23.029 1.00 97.06 695 GLU A O 1
ATOM 5460 N N . VAL A 1 696 ? -23.602 11.859 21.485 1.00 97.62 696 VAL A N 1
ATOM 5461 C CA . VAL A 1 696 ? -23.023 10.961 20.474 1.00 97.62 696 VAL A CA 1
ATOM 5462 C C . VAL A 1 696 ? -22.849 11.692 19.158 1.00 97.62 696 VAL A C 1
ATOM 5464 O O . VAL A 1 696 ? -23.737 12.423 18.718 1.00 97.62 696 VAL A O 1
ATOM 5467 N N . ALA A 1 697 ? -21.729 11.469 18.486 1.00 97.94 697 ALA A N 1
ATOM 5468 C CA . ALA A 1 697 ? -21.401 12.171 17.257 1.00 97.94 697 ALA A CA 1
ATOM 5469 C C . ALA A 1 697 ? -21.033 11.217 16.124 1.00 97.94 697 ALA A C 1
ATOM 5471 O O . ALA A 1 697 ? -20.566 10.101 16.347 1.00 97.94 697 ALA A O 1
ATOM 5472 N N . LEU A 1 698 ? -21.271 11.691 14.903 1.00 97.56 698 LEU A N 1
ATOM 5473 C CA . LEU A 1 698 ? -20.744 11.120 13.672 1.00 97.56 698 LEU A CA 1
ATOM 5474 C C . LEU A 1 698 ? -19.700 12.081 13.108 1.00 97.56 698 LEU A C 1
ATOM 5476 O O . LEU A 1 698 ? -20.065 13.201 12.751 1.00 97.56 698 LEU A O 1
ATOM 5480 N N . LEU A 1 699 ? -18.458 11.629 12.989 1.00 97.31 699 LEU A N 1
ATOM 5481 C CA . LEU A 1 699 ? -17.448 12.243 12.136 1.00 97.31 699 LEU A CA 1
ATOM 5482 C C . LEU A 1 699 ? -17.459 11.535 10.778 1.00 97.31 699 LEU A C 1
ATOM 5484 O O . LEU A 1 699 ? -17.470 10.307 10.722 1.00 97.31 699 LEU A O 1
ATOM 5488 N N . GLY A 1 700 ? -17.476 12.286 9.683 1.00 95.25 700 GLY A N 1
ATOM 5489 C CA . GLY A 1 700 ? -17.323 11.709 8.348 1.00 95.25 700 GLY A CA 1
ATOM 5490 C C . GLY A 1 700 ? -17.354 12.752 7.241 1.00 95.25 700 GLY A C 1
ATOM 5491 O O . GLY A 1 700 ? -17.678 13.920 7.468 1.00 95.25 700 GLY A O 1
ATOM 5492 N N . ILE A 1 701 ? -17.042 12.320 6.025 1.00 95.00 701 ILE A N 1
ATOM 5493 C CA . ILE A 1 701 ? -17.031 13.167 4.833 1.00 95.00 701 ILE A CA 1
ATOM 5494 C C . ILE A 1 701 ? -18.448 13.237 4.272 1.00 95.00 701 ILE A C 1
ATOM 5496 O O . ILE A 1 701 ? -19.064 12.217 3.959 1.00 95.00 701 ILE A O 1
ATOM 5500 N N . ASN A 1 702 ? -18.993 14.444 4.133 1.00 95.12 702 ASN A N 1
ATOM 5501 C CA . ASN A 1 702 ? -20.282 14.622 3.482 1.00 95.12 702 ASN A CA 1
ATOM 5502 C C . ASN A 1 702 ? -20.136 14.454 1.967 1.00 95.12 702 ASN A C 1
ATOM 5504 O O . ASN A 1 702 ? -19.493 15.274 1.316 1.00 95.12 702 ASN A O 1
ATOM 5508 N N . VAL A 1 703 ? -20.818 13.472 1.379 1.00 94.25 703 VAL A N 1
ATOM 5509 C CA . VAL A 1 703 ? -20.700 13.158 -0.060 1.00 94.25 703 VAL A CA 1
ATOM 5510 C C . VAL A 1 703 ? -21.139 14.295 -0.988 1.00 94.25 703 VAL A C 1
ATOM 5512 O O . VAL A 1 703 ? -20.767 14.305 -2.155 1.00 94.25 703 VAL A O 1
ATOM 5515 N N . ASN A 1 704 ? -21.949 15.248 -0.507 1.00 93.81 704 ASN A N 1
ATOM 5516 C CA . ASN A 1 704 ? -22.415 16.364 -1.336 1.00 93.81 704 ASN A CA 1
ATOM 5517 C C . ASN A 1 704 ? -21.446 17.546 -1.326 1.00 93.81 704 ASN A C 1
ATOM 5519 O O . ASN A 1 704 ? -21.411 18.298 -2.296 1.00 93.81 704 ASN A O 1
ATOM 5523 N N . SER A 1 705 ? -20.726 17.758 -0.221 1.00 92.44 705 SER A N 1
ATOM 5524 C CA . SER A 1 705 ? -19.782 18.872 -0.099 1.00 92.44 705 SER A CA 1
ATOM 5525 C C . SER A 1 705 ? -18.322 18.452 -0.220 1.00 92.44 705 SER A C 1
ATOM 5527 O O . SER A 1 705 ? -17.488 19.331 -0.389 1.00 92.44 705 SER A O 1
ATOM 5529 N N . GLY A 1 706 ? -18.011 17.158 -0.092 1.00 92.38 706 GLY A N 1
ATOM 5530 C CA . GLY A 1 706 ? -16.641 16.643 -0.025 1.00 92.38 706 GLY A CA 1
ATOM 5531 C C . GLY A 1 706 ? -15.887 17.062 1.240 1.00 92.38 706 GLY A C 1
ATOM 5532 O O . GLY A 1 706 ? -14.670 17.011 1.252 1.00 92.38 706 GLY A O 1
ATOM 5533 N N . LYS A 1 707 ? -16.589 17.513 2.291 1.00 93.00 707 LYS A N 1
ATOM 5534 C CA . LYS A 1 707 ? -15.965 18.061 3.511 1.00 93.00 707 LYS A CA 1
ATOM 5535 C C . LYS A 1 707 ? -16.219 17.179 4.716 1.00 93.00 707 LYS A C 1
ATOM 5537 O O . LYS A 1 707 ? -17.327 16.648 4.849 1.00 93.00 707 LYS A O 1
ATOM 5542 N N . TYR A 1 708 ? -15.252 17.121 5.625 1.00 94.94 708 TYR A N 1
ATOM 5543 C CA . TYR A 1 708 ? -15.450 16.542 6.947 1.00 94.94 708 TYR A CA 1
ATOM 5544 C C . TYR A 1 708 ? -16.495 17.335 7.738 1.00 94.94 708 TYR A C 1
ATOM 5546 O O . TYR A 1 708 ? -16.503 18.569 7.767 1.00 94.94 708 TYR A O 1
ATOM 5554 N N . GLN A 1 709 ? -17.413 16.619 8.382 1.00 96.06 709 GLN A N 1
ATOM 5555 C CA . GLN A 1 709 ? -18.363 17.201 9.322 1.00 96.06 709 GLN A CA 1
ATOM 5556 C C . GLN A 1 709 ? -18.470 16.338 10.572 1.00 96.06 709 GLN A C 1
ATOM 5558 O O . GLN A 1 709 ? -18.499 15.110 10.490 1.00 96.06 709 GLN A O 1
ATOM 5563 N N . LEU A 1 710 ? -18.616 17.004 11.715 1.00 97.44 710 LEU A N 1
ATOM 5564 C CA . LEU A 1 710 ? -18.998 16.388 12.977 1.00 97.44 710 LEU A CA 1
ATOM 5565 C C . LEU A 1 710 ? -20.477 16.688 13.230 1.00 97.44 710 LEU A C 1
ATOM 5567 O O . LEU A 1 710 ? -20.851 17.843 13.429 1.00 97.44 710 LEU A O 1
ATOM 5571 N N . VAL A 1 711 ? -21.336 15.669 13.194 1.00 97.50 711 VAL A N 1
ATOM 5572 C CA . VAL A 1 711 ? -22.782 15.800 13.432 1.00 97.50 711 VAL A CA 1
ATOM 5573 C C . VAL A 1 711 ? -23.140 15.202 14.782 1.00 97.50 711 VAL A C 1
ATOM 5575 O O . VAL A 1 711 ? -23.210 13.979 14.937 1.00 97.50 711 VAL A O 1
ATOM 5578 N N . ILE A 1 712 ? -23.436 16.079 15.732 1.00 98.12 712 ILE A N 1
ATOM 5579 C CA . ILE A 1 712 ? -23.639 15.752 17.137 1.00 98.12 712 ILE A CA 1
ATOM 5580 C C . ILE A 1 712 ? -25.127 15.564 17.407 1.00 98.12 712 ILE A C 1
ATOM 5582 O O . ILE A 1 712 ? -25.978 16.363 16.999 1.00 98.12 712 ILE A O 1
ATOM 5586 N N . LYS A 1 713 ? -25.456 14.488 18.109 1.00 97.38 713 LYS A N 1
ATOM 5587 C CA . LYS A 1 713 ? -26.789 14.207 18.617 1.00 97.38 713 LYS A CA 1
ATOM 5588 C C . LYS A 1 713 ? -26.781 14.212 20.126 1.00 97.38 713 LYS A C 1
ATOM 5590 O O . LYS A 1 713 ? -25.929 13.588 20.748 1.00 97.38 713 LYS A O 1
ATOM 5595 N N . ASP A 1 714 ? -27.814 14.846 20.651 1.00 95.88 714 ASP A N 1
ATOM 5596 C CA . ASP A 1 714 ? -28.134 14.873 22.066 1.00 95.88 714 ASP A CA 1
ATOM 5597 C C . ASP A 1 714 ? -28.246 13.441 22.602 1.00 95.88 714 ASP A C 1
ATOM 5599 O O . ASP A 1 714 ? -28.988 12.611 22.042 1.00 95.88 714 ASP A O 1
ATOM 5603 N N . GLY A 1 715 ? -27.490 13.152 23.662 1.00 93.38 715 GLY A N 1
ATOM 5604 C CA . GLY A 1 715 ? -27.388 11.823 24.255 1.00 93.38 7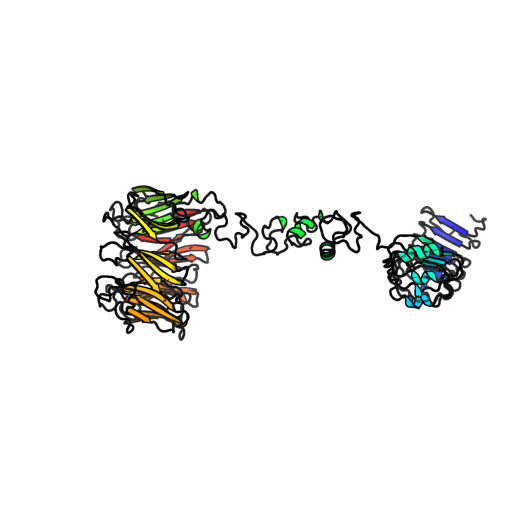15 GLY A CA 1
ATOM 5605 C C . GLY A 1 715 ? -28.729 11.287 24.752 1.00 93.38 715 GLY A C 1
ATOM 5606 O O . GLY A 1 715 ? -28.977 10.080 24.687 1.00 93.38 715 GLY A O 1
ATOM 5607 N N . ARG A 1 716 ? -29.643 12.161 25.166 1.00 90.88 716 ARG A N 1
ATOM 5608 C CA . ARG A 1 716 ? -30.917 11.806 25.795 1.00 90.88 716 ARG A CA 1
ATOM 5609 C C . ARG A 1 716 ? -32.113 11.930 24.854 1.00 90.88 716 ARG A C 1
ATOM 5611 O O . ARG A 1 716 ? -32.981 11.055 24.827 1.00 90.88 716 ARG A O 1
ATOM 5618 N N . ALA A 1 717 ? -32.186 13.008 24.082 1.00 90.88 717 ALA A N 1
ATOM 5619 C CA . ALA A 1 717 ? -33.278 13.332 23.169 1.00 90.88 717 ALA A CA 1
ATOM 5620 C C . ALA A 1 717 ? -33.119 12.689 21.781 1.00 90.88 717 ALA A C 1
ATOM 5622 O O . ALA A 1 717 ? -34.100 12.592 21.036 1.00 90.88 717 ALA A O 1
ATOM 5623 N N . ALA A 1 718 ? -31.905 12.252 21.415 1.00 90.81 718 ALA A N 1
ATOM 5624 C CA . ALA A 1 718 ? -31.544 11.694 20.103 1.00 90.81 718 ALA A CA 1
ATOM 5625 C C . ALA A 1 718 ? -31.794 12.629 18.896 1.00 90.81 718 ALA A C 1
ATOM 5627 O O . ALA A 1 718 ? -31.680 12.223 17.727 1.00 90.81 718 ALA A O 1
ATOM 5628 N N . THR A 1 719 ? -32.119 13.895 19.160 1.00 94.31 719 THR A N 1
ATOM 5629 C CA . THR A 1 719 ? -32.181 14.976 18.175 1.00 94.31 719 THR A CA 1
ATOM 5630 C C . THR A 1 719 ? -30.781 15.479 17.845 1.00 94.31 719 THR A C 1
ATOM 5632 O O . THR A 1 719 ? -29.840 15.241 18.590 1.00 94.31 719 THR A O 1
ATOM 5635 N N . GLU A 1 720 ? -30.617 16.133 16.695 1.00 96.19 720 GLU A N 1
ATOM 5636 C CA . GLU A 1 720 ? -29.357 16.829 16.396 1.00 96.19 720 GLU A CA 1
ATOM 5637 C C . GLU A 1 720 ? -29.176 17.965 17.408 1.00 96.19 720 GLU A C 1
ATOM 5639 O O . GLU A 1 720 ? -30.067 18.805 17.536 1.00 96.19 720 GLU A O 1
ATOM 5644 N N . TYR A 1 721 ? -28.066 17.923 18.143 1.00 96.19 721 TYR A N 1
ATOM 5645 C CA . TYR A 1 721 ? -27.655 18.977 19.065 1.00 96.19 721 TYR A CA 1
ATOM 5646 C C . TYR A 1 721 ? -26.926 20.077 18.293 1.00 96.19 721 TYR A C 1
ATOM 5648 O O . TYR A 1 721 ? -27.258 21.254 18.411 1.00 96.19 721 TYR A O 1
ATOM 5656 N N . GLY A 1 722 ? -26.034 19.680 17.383 1.00 95.81 722 GLY A N 1
ATOM 5657 C CA . GLY A 1 722 ? -25.435 20.605 16.438 1.00 95.81 722 GLY A CA 1
ATOM 5658 C C . GLY A 1 722 ? -24.458 19.950 15.471 1.00 95.81 722 GLY A C 1
ATOM 5659 O O . GLY A 1 722 ? -24.393 18.724 15.352 1.00 95.81 722 GLY A O 1
ATOM 5660 N N . ARG A 1 723 ? -23.752 20.789 14.712 1.00 95.25 723 ARG A N 1
ATOM 5661 C CA . ARG A 1 723 ? -22.904 20.356 13.603 1.00 95.25 723 ARG A CA 1
ATOM 5662 C C . ARG A 1 723 ? -21.740 21.301 13.380 1.00 95.25 723 ARG A C 1
ATOM 5664 O O . ARG A 1 723 ? -21.950 22.505 13.262 1.00 95.25 723 ARG A O 1
ATOM 5671 N N . LEU A 1 724 ? -20.562 20.727 13.177 1.00 96.19 724 LEU A N 1
ATOM 5672 C CA . LEU A 1 724 ? -19.360 21.432 12.751 1.00 96.19 724 LEU A CA 1
ATOM 5673 C C . LEU A 1 724 ? -18.992 20.994 11.331 1.00 96.19 724 LEU A C 1
ATOM 5675 O O . LEU A 1 724 ? -19.076 19.811 11.005 1.00 96.19 724 LEU A O 1
ATOM 5679 N N . THR A 1 725 ? -18.628 21.948 10.474 1.00 94.69 725 THR A N 1
ATOM 5680 C CA . THR A 1 725 ? -17.966 21.662 9.190 1.00 94.69 725 THR A CA 1
ATOM 5681 C C . THR A 1 725 ? -16.496 21.976 9.374 1.00 94.69 725 THR A C 1
ATOM 5683 O O . THR A 1 725 ? -16.166 23.097 9.755 1.00 94.69 725 THR A O 1
ATOM 5686 N N . LEU A 1 726 ? -15.654 20.975 9.153 1.00 92.69 726 LEU A N 1
ATOM 5687 C CA . LEU A 1 726 ? -14.220 21.054 9.369 1.00 92.69 726 LEU A CA 1
ATOM 5688 C C . LEU A 1 726 ? -13.589 21.333 8.007 1.00 92.69 726 LEU A C 1
ATOM 5690 O O . LEU A 1 726 ? -13.603 20.488 7.115 1.00 92.69 726 LEU A O 1
ATOM 5694 N N . GLU A 1 727 ? -13.172 22.580 7.819 1.00 87.94 727 GLU A N 1
ATOM 5695 C CA . GLU A 1 727 ? -12.533 23.044 6.589 1.00 87.94 727 GLU A CA 1
ATOM 5696 C C . GLU A 1 727 ? -11.104 22.496 6.524 1.00 87.94 727 GLU A C 1
ATOM 5698 O O . GLU A 1 727 ? -10.425 22.501 7.545 1.00 87.94 727 GLU A O 1
ATOM 5703 N N . GLY A 1 728 ? -10.674 22.030 5.352 1.00 84.19 728 GLY A N 1
ATOM 5704 C CA . GLY A 1 728 ? -9.366 21.397 5.151 1.00 84.19 728 GLY A CA 1
ATOM 5705 C C . GLY A 1 728 ? -9.477 19.964 4.636 1.00 84.19 728 GLY A C 1
ATOM 5706 O O . GLY A 1 728 ? -10.561 19.364 4.667 1.00 84.19 728 GLY A O 1
ATOM 5707 N N . ASP A 1 729 ? -8.361 19.448 4.140 1.00 86.62 729 ASP A N 1
ATOM 5708 C CA . ASP A 1 729 ? -8.191 18.032 3.807 1.00 86.62 729 ASP A CA 1
ATOM 5709 C C . ASP A 1 729 ? -7.369 17.394 4.917 1.00 86.62 729 ASP A C 1
ATOM 5711 O O . ASP A 1 729 ? -6.272 17.861 5.158 1.00 86.62 729 ASP A O 1
ATOM 5715 N N . TRP A 1 730 ? -7.891 16.420 5.656 1.00 89.56 730 TRP A N 1
ATOM 5716 C CA . TRP A 1 730 ? -7.290 16.032 6.937 1.00 89.56 730 TRP A CA 1
ATOM 5717 C C . TRP A 1 730 ? -6.622 14.655 6.881 1.00 89.56 730 TRP A C 1
ATOM 5719 O O . TRP A 1 730 ? -7.305 13.675 6.577 1.00 89.56 730 TRP A O 1
ATOM 5729 N N . ALA A 1 731 ? -5.343 14.583 7.267 1.00 84.50 731 ALA A N 1
ATOM 5730 C CA . ALA A 1 731 ? -4.555 13.347 7.361 1.00 84.50 731 ALA A CA 1
ATOM 5731 C C . ALA A 1 731 ? -4.660 12.661 8.743 1.00 84.50 731 ALA A C 1
ATOM 5733 O O . ALA A 1 731 ? -4.834 11.449 8.814 1.00 84.50 731 ALA A O 1
ATOM 5734 N N . ASP A 1 732 ? -4.649 13.427 9.845 1.00 85.00 732 ASP A N 1
ATOM 5735 C CA . ASP A 1 732 ? -4.713 12.907 11.232 1.00 85.00 732 ASP A CA 1
ATOM 5736 C C . ASP A 1 732 ? -5.846 13.553 12.055 1.00 85.00 732 ASP A C 1
ATOM 5738 O O . ASP A 1 732 ? -5.628 14.221 13.065 1.00 85.00 732 ASP A O 1
ATOM 5742 N N . LEU A 1 733 ? -7.092 13.438 11.585 1.00 90.31 733 LEU A N 1
ATOM 5743 C CA . LEU A 1 733 ? -8.234 14.070 12.252 1.00 90.31 733 LEU A CA 1
ATOM 5744 C C . LEU A 1 733 ? -8.715 13.273 13.470 1.00 90.31 733 LEU A C 1
ATOM 5746 O O . LEU A 1 733 ? -9.278 12.185 13.348 1.00 90.31 733 LEU A O 1
ATOM 5750 N N . THR A 1 734 ? -8.615 13.884 14.644 1.00 89.56 734 THR A N 1
ATOM 5751 C CA . THR A 1 734 ? -9.076 13.343 15.922 1.00 89.56 734 THR A CA 1
ATOM 5752 C C . THR A 1 734 ? -10.045 14.299 16.611 1.00 89.56 734 THR A C 1
ATOM 5754 O O . THR A 1 734 ? -9.954 15.525 16.497 1.00 89.56 734 THR A O 1
ATOM 5757 N N . ILE A 1 735 ? -11.009 13.720 17.329 1.00 93.44 735 ILE A N 1
ATOM 5758 C CA . ILE A 1 735 ? -12.027 14.455 18.079 1.00 93.44 735 ILE A CA 1
ATOM 5759 C C . ILE A 1 735 ? -11.995 13.983 19.527 1.00 93.44 735 ILE A C 1
ATOM 5761 O O . ILE A 1 735 ? -12.020 12.781 19.799 1.00 93.44 735 ILE A O 1
ATOM 5765 N N . SER A 1 736 ? -11.977 14.928 20.456 1.00 91.12 736 SER A N 1
ATOM 5766 C CA . SER A 1 736 ? -12.095 14.665 21.888 1.00 91.12 736 SER A CA 1
ATOM 5767 C C . SER A 1 736 ? -13.037 15.673 22.542 1.00 91.12 736 SER A C 1
ATOM 5769 O O . SER A 1 736 ? -13.514 16.615 21.903 1.00 91.12 736 SER A O 1
ATOM 5771 N N . SER A 1 737 ? -13.371 15.442 23.811 1.00 92.62 737 SER A N 1
ATOM 5772 C CA . SER A 1 737 ? -14.269 16.332 24.543 1.00 92.62 737 SER A CA 1
ATOM 5773 C C . SER A 1 737 ? -13.985 16.352 26.036 1.00 92.62 737 SER A C 1
ATOM 5775 O O . SER A 1 737 ? -13.940 15.292 26.665 1.00 92.62 737 SER A O 1
ATOM 5777 N N . TYR A 1 738 ? -13.842 17.547 26.591 1.00 89.00 738 TYR A N 1
ATOM 5778 C CA . TYR A 1 738 ? -13.653 17.820 28.015 1.00 89.00 738 TYR A CA 1
ATOM 5779 C C . TYR A 1 738 ? -13.961 19.297 28.286 1.00 89.00 738 TYR A C 1
ATOM 5781 O O . TYR A 1 738 ? -14.024 20.092 27.356 1.00 89.00 738 TYR A O 1
ATOM 5789 N N . ASP A 1 739 ? -14.210 19.654 29.542 1.00 88.25 739 ASP A N 1
ATOM 5790 C CA . ASP A 1 739 ? -14.558 21.021 29.948 1.00 88.25 739 ASP A CA 1
ATOM 5791 C C . ASP A 1 739 ? -13.296 21.900 29.989 1.00 88.25 739 ASP A C 1
ATOM 5793 O O . ASP A 1 739 ? -12.526 21.840 30.948 1.00 88.25 739 ASP A O 1
ATOM 5797 N N . VAL A 1 740 ? -13.050 22.672 28.925 1.00 84.00 740 VAL A N 1
ATOM 5798 C CA . VAL A 1 740 ? -11.816 23.463 28.757 1.00 84.00 740 VAL A CA 1
ATOM 5799 C C . VAL A 1 740 ? -11.883 24.764 29.547 1.00 84.00 740 VAL A C 1
ATOM 5801 O O . VAL A 1 740 ? -10.876 25.291 30.018 1.00 84.00 740 VAL A O 1
ATOM 5804 N N . ASN A 1 741 ? -13.078 25.329 29.685 1.00 84.38 741 ASN A N 1
ATOM 5805 C CA . ASN A 1 741 ? -13.274 26.639 30.296 1.00 84.38 741 ASN A CA 1
ATOM 5806 C C . ASN A 1 741 ? -13.725 26.558 31.775 1.00 84.38 741 ASN A C 1
ATOM 5808 O O . ASN A 1 741 ? -13.793 27.597 32.449 1.00 84.38 741 ASN A O 1
ATOM 5812 N N . SER A 1 742 ? -13.924 25.343 32.298 1.00 84.19 742 SER A N 1
ATOM 5813 C CA . SER A 1 742 ? -14.444 25.008 33.630 1.00 84.19 742 SER A CA 1
ATOM 5814 C C . SER A 1 742 ? -15.868 25.521 33.894 1.00 84.19 742 SER A C 1
ATOM 5816 O O . SER A 1 742 ? -16.177 25.936 35.020 1.00 84.19 742 SER A O 1
ATOM 5818 N N . ASP A 1 743 ? -16.730 25.567 32.876 1.00 85.19 743 ASP A N 1
ATOM 5819 C CA . ASP A 1 743 ? -18.128 26.003 33.008 1.00 85.19 743 ASP A CA 1
ATOM 5820 C C . ASP A 1 743 ? -19.096 24.871 33.409 1.00 85.19 743 ASP A C 1
ATOM 5822 O O . ASP A 1 743 ? -20.263 25.130 33.733 1.00 85.19 743 ASP A O 1
ATOM 5826 N N . GLY A 1 744 ? -18.591 23.639 33.494 1.00 86.50 744 GLY A N 1
ATOM 5827 C CA . GLY A 1 744 ? -19.330 22.431 33.831 1.00 86.50 744 GLY A CA 1
ATOM 5828 C C . GLY A 1 744 ? -19.956 21.719 32.632 1.00 86.50 744 GLY A C 1
ATOM 5829 O O . GLY A 1 744 ? -20.651 20.728 32.853 1.00 86.50 744 GLY A O 1
ATOM 5830 N N . GLN A 1 745 ? -19.759 22.205 31.404 1.00 91.00 745 GLN A N 1
ATOM 5831 C CA . GLN A 1 745 ? -20.086 21.507 30.158 1.00 91.00 745 GLN A CA 1
ATOM 5832 C C . GLN A 1 745 ? -18.805 21.040 29.478 1.00 91.00 745 GLN A C 1
ATOM 5834 O O . GLN A 1 745 ? -17.795 21.736 29.483 1.00 91.00 745 GLN A O 1
ATOM 5839 N N . ALA A 1 746 ? -18.850 19.866 28.856 1.00 93.31 746 ALA A N 1
ATOM 5840 C CA . ALA A 1 746 ? -17.749 19.445 28.004 1.00 93.31 746 ALA A CA 1
ATOM 5841 C C . ALA A 1 746 ? -17.728 20.276 26.713 1.00 93.31 746 ALA A C 1
ATOM 5843 O O . ALA A 1 746 ? -18.770 20.547 26.128 1.00 93.31 746 ALA A O 1
ATOM 5844 N N . ASP A 1 747 ? -16.540 20.628 26.239 1.00 93.75 747 ASP A N 1
ATOM 5845 C CA . ASP A 1 747 ? -16.304 21.274 24.953 1.00 93.75 747 ASP A CA 1
ATOM 5846 C C . ASP A 1 747 ? -15.889 20.236 23.902 1.00 93.75 747 ASP A C 1
ATOM 5848 O O . ASP A 1 747 ? -15.538 19.103 24.233 1.00 93.75 747 ASP A O 1
ATOM 5852 N N . VAL A 1 748 ? -15.942 20.601 22.620 1.00 95.19 748 VAL A N 1
ATOM 5853 C CA . VAL A 1 748 ? -15.504 19.748 21.506 1.00 95.19 748 VAL A CA 1
ATOM 5854 C C . VAL A 1 748 ? -14.149 20.220 21.013 1.00 95.19 748 VAL A C 1
ATOM 5856 O O . VAL A 1 748 ? -13.994 21.367 20.597 1.00 95.19 748 VAL A O 1
ATOM 5859 N N . ILE A 1 749 ? -13.184 19.314 20.996 1.00 91.56 749 ILE A N 1
ATOM 5860 C CA . ILE A 1 749 ? -11.831 19.576 20.538 1.00 91.56 749 ILE A CA 1
ATOM 5861 C C . ILE A 1 749 ? -11.613 18.828 19.230 1.00 91.56 749 ILE A C 1
ATOM 5863 O O . ILE A 1 749 ? -11.854 17.625 19.137 1.00 91.56 749 ILE A O 1
ATOM 5867 N N . VAL A 1 750 ? -11.143 19.560 18.229 1.00 92.00 750 VAL A N 1
ATOM 5868 C CA . VAL A 1 750 ? -10.758 19.052 16.916 1.00 92.00 750 VAL A CA 1
ATOM 5869 C C . VAL A 1 750 ? -9.257 19.227 16.770 1.00 92.00 750 VAL A C 1
ATOM 5871 O O . VAL A 1 750 ? -8.766 20.349 16.866 1.00 92.00 750 VAL A O 1
ATOM 5874 N N . ASN A 1 751 ? -8.539 18.137 16.534 1.00 87.94 751 ASN A N 1
ATOM 5875 C CA . ASN A 1 751 ? -7.099 18.135 16.305 1.00 87.94 751 ASN A CA 1
ATOM 5876 C C . ASN A 1 751 ? -6.801 17.412 14.991 1.00 87.94 751 ASN A C 1
ATOM 5878 O O . ASN A 1 751 ? -7.366 16.349 14.756 1.00 87.94 751 ASN A O 1
ATOM 5882 N N . GLY A 1 752 ? -5.919 17.958 14.160 1.00 88.38 752 GLY A N 1
ATOM 5883 C CA . GLY A 1 752 ? -5.381 17.210 13.030 1.00 88.38 752 GLY A CA 1
ATOM 5884 C C . GLY A 1 752 ? -4.443 17.997 12.134 1.00 88.38 752 GLY A C 1
ATOM 5885 O O . GLY A 1 752 ? -4.185 19.176 12.376 1.00 88.38 752 GLY A O 1
ATOM 5886 N N . VAL A 1 753 ? -3.939 17.317 11.108 1.00 85.94 753 VAL A N 1
ATOM 5887 C CA . VAL A 1 753 ? -3.033 17.860 10.087 1.00 85.94 753 VAL A CA 1
ATOM 5888 C C . VAL A 1 753 ? -3.785 18.036 8.779 1.00 85.94 753 VAL A C 1
ATOM 5890 O O . VAL A 1 753 ? -4.483 17.114 8.353 1.00 85.94 753 VAL A O 1
ATOM 5893 N N . ASP A 1 754 ? -3.660 19.211 8.164 1.00 86.31 754 ASP A N 1
ATOM 5894 C CA . ASP A 1 754 ? -4.166 19.434 6.812 1.00 86.31 754 ASP A CA 1
ATOM 5895 C C . ASP A 1 754 ? -3.172 18.867 5.782 1.00 86.31 754 ASP A C 1
ATOM 5897 O O . ASP A 1 754 ? -2.051 19.351 5.703 1.00 86.31 754 ASP A O 1
ATOM 5901 N N . ALA A 1 755 ? -3.574 17.876 4.988 1.00 85.00 755 ALA A N 1
ATOM 5902 C CA . ALA A 1 755 ? -2.736 17.141 4.041 1.00 85.00 755 ALA A CA 1
ATOM 5903 C C . ALA A 1 755 ? -2.155 18.009 2.911 1.00 85.00 755 ALA A C 1
ATOM 5905 O O . ALA A 1 755 ? -1.154 17.639 2.316 1.00 85.00 755 ALA A O 1
ATOM 5906 N N . ASN A 1 756 ? -2.750 19.169 2.602 1.00 84.75 756 ASN A N 1
ATOM 5907 C CA . ASN A 1 756 ? -2.235 20.050 1.545 1.00 84.75 756 ASN A CA 1
ATOM 5908 C C . ASN A 1 756 ? -1.240 21.082 2.071 1.00 84.75 756 ASN A C 1
ATOM 5910 O O . ASN A 1 756 ? -0.389 21.571 1.333 1.00 84.75 756 ASN A O 1
ATOM 5914 N N . THR A 1 757 ? -1.427 21.520 3.315 1.00 83.88 757 THR A N 1
ATOM 5915 C CA . THR A 1 757 ? -0.592 22.565 3.929 1.00 83.88 757 THR A CA 1
ATOM 5916 C C . THR A 1 757 ? 0.374 22.019 4.967 1.00 83.88 757 THR A C 1
ATOM 5918 O O . THR A 1 757 ? 1.145 22.797 5.529 1.00 83.88 757 THR A O 1
ATOM 5921 N N . LEU A 1 758 ? 0.263 20.725 5.276 1.00 79.50 758 LEU A N 1
ATOM 5922 C CA . LEU A 1 758 ? 0.999 20.000 6.306 1.00 79.50 758 LEU A CA 1
ATOM 5923 C C . LEU A 1 758 ? 0.930 20.676 7.689 1.00 79.50 758 LEU A C 1
ATOM 5925 O O . LEU A 1 758 ? 1.750 20.468 8.577 1.00 79.50 758 LEU A O 1
ATOM 5929 N N . THR A 1 759 ? -0.087 21.518 7.902 1.00 79.25 759 THR A N 1
ATOM 5930 C CA . THR A 1 759 ? -0.220 22.329 9.112 1.00 79.25 759 THR A CA 1
ATOM 5931 C C . THR A 1 759 ? -1.084 21.608 10.140 1.00 79.25 759 THR A C 1
ATOM 5933 O O . THR A 1 759 ? -2.264 21.340 9.897 1.00 79.25 759 THR A O 1
ATOM 5936 N N . ARG A 1 760 ? -0.535 21.372 11.339 1.00 82.38 760 ARG A N 1
ATOM 5937 C CA . ARG A 1 760 ? -1.294 20.851 12.484 1.00 82.38 760 ARG A CA 1
ATOM 5938 C C . ARG A 1 760 ? -2.105 21.955 13.170 1.00 82.38 760 ARG A C 1
ATOM 5940 O O . ARG A 1 760 ? -1.579 23.006 13.537 1.00 82.38 760 ARG A O 1
ATOM 5947 N N . THR A 1 761 ? -3.397 21.707 13.375 1.00 83.44 761 THR A N 1
ATOM 5948 C CA . THR A 1 761 ? -4.341 22.658 13.980 1.00 83.44 761 THR A CA 1
ATOM 5949 C C . THR A 1 761 ? -5.120 22.010 15.120 1.00 83.44 761 THR A C 1
ATOM 5951 O O . THR A 1 761 ? -5.695 20.936 14.951 1.00 83.44 761 THR A O 1
ATOM 5954 N N . ILE A 1 762 ? -5.216 22.710 16.256 1.00 85.94 762 ILE A N 1
ATOM 5955 C CA . ILE A 1 762 ? -6.114 22.361 17.366 1.00 85.94 762 ILE A CA 1
ATOM 5956 C C . ILE A 1 762 ? -7.171 23.453 17.501 1.00 85.94 762 ILE A C 1
ATOM 5958 O O . ILE A 1 762 ? -6.859 24.629 17.692 1.00 85.94 762 ILE A O 1
ATOM 5962 N N . THR A 1 763 ? -8.437 23.064 17.412 1.00 89.31 763 THR A N 1
ATOM 5963 C CA . THR A 1 763 ? -9.593 23.960 17.463 1.00 89.31 763 THR A CA 1
ATOM 5964 C C . THR A 1 763 ? -10.546 23.513 18.560 1.00 89.31 763 THR A C 1
ATOM 5966 O O . THR A 1 763 ? -10.948 22.352 18.594 1.00 89.31 763 THR A O 1
ATOM 5969 N N . VAL A 1 764 ? -10.946 24.434 19.436 1.00 90.19 764 VAL A N 1
ATOM 5970 C CA . VAL A 1 764 ? -11.881 24.154 20.535 1.00 90.19 764 VAL A CA 1
ATOM 5971 C C . VAL A 1 764 ? -13.198 24.877 20.300 1.00 90.19 764 VAL A C 1
ATOM 5973 O O . VAL A 1 764 ? -13.223 26.097 20.125 1.00 90.19 764 VAL A O 1
ATOM 5976 N N . TYR A 1 765 ? -14.296 24.133 20.343 1.00 94.25 765 TYR A N 1
ATOM 5977 C CA . TYR A 1 765 ? -15.664 24.623 20.217 1.00 94.25 765 TYR A CA 1
ATOM 5978 C C . TYR A 1 765 ? -16.414 24.443 21.533 1.00 94.25 765 TYR A C 1
ATOM 5980 O O . TYR A 1 765 ? -16.361 23.371 22.127 1.00 94.25 765 TYR A O 1
ATOM 5988 N N . SER A 1 766 ? -17.159 25.462 21.957 1.00 93.06 766 SER A N 1
ATOM 5989 C CA . SER A 1 766 ? -17.928 25.412 23.197 1.00 93.06 766 SER A CA 1
ATOM 5990 C C . SER A 1 766 ? -18.997 24.328 23.141 1.00 93.06 766 SER A C 1
ATOM 5992 O O . SER A 1 766 ? -19.762 24.278 22.182 1.00 93.06 766 SER A O 1
ATOM 5994 N N . GLY A 1 767 ? -19.138 23.521 24.189 1.00 92.56 767 GLY A N 1
ATOM 5995 C CA . GLY A 1 767 ? -20.251 22.575 24.305 1.00 92.56 767 GLY A CA 1
ATOM 5996 C C . GLY A 1 767 ? -21.617 23.251 24.265 1.00 92.56 767 GLY A C 1
ATOM 5997 O O . GLY A 1 767 ? -22.551 22.738 23.654 1.00 92.56 767 GLY A O 1
ATOM 5998 N N . SER A 1 768 ? -21.719 24.446 24.849 1.00 90.19 768 SER A N 1
ATOM 5999 C CA . SER A 1 768 ? -22.992 25.140 25.074 1.00 90.19 768 SER A CA 1
ATOM 6000 C C . SER A 1 768 ? -23.668 25.671 23.801 1.00 90.19 768 SER A C 1
ATOM 6002 O O . SER A 1 768 ? -24.899 25.725 23.723 1.00 90.19 768 SER A O 1
ATOM 6004 N N . ASP A 1 769 ? -22.884 26.082 22.800 1.00 89.62 769 ASP A N 1
ATOM 6005 C CA . ASP A 1 769 ? -23.386 26.674 21.553 1.00 89.62 769 ASP A CA 1
ATOM 6006 C C . ASP A 1 769 ? -22.632 26.235 20.284 1.00 89.62 769 ASP A C 1
ATOM 6008 O O . ASP A 1 769 ? -22.976 26.678 19.184 1.00 89.62 769 ASP A O 1
ATOM 6012 N N . LEU A 1 770 ? -21.638 25.348 20.417 1.00 91.62 770 LEU A N 1
ATOM 6013 C CA . LEU A 1 770 ? -20.703 24.930 19.364 1.00 91.62 770 LEU A CA 1
ATOM 6014 C C . LEU A 1 770 ? -20.003 26.108 18.664 1.00 91.62 770 LEU A C 1
ATOM 6016 O O . LEU A 1 770 ? -19.590 26.004 17.506 1.00 91.62 770 LEU A O 1
ATOM 6020 N N . GLY A 1 771 ? -19.867 27.241 19.356 1.00 88.06 771 GLY A N 1
ATOM 6021 C CA . GLY A 1 771 ? -19.093 28.398 18.930 1.00 88.06 771 GLY A CA 1
ATOM 6022 C C . GLY A 1 771 ? -17.601 28.210 19.192 1.00 88.06 771 GLY A C 1
ATOM 6023 O O . GLY A 1 771 ? -17.199 27.543 20.137 1.00 88.06 771 GLY A O 1
ATOM 6024 N N . LEU A 1 772 ? -16.756 28.807 18.352 1.00 88.56 772 LEU A N 1
ATOM 6025 C CA . LEU A 1 772 ? -15.303 28.722 18.502 1.00 88.56 772 LEU A CA 1
ATOM 6026 C C . LEU A 1 772 ? -14.830 29.429 19.787 1.00 88.56 772 LEU A C 1
ATOM 6028 O O . LEU A 1 772 ? -15.059 30.630 19.942 1.00 88.56 772 LEU A O 1
ATOM 6032 N N . LEU A 1 773 ? -14.133 28.701 20.663 1.00 85.12 773 LEU A N 1
ATOM 6033 C CA . LEU A 1 773 ? -13.482 29.232 21.864 1.00 85.12 773 LEU A CA 1
ATOM 6034 C C . LEU A 1 773 ? -12.034 29.646 21.587 1.00 85.12 773 LEU A C 1
ATOM 6036 O O . LEU A 1 773 ? -11.623 30.739 21.977 1.00 85.12 773 LEU A O 1
ATOM 6040 N N . SER A 1 774 ? -11.267 28.784 20.914 1.00 81.62 774 SER A N 1
ATOM 6041 C CA . SER A 1 774 ? -9.841 28.999 20.654 1.00 81.62 774 SER A CA 1
ATOM 6042 C C . SER A 1 774 ? -9.347 28.195 19.450 1.00 81.62 774 SER A C 1
ATOM 6044 O O . SER A 1 774 ? -9.911 27.156 19.106 1.00 81.62 774 SER A O 1
ATOM 6046 N N . THR A 1 775 ? -8.264 28.675 18.840 1.00 79.75 775 THR A N 1
ATOM 6047 C CA . THR A 1 775 ? -7.483 27.982 17.808 1.00 79.75 775 THR A CA 1
ATOM 6048 C C . THR A 1 775 ? -6.004 28.090 18.149 1.00 79.75 775 THR A C 1
ATOM 6050 O O . THR A 1 775 ? -5.512 29.208 18.325 1.00 79.75 775 THR A O 1
ATOM 6053 N N . SER A 1 776 ? -5.294 26.966 18.160 1.00 69.50 776 SER A N 1
ATOM 6054 C CA . SER A 1 776 ? -3.832 26.923 18.141 1.00 69.50 776 SER A CA 1
ATOM 6055 C C . SER A 1 776 ? -3.371 26.409 16.776 1.00 69.50 776 SER A C 1
ATOM 6057 O O . SER A 1 776 ? -3.793 25.337 16.341 1.00 69.50 776 SER A O 1
ATOM 6059 N N . VAL A 1 777 ? -2.550 27.208 16.093 1.00 55.75 777 VAL A N 1
ATOM 6060 C CA . VAL A 1 777 ? -1.919 26.896 14.801 1.00 55.75 777 VAL A CA 1
ATOM 6061 C C . VAL A 1 777 ? -0.429 27.119 15.013 1.00 55.75 777 VAL A C 1
ATOM 6063 O O . VAL A 1 777 ? -0.008 28.278 15.004 1.00 55.75 777 VAL A O 1
ATOM 6066 N N . HIS A 1 778 ? 0.343 26.068 15.297 1.00 50.06 778 HIS A N 1
ATOM 6067 C CA . HIS A 1 778 ? 1.785 26.206 15.540 1.00 50.06 778 HIS A CA 1
ATOM 6068 C C . HIS A 1 778 ? 2.610 25.016 15.085 1.00 50.06 778 HIS A C 1
ATOM 6070 O O . HIS A 1 778 ? 2.763 24.066 15.899 1.00 50.06 778 HIS A O 1
#

Foldseek 3Di:
DQPDLDQEAEEEAAPDADDQPDDQSYAYYEYEHYNHADPQNCLVHLNHQYYEYHLYEHPDLLSQLSNQNHAEYYYANYQDADPVSHNLNRHAYYHQHNYNHDDCQSLLVNQRYAEYAHAPHADADCVSPLNHQYQYYHHANYNHDDCQSLLSRQNHAEYHHHLYADADPLSHDADQERHEYEQANYAHQDPVSVLPHNHDAYEYEHAAYQHPDPVVVVSCVVSVHHYHHDYQQPDQLCPPPDRCVPDQQSNPLQDGPVLCVVQVHDSNDSCQQVDQQCPLPDGSVRCVVLVARSNDQQRCPLPHGPVQAPNSNDSQFGAQLCPPSQGDSRDQQSNPLLAGPLRCLQQLHDSNDSVCLQVRFWDKDWWFPLVPPQFTWIWTWHQHPQKIKTWIAALFPRDTPDIDIGRQQASDWDWDFFPDDVPSRTTKIWTWHQHPVVQWTKIWIAGRHHRHTPDMATDHPFFPPKDKDWAQDQPPPRGIWIWIWGAGPPPRWTKTFIAHRNPSHGQDIATHRPQFDPKDKDWWPPLVPPPGTKIWIWGQGNVQQWIKTFIDDSNDSVRGDDIQTDHNQWDPKDKDWWPPLPPPPIIKIWIWGAGNPQRKTKTFIDTRNDSDDTQAIAIDHNQFPPKDKDWACQPPPPRTTWIWIWGAGPQQKIKIWIAHRNDHHHTDDMAIDGNFWDPWDKDWAFALALPPFTKIWIWTQGNVPRWTKIFIADRHPNHTPDMDTDPAAFSNWDWYWADNNPPNHIWIWIWTAHSVSSWTKIWIAHSNRRHTDDIDTD